Protein AF-0000000077470041 (afdb_homodimer)

Foldseek 3Di:
DDDPCPPCPDDDDDDDDDDDDPDDPPPPPPPDDDPPPPCPPPPPPCVVVCCVVVVPCVVVVVVLVVLQVVLVVVLVVLVVCQVVCLVPPAQPDQAAQLFFGCLAPPDDSRLQDPSLVQGFRFWDDWAFPVVQVVVLVVQLVCVVVVVLVVLVVLQLQLQQLLVQVCQAPDWAALVLLCCSQPPNQDPVNLVQLQLQLLLQPDDDPVSVVVNVLSVLSNLSSVCSVCRSVLSSSFKDKDFDWFKWFQDPVGDTFGPVQKFWWFKWFAPCVLVVDPGIQTHTPPNPQVVVQVVVFVVVDPPQDPWAFAADDDFAAGTWTDQQQDKTWGDTPPDDIDTGHDDGITMGGADDDDPDPQHDPVRQSRIWMARDPRGPDIDGSVSRRVRMTIDGDSTMIMGGSSNSVSVVSVSSSSSSVSSSVSNVCSCVRPPLVVVPDGRHNVLSVVQSVVQLCVQVPPCCVPDDPVRSQVSSLQQCWTWHDYPVDSGIYIDRPVPSPPPPPDPSVVSSPNDGD/DDDPCPPPPDDDDDDDDDDDDPDPPPPDPPPPPPPPPPCPPPPPPVCCPPCNVVVPPVVVVVVLVVLQVVLVVVLVVLVVCQVVCLVPPAQPDQAAQLFFGCLAPPDDSRLQDPSLVQGFRFWDDWAFPVVQVVVLVVQLVCVVVVVLVVLVVLQLQLQLLLVQVCQAPDFAALVLLCCSNPPNQDPVNLVQLQLQLLLQPDPDPVSVVVNVLSVLSNLSSVCSVCRSVLSSSFKDKDFDWFKWFQDPVGDTFGPVQKFWWFKWFQPCVLVVDPGIQTHTPPNPQVVVQVVVFVVVQPPQDPWQFAADDDAAAGTWTDQQQDWTWGDTPPDDIDTGHDDGITMGGADDDDPDPQHDPVRQSRIWMARDPRGPDIDTSVSRRVRMTIDGDSTMIMGGSSNSVSVVSVSSSSSSCSSSVSNVCSCVRPPLVVVVNRRHNVQSVVQSVVQLCVQVPPCCVPDDPVRSQVSSLQQPWTWHAYPVDSGIYIDRPVPSPPPPPDPSVVSSPNDGD

Solvent-accessible surface area (backbone atoms only — not comparable to full-atom values): 55939 Å² total; per-residue (Å²): 130,86,83,76,81,66,83,68,90,71,90,91,82,89,86,81,88,85,77,79,74,82,80,76,85,73,76,81,75,82,76,71,84,80,75,79,70,75,71,72,70,73,69,68,68,60,77,52,39,58,57,48,59,63,57,44,64,55,62,58,49,50,52,55,57,47,49,47,59,52,36,48,47,52,46,52,50,51,60,60,42,42,60,53,45,13,55,69,62,36,53,74,36,63,45,37,81,84,44,38,30,60,85,38,90,85,48,70,47,53,54,77,39,75,88,30,51,58,41,35,68,54,52,48,74,79,27,50,67,63,56,45,50,51,52,52,50,48,45,39,51,55,53,12,48,43,45,28,52,53,49,42,51,51,49,43,55,47,49,36,46,34,49,56,34,44,19,54,77,37,79,32,36,64,44,54,50,49,26,48,62,56,40,49,80,42,72,68,26,48,52,44,36,51,30,40,49,54,25,67,67,77,94,41,74,72,46,48,53,52,44,49,49,38,46,47,50,40,52,44,43,50,48,41,71,40,35,37,59,51,48,50,51,23,36,41,71,45,61,41,60,43,55,28,32,46,48,99,87,64,32,40,31,54,55,87,53,51,39,50,26,36,36,35,30,62,60,21,54,82,76,74,36,97,45,53,42,62,35,37,73,83,38,57,57,59,52,49,23,49,55,57,43,58,63,70,59,66,95,60,72,82,27,49,71,45,71,49,86,77,64,81,28,36,31,36,34,33,57,29,81,42,67,47,59,49,50,42,82,96,48,78,67,42,82,39,64,64,43,40,68,40,34,40,29,31,50,77,91,47,99,45,91,72,59,58,84,91,54,28,52,21,34,36,29,23,68,47,95,76,38,85,58,78,37,45,52,67,53,50,64,72,39,44,45,34,39,36,40,88,35,27,22,43,25,31,4,54,46,37,49,51,50,49,38,50,52,50,33,52,44,45,48,50,53,47,51,50,45,51,49,28,63,74,66,21,64,49,54,70,71,63,56,52,75,36,68,66,38,49,35,44,44,52,37,52,30,46,36,68,71,55,39,78,54,53,80,72,44,42,35,70,52,46,36,50,49,53,36,61,56,41,45,24,35,26,28,49,93,89,44,96,47,68,37,69,43,78,45,80,73,52,69,78,76,70,82,48,74,67,49,58,48,34,40,52,46,68,90,131,88,82,78,85,68,84,76,83,71,91,80,89,84,86,90,84,86,80,82,74,82,79,76,82,77,78,81,76,82,74,72,78,76,71,81,70,74,70,70,69,74,68,69,67,70,70,66,38,72,59,56,66,60,52,55,58,52,64,57,50,50,52,55,56,48,50,47,60,50,36,48,47,52,44,52,50,49,60,60,42,42,60,54,45,15,55,68,63,37,54,74,36,62,44,36,82,82,45,37,31,59,85,38,90,83,48,69,46,53,56,77,38,76,89,30,51,58,40,35,68,53,54,49,73,79,27,51,67,63,56,45,51,51,51,52,51,49,45,40,50,54,52,13,49,44,45,27,52,54,50,43,49,51,48,43,57,45,49,35,46,34,49,58,35,46,20,55,76,38,77,32,37,64,42,53,50,49,27,46,63,57,39,50,82,41,72,67,27,48,51,43,36,51,29,38,49,55,25,67,69,76,94,40,74,71,44,48,53,50,43,48,50,38,45,47,52,39,52,45,44,51,49,40,71,40,35,36,58,51,48,49,53,23,38,41,72,45,61,40,62,43,55,28,32,48,47,98,87,66,32,40,31,54,54,87,53,52,41,48,27,37,38,36,32,60,60,22,53,82,76,74,36,99,46,53,42,62,36,37,72,85,37,57,58,60,52,50,23,50,55,57,43,56,63,71,57,59,100,62,73,82,26,49,69,45,70,50,86,77,64,80,28,37,33,36,34,34,57,29,82,42,67,47,59,50,50,41,84,98,48,77,67,43,82,38,65,64,43,40,67,40,33,41,29,32,52,78,93,49,97,46,94,72,58,57,85,93,54,29,51,21,34,36,29,24,68,49,94,77,39,85,58,79,37,46,53,68,52,49,64,71,40,43,43,34,39,35,42,89,35,27,22,42,25,33,5,55,47,37,50,52,50,52,39,50,52,50,32,52,45,45,50,48,53,46,49,50,44,50,50,27,64,73,68,20,64,50,53,70,71,63,54,53,73,36,67,66,37,47,34,44,42,50,36,52,32,46,36,69,70,55,40,79,54,55,79,73,45,42,33,70,52,47,36,51,50,54,37,61,55,39,44,24,35,28,27,49,94,88,44,95,49,65,34,68,42,78,45,80,70,52,70,77,75,70,82,48,72,68,50,59,51,34,40,51,47,68,89

Radius of gyration: 47.08 Å; Cα contacts (8 Å, |Δi|>4): 1568; chains: 2; bounding box: 117×153×110 Å

Structure (mmCIF, N/CA/C/O backbone):
data_AF-0000000077470041-model_v1
#
loop_
_entity.id
_entity.type
_entity.pdbx_description
1 polymer 'Uncharacterized protein'
#
loop_
_atom_site.group_PDB
_atom_site.id
_atom_site.type_symbol
_atom_site.label_atom_id
_atom_site.label_alt_id
_atom_site.label_comp_id
_atom_site.label_asym_id
_atom_site.label_entity_id
_atom_site.label_seq_id
_atom_site.pdbx_PDB_ins_code
_atom_site.Cartn_x
_atom_site.Cartn_y
_atom_site.Cartn_z
_atom_site.occupancy
_atom_site.B_iso_or_equiv
_atom_site.auth_seq_id
_atom_site.auth_comp_id
_atom_site.auth_asym_id
_atom_site.auth_atom_id
_atom_site.pdbx_PDB_model_num
ATOM 1 N N . MET A 1 1 ? 49.094 61 3.918 1 19.95 1 MET A N 1
ATOM 2 C CA . MET A 1 1 ? 49.875 62 4.645 1 19.95 1 MET A CA 1
ATOM 3 C C . MET A 1 1 ? 48.938 63.031 5.273 1 19.95 1 MET A C 1
ATOM 5 O O . MET A 1 1 ? 49.406 64.062 5.758 1 19.95 1 MET A O 1
ATOM 9 N N . ARG A 1 2 ? 47.625 62.75 5.23 1 20.28 2 ARG A N 1
ATOM 10 C CA . ARG A 1 2 ? 46.75 63.906 5.285 1 20.28 2 ARG A CA 1
ATOM 11 C C . ARG A 1 2 ? 46.938 64.688 6.602 1 20.28 2 ARG A C 1
ATOM 13 O O . ARG A 1 2 ? 47.344 64.062 7.605 1 20.28 2 ARG A O 1
ATOM 20 N N . ARG A 1 3 ? 46.656 65.938 6.484 1 20.75 3 ARG A N 1
ATOM 21 C CA . ARG A 1 3 ? 46.781 67.312 6.984 1 20.75 3 ARG A CA 1
ATOM 22 C C . ARG A 1 3 ? 46.125 67.438 8.336 1 20.75 3 ARG A C 1
ATOM 24 O O . ARG A 1 3 ? 44.938 67.125 8.5 1 20.75 3 ARG A O 1
ATOM 31 N N . SER A 1 4 ? 46.906 67.625 9.477 1 19.22 4 SER A N 1
ATOM 32 C CA . SER A 1 4 ? 47 67.625 10.93 1 19.22 4 SER A CA 1
ATOM 33 C C . SER A 1 4 ? 46.25 68.75 11.562 1 19.22 4 SER A C 1
ATOM 35 O O . SER A 1 4 ? 46.406 69.062 12.75 1 19.22 4 SER A O 1
ATOM 37 N N . ALA A 1 5 ? 45.062 69.125 10.977 1 19 5 ALA A N 1
ATOM 38 C CA . ALA A 1 5 ? 44.688 70.5 11.195 1 19 5 ALA A CA 1
ATOM 39 C C . ALA A 1 5 ? 44.438 70.812 12.68 1 19 5 ALA A C 1
ATOM 41 O O . ALA A 1 5 ? 43.656 70.125 13.32 1 19 5 ALA A O 1
ATOM 42 N N . HIS A 1 6 ? 45.375 71.438 13.391 1 19.95 6 HIS A N 1
ATOM 43 C CA . HIS A 1 6 ? 45.781 71.75 14.758 1 19.95 6 HIS A CA 1
ATOM 44 C C . HIS A 1 6 ? 44.875 72.75 15.406 1 19.95 6 HIS A C 1
ATOM 46 O O . HIS A 1 6 ? 45.062 73.125 16.562 1 19.95 6 HIS A O 1
ATOM 52 N N . ILE A 1 7 ? 43.531 72.75 15.18 1 19.53 7 ILE A N 1
ATOM 53 C CA . ILE A 1 7 ? 43.031 74.125 15.422 1 19.53 7 ILE A CA 1
ATOM 54 C C . ILE A 1 7 ? 43.188 74.438 16.906 1 19.53 7 ILE A C 1
ATOM 56 O O . ILE A 1 7 ? 42.781 73.688 17.781 1 19.53 7 ILE A O 1
ATOM 60 N N . SER A 1 8 ? 43.938 75.5 17.281 1 19.19 8 SER A N 1
ATOM 61 C CA . SER A 1 8 ? 44.625 76.125 18.391 1 19.19 8 SER A CA 1
ATOM 62 C C . SER A 1 8 ? 43.625 76.875 19.297 1 19.19 8 SER A C 1
ATOM 64 O O . SER A 1 8 ? 44.031 77.688 20.156 1 19.19 8 SER A O 1
ATOM 66 N N . VAL A 1 9 ? 42.406 76.5 19.438 1 19.39 9 VAL A N 1
ATOM 67 C CA . VAL A 1 9 ? 41.625 77.625 19.953 1 19.39 9 VAL A CA 1
ATOM 68 C C . VAL A 1 9 ? 42.156 78 21.328 1 19.39 9 VAL A C 1
ATOM 70 O O . VAL A 1 9 ? 42.219 77.188 22.234 1 19.39 9 VAL A O 1
ATOM 73 N N . THR A 1 10 ? 42.625 79.188 21.609 1 17.22 10 THR A N 1
ATOM 74 C CA . THR A 1 10 ? 43.438 80 22.531 1 17.22 10 THR A CA 1
ATOM 75 C C . THR A 1 10 ? 42.719 80.188 23.859 1 17.22 10 THR A C 1
ATOM 77 O O . THR A 1 10 ? 43.281 79.875 24.922 1 17.22 10 THR A O 1
ATOM 80 N N . SER A 1 11 ? 42.031 81.312 24.141 1 16.52 11 SER A N 1
ATOM 81 C CA . SER A 1 11 ? 42.594 82.25 25.125 1 16.52 11 SER A CA 1
ATOM 82 C C . SER A 1 11 ? 42.188 81.875 26.547 1 16.52 11 SER A C 1
ATOM 84 O O . SER A 1 11 ? 41.312 81 26.734 1 16.52 11 SER A O 1
ATOM 86 N N . GLN A 1 12 ? 41.469 82.938 27.438 1 17.62 12 GLN A N 1
ATOM 87 C CA . GLN A 1 12 ? 41.938 83.875 28.453 1 17.62 12 GLN A CA 1
ATOM 88 C C . GLN A 1 12 ? 41.375 83.5 29.828 1 17.62 12 GLN A C 1
ATOM 90 O O . GLN A 1 12 ? 40.312 82.875 29.953 1 17.62 12 GLN A O 1
ATOM 95 N N . ASP A 1 13 ? 41.969 84 31.109 1 17.44 13 ASP A N 1
ATOM 96 C CA . ASP A 1 13 ? 42.406 83.75 32.469 1 17.44 13 ASP A CA 1
ATOM 97 C C . ASP A 1 13 ? 41.375 84.188 33.5 1 17.44 13 ASP A C 1
ATOM 99 O O . ASP A 1 13 ? 41.375 83.75 34.625 1 17.44 13 ASP A O 1
ATOM 103 N N . SER A 1 14 ? 40.5 85.25 33.312 1 18.61 14 SER A N 1
ATOM 104 C CA . SER A 1 14 ? 40.625 86.25 34.375 1 18.61 14 SER A CA 1
ATOM 105 C C . SER A 1 14 ? 40.062 85.688 35.688 1 18.61 14 SER A C 1
ATOM 107 O O . SER A 1 14 ? 39.281 84.75 35.688 1 18.61 14 SER A O 1
ATOM 109 N N . SER A 1 15 ? 40.25 86.5 36.906 1 17.59 15 SER A N 1
ATOM 110 C CA . SER A 1 15 ? 40.688 86.562 38.281 1 17.59 15 SER A CA 1
ATOM 111 C C . SER A 1 15 ? 39.5 86.312 39.219 1 17.59 15 SER A C 1
ATOM 113 O O . SER A 1 15 ? 39.594 85.438 40.094 1 17.59 15 SER A O 1
ATOM 115 N N . GLY A 1 16 ? 38.781 87.375 39.688 1 16.89 16 GLY A N 1
ATOM 116 C CA . GLY A 1 16 ? 38.875 87.875 41.062 1 16.89 16 GLY A CA 1
ATOM 117 C C . GLY A 1 16 ? 37.844 87.25 41.969 1 16.89 16 GLY A C 1
ATOM 118 O O . GLY A 1 16 ? 38.156 86.875 43.125 1 16.89 16 GLY A O 1
ATOM 119 N N . GLU A 1 17 ? 36.531 87.5 41.688 1 17.72 17 GLU A N 1
ATOM 120 C CA . GLU A 1 17 ? 35.719 88.188 42.688 1 17.72 17 GLU A CA 1
ATOM 121 C C . GLU A 1 17 ? 35.344 87.25 43.812 1 17.72 17 GLU A C 1
ATOM 123 O O . GLU A 1 17 ? 35.312 86 43.625 1 17.72 17 GLU A O 1
ATOM 128 N N . GLN A 1 18 ? 34.5 87.812 44.812 1 19.16 18 GLN A N 1
ATOM 129 C CA . GLN A 1 18 ? 34.281 88 46.25 1 19.16 18 GLN A CA 1
ATOM 130 C C . GLN A 1 18 ? 33.469 86.875 46.875 1 19.16 18 GLN A C 1
ATOM 132 O O . GLN A 1 18 ? 32.656 86.25 46.188 1 19.16 18 GLN A O 1
ATOM 137 N N . THR A 1 19 ? 33.688 86.625 48.156 1 19.97 19 THR A N 1
ATOM 138 C CA . THR A 1 19 ? 33.719 85.625 49.188 1 19.97 19 THR A CA 1
ATOM 139 C C . THR A 1 19 ? 32.344 85.438 49.812 1 19.97 19 THR A C 1
ATOM 141 O O . THR A 1 19 ? 32.156 84.625 50.75 1 19.97 19 THR A O 1
ATOM 144 N N . GLY A 1 20 ? 31.234 86.062 49.281 1 19.17 20 GLY A N 1
ATOM 145 C CA . GLY A 1 20 ? 30.266 86.312 50.312 1 19.17 20 GLY A CA 1
ATOM 146 C C . GLY A 1 20 ? 29.781 85.062 51.062 1 19.17 20 GLY A C 1
ATOM 147 O O . GLY A 1 20 ? 29.812 84 50.5 1 19.17 20 GLY A O 1
ATOM 148 N N . HIS A 1 21 ? 29.656 85.188 52.406 1 20.61 21 HIS A N 1
ATOM 149 C CA . HIS A 1 21 ? 29.594 84.375 53.625 1 20.61 21 HIS A CA 1
ATOM 150 C C . HIS A 1 21 ? 28.25 83.688 53.719 1 20.61 21 HIS A C 1
ATOM 152 O O . HIS A 1 21 ? 27.922 83.125 54.781 1 20.61 21 HIS A O 1
ATOM 158 N N . VAL A 1 22 ? 27.688 83.188 52.656 1 20.34 22 VAL A N 1
ATOM 159 C CA . VAL A 1 22 ? 26.281 82.812 52.875 1 20.34 22 VAL A CA 1
ATOM 160 C C . VAL A 1 22 ? 26.172 81.812 54.031 1 20.34 22 VAL A C 1
ATOM 162 O O . VAL A 1 22 ? 26.859 80.812 54.031 1 20.34 22 VAL A O 1
ATOM 165 N N . GLN A 1 23 ? 25.469 82.25 55.125 1 20.41 23 GLN A N 1
ATOM 166 C CA . GLN A 1 23 ? 25.141 81.812 56.469 1 20.41 23 GLN A CA 1
ATOM 167 C C . GLN A 1 23 ? 24.609 80.375 56.469 1 20.41 23 GLN A C 1
ATOM 169 O O . GLN A 1 23 ? 24.047 79.938 55.5 1 20.41 23 GLN A O 1
ATOM 174 N N . SER A 1 24 ? 24.812 79.625 57.656 1 21 24 SER A N 1
ATOM 175 C CA . SER A 1 24 ? 25.031 78.312 58.281 1 21 24 SER A CA 1
ATOM 176 C C . SER A 1 24 ? 23.719 77.625 58.562 1 21 24 SER A C 1
ATOM 178 O O . SER A 1 24 ? 23.703 76.5 59.125 1 21 24 SER A O 1
ATOM 180 N N . MET A 1 25 ? 22.484 78.125 58.125 1 21.97 25 MET A N 1
ATOM 181 C CA . MET A 1 25 ? 21.406 77.75 59.031 1 21.97 25 MET A CA 1
ATOM 182 C C . MET A 1 25 ? 21.281 76.188 59.125 1 21.97 25 MET A C 1
ATOM 184 O O . MET A 1 25 ? 21.141 75.562 58.125 1 21.97 25 MET A O 1
ATOM 188 N N . GLU A 1 26 ? 21.703 75.562 60.281 1 21.56 26 GLU A N 1
ATOM 189 C CA . GLU A 1 26 ? 21.875 74.25 60.781 1 21.56 26 GLU A CA 1
ATOM 190 C C . GLU A 1 26 ? 20.547 73.5 60.906 1 21.56 26 GLU A C 1
ATOM 192 O O . GLU A 1 26 ? 19.75 73.812 61.812 1 21.56 26 GLU A O 1
ATOM 197 N N . MET A 1 27 ? 19.656 73.5 59.969 1 22.84 27 MET A N 1
ATOM 198 C CA . MET A 1 27 ? 18.344 72.938 60.219 1 22.84 27 MET A CA 1
ATOM 199 C C . MET A 1 27 ? 18.469 71.562 60.875 1 22.84 27 MET A C 1
ATOM 201 O O . MET A 1 27 ? 19.156 70.688 60.344 1 22.84 27 MET A O 1
ATOM 205 N N . GLN A 1 28 ? 18.219 71.438 62.156 1 22.8 28 GLN A N 1
ATOM 206 C CA . GLN A 1 28 ? 18.25 70.312 63.156 1 22.8 28 GLN A CA 1
ATOM 207 C C . GLN A 1 28 ? 17.391 69.188 62.688 1 22.8 28 GLN A C 1
ATOM 209 O O . GLN A 1 28 ? 16.172 69.312 62.562 1 22.8 28 GLN A O 1
ATOM 214 N N . ARG A 1 29 ? 17.797 68.312 61.844 1 23.31 29 ARG A N 1
ATOM 215 C CA . ARG A 1 29 ? 17.141 67.125 61.281 1 23.31 29 ARG A CA 1
ATOM 216 C C . ARG A 1 29 ? 16.781 66.125 62.375 1 23.31 29 ARG A C 1
ATOM 218 O O . ARG A 1 29 ? 17.672 65.5 63 1 23.31 29 ARG A O 1
ATOM 225 N N . PHE A 1 30 ? 15.75 66.438 63.188 1 23.69 30 PHE A N 1
ATOM 226 C CA . PHE A 1 30 ? 15.289 65.562 64.25 1 23.69 30 PHE A CA 1
ATOM 227 C C . PHE A 1 30 ? 15.188 64.125 63.812 1 23.69 30 PHE A C 1
ATOM 229 O O . PHE A 1 30 ? 14.555 63.844 62.812 1 23.69 30 PHE A O 1
ATOM 236 N N . ASP A 1 31 ? 16.062 63.156 64.25 1 23.73 31 ASP A N 1
ATOM 237 C CA . ASP A 1 31 ? 16.5 61.781 64.062 1 23.73 31 ASP A CA 1
ATOM 238 C C . ASP A 1 31 ? 15.469 60.781 64.5 1 23.73 31 ASP A C 1
ATOM 240 O O . ASP A 1 31 ? 15.711 59.562 64.5 1 23.73 31 ASP A O 1
ATOM 244 N N . ASP A 1 32 ? 14.477 61.188 65.25 1 23.72 32 ASP A N 1
ATOM 245 C CA . ASP A 1 32 ? 14.109 60.219 66.312 1 23.72 32 ASP A CA 1
ATOM 246 C C . ASP A 1 32 ? 13.742 58.875 65.688 1 23.72 32 ASP A C 1
ATOM 248 O O . ASP A 1 32 ? 13.969 57.812 66.25 1 23.72 32 ASP A O 1
ATOM 252 N N . GLY A 1 33 ? 12.586 58.812 65 1 24.59 33 GLY A N 1
ATOM 253 C CA . GLY A 1 33 ? 11.586 57.75 65.062 1 24.59 33 GLY A CA 1
ATOM 254 C C . GLY A 1 33 ? 12.102 56.406 64.562 1 24.59 33 GLY A C 1
ATOM 255 O O . GLY A 1 33 ? 12.867 56.344 63.625 1 24.59 33 GLY A O 1
ATOM 256 N N . SER A 1 34 ? 12.133 55.312 65.5 1 26.52 34 SER A N 1
ATOM 257 C CA . SER A 1 34 ? 12.609 53.938 65.688 1 26.52 34 SER A CA 1
ATOM 258 C C . SER A 1 34 ? 12.047 53.031 64.562 1 26.52 34 SER A C 1
ATOM 260 O O . SER A 1 34 ? 10.836 52.844 64.5 1 26.52 34 SER A O 1
ATOM 262 N N . GLN A 1 35 ? 12.352 53.125 63.375 1 23.42 35 GLN A N 1
ATOM 263 C CA . GLN A 1 35 ? 11.953 52.281 62.281 1 23.42 35 GLN A CA 1
ATOM 264 C C . GLN A 1 35 ? 12.219 50.812 62.562 1 23.42 35 GLN A C 1
ATOM 266 O O . GLN A 1 35 ? 13.375 50.375 62.656 1 23.42 35 GLN A O 1
ATOM 271 N N . SER A 1 36 ? 11.43 50.156 63.531 1 27.09 36 SER A N 1
ATOM 272 C CA . SER A 1 36 ? 11.492 48.719 63.781 1 27.09 36 SER A CA 1
ATOM 273 C C . SER A 1 36 ? 11.555 47.969 62.469 1 27.09 36 SER A C 1
ATOM 275 O O . SER A 1 36 ? 10.625 48 61.656 1 27.09 36 SER A O 1
ATOM 277 N N . ALA A 1 37 ? 12.648 47.812 61.844 1 26.67 37 ALA A N 1
ATOM 278 C CA . ALA A 1 37 ? 13.078 46.969 60.719 1 26.67 37 ALA A CA 1
ATOM 279 C C . ALA A 1 37 ? 12.711 45.5 61 1 26.67 37 ALA A C 1
ATOM 281 O O . ALA A 1 37 ? 13.367 44.844 61.812 1 26.67 37 ALA A O 1
ATOM 282 N N . LEU A 1 38 ? 11.414 45.312 61.375 1 26.38 38 LEU A N 1
ATOM 283 C CA . LEU A 1 38 ? 11.031 43.906 61.438 1 26.38 38 LEU A CA 1
ATOM 284 C C . LEU A 1 38 ? 11.703 43.094 60.312 1 26.38 38 LEU A C 1
ATOM 286 O O . LEU A 1 38 ? 11.492 43.375 59.156 1 26.38 38 LEU A O 1
ATOM 290 N N . LEU A 1 39 ? 12.914 42.656 60.594 1 26.91 39 LEU A N 1
ATOM 291 C CA . LEU A 1 39 ? 13.711 41.656 59.875 1 26.91 39 LEU A CA 1
ATOM 292 C C . LEU A 1 39 ? 12.891 40.406 59.594 1 26.91 39 LEU A C 1
ATOM 294 O O . LEU A 1 39 ? 12.672 39.594 60.5 1 26.91 39 LEU A O 1
ATOM 298 N N . HIS A 1 40 ? 11.648 40.531 59.125 1 28.05 40 HIS A N 1
ATOM 299 C CA . HIS A 1 40 ? 11.125 39.25 58.688 1 28.05 40 HIS A CA 1
ATOM 300 C C . HIS A 1 40 ? 12.188 38.438 57.938 1 28.05 40 HIS A C 1
ATOM 302 O O . HIS A 1 40 ? 12.727 38.906 56.938 1 28.05 40 HIS A O 1
ATOM 308 N N . GLN A 1 41 ? 12.977 37.75 58.719 1 27.94 41 GLN A N 1
ATOM 309 C CA . GLN A 1 41 ? 13.898 36.75 58.219 1 27.94 41 GLN A CA 1
ATOM 310 C C . GLN A 1 41 ? 13.289 35.938 57.062 1 27.94 41 GLN A C 1
ATOM 312 O O . GLN A 1 41 ? 12.242 35.312 57.219 1 27.94 41 GLN A O 1
ATOM 317 N N . LYS A 1 42 ? 13.43 36.5 55.844 1 31.5 42 LYS A N 1
ATOM 318 C CA . LYS A 1 42 ? 13.258 35.625 54.688 1 31.5 42 LYS A CA 1
ATOM 319 C C . LYS A 1 42 ? 13.875 34.25 54.938 1 31.5 42 LYS A C 1
ATOM 321 O O . LYS A 1 42 ? 15.102 34.094 54.969 1 31.5 42 LYS A O 1
ATOM 326 N N . THR A 1 43 ? 13.438 33.562 56.031 1 29.09 43 THR A N 1
ATOM 327 C CA . THR A 1 43 ? 13.844 32.188 55.969 1 29.09 43 THR A CA 1
ATOM 328 C C . THR A 1 43 ? 13.758 31.656 54.531 1 29.09 43 THR A C 1
ATOM 330 O O . THR A 1 43 ? 12.672 31.609 53.938 1 29.09 43 THR A O 1
ATOM 333 N N . ARG A 1 44 ? 14.852 31.953 53.812 1 32.91 44 ARG A N 1
ATOM 334 C CA . ARG A 1 44 ? 15.125 31.25 52.562 1 32.91 44 ARG A CA 1
ATOM 335 C C . ARG A 1 44 ? 14.859 29.75 52.688 1 32.91 44 ARG A C 1
ATOM 337 O O . ARG A 1 44 ? 15.594 29.047 53.406 1 32.91 44 ARG A O 1
ATOM 344 N N . ASN A 1 45 ? 13.648 29.375 53.125 1 30.27 45 ASN A N 1
ATOM 345 C CA . ASN A 1 45 ? 13.445 27.938 52.938 1 30.27 45 ASN A CA 1
ATOM 346 C C . ASN A 1 45 ? 14.188 27.422 51.719 1 30.27 45 ASN A C 1
ATOM 348 O O . ASN A 1 45 ? 13.859 27.797 50.594 1 30.27 45 ASN A O 1
ATOM 352 N N . ARG A 1 46 ? 15.477 27.188 51.844 1 33.5 46 ARG A N 1
ATOM 353 C CA . ARG A 1 46 ? 16.516 26.578 51.031 1 33.5 46 ARG A CA 1
ATOM 354 C C . ARG A 1 46 ? 16.031 25.266 50.438 1 33.5 46 ARG A C 1
ATOM 356 O O . ARG A 1 46 ? 16.797 24.531 49.781 1 33.5 46 ARG A O 1
ATOM 363 N N . GLY A 1 47 ? 15.148 24.656 51.25 1 35.38 47 GLY A N 1
ATOM 364 C CA . GLY A 1 47 ? 14.789 23.375 50.656 1 35.38 47 GLY A CA 1
ATOM 365 C C . GLY A 1 47 ? 14.281 23.5 49.25 1 35.38 47 GLY A C 1
ATOM 366 O O . GLY A 1 47 ? 13.758 22.531 48.688 1 35.38 47 GLY A O 1
ATOM 367 N N . GLY A 1 48 ? 13.82 24.656 49.062 1 35.09 48 GLY A N 1
ATOM 368 C CA . GLY A 1 48 ? 13.18 24.797 47.781 1 35.09 48 GLY A CA 1
ATOM 369 C C . GLY A 1 48 ? 14.133 24.625 46.594 1 35.09 48 GLY A C 1
ATOM 370 O O . GLY A 1 48 ? 13.773 24.875 45.469 1 35.09 48 GLY A O 1
ATOM 371 N N . SER A 1 49 ? 15.422 24.766 47 1 34.25 49 SER A N 1
ATOM 372 C CA . SER A 1 49 ? 16.438 25 45.969 1 34.25 49 SER A CA 1
ATOM 373 C C . SER A 1 49 ? 16.609 23.766 45.094 1 34.25 49 SER A C 1
ATOM 375 O O . SER A 1 49 ? 17.031 23.875 43.938 1 34.25 49 SER A O 1
ATOM 377 N N . PHE A 1 50 ? 16.766 22.688 45.938 1 36.81 50 PHE A N 1
ATOM 378 C CA . PHE A 1 50 ? 17.141 21.547 45.094 1 36.81 50 PHE A CA 1
ATOM 379 C C . PHE A 1 50 ? 16.094 21.281 44.031 1 36.81 50 PHE A C 1
ATOM 381 O O . PHE A 1 50 ? 16.422 20.828 42.938 1 36.81 50 PHE A O 1
ATOM 388 N N . ARG A 1 51 ? 14.852 21.281 44.438 1 37.38 51 ARG A N 1
ATOM 389 C CA . ARG A 1 51 ? 13.805 21.156 43.438 1 37.38 51 ARG A CA 1
ATOM 390 C C . ARG A 1 51 ? 13.797 22.359 42.5 1 37.38 51 ARG A C 1
ATOM 392 O O . ARG A 1 51 ? 13.352 22.266 41.344 1 37.38 51 ARG A O 1
ATOM 399 N N . MET A 1 52 ? 14.023 23.547 43.062 1 39.44 52 MET A N 1
ATOM 400 C CA . MET A 1 52 ? 14.141 24.672 42.156 1 39.44 52 MET A CA 1
ATOM 401 C C . MET A 1 52 ? 15.344 24.531 41.25 1 39.44 52 MET A C 1
ATOM 403 O O . MET A 1 52 ? 15.312 24.938 40.094 1 39.44 52 MET A O 1
ATOM 407 N N . THR A 1 53 ? 16.547 24.312 41.906 1 38.28 53 THR A N 1
ATOM 408 C CA . THR A 1 53 ? 17.719 24.109 41.062 1 38.28 53 THR A CA 1
ATOM 409 C C . THR A 1 53 ? 17.531 22.891 40.156 1 38.28 53 THR A C 1
ATOM 411 O O . THR A 1 53 ? 18.047 22.859 39.031 1 38.28 53 THR A O 1
ATOM 414 N N . TRP A 1 54 ? 17.188 21.781 40.812 1 40.09 54 TRP A N 1
ATOM 415 C CA . TRP A 1 54 ? 16.922 20.609 40 1 40.09 54 TRP A CA 1
ATOM 416 C C . TRP A 1 54 ? 15.75 20.891 39.062 1 40.09 54 TRP A C 1
ATOM 418 O O . TRP A 1 54 ? 15.375 20.016 38.25 1 40.09 54 TRP A O 1
ATOM 428 N N . SER A 1 55 ? 14.844 21.594 39.531 1 39.88 55 SER A N 1
ATOM 429 C CA . SER A 1 55 ? 13.742 21.922 38.656 1 39.88 55 SER A CA 1
ATOM 430 C C . SER A 1 55 ? 14.25 22.594 37.375 1 39.88 55 SER A C 1
ATOM 432 O O . SER A 1 55 ? 13.453 23 36.531 1 39.88 55 SER A O 1
ATOM 434 N N . SER A 1 56 ? 15.234 23.391 37.562 1 42.66 56 SER A N 1
ATOM 435 C CA . SER A 1 56 ? 15.852 23.969 36.375 1 42.66 56 SER A CA 1
ATOM 436 C C . SER A 1 56 ? 16.156 22.891 35.344 1 42.66 56 SER A C 1
ATOM 438 O O . SER A 1 56 ? 16.422 21.75 35.688 1 42.66 56 SER A O 1
ATOM 440 N N . ALA A 1 57 ? 15.953 23.078 33.906 1 50.5 57 ALA A N 1
ATOM 441 C CA . ALA A 1 57 ? 15.773 22.516 32.562 1 50.5 57 ALA A CA 1
ATOM 442 C C . ALA A 1 57 ? 16.984 21.688 32.156 1 50.5 57 ALA A C 1
ATOM 444 O O . ALA A 1 57 ? 17.219 21.469 30.969 1 50.5 57 ALA A O 1
ATOM 445 N N . PRO A 1 58 ? 18 21.469 33.062 1 60.31 58 PRO A N 1
ATOM 446 C CA . PRO A 1 58 ? 19.094 20.797 32.344 1 60.31 58 PRO A CA 1
ATOM 447 C C . PRO A 1 58 ? 18.688 19.453 31.766 1 60.31 58 PRO A C 1
ATOM 449 O O . PRO A 1 58 ? 19.25 19.031 30.734 1 60.31 58 PRO A O 1
ATOM 452 N N . TRP A 1 59 ? 17.891 18.797 32.562 1 62.25 59 TRP A N 1
ATOM 453 C CA . TRP A 1 59 ? 17.516 17.5 32 1 62.25 59 TRP A CA 1
ATOM 454 C C . TRP A 1 59 ? 16.891 17.672 30.625 1 62.25 59 TRP A C 1
ATOM 456 O O . TRP A 1 59 ? 17.062 16.812 29.75 1 62.25 59 TRP A O 1
ATOM 466 N N . ARG A 1 60 ? 16.172 18.672 30.578 1 70.88 60 ARG A N 1
ATOM 467 C CA . ARG A 1 60 ? 15.602 18.906 29.266 1 70.88 60 ARG A CA 1
ATOM 468 C C . ARG A 1 60 ? 16.688 19.141 28.219 1 70.88 60 ARG A C 1
ATOM 470 O O . ARG A 1 60 ? 16.609 18.656 27.094 1 70.88 60 ARG A O 1
ATOM 477 N N . ILE A 1 61 ? 17.703 19.75 28.781 1 75.44 61 ILE A N 1
ATOM 478 C CA . ILE A 1 61 ? 18.812 20 27.875 1 75.44 61 ILE A CA 1
ATOM 479 C C . ILE A 1 61 ? 19.547 18.703 27.562 1 75.44 61 ILE A C 1
ATOM 481 O O . ILE A 1 61 ? 19.891 18.438 26.406 1 75.44 61 ILE A O 1
ATOM 485 N N . THR A 1 62 ? 19.688 17.906 28.594 1 75.44 62 THR A N 1
ATOM 486 C CA . THR A 1 62 ? 20.375 16.641 28.375 1 75.44 62 THR A CA 1
ATOM 487 C C . THR A 1 62 ? 19.562 15.727 27.484 1 75.44 62 THR A C 1
ATOM 489 O O . THR A 1 62 ? 20.109 15.023 26.641 1 75.44 62 THR A O 1
ATOM 492 N N . LEU A 1 63 ? 18.281 15.82 27.672 1 75.12 63 LEU A N 1
ATOM 493 C CA . LEU A 1 63 ? 17.422 14.961 26.875 1 75.12 63 LEU A CA 1
ATOM 494 C C . LEU A 1 63 ? 17.422 15.391 25.406 1 75.12 63 LEU A C 1
ATOM 496 O O . LEU A 1 63 ? 17.438 14.547 24.516 1 75.12 63 LEU A O 1
ATOM 500 N N . VAL A 1 64 ? 17.484 16.578 25.234 1 80.75 64 VAL A N 1
ATOM 501 C CA . VAL A 1 64 ? 17.484 17.094 23.859 1 80.75 64 VAL A CA 1
ATOM 502 C C . VAL A 1 64 ? 18.828 16.797 23.188 1 80.75 64 VAL A C 1
ATOM 504 O O . VAL A 1 64 ? 18.875 16.375 22.031 1 80.75 64 VAL A O 1
ATOM 507 N N . ILE A 1 65 ? 19.844 16.828 24.016 1 81.5 65 ILE A N 1
ATOM 508 C CA . ILE A 1 65 ? 21.172 16.594 23.438 1 81.5 65 ILE A CA 1
ATOM 509 C C . ILE A 1 65 ? 21.359 15.094 23.219 1 81.5 65 ILE A C 1
ATOM 511 O O . ILE A 1 65 ? 21.984 14.688 22.234 1 81.5 65 ILE A O 1
ATOM 515 N N . LEU A 1 66 ? 20.688 14.375 24.031 1 84.62 66 LEU A N 1
ATOM 516 C CA . LEU A 1 66 ? 20.797 12.922 23.906 1 84.62 66 LEU A CA 1
ATOM 517 C C . LEU A 1 66 ? 20.031 12.438 22.672 1 84.62 66 LEU A C 1
ATOM 519 O O . LEU A 1 66 ? 20.266 11.328 22.188 1 84.62 66 LEU A O 1
ATOM 523 N N . ALA A 1 67 ? 19.172 13.234 22.172 1 86.06 67 ALA A N 1
ATOM 524 C CA . ALA A 1 67 ? 18.438 12.844 20.984 1 86.06 67 ALA A CA 1
ATOM 525 C C . ALA A 1 67 ? 19.359 12.703 19.781 1 86.06 67 ALA A C 1
ATOM 527 O O . ALA A 1 67 ? 19.094 11.906 18.875 1 86.06 67 ALA A O 1
ATOM 528 N N . LEU A 1 68 ? 20.516 13.297 19.828 1 89.31 68 LEU A N 1
ATOM 529 C CA . LEU A 1 68 ? 21.422 13.273 18.672 1 89.31 68 LEU A CA 1
ATOM 530 C C . LEU A 1 68 ? 22.188 11.961 18.609 1 89.31 68 LEU A C 1
ATOM 532 O O . LEU A 1 68 ? 22.156 11.266 17.594 1 89.31 68 LEU A O 1
ATOM 536 N N . PRO A 1 69 ? 22.781 11.602 19.75 1 88.06 69 PRO A N 1
ATOM 537 C CA . PRO A 1 69 ? 23.469 10.312 19.688 1 88.06 69 PRO A CA 1
ATOM 538 C C . PRO A 1 69 ? 22.516 9.133 19.484 1 88.06 69 PRO A C 1
ATOM 540 O O . PRO A 1 69 ? 22.875 8.148 18.844 1 88.06 69 PRO A O 1
ATOM 543 N N . ILE A 1 70 ? 21.344 9.289 19.891 1 87.31 70 ILE A N 1
ATOM 544 C CA . ILE A 1 70 ? 20.375 8.219 19.688 1 87.31 70 ILE A CA 1
ATOM 545 C C . ILE A 1 70 ? 20.016 8.125 18.219 1 87.31 70 ILE A C 1
ATOM 547 O O . ILE A 1 70 ? 19.938 7.027 17.656 1 87.31 70 ILE A O 1
ATOM 551 N N . ALA A 1 71 ? 19.812 9.227 17.625 1 89.19 71 ALA A N 1
ATOM 552 C CA . ALA A 1 71 ? 19.516 9.234 16.188 1 89.19 71 ALA A CA 1
ATOM 553 C C . ALA A 1 71 ? 20.703 8.695 15.383 1 89.19 71 ALA A C 1
ATOM 555 O O . ALA A 1 71 ? 20.5 7.973 14.406 1 89.19 71 ALA A O 1
ATOM 556 N N . LEU A 1 72 ? 21.828 8.984 15.836 1 90.69 72 LEU A N 1
ATOM 557 C CA . LEU A 1 72 ? 23.016 8.492 15.164 1 90.69 72 LEU A CA 1
ATOM 558 C C . LEU A 1 72 ? 23.203 6.996 15.398 1 90.69 72 LEU A C 1
ATOM 560 O O . LEU A 1 72 ? 23.625 6.266 14.5 1 90.69 72 LEU A O 1
ATOM 564 N N . ALA A 1 73 ? 22.875 6.613 16.562 1 91.44 73 ALA A N 1
ATOM 565 C CA . ALA A 1 73 ? 23 5.195 16.906 1 91.44 73 ALA A CA 1
ATOM 566 C C . ALA A 1 73 ? 22.094 4.344 16.016 1 91.44 73 ALA A C 1
ATOM 568 O O . ALA A 1 73 ? 22.469 3.232 15.633 1 91.44 73 ALA A O 1
ATOM 569 N N . ILE A 1 74 ? 21 4.848 15.672 1 90.56 74 ILE A N 1
ATOM 570 C CA . ILE A 1 74 ? 20.078 4.105 14.812 1 90.56 74 ILE A CA 1
ATOM 571 C C . ILE A 1 74 ? 20.719 3.912 13.438 1 90.56 74 ILE A C 1
ATOM 573 O O . ILE A 1 74 ? 20.641 2.824 12.859 1 90.56 74 ILE A O 1
ATOM 577 N N . ILE A 1 75 ? 21.375 4.828 12.969 1 91.12 75 ILE A N 1
ATOM 578 C CA . ILE A 1 75 ? 22.031 4.742 11.672 1 91.12 75 ILE A CA 1
ATOM 579 C C . ILE A 1 75 ? 23.172 3.723 11.734 1 91.12 75 ILE A C 1
ATOM 581 O O . ILE A 1 75 ? 23.312 2.887 10.844 1 91.12 75 ILE A O 1
ATOM 585 N N . VAL A 1 76 ? 23.891 3.803 12.789 1 91.38 76 VAL A N 1
ATOM 586 C CA . VAL A 1 76 ? 25.031 2.914 12.938 1 91.38 76 VAL A CA 1
ATOM 587 C C . VAL A 1 76 ? 24.562 1.473 13.094 1 91.38 76 VAL A C 1
ATOM 589 O O . VAL A 1 76 ? 25.109 0.559 12.484 1 91.38 76 VAL A O 1
ATOM 592 N N . VAL A 1 77 ? 23.562 1.347 13.836 1 91.62 77 VAL A N 1
ATOM 593 C CA . VAL A 1 77 ? 23.016 0.009 14.047 1 91.62 77 VAL A CA 1
ATOM 594 C C . VAL A 1 77 ? 22.469 -0.54 12.727 1 91.62 77 VAL A C 1
ATOM 596 O O . VAL A 1 77 ? 22.703 -1.705 12.391 1 91.62 77 VAL A O 1
ATOM 599 N N . LEU A 1 78 ? 21.844 0.273 12 1 92.06 78 LEU A N 1
ATOM 600 C CA . LEU A 1 78 ? 21.297 -0.169 10.719 1 92.06 78 LEU A CA 1
ATOM 601 C C . LEU A 1 78 ? 22.406 -0.47 9.719 1 92.06 78 LEU A C 1
ATOM 603 O O . LEU A 1 78 ? 22.297 -1.416 8.938 1 92.06 78 LEU A O 1
ATOM 607 N N . ALA A 1 79 ? 23.391 0.282 9.812 1 90.38 79 ALA A N 1
ATOM 608 C CA . ALA A 1 79 ? 24.531 0.049 8.93 1 90.38 79 ALA A CA 1
ATOM 609 C C . ALA A 1 79 ? 25.219 -1.263 9.266 1 90.38 79 ALA A C 1
ATOM 611 O O . ALA A 1 79 ? 25.594 -2.027 8.375 1 90.38 79 ALA A O 1
ATOM 612 N N . ALA A 1 80 ? 25.281 -1.52 10.492 1 89.69 80 ALA A N 1
ATOM 613 C CA . ALA A 1 80 ? 25.938 -2.744 10.945 1 89.69 80 ALA A CA 1
ATOM 614 C C . ALA A 1 80 ? 25.047 -3.963 10.703 1 89.69 80 ALA A C 1
ATOM 616 O O . ALA A 1 80 ? 25.547 -5.047 10.391 1 89.69 80 ALA A O 1
ATOM 617 N N . ALA A 1 81 ? 23.844 -3.715 10.805 1 89.56 81 ALA A N 1
ATOM 618 C CA . ALA A 1 81 ? 22.906 -4.82 10.688 1 89.56 81 ALA A CA 1
ATOM 619 C C . ALA A 1 81 ? 22.641 -5.168 9.227 1 89.56 81 ALA A C 1
ATOM 621 O O . ALA A 1 81 ? 22.062 -6.219 8.922 1 89.56 81 ALA A O 1
ATOM 622 N N . ALA A 1 82 ? 23.078 -4.359 8.359 1 89.5 82 ALA A N 1
ATOM 623 C CA . ALA A 1 82 ? 22.797 -4.57 6.938 1 89.5 82 ALA A CA 1
ATOM 624 C C . ALA A 1 82 ? 23.391 -5.891 6.457 1 89.5 82 ALA A C 1
ATOM 626 O O . ALA A 1 82 ? 22.719 -6.672 5.781 1 89.5 82 ALA A O 1
ATOM 627 N N . GLU A 1 83 ? 24.609 -6.137 6.859 1 88.06 83 GLU A N 1
ATOM 628 C CA . GLU A 1 83 ? 25.266 -7.367 6.43 1 88.06 83 GLU A CA 1
ATOM 629 C C . GLU A 1 83 ? 24.641 -8.586 7.102 1 88.06 83 GLU A C 1
ATOM 631 O O . GLU A 1 83 ? 24.438 -9.617 6.457 1 88.06 83 GLU A O 1
ATOM 636 N N . MET A 1 84 ? 24.375 -8.422 8.273 1 88.56 84 MET A N 1
ATOM 637 C CA . MET A 1 84 ? 23.75 -9.523 9 1 88.56 84 MET A CA 1
ATOM 638 C C . MET A 1 84 ? 22.375 -9.836 8.422 1 88.56 84 MET A C 1
ATOM 640 O O . MET A 1 84 ? 22 -11.008 8.273 1 88.56 84 MET A O 1
ATOM 644 N N . ALA A 1 85 ? 21.688 -8.844 8.141 1 86.75 85 ALA A N 1
ATOM 645 C CA . ALA A 1 85 ? 20.359 -9.031 7.559 1 86.75 85 ALA A CA 1
ATOM 646 C C . ALA A 1 85 ? 20.453 -9.648 6.168 1 86.75 85 ALA A C 1
ATOM 648 O O . ALA A 1 85 ? 19.625 -10.492 5.797 1 86.75 85 ALA A O 1
ATOM 649 N N . SER A 1 86 ? 21.422 -9.266 5.473 1 89.31 86 SER A N 1
ATOM 650 C CA . SER A 1 86 ? 21.641 -9.82 4.141 1 89.31 86 SER A CA 1
ATOM 651 C C . SER A 1 86 ? 21.938 -11.312 4.199 1 89.31 86 SER A C 1
ATOM 653 O O . SER A 1 86 ? 21.359 -12.094 3.445 1 89.31 86 SER A O 1
ATOM 655 N N . GLN A 1 87 ? 22.703 -11.672 5.105 1 86.88 87 GLN A N 1
ATOM 656 C CA . GLN A 1 87 ? 23.156 -13.055 5.203 1 86.88 87 GLN A CA 1
ATOM 657 C C . GLN A 1 87 ? 22.094 -13.93 5.867 1 86.88 87 GLN A C 1
ATOM 659 O O . GLN A 1 87 ? 21.844 -15.055 5.43 1 86.88 87 GLN A O 1
ATOM 664 N N . SER A 1 88 ? 21.469 -13.398 6.812 1 83.5 88 SER A N 1
ATOM 665 C CA . SER A 1 88 ? 20.562 -14.219 7.609 1 83.5 88 SER A CA 1
ATOM 666 C C . SER A 1 88 ? 19.156 -14.219 7.023 1 83.5 88 SER A C 1
ATOM 668 O O . SER A 1 88 ? 18.438 -15.211 7.113 1 83.5 88 SER A O 1
ATOM 670 N N . TYR A 1 89 ? 18.844 -13.203 6.418 1 83.94 89 TYR A N 1
ATOM 671 C CA . TYR A 1 89 ? 17.453 -13.078 6.023 1 83.94 89 TYR A CA 1
ATOM 672 C C . TYR A 1 89 ? 17.281 -13.336 4.531 1 83.94 89 TYR A C 1
ATOM 674 O O . TYR A 1 89 ? 16.328 -14.008 4.113 1 83.94 89 TYR A O 1
ATOM 682 N N . ILE A 1 90 ? 18.172 -12.914 3.693 1 85.81 90 ILE A N 1
ATOM 683 C CA . ILE A 1 90 ? 17.922 -12.961 2.256 1 85.81 90 ILE A CA 1
ATOM 684 C C . ILE A 1 90 ? 18.703 -14.109 1.632 1 85.81 90 ILE A C 1
ATOM 686 O O . ILE A 1 90 ? 18.156 -14.922 0.887 1 85.81 90 ILE A O 1
ATOM 690 N N . ARG A 1 91 ? 19.891 -14.32 2.029 1 83.62 91 ARG A N 1
ATOM 691 C CA . ARG A 1 91 ? 20.781 -15.273 1.363 1 83.62 91 ARG A CA 1
ATOM 692 C C . ARG A 1 91 ? 20.25 -16.688 1.477 1 83.62 91 ARG A C 1
ATOM 694 O O . ARG A 1 91 ? 20.375 -17.484 0.543 1 83.62 91 ARG A O 1
ATOM 701 N N . GLY A 1 92 ? 19.547 -16.969 2.529 1 82.5 92 GLY A N 1
ATOM 702 C CA . GLY A 1 92 ? 19.078 -18.328 2.752 1 82.5 92 GLY A CA 1
ATOM 703 C C . GLY A 1 92 ? 17.781 -18.641 2.018 1 82.5 92 GLY A C 1
ATOM 704 O O . GLY A 1 92 ? 17.375 -19.797 1.945 1 82.5 92 GLY A O 1
ATOM 705 N N . ARG A 1 93 ? 17.297 -17.734 1.321 1 85.38 93 ARG A N 1
ATOM 706 C CA . ARG A 1 93 ? 16.047 -17.938 0.617 1 85.38 93 ARG A CA 1
ATOM 707 C C . ARG A 1 93 ? 16.281 -18.312 -0.839 1 85.38 93 ARG A C 1
ATOM 709 O O . ARG A 1 93 ? 17.266 -17.875 -1.448 1 85.38 93 ARG A O 1
ATOM 716 N N . ASP A 1 94 ? 15.391 -19.188 -1.346 1 88.69 94 ASP A N 1
ATOM 717 C CA . ASP A 1 94 ? 15.5 -19.578 -2.748 1 88.69 94 ASP A CA 1
ATOM 718 C C . ASP A 1 94 ? 14.969 -18.469 -3.666 1 88.69 94 ASP A C 1
ATOM 720 O O . ASP A 1 94 ? 15.523 -18.234 -4.742 1 88.69 94 ASP A O 1
ATOM 724 N N . CYS A 1 95 ? 13.945 -17.922 -3.154 1 91 95 CYS A N 1
ATOM 725 C CA . CYS A 1 95 ? 13.383 -16.781 -3.883 1 91 95 CYS A CA 1
ATOM 726 C C . CYS A 1 95 ? 13.578 -15.484 -3.109 1 91 95 CYS A C 1
ATOM 728 O O . CYS A 1 95 ? 13.133 -15.367 -1.966 1 91 95 CYS A O 1
ATOM 730 N N . TYR A 1 96 ? 14.227 -14.617 -3.768 1 90 96 TYR A N 1
ATOM 731 C CA . TYR A 1 96 ? 14.461 -13.32 -3.137 1 90 96 TYR A CA 1
ATOM 732 C C . TYR A 1 96 ? 13.195 -12.469 -3.158 1 90 96 TYR A C 1
ATOM 734 O O . TYR A 1 96 ? 12.258 -12.758 -3.906 1 90 96 TYR A O 1
ATOM 742 N N . PRO A 1 97 ? 13.18 -11.43 -2.375 1 86.75 97 PRO A N 1
ATOM 743 C CA . PRO A 1 97 ? 11.961 -10.625 -2.24 1 86.75 97 PRO A CA 1
ATOM 744 C C . PRO A 1 97 ? 11.578 -9.914 -3.535 1 86.75 97 PRO A C 1
ATOM 746 O O . PRO A 1 97 ? 10.43 -9.492 -3.699 1 86.75 97 PRO A O 1
ATOM 749 N N . ASN A 1 98 ? 12.438 -9.773 -4.43 1 83.88 98 ASN A N 1
ATOM 750 C CA . ASN A 1 98 ? 12.109 -9.125 -5.691 1 83.88 98 ASN A CA 1
ATOM 751 C C . ASN A 1 98 ? 11.586 -10.125 -6.719 1 83.88 98 ASN A C 1
ATOM 753 O O . ASN A 1 98 ? 11.375 -9.773 -7.883 1 83.88 98 ASN A O 1
ATOM 757 N N . GLY A 1 99 ? 11.5 -11.359 -6.309 1 86.19 99 GLY A N 1
ATOM 758 C CA 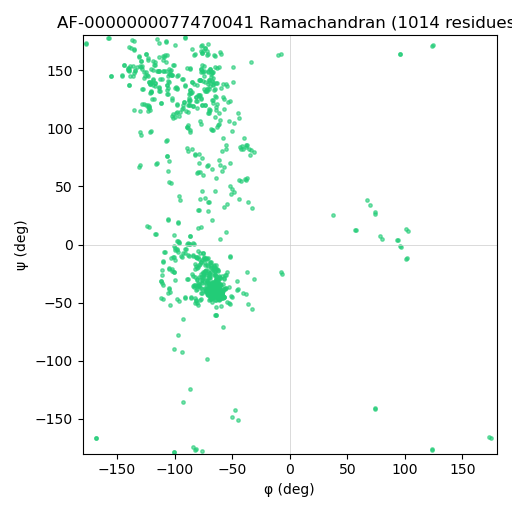. GLY A 1 99 ? 10.922 -12.367 -7.18 1 86.19 99 GLY A CA 1
ATOM 759 C C . GLY A 1 99 ? 11.953 -13.102 -8.016 1 86.19 99 GLY A C 1
ATOM 760 O O . GLY A 1 99 ? 11.602 -13.945 -8.844 1 86.19 99 GLY A O 1
ATOM 761 N N . LEU A 1 100 ? 13.141 -12.773 -7.773 1 88.31 100 LEU A N 1
ATOM 762 C CA . LEU A 1 100 ? 14.188 -13.438 -8.555 1 88.31 100 LEU A CA 1
ATOM 763 C C . LEU A 1 100 ? 14.703 -14.672 -7.828 1 88.31 100 LEU A C 1
ATOM 765 O O . LEU A 1 100 ? 14.836 -14.672 -6.602 1 88.31 100 LEU A O 1
ATOM 769 N N . TRP A 1 101 ? 14.961 -15.641 -8.68 1 91.38 101 TRP A N 1
ATOM 770 C CA . TRP A 1 101 ? 15.594 -16.844 -8.156 1 91.38 101 TRP A CA 1
ATOM 771 C C . TRP A 1 101 ? 17.047 -16.562 -7.746 1 91.38 101 TRP A C 1
ATOM 773 O O . TRP A 1 101 ? 17.75 -15.805 -8.414 1 91.38 101 TRP A O 1
ATOM 783 N N . LYS A 1 102 ? 17.484 -17.156 -6.645 1 88.69 102 LYS A N 1
ATOM 784 C CA . LYS A 1 102 ? 18.812 -16.922 -6.086 1 88.69 102 LYS A CA 1
ATOM 785 C C . LYS A 1 102 ? 19.891 -17.219 -7.121 1 88.69 102 LYS A C 1
ATOM 787 O O . LYS A 1 102 ? 20.953 -16.578 -7.117 1 88.69 102 LYS A O 1
ATOM 792 N N . GLU A 1 103 ? 19.594 -18.094 -8.078 1 87.12 103 GLU A N 1
ATOM 793 C CA . GLU A 1 103 ? 20.609 -18.5 -9.062 1 87.12 103 GLU A CA 1
ATOM 794 C C . GLU A 1 103 ? 20.453 -17.719 -10.359 1 87.12 103 GLU A C 1
ATOM 796 O O . GLU A 1 103 ? 21.25 -17.891 -11.289 1 87.12 103 GLU A O 1
ATOM 801 N N . SER A 1 104 ? 19.453 -16.922 -10.43 1 85.38 104 SER A N 1
ATOM 802 C CA . SER A 1 104 ? 19.266 -16.125 -11.641 1 85.38 104 SER A CA 1
ATOM 803 C C . SER A 1 104 ? 20.312 -15.031 -11.766 1 85.38 104 SER A C 1
ATOM 805 O O . SER A 1 104 ? 20.797 -14.516 -10.758 1 85.38 104 SE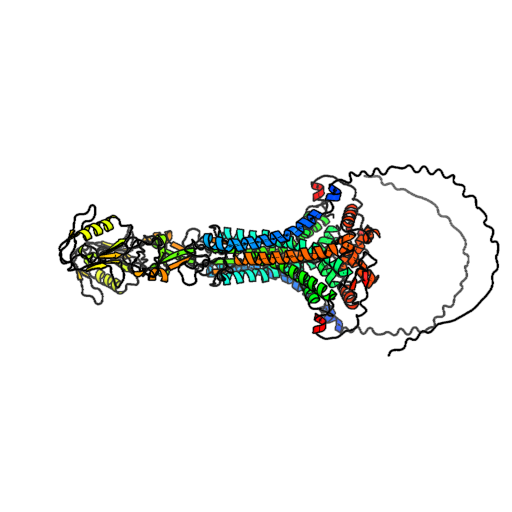R A O 1
ATOM 807 N N . PRO A 1 105 ? 20.578 -14.781 -13.062 1 83.69 105 PRO A N 1
ATOM 808 C CA . PRO A 1 105 ? 21.516 -13.68 -13.234 1 83.69 105 PRO A CA 1
ATOM 809 C C . PRO A 1 105 ? 20.953 -12.344 -12.742 1 83.69 105 PRO A C 1
ATOM 811 O O . PRO A 1 105 ? 19.797 -12.016 -13.016 1 83.69 105 PRO A O 1
ATOM 814 N N . GLY A 1 106 ? 21.672 -11.672 -11.906 1 81.69 106 GLY A N 1
ATOM 815 C CA . GLY A 1 106 ? 21.25 -10.375 -11.398 1 81.69 106 GLY A CA 1
ATOM 816 C C . GLY A 1 106 ? 20.672 -10.438 -10 1 81.69 106 GLY A C 1
ATOM 817 O O . GLY A 1 106 ? 20.406 -9.406 -9.391 1 81.69 106 GLY A O 1
ATOM 818 N N . ALA A 1 107 ? 20.438 -11.688 -9.633 1 85.81 107 ALA A N 1
ATOM 819 C CA . ALA A 1 107 ? 19.922 -11.844 -8.273 1 85.81 107 ALA A CA 1
ATOM 820 C C . ALA A 1 107 ? 20.984 -11.461 -7.242 1 85.81 107 ALA A C 1
ATOM 822 O O . ALA A 1 107 ? 22.156 -11.828 -7.379 1 85.81 107 ALA A O 1
ATOM 823 N N . THR A 1 108 ? 20.562 -10.5 -6.379 1 85.88 108 THR A N 1
ATOM 824 C CA . THR A 1 108 ? 21.469 -10.078 -5.316 1 85.88 108 THR A CA 1
ATOM 825 C C . THR A 1 108 ? 20.828 -10.289 -3.947 1 85.88 108 THR A C 1
ATOM 827 O O . THR A 1 108 ? 19.625 -10.078 -3.773 1 85.88 108 THR A O 1
ATOM 830 N N . TRP A 1 109 ? 21.734 -10.75 -3.094 1 84.88 109 TRP A N 1
ATOM 831 C CA . TRP A 1 109 ? 21.25 -10.992 -1.742 1 84.88 109 TRP A CA 1
ATOM 832 C C . TRP A 1 109 ? 21.547 -9.805 -0.835 1 84.88 109 TRP A C 1
ATOM 834 O O . TRP A 1 109 ? 21.203 -9.82 0.352 1 84.88 109 TRP A O 1
ATOM 844 N N . ARG A 1 110 ? 22.109 -8.867 -1.437 1 87.06 110 ARG A N 1
ATOM 845 C CA . ARG A 1 110 ? 22.438 -7.688 -0.635 1 87.06 110 ARG A CA 1
ATOM 846 C C . ARG A 1 110 ? 21.188 -6.844 -0.384 1 87.06 110 ARG A C 1
ATOM 848 O O . ARG A 1 110 ? 20.562 -6.352 -1.326 1 87.06 110 ARG A O 1
ATOM 855 N N . ILE A 1 111 ? 20.984 -6.617 0.823 1 88 111 ILE A N 1
ATOM 856 C CA . ILE A 1 111 ? 19.734 -5.988 1.249 1 88 111 ILE A CA 1
ATOM 857 C C . ILE A 1 111 ? 19.719 -4.527 0.807 1 88 111 ILE A C 1
ATOM 859 O O . ILE A 1 111 ? 18.641 -3.938 0.638 1 88 111 ILE A O 1
ATOM 863 N N . MET A 1 112 ? 20.938 -3.865 0.586 1 88.19 112 MET A N 1
ATOM 864 C CA . MET A 1 112 ? 21.031 -2.455 0.224 1 88.19 112 MET A CA 1
ATOM 865 C C . MET A 1 112 ? 21.172 -2.287 -1.284 1 88.19 112 MET A C 1
ATOM 867 O O . MET A 1 112 ? 21.531 -1.207 -1.762 1 88.19 112 MET A O 1
ATOM 871 N N . ASP A 1 113 ? 20.828 -3.307 -1.992 1 88.44 113 ASP A N 1
ATOM 872 C CA . ASP A 1 113 ? 20.922 -3.221 -3.447 1 88.44 113 ASP A CA 1
ATOM 873 C C . ASP A 1 113 ? 19.797 -2.361 -4.016 1 88.44 113 ASP A C 1
ATOM 875 O O . ASP A 1 113 ? 18.672 -2.377 -3.502 1 88.44 113 ASP A O 1
ATOM 879 N N . SER A 1 114 ? 20.062 -1.69 -5.113 1 85.38 114 SER A N 1
ATOM 880 C CA . SER A 1 114 ? 19.125 -0.741 -5.711 1 85.38 114 SER A CA 1
ATOM 881 C C . SER A 1 114 ? 17.906 -1.452 -6.277 1 85.38 114 SER A C 1
ATOM 883 O O . SER A 1 114 ? 16.844 -0.836 -6.461 1 85.38 114 SER A O 1
ATOM 885 N N . SER A 1 115 ? 18 -2.748 -6.52 1 84.94 115 SER A N 1
ATOM 886 C CA . SER A 1 115 ? 16.859 -3.5 -7.031 1 84.94 115 SER A CA 1
ATOM 887 C C . SER A 1 115 ? 15.758 -3.613 -5.988 1 84.94 115 SER A C 1
ATOM 889 O O . SER A 1 115 ? 14.602 -3.893 -6.32 1 84.94 115 SER A O 1
ATOM 891 N N . TYR A 1 116 ? 16.156 -3.309 -4.742 1 85.31 116 TYR A N 1
ATOM 892 C CA . TYR A 1 116 ? 15.219 -3.404 -3.635 1 85.31 116 TYR A CA 1
ATOM 893 C C . TYR A 1 116 ? 14.781 -2.02 -3.168 1 85.31 116 TYR A C 1
ATOM 895 O O . TYR A 1 116 ? 14.32 -1.855 -2.037 1 85.31 116 TYR A O 1
ATOM 903 N N . PHE A 1 117 ? 14.883 -0.996 -3.949 1 86.44 117 PHE A N 1
ATOM 904 C CA . PHE A 1 117 ? 14.68 0.374 -3.492 1 86.44 117 PHE A CA 1
ATOM 905 C C . PHE A 1 117 ? 13.297 0.539 -2.875 1 86.44 117 PHE A C 1
ATOM 907 O O . PHE A 1 117 ? 13.156 1.105 -1.788 1 86.44 117 PHE A O 1
ATOM 914 N N . PHE A 1 118 ? 12.242 0.023 -3.508 1 86.69 118 PHE A N 1
ATOM 915 C CA . PHE A 1 118 ? 10.898 0.167 -2.957 1 86.69 118 PHE A CA 1
ATOM 916 C C . PHE A 1 118 ? 10.383 -1.166 -2.426 1 86.69 118 PHE A C 1
ATOM 918 O O . PHE A 1 118 ? 9.352 -1.216 -1.755 1 86.69 118 PHE A O 1
ATOM 925 N N . THR A 1 119 ? 11.109 -2.217 -2.652 1 90.06 119 THR A N 1
ATOM 926 C CA . THR A 1 119 ? 10.656 -3.557 -2.287 1 90.06 119 THR A CA 1
ATOM 927 C C . THR A 1 119 ? 10.906 -3.826 -0.806 1 90.06 119 THR A C 1
ATOM 929 O O . THR A 1 119 ? 12.008 -3.611 -0.308 1 90.06 119 THR A O 1
ATOM 932 N N . PRO A 1 120 ? 9.844 -4.219 -0.211 1 92.44 120 PRO A N 1
ATOM 933 C CA . PRO A 1 120 ? 10.062 -4.609 1.185 1 92.44 120 PRO A CA 1
ATOM 934 C C . PRO A 1 120 ? 10.922 -5.867 1.32 1 92.44 120 PRO A C 1
ATOM 936 O O . PRO A 1 120 ? 10.414 -6.98 1.171 1 92.44 120 PRO A O 1
ATOM 939 N N . ASN A 1 121 ? 12.195 -5.656 1.581 1 92 121 ASN A N 1
ATOM 940 C CA . ASN A 1 121 ? 13.102 -6.793 1.675 1 92 121 ASN A CA 1
ATOM 941 C C . ASN A 1 121 ? 13.273 -7.258 3.119 1 92 121 ASN A C 1
ATOM 943 O O . ASN A 1 121 ? 13.945 -8.25 3.379 1 92 121 ASN A O 1
ATOM 947 N N . LEU A 1 122 ? 12.797 -6.535 4.082 1 90.69 122 LEU A N 1
ATOM 948 C CA . LEU A 1 122 ? 12.617 -7.012 5.449 1 90.69 122 LEU A CA 1
ATOM 949 C C . LEU A 1 122 ? 11.141 -7.246 5.758 1 90.69 122 LEU A C 1
ATOM 951 O O . LEU A 1 122 ? 10.492 -6.398 6.371 1 90.69 122 LEU A O 1
ATOM 955 N N . SER A 1 123 ? 10.656 -8.328 5.234 1 90.06 123 SER A N 1
ATOM 956 C CA . SER A 1 123 ? 9.234 -8.609 5.328 1 90.06 123 SER A CA 1
ATOM 957 C C . SER A 1 123 ? 8.961 -9.773 6.277 1 90.06 123 SER A C 1
ATOM 959 O O . SER A 1 123 ? 9.836 -10.602 6.512 1 90.06 123 SER A O 1
ATOM 961 N N . PHE A 1 124 ? 7.793 -9.719 6.914 1 89.06 124 PHE A N 1
ATOM 962 C CA . PHE A 1 124 ? 7.422 -10.781 7.844 1 89.06 124 PHE A CA 1
ATOM 963 C C . PHE A 1 124 ? 5.945 -11.133 7.711 1 89.06 124 PHE A C 1
ATOM 965 O O . PHE A 1 124 ? 5.164 -10.344 7.164 1 89.06 124 PHE A O 1
ATOM 972 N N . GLY A 1 125 ? 5.746 -12.398 8 1 88.88 125 GLY A N 1
ATOM 973 C CA . GLY A 1 125 ? 4.367 -12.828 8.133 1 88.88 125 GLY A CA 1
ATOM 974 C C . GLY A 1 125 ? 3.805 -13.438 6.863 1 88.88 125 GLY A C 1
ATOM 975 O O . GLY A 1 125 ? 4.41 -13.32 5.793 1 88.88 125 GLY A O 1
ATOM 976 N N . ALA A 1 126 ? 2.674 -14.141 7.004 1 92.06 126 ALA A N 1
ATOM 977 C CA . ALA A 1 126 ? 1.837 -14.695 5.945 1 92.06 126 ALA A CA 1
ATOM 978 C C . ALA A 1 126 ? 0.372 -14.32 6.148 1 92.06 126 ALA A C 1
ATOM 980 O O . ALA A 1 126 ? -0.362 -15.016 6.852 1 92.06 126 ALA A O 1
ATOM 981 N N . PHE A 1 127 ? 0.06 -13.266 5.418 1 93.31 127 PHE A N 1
ATOM 982 C CA . PHE A 1 127 ? -1.251 -12.68 5.672 1 93.31 127 PHE A CA 1
ATOM 983 C C . PHE A 1 127 ? -2.121 -12.734 4.422 1 93.31 127 PHE A C 1
ATOM 985 O O . PHE A 1 127 ? -1.609 -12.883 3.309 1 93.31 127 PHE A O 1
ATOM 992 N N . THR A 1 128 ? -3.42 -12.664 4.738 1 90.5 128 THR A N 1
ATOM 993 C CA . THR A 1 128 ? -4.34 -12.406 3.639 1 90.5 128 THR A CA 1
ATOM 994 C C . THR A 1 128 ? -4.246 -10.953 3.186 1 90.5 128 THR A C 1
ATOM 996 O O . THR A 1 128 ? -3.656 -10.117 3.875 1 90.5 128 THR A O 1
ATOM 999 N N . PHE A 1 129 ? -4.828 -10.656 2.109 1 89.44 129 PHE A N 1
ATOM 1000 C CA . PHE A 1 129 ? -4.746 -9.305 1.586 1 89.44 129 PHE A CA 1
ATOM 1001 C C . PHE A 1 129 ? -5.387 -8.312 2.549 1 89.44 129 PHE A C 1
ATOM 1003 O O . PHE A 1 129 ? -4.84 -7.23 2.791 1 89.44 129 PHE A O 1
ATOM 1010 N N . THR A 1 130 ? -6.48 -8.656 3.008 1 88.19 130 THR A N 1
ATOM 1011 C CA . THR A 1 130 ? -7.203 -7.762 3.908 1 88.19 130 THR A CA 1
ATOM 1012 C C . THR A 1 130 ? -6.387 -7.496 5.172 1 88.19 130 THR A C 1
ATOM 1014 O O . THR A 1 130 ? -6.301 -6.355 5.633 1 88.19 130 THR A O 1
ATOM 1017 N N . GLN A 1 131 ? -5.801 -8.484 5.66 1 92.69 131 GLN A N 1
ATOM 1018 C CA . GLN A 1 131 ? -5.02 -8.328 6.883 1 92.69 131 GLN A CA 1
ATOM 1019 C C . GLN A 1 131 ? -3.803 -7.445 6.652 1 92.69 131 GLN A C 1
ATOM 1021 O O . GLN A 1 131 ? -3.502 -6.566 7.465 1 92.69 131 GLN A O 1
ATOM 1026 N N . VAL A 1 132 ? -3.123 -7.734 5.539 1 94.12 132 VAL A N 1
ATOM 1027 C CA . VAL A 1 132 ? -1.899 -6.98 5.285 1 94.12 132 VAL A CA 1
ATOM 1028 C C . VAL A 1 132 ? -2.24 -5.52 4.996 1 94.12 132 VAL A C 1
ATOM 1030 O O . VAL A 1 132 ? -1.501 -4.613 5.387 1 94.12 132 VAL A O 1
ATOM 1033 N N . LYS A 1 133 ? -3.338 -5.273 4.367 1 92.69 133 LYS A N 1
ATOM 1034 C CA . LYS A 1 133 ? -3.77 -3.91 4.082 1 92.69 133 LYS A CA 1
ATOM 1035 C C . LYS A 1 133 ? -4.113 -3.16 5.363 1 92.69 133 LYS A C 1
ATOM 1037 O O . LYS A 1 133 ? -3.789 -1.979 5.504 1 92.69 133 LYS A O 1
ATOM 1042 N N . VAL A 1 134 ? -4.746 -3.785 6.301 1 92.81 134 VAL A N 1
ATOM 1043 C CA . VAL A 1 134 ? -5.094 -3.164 7.574 1 92.81 134 VAL A CA 1
ATOM 1044 C C . VAL A 1 134 ? -3.818 -2.814 8.344 1 92.81 134 VAL A C 1
ATOM 1046 O O . VAL A 1 134 ? -3.721 -1.738 8.938 1 92.81 134 VAL A O 1
ATOM 1049 N N . ILE A 1 135 ? -2.861 -3.672 8.273 1 95.12 135 ILE A N 1
ATOM 1050 C CA . ILE A 1 135 ? -1.587 -3.416 8.938 1 95.12 135 ILE A CA 1
ATOM 1051 C C . ILE A 1 135 ? -0.919 -2.191 8.312 1 95.12 135 ILE A C 1
ATOM 1053 O O . ILE A 1 135 ? -0.403 -1.328 9.023 1 95.12 135 ILE A O 1
ATOM 1057 N N . ASP A 1 136 ? -0.982 -2.203 7.062 1 94.81 136 ASP A N 1
ATOM 1058 C CA . ASP A 1 136 ? -0.354 -1.102 6.344 1 94.81 136 ASP A CA 1
ATOM 1059 C C . ASP A 1 136 ? -1.038 0.225 6.664 1 94.81 136 ASP A C 1
ATOM 1061 O O . ASP A 1 136 ? -0.369 1.232 6.902 1 94.81 136 ASP A O 1
ATOM 1065 N N . ILE A 1 137 ? -2.316 0.254 6.715 1 92 137 ILE A N 1
ATOM 1066 C CA . ILE A 1 137 ? -3.078 1.458 7.023 1 92 137 ILE A CA 1
ATOM 1067 C C . ILE A 1 137 ? -2.818 1.873 8.469 1 92 137 ILE A C 1
ATOM 1069 O O . ILE A 1 137 ? -2.666 3.061 8.766 1 92 137 ILE A O 1
ATOM 1073 N N . ALA A 1 138 ? -2.773 0.97 9.328 1 94.62 138 ALA A N 1
ATOM 1074 C CA . ALA A 1 138 ? -2.504 1.255 10.734 1 94.62 138 ALA A CA 1
ATOM 1075 C C . ALA A 1 138 ? -1.125 1.883 10.914 1 94.62 138 ALA A C 1
ATOM 1077 O O . ALA A 1 138 ? -0.959 2.82 11.695 1 94.62 138 ALA A O 1
ATOM 1078 N N . TRP A 1 139 ? -0.15 1.367 10.203 1 95.25 139 TRP A N 1
ATOM 1079 C CA . TRP A 1 139 ? 1.194 1.932 10.234 1 95.25 139 TRP A CA 1
ATOM 1080 C C . TRP A 1 139 ? 1.188 3.385 9.766 1 95.25 139 TRP A C 1
ATOM 1082 O O . TRP A 1 139 ? 1.794 4.25 10.406 1 95.25 139 TRP A O 1
ATOM 1092 N N . ASP A 1 140 ? 0.513 3.658 8.75 1 93.12 140 ASP A N 1
ATOM 1093 C CA . ASP A 1 140 ? 0.465 5.008 8.195 1 93.12 140 ASP A CA 1
ATOM 1094 C C . ASP A 1 140 ? -0.228 5.973 9.156 1 93.12 140 ASP A C 1
ATOM 1096 O O . ASP A 1 140 ? 0.166 7.133 9.266 1 93.12 140 ASP A O 1
ATOM 1100 N N . LEU A 1 141 ? -1.213 5.445 9.82 1 91.94 141 LEU A N 1
ATOM 1101 C CA . LEU A 1 141 ? -1.975 6.297 10.727 1 91.94 141 LEU A CA 1
ATOM 1102 C C . LEU A 1 141 ? -1.207 6.535 12.023 1 91.94 141 LEU A C 1
ATOM 1104 O O . LEU A 1 141 ? -1.049 7.68 12.453 1 91.94 141 LEU A O 1
ATOM 1108 N N . ILE A 1 142 ? -0.674 5.551 12.617 1 93.25 142 ILE A N 1
ATOM 1109 C CA . ILE A 1 142 ? -0.067 5.652 13.938 1 93.25 142 ILE A CA 1
ATOM 1110 C C . ILE A 1 142 ? 1.351 6.207 13.812 1 93.25 142 ILE A C 1
ATOM 1112 O O . ILE A 1 142 ? 1.703 7.184 14.477 1 93.25 142 ILE A O 1
ATOM 1116 N N . ILE A 1 143 ? 2.096 5.672 12.945 1 94.06 143 ILE A N 1
ATOM 1117 C CA . ILE A 1 143 ? 3.494 6.074 12.852 1 94.06 143 ILE A CA 1
ATOM 1118 C C . ILE A 1 143 ? 3.639 7.227 11.867 1 94.06 143 ILE A C 1
ATOM 1120 O O . ILE A 1 143 ? 4.367 8.188 12.117 1 94.06 143 ILE A O 1
ATOM 1124 N N . GLY A 1 144 ? 2.988 7.09 10.734 1 92.94 144 GLY A N 1
ATOM 1125 C CA . GLY A 1 144 ? 3.094 8.156 9.75 1 92.94 144 GLY A CA 1
ATOM 1126 C C . GLY A 1 144 ? 2.5 9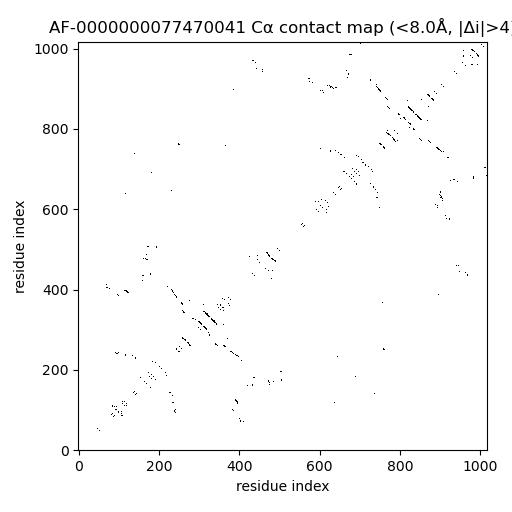.469 10.227 1 92.94 144 GLY A C 1
ATOM 1127 O O . GLY A 1 144 ? 3.221 10.445 10.414 1 92.94 144 GLY A O 1
ATOM 1128 N N . ARG A 1 145 ? 1.266 9.438 10.5 1 90.88 145 ARG A N 1
ATOM 1129 C CA . ARG A 1 145 ? 0.584 10.656 10.93 1 90.88 145 ARG A CA 1
ATOM 1130 C C . ARG A 1 145 ? 0.916 10.992 12.375 1 90.88 145 ARG A C 1
ATOM 1132 O O . ARG A 1 145 ? 1.035 12.164 12.734 1 90.88 145 ARG A O 1
ATOM 1139 N N . GLY A 1 146 ? 0.944 10 13.195 1 91.31 146 GLY A N 1
ATOM 1140 C CA . GLY A 1 146 ? 1.34 10.234 14.57 1 91.31 146 GLY A CA 1
ATOM 1141 C C . GLY A 1 146 ? 2.736 10.812 14.703 1 91.31 146 GLY A C 1
ATOM 1142 O O . GLY A 1 146 ? 2.963 11.734 15.492 1 91.31 146 GLY A O 1
ATOM 1143 N N . GLY A 1 147 ? 3.637 10.289 13.945 1 92.75 147 GLY A N 1
ATOM 1144 C CA . GLY A 1 147 ? 4.984 10.836 13.93 1 92.75 147 GLY A CA 1
ATOM 1145 C C . GLY A 1 147 ? 5.047 12.258 13.406 1 92.75 147 GLY A C 1
ATOM 1146 O O . GLY A 1 147 ? 5.801 13.086 13.922 1 92.75 147 GLY A O 1
ATOM 1147 N N . GLN A 1 148 ? 4.242 12.492 12.398 1 92.31 148 GLN A N 1
ATOM 1148 C CA . GLN A 1 148 ? 4.188 13.844 11.844 1 92.31 148 GLN A CA 1
ATOM 1149 C C . GLN A 1 148 ? 3.705 14.844 12.898 1 92.31 148 GLN A C 1
ATOM 1151 O O . GLN A 1 148 ? 4.238 15.953 12.992 1 92.31 148 GLN A O 1
ATOM 1156 N N . LEU A 1 149 ? 2.75 14.461 13.695 1 91 149 LEU A N 1
ATOM 1157 C CA . LEU A 1 149 ? 2.217 15.328 14.742 1 91 149 LEU A CA 1
ATOM 1158 C C . LEU A 1 149 ? 3.281 15.633 15.789 1 91 149 LEU A C 1
ATOM 1160 O O . LEU A 1 149 ? 3.391 16.766 16.266 1 91 149 LEU A O 1
ATOM 1164 N N . LEU A 1 150 ? 4.039 14.695 16.125 1 92.25 150 LEU A N 1
ATOM 1165 C CA . LEU A 1 150 ? 5.094 14.883 17.109 1 92.25 150 LEU A CA 1
ATOM 1166 C C . LEU A 1 150 ? 6.191 15.797 16.562 1 92.25 150 LEU A C 1
ATOM 1168 O O . LEU A 1 150 ? 6.648 16.703 17.266 1 92.25 150 LEU A O 1
ATOM 1172 N N . LEU A 1 151 ? 6.578 15.555 15.375 1 94.12 151 LEU A N 1
ATOM 1173 C CA . LEU A 1 151 ? 7.613 16.375 14.75 1 94.12 151 LEU A CA 1
ATOM 1174 C C . LEU A 1 151 ? 7.141 17.812 14.586 1 94.12 151 LEU A C 1
ATOM 1176 O O . LEU A 1 151 ? 7.91 18.75 14.805 1 94.12 151 LEU A O 1
ATOM 1180 N N . ALA A 1 152 ? 5.898 17.922 14.172 1 91.75 152 ALA A N 1
ATOM 1181 C CA . ALA A 1 152 ? 5.332 19.25 13.992 1 91.75 152 ALA A CA 1
ATOM 1182 C C . ALA A 1 152 ? 5.273 20.016 15.32 1 91.75 152 ALA A C 1
ATOM 1184 O O . ALA A 1 152 ? 5.477 21.219 15.359 1 91.75 152 ALA A O 1
ATOM 1185 N N . TRP A 1 153 ? 5.047 19.297 16.359 1 90.5 153 TRP A N 1
ATOM 1186 C CA . TRP A 1 153 ? 5.016 19.906 17.688 1 90.5 153 TRP A CA 1
ATOM 1187 C C . TRP A 1 153 ? 6.391 20.422 18.078 1 90.5 153 TRP A C 1
ATOM 1189 O O . TRP A 1 153 ? 6.512 21.516 18.625 1 90.5 153 TRP A O 1
ATOM 1199 N N . VAL A 1 154 ? 7.375 19.719 17.781 1 91.19 154 VAL A N 1
ATOM 1200 C CA . VAL A 1 154 ? 8.734 20.141 18.094 1 91.19 154 VAL A CA 1
ATOM 1201 C C . VAL A 1 154 ? 9.102 21.344 17.234 1 91.19 154 VAL A C 1
ATOM 1203 O O . VAL A 1 154 ? 9.703 22.297 17.719 1 91.19 154 VAL A O 1
ATOM 1206 N N . ASN A 1 155 ? 8.734 21.281 15.969 1 92.5 155 ASN A N 1
ATOM 1207 C CA . ASN A 1 155 ? 8.977 22.422 15.094 1 92.5 155 ASN A CA 1
ATOM 1208 C C . ASN A 1 155 ? 8.312 23.688 15.625 1 92.5 155 ASN A C 1
ATOM 1210 O O . ASN A 1 155 ? 8.914 24.766 15.602 1 92.5 155 ASN A O 1
ATOM 1214 N N . TYR A 1 156 ? 7.109 23.516 16.047 1 89.31 156 TYR A N 1
ATOM 1215 C CA . TYR A 1 156 ? 6.359 24.656 16.547 1 89.31 156 TYR A CA 1
ATOM 1216 C C . TYR A 1 156 ? 7.07 25.297 17.734 1 89.31 156 TYR A C 1
ATOM 1218 O O . TYR A 1 156 ? 7.223 26.516 17.797 1 89.31 156 TYR A O 1
ATOM 1226 N N . ARG A 1 157 ? 7.555 24.531 18.625 1 88.19 157 ARG A N 1
ATOM 1227 C CA . ARG A 1 157 ? 8.211 25.031 19.828 1 88.19 157 ARG A CA 1
ATOM 1228 C C . ARG A 1 157 ? 9.547 25.688 19.5 1 88.19 157 ARG A C 1
ATOM 1230 O O . ARG A 1 157 ? 9.82 26.797 19.938 1 88.19 157 ARG A O 1
ATOM 1237 N N . VAL A 1 158 ? 10.32 25.047 18.719 1 90.81 158 VAL A N 1
ATOM 1238 C CA . VAL A 1 158 ? 11.672 25.516 18.438 1 90.81 158 VAL A CA 1
ATOM 1239 C C . VAL A 1 158 ? 11.617 26.719 17.516 1 90.81 158 VAL A C 1
ATOM 1241 O O . VAL A 1 158 ? 12.352 27.703 17.719 1 90.81 158 VAL A O 1
ATOM 1244 N N . PHE A 1 159 ? 10.758 26.734 16.531 1 91.56 159 PHE A N 1
ATOM 1245 C CA . PHE A 1 159 ? 10.664 27.828 15.57 1 91.56 159 PHE A CA 1
ATOM 1246 C C . PHE A 1 159 ? 10.156 29.094 16.25 1 91.56 159 PHE A C 1
ATOM 1248 O O . PHE A 1 159 ? 10.609 30.203 15.938 1 91.56 159 PHE A O 1
ATOM 1255 N N . ASN A 1 160 ? 9.227 28.938 17.125 1 89.31 160 ASN A N 1
ATOM 1256 C CA . ASN A 1 160 ? 8.695 30.109 17.812 1 89.31 160 ASN A CA 1
ATOM 1257 C C . ASN A 1 160 ? 9.742 30.734 18.734 1 89.31 160 ASN A C 1
ATOM 1259 O O . ASN A 1 160 ? 9.836 31.953 18.828 1 89.31 160 ASN A O 1
ATOM 1263 N N . GLU A 1 161 ? 10.477 29.938 19.359 1 88.56 161 GLU A N 1
ATOM 1264 C CA . GLU A 1 161 ? 11.547 30.453 20.203 1 88.56 161 GLU A CA 1
ATOM 1265 C C . GLU A 1 161 ? 12.648 31.109 19.375 1 88.56 161 GLU A C 1
ATOM 1267 O O . GLU A 1 161 ? 13.188 32.156 19.75 1 88.56 161 GLU A O 1
ATOM 1272 N N . TRP A 1 162 ? 12.898 30.469 18.297 1 89.62 162 TRP A N 1
ATOM 1273 C CA . TRP A 1 162 ? 13.945 31 17.438 1 89.62 162 TRP A CA 1
ATOM 1274 C C . TRP A 1 162 ? 13.484 32.312 16.766 1 89.62 162 TRP A C 1
ATOM 1276 O O . TRP A 1 162 ? 14.305 33.188 16.5 1 89.62 162 TRP A O 1
ATOM 1286 N N . LEU A 1 163 ? 12.234 32.375 16.422 1 88.19 163 LEU A N 1
ATOM 1287 C CA . LEU A 1 163 ? 11.703 33.562 15.789 1 88.19 163 LEU A CA 1
ATOM 1288 C C . LEU A 1 163 ? 11.906 34.781 16.688 1 88.19 163 LEU A C 1
ATOM 1290 O O . LEU A 1 163 ? 12.242 35.875 16.203 1 88.19 163 LEU A O 1
ATOM 1294 N N . VAL A 1 164 ? 11.727 34.656 17.953 1 85.94 164 VAL A N 1
ATOM 1295 C CA . VAL A 1 164 ? 11.922 35.719 18.906 1 85.94 164 VAL A CA 1
ATOM 1296 C C . VAL A 1 164 ? 13.398 36.125 18.938 1 85.94 164 VAL A C 1
ATOM 1298 O O . VAL A 1 164 ? 13.719 37.312 19 1 85.94 164 VAL A O 1
ATOM 1301 N N . TYR A 1 165 ? 14.203 35.156 18.875 1 86.56 165 TYR A N 1
ATOM 1302 C CA . TYR A 1 165 ? 15.633 35.406 18.812 1 86.56 165 TYR A CA 1
ATOM 1303 C C . TYR A 1 165 ? 16.016 36.125 17.516 1 86.56 165 TYR A C 1
ATOM 1305 O O . TYR A 1 165 ? 16.828 37.031 17.516 1 86.56 165 TYR A O 1
ATOM 1313 N N . HIS A 1 166 ? 15.461 35.719 16.484 1 86.94 166 HIS A N 1
ATOM 1314 C CA . HIS A 1 166 ? 15.695 36.312 15.18 1 86.94 166 HIS A CA 1
ATOM 1315 C C . HIS A 1 166 ? 15.297 37.781 15.172 1 86.94 166 HIS A C 1
ATOM 1317 O O . HIS A 1 166 ? 15.953 38.625 14.531 1 86.94 166 HIS A O 1
ATOM 1323 N N . MET A 1 167 ? 14.32 38.125 15.859 1 87.19 167 MET A N 1
ATOM 1324 C CA . MET A 1 167 ? 13.82 39.5 15.898 1 87.19 167 MET A CA 1
ATOM 1325 C C . MET A 1 167 ? 14.711 40.375 16.781 1 87.19 167 MET A C 1
ATOM 1327 O O . MET A 1 167 ? 14.68 41.594 16.672 1 87.19 167 MET A O 1
ATOM 1331 N N . GLU A 1 168 ? 15.508 39.781 17.547 1 84.62 168 GLU A N 1
ATOM 1332 C CA . GLU A 1 168 ? 16.469 40.531 18.344 1 84.62 168 GLU A CA 1
ATOM 1333 C C . GLU A 1 168 ? 17.641 41 17.484 1 84.62 168 GLU A C 1
ATOM 1335 O O . GLU A 1 168 ? 18.266 42.031 17.781 1 84.62 168 GLU A O 1
ATOM 1340 N N . MET A 1 169 ? 17.844 40.25 16.422 1 80.94 169 MET A N 1
ATOM 1341 C CA . MET A 1 169 ? 19.047 40.531 15.648 1 80.94 169 MET A CA 1
ATOM 1342 C C . MET A 1 169 ? 18.688 41.125 14.289 1 80.94 169 MET A C 1
ATOM 1344 O O . MET A 1 169 ? 19.453 41.938 13.734 1 80.94 169 MET A O 1
ATOM 1348 N N . HIS A 1 170 ? 17.562 40.688 13.781 1 79.81 170 HIS A N 1
ATOM 1349 C CA . HIS A 1 170 ? 17.234 41.062 12.422 1 79.81 170 HIS A CA 1
ATOM 1350 C C . HIS A 1 170 ? 15.797 41.594 12.328 1 79.81 170 HIS A C 1
ATOM 1352 O O . HIS A 1 170 ? 14.977 41.312 13.203 1 79.81 170 HIS A O 1
ATOM 1358 N N . LEU A 1 171 ? 15.539 42.312 11.25 1 81.81 171 LEU A N 1
ATOM 1359 C CA . LEU A 1 171 ? 14.188 42.781 10.945 1 81.81 171 LEU A CA 1
ATOM 1360 C C . LEU A 1 171 ? 13.352 41.625 10.359 1 81.81 171 LEU A C 1
ATOM 1362 O O . LEU A 1 171 ? 13.844 40.875 9.523 1 81.81 171 LEU A O 1
ATOM 1366 N N . THR A 1 172 ? 12.25 41.469 10.953 1 85.69 172 THR A N 1
ATOM 1367 C CA . THR A 1 172 ? 11.383 40.375 10.516 1 85.69 172 THR A CA 1
ATOM 1368 C C . THR A 1 172 ? 10.094 40.906 9.898 1 85.69 172 THR A C 1
ATOM 1370 O O . THR A 1 172 ? 9.484 41.844 10.445 1 85.69 172 THR A O 1
ATOM 1373 N N . SER A 1 173 ? 9.742 40.406 8.773 1 85.94 173 SER A N 1
ATOM 1374 C CA . SER A 1 173 ? 8.508 40.812 8.109 1 85.94 173 SER A CA 1
ATOM 1375 C C . SER A 1 173 ? 7.281 40.312 8.867 1 85.94 173 SER A C 1
ATOM 1377 O O . SER A 1 173 ? 7.344 39.312 9.562 1 85.94 173 SER A O 1
ATOM 1379 N N . TYR A 1 174 ? 6.195 41.031 8.766 1 86.81 174 TYR A N 1
ATOM 1380 C CA . TYR A 1 174 ? 4.938 40.688 9.406 1 86.81 174 TYR A CA 1
ATOM 1381 C C . TYR A 1 174 ? 4.441 39.344 8.898 1 86.81 174 TYR A C 1
ATOM 1383 O O . TYR A 1 174 ? 3.877 38.531 9.664 1 86.81 174 TYR A O 1
ATOM 1391 N N . LYS A 1 175 ? 4.691 39.094 7.727 1 86.56 175 LYS A N 1
ATOM 1392 C CA . LYS A 1 175 ? 4.211 37.844 7.125 1 86.56 175 LYS A CA 1
ATOM 1393 C C . LYS A 1 175 ? 4.984 36.656 7.66 1 86.56 175 LYS A C 1
ATOM 1395 O O . LYS A 1 175 ? 4.398 35.594 7.906 1 86.56 175 LYS A O 1
ATOM 1400 N N . LEU A 1 176 ? 6.254 36.75 7.789 1 87.25 176 LEU A N 1
ATOM 1401 C CA . LEU A 1 176 ? 7.066 35.688 8.336 1 87.25 176 LEU A CA 1
ATOM 1402 C C . LEU A 1 176 ? 6.676 35.375 9.781 1 87.25 176 LEU A C 1
ATOM 1404 O O . LEU A 1 176 ? 6.57 34.219 10.172 1 87.25 176 LEU A O 1
ATOM 1408 N N . TYR A 1 177 ? 6.484 36.406 10.484 1 88.88 177 TYR A N 1
ATOM 1409 C CA . TYR A 1 177 ? 6.078 36.25 11.875 1 88.88 177 TYR A CA 1
ATOM 1410 C C . TYR A 1 177 ? 4.738 35.531 11.969 1 88.88 177 TYR A C 1
ATOM 1412 O O . TYR A 1 177 ? 4.578 34.594 12.758 1 88.88 177 TYR A O 1
ATOM 1420 N N . ALA A 1 178 ? 3.809 35.938 11.195 1 87.25 178 ALA A N 1
ATOM 1421 C CA . ALA A 1 178 ? 2.48 35.344 11.227 1 87.25 178 ALA A CA 1
ATOM 1422 C C . ALA A 1 178 ? 2.535 33.875 10.789 1 87.25 178 ALA A C 1
ATOM 1424 O O . ALA A 1 178 ? 1.859 33.031 11.367 1 87.25 178 ALA A O 1
ATOM 1425 N N . ALA A 1 179 ? 3.307 33.625 9.812 1 87.56 179 ALA A N 1
ATOM 1426 C CA . ALA A 1 179 ? 3.414 32.281 9.281 1 87.56 179 ALA A CA 1
ATOM 1427 C C . ALA A 1 179 ? 4.02 31.328 10.312 1 87.56 179 ALA A C 1
ATOM 1429 O O . ALA A 1 179 ? 3.518 30.219 10.516 1 87.56 179 ALA A O 1
ATOM 1430 N N . VAL A 1 180 ? 5.02 31.719 10.969 1 87.75 180 VAL A N 1
ATOM 1431 C CA . VAL A 1 180 ? 5.75 30.859 11.891 1 87.75 180 VAL A CA 1
ATOM 1432 C C . VAL A 1 180 ? 4.992 30.766 13.219 1 87.75 180 VAL A C 1
ATOM 1434 O O . VAL A 1 180 ? 4.93 29.703 13.828 1 87.75 180 VAL A O 1
ATOM 1437 N N . ALA A 1 181 ? 4.324 31.812 13.625 1 86.19 181 ALA A N 1
ATOM 1438 C CA . ALA A 1 181 ? 3.701 31.875 14.945 1 86.19 181 ALA A CA 1
ATOM 1439 C C . ALA A 1 181 ? 2.338 31.188 14.938 1 86.19 181 ALA A C 1
ATOM 1441 O O . ALA A 1 181 ? 1.963 30.516 15.914 1 86.19 181 ALA A O 1
ATOM 1442 N N . PHE A 1 182 ? 1.666 31.328 13.789 1 81.94 182 PHE A N 1
ATOM 1443 C CA . PHE A 1 182 ? 0.286 30.859 13.82 1 81.94 182 PHE A CA 1
ATOM 1444 C C . PHE A 1 182 ? 0.117 29.625 12.953 1 81.94 182 PHE A C 1
ATOM 1446 O O . PHE A 1 182 ? -0.777 28.812 13.188 1 81.94 182 PHE A O 1
ATOM 1453 N N . GLN A 1 183 ? 0.865 29.484 11.898 1 80.44 183 GLN A N 1
ATOM 1454 C CA . GLN A 1 183 ? 0.774 28.359 10.969 1 80.44 183 GLN A CA 1
ATOM 1455 C C . GLN A 1 183 ? 2.152 27.766 10.688 1 80.44 183 GLN A C 1
ATOM 1457 O O . GLN A 1 183 ? 2.578 27.703 9.539 1 80.44 183 GLN A O 1
ATOM 1462 N N . THR A 1 184 ? 2.744 27.188 11.672 1 74.31 184 THR A N 1
ATOM 1463 C CA . THR A 1 184 ? 4.164 26.859 11.617 1 74.31 184 THR A CA 1
ATOM 1464 C C . THR A 1 184 ? 4.434 25.766 10.578 1 74.31 184 THR A C 1
ATOM 1466 O O . THR A 1 184 ? 5.383 25.875 9.797 1 74.31 184 THR A O 1
ATOM 1469 N N . THR A 1 185 ? 3.604 24.719 10.602 1 76.56 185 THR A N 1
ATOM 1470 C CA . THR A 1 185 ? 3.934 23.578 9.75 1 76.56 185 THR A CA 1
ATOM 1471 C C . THR A 1 185 ? 2.867 23.375 8.68 1 76.56 185 THR A C 1
ATOM 1473 O O . THR A 1 185 ? 2.127 22.391 8.711 1 76.56 185 THR A O 1
ATOM 1476 N N . THR A 1 186 ? 2.832 24.328 7.742 1 81.88 186 THR A N 1
ATOM 1477 C CA . THR A 1 186 ? 1.881 24.25 6.637 1 81.88 186 THR A CA 1
ATOM 1478 C C . THR A 1 186 ? 2.564 24.578 5.312 1 81.88 186 THR A C 1
ATOM 1480 O O . THR A 1 186 ? 3.707 25.031 5.293 1 81.88 186 THR A O 1
ATOM 1483 N N . MET A 1 187 ? 1.846 24.297 4.309 1 83.31 187 MET A N 1
ATOM 1484 C CA . MET A 1 187 ? 2.365 24.578 2.975 1 83.31 187 MET A CA 1
ATOM 1485 C C . MET A 1 187 ? 2.516 26.078 2.756 1 83.31 187 MET A C 1
ATOM 1487 O O . MET A 1 187 ? 3.432 26.516 2.057 1 83.31 187 MET A O 1
ATOM 1491 N N . ALA A 1 188 ? 1.682 26.812 3.33 1 81.81 188 ALA A N 1
ATOM 1492 C CA . ALA A 1 188 ? 1.763 28.266 3.205 1 81.81 188 ALA A CA 1
ATOM 1493 C C . ALA A 1 188 ? 3.047 28.797 3.836 1 81.81 188 ALA A C 1
ATOM 1495 O O . ALA A 1 188 ? 3.701 29.688 3.271 1 81.81 188 ALA A O 1
ATOM 1496 N N . THR A 1 189 ? 3.346 28.266 4.973 1 88.44 189 THR A N 1
ATOM 1497 C CA . THR A 1 189 ? 4.574 28.672 5.645 1 88.44 189 THR A CA 1
ATOM 1498 C C . THR A 1 189 ? 5.797 28.266 4.832 1 88.44 189 THR A C 1
ATOM 1500 O O . THR A 1 189 ? 6.789 29 4.785 1 88.44 189 THR A O 1
ATOM 1503 N N . LEU A 1 190 ? 5.676 27.125 4.242 1 90 190 LEU A N 1
ATOM 1504 C CA . LEU A 1 190 ? 6.77 26.688 3.385 1 90 190 LEU A CA 1
ATOM 1505 C C . LEU A 1 190 ? 7.016 27.688 2.258 1 90 190 LEU A C 1
ATOM 1507 O O . LEU A 1 190 ? 8.164 27.969 1.912 1 90 190 LEU A O 1
ATOM 1511 N N . GLY A 1 191 ? 5.98 28.188 1.709 1 87.62 191 GLY A N 1
ATOM 1512 C CA . GLY A 1 191 ? 6.109 29.188 0.66 1 87.62 191 GLY A CA 1
ATOM 1513 C C . GLY A 1 191 ? 6.742 30.484 1.141 1 87.62 191 GLY A C 1
ATOM 1514 O O . GLY A 1 191 ? 7.562 31.062 0.44 1 87.62 191 GLY A O 1
ATOM 1515 N N . VAL A 1 192 ? 6.391 30.922 2.352 1 88.5 192 VAL A N 1
ATOM 1516 C CA . VAL A 1 192 ? 6.934 32.156 2.924 1 88.5 192 VAL A CA 1
ATOM 1517 C C . VAL A 1 192 ? 8.422 31.969 3.217 1 88.5 192 VAL A C 1
ATOM 1519 O O . VAL A 1 192 ? 9.227 32.844 2.922 1 88.5 192 VAL A O 1
ATOM 1522 N N . LEU A 1 193 ? 8.719 30.797 3.744 1 89.62 193 LEU A N 1
ATOM 1523 C CA . LEU A 1 193 ? 10.117 30.516 4.059 1 89.62 193 LEU A CA 1
ATOM 1524 C C . LEU A 1 193 ? 10.953 30.438 2.785 1 89.62 193 LEU A C 1
ATOM 1526 O O . LEU A 1 193 ? 12.102 30.891 2.762 1 89.62 193 LEU A O 1
ATOM 1530 N N . ALA A 1 194 ? 10.367 29.875 1.764 1 88.75 194 ALA A N 1
ATOM 1531 C CA . ALA A 1 194 ? 11.078 29.781 0.493 1 88.75 194 ALA A CA 1
ATOM 1532 C C . ALA A 1 194 ? 11.359 31.156 -0.091 1 88.75 194 ALA A C 1
ATOM 1534 O O . ALA A 1 194 ? 12.445 31.406 -0.629 1 88.75 194 ALA A O 1
ATOM 1535 N N . LYS A 1 195 ? 10.438 32 0.034 1 85.75 195 LYS A N 1
ATOM 1536 C CA . LYS A 1 195 ? 10.609 33.375 -0.473 1 85.75 195 LYS A CA 1
ATOM 1537 C C . LYS A 1 195 ? 11.656 34.125 0.333 1 85.75 195 LYS A C 1
ATOM 1539 O O . LYS A 1 195 ? 12.438 34.906 -0.227 1 85.75 195 LYS A O 1
ATOM 1544 N N . GLU A 1 196 ? 11.617 33.938 1.631 1 84.75 196 GLU A N 1
ATOM 1545 C CA . GLU A 1 196 ? 12.602 34.562 2.494 1 84.75 196 GLU A CA 1
ATOM 1546 C C . GLU A 1 196 ? 14 34.031 2.242 1 84.75 196 GLU A C 1
ATOM 1548 O O . GLU A 1 196 ? 14.992 34.719 2.414 1 84.75 196 GLU A O 1
ATOM 1553 N N . PHE A 1 197 ? 14.055 32.812 1.892 1 82.38 197 PHE A N 1
ATOM 1554 C CA . PHE A 1 197 ? 15.336 32.188 1.586 1 82.38 197 PHE A CA 1
ATOM 1555 C C . PHE A 1 197 ? 15.945 32.781 0.325 1 82.38 197 PHE A C 1
ATOM 1557 O O . PHE A 1 197 ? 17.172 32.938 0.236 1 82.38 197 PHE A O 1
ATOM 1564 N N . LEU A 1 198 ? 15.125 33 -0.574 1 77.81 198 LEU A N 1
ATOM 1565 C CA . LEU A 1 198 ? 15.594 33.562 -1.845 1 77.81 198 LEU A CA 1
ATOM 1566 C C . LEU A 1 198 ? 15.969 35.031 -1.708 1 77.81 198 LEU A C 1
ATOM 1568 O O . LEU A 1 198 ? 16.688 35.562 -2.553 1 77.81 198 LEU A O 1
ATOM 1572 N N . ALA A 1 199 ? 15.414 35.656 -0.685 1 71.81 199 ALA A N 1
ATOM 1573 C CA . ALA A 1 199 ? 15.734 37.062 -0.46 1 71.81 199 ALA A CA 1
ATOM 1574 C C . ALA A 1 199 ? 17.109 37.219 0.188 1 71.81 199 ALA A C 1
ATOM 1576 O O . ALA A 1 199 ? 17.203 37.469 1.395 1 71.81 199 ALA A O 1
ATOM 1577 N N . PHE A 1 200 ? 18.156 36.781 -0.507 1 62.25 200 PHE A N 1
ATOM 1578 C CA . PHE A 1 200 ? 19.516 36.844 -0.008 1 62.25 200 PHE A CA 1
ATOM 1579 C C . PHE A 1 200 ? 20.094 38.25 -0.147 1 62.25 200 PHE A C 1
ATOM 1581 O O . PHE A 1 200 ? 20.141 38.781 -1.25 1 62.25 200 PHE A O 1
ATOM 1588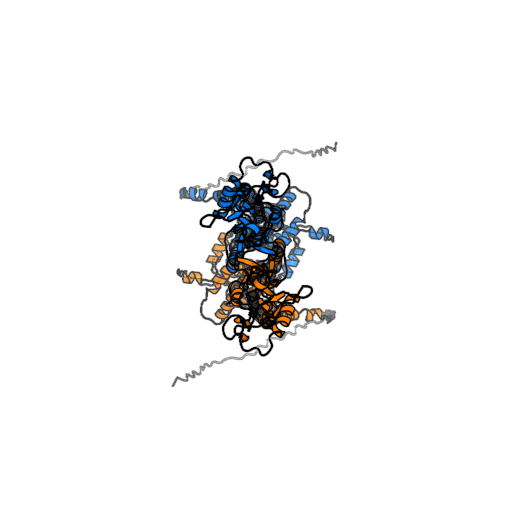 N N . GLY A 1 201 ? 19.609 39.156 0.632 1 55.75 201 GLY A N 1
ATOM 1589 C CA . GLY A 1 201 ? 20.078 40.531 0.612 1 55.75 201 GLY A CA 1
ATOM 1590 C C . GLY A 1 201 ? 21.594 40.625 0.561 1 55.75 201 GLY A C 1
ATOM 1591 O O . GLY A 1 201 ? 22.266 39.75 -0.012 1 55.75 201 GLY A O 1
ATOM 1592 N N . LYS A 1 202 ? 22.141 41.75 1.144 1 57.44 202 LYS A N 1
ATOM 1593 C CA . LYS A 1 202 ? 23.562 42.094 1.126 1 57.44 202 LYS A CA 1
ATOM 1594 C C . LYS A 1 202 ? 24.375 41.062 1.905 1 57.44 202 LYS A C 1
ATOM 1596 O O . LYS A 1 202 ? 23.906 40.5 2.9 1 57.44 202 LYS A O 1
ATOM 1601 N N . LYS A 1 203 ? 25.484 40.594 1.357 1 62.75 203 LYS A N 1
ATOM 1602 C CA . LYS A 1 203 ? 26.438 39.562 1.79 1 62.75 203 LYS A CA 1
ATOM 1603 C C . LYS A 1 203 ? 27.078 39.938 3.121 1 62.75 203 LYS A C 1
ATOM 1605 O O . LYS A 1 203 ? 28.016 40.719 3.16 1 62.75 203 LYS A O 1
ATOM 1610 N N . SER A 1 204 ? 26.375 39.969 4.258 1 66.5 204 SER A N 1
ATOM 1611 C CA . SER A 1 204 ? 27 40.062 5.566 1 66.5 204 SER A CA 1
ATOM 1612 C C . SER A 1 204 ? 26.906 38.75 6.324 1 66.5 204 SER A C 1
ATOM 1614 O O . SER A 1 204 ? 26.109 37.875 5.969 1 66.5 204 SER A O 1
ATOM 1616 N N . TRP A 1 205 ? 27.938 38.5 7.176 1 67.31 205 TRP A N 1
ATOM 1617 C CA . TRP A 1 205 ? 28.016 37.281 7.977 1 67.31 205 TRP A CA 1
ATOM 1618 C C . TRP A 1 205 ? 26.703 37.062 8.734 1 67.31 205 TRP A C 1
ATOM 1620 O O . TRP A 1 205 ? 26.219 35.938 8.828 1 67.31 205 TRP A O 1
ATOM 1630 N N . SER A 1 206 ? 26.203 38.125 9.297 1 70.25 206 SER A N 1
ATOM 1631 C CA . SER A 1 206 ? 24.953 38.031 10.039 1 70.25 206 SER A CA 1
ATOM 1632 C C . SER A 1 206 ? 23.812 37.594 9.133 1 70.25 206 SER A C 1
ATOM 1634 O O . SER A 1 206 ? 22.938 36.812 9.547 1 70.25 206 SER A O 1
ATOM 1636 N N . ARG A 1 207 ? 23.969 37.906 7.98 1 74.94 207 ARG A N 1
ATOM 1637 C CA . ARG A 1 207 ? 22.938 37.562 7.02 1 74.94 207 ARG A CA 1
ATOM 1638 C C . ARG A 1 207 ? 23.062 36.094 6.578 1 74.94 207 ARG A C 1
ATOM 1640 O O . ARG A 1 207 ? 22.062 35.438 6.258 1 74.94 207 ARG A O 1
ATOM 1647 N N . LEU A 1 208 ? 24.297 35.688 6.605 1 79 208 LEU A N 1
ATOM 1648 C CA . LEU A 1 208 ? 24.5 34.281 6.27 1 79 208 LEU A CA 1
ATOM 1649 C C . LEU A 1 208 ? 23.859 33.375 7.305 1 79 208 LEU A C 1
ATOM 1651 O O . LEU A 1 208 ? 23.25 32.375 6.957 1 79 208 LEU A O 1
ATOM 1655 N N . PHE A 1 209 ? 24.031 33.75 8.508 1 78.5 209 PHE A N 1
ATOM 1656 C CA . PHE A 1 209 ? 23.453 32.938 9.57 1 78.5 209 PHE A CA 1
ATOM 1657 C C . PHE A 1 209 ? 21.938 33 9.523 1 78.5 209 PHE A C 1
ATOM 1659 O O . PHE A 1 209 ? 21.266 32 9.82 1 78.5 209 PHE A O 1
ATOM 1666 N N . ARG A 1 210 ? 21.438 34.125 9.211 1 81.62 210 ARG A N 1
ATOM 1667 C CA . ARG A 1 210 ? 19.984 34.219 9.016 1 81.62 210 ARG A CA 1
ATOM 1668 C C . ARG A 1 210 ? 19.531 33.344 7.863 1 81.62 210 ARG A C 1
ATOM 1670 O O . ARG A 1 210 ? 18.5 32.656 7.969 1 81.62 210 ARG A O 1
ATOM 1677 N N . TRP A 1 211 ? 20.312 33.375 6.902 1 85.31 211 TRP A N 1
ATOM 1678 C CA . TRP A 1 211 ? 20 32.562 5.73 1 85.31 211 TRP A CA 1
ATOM 1679 C C . TRP A 1 211 ? 20.031 31.078 6.066 1 85.31 211 TRP A C 1
ATOM 1681 O O . TRP A 1 211 ? 19.156 30.328 5.645 1 85.31 211 TRP A O 1
ATOM 1691 N N . LEU A 1 212 ? 20.938 30.703 6.832 1 86.12 212 LEU A N 1
ATOM 1692 C CA . LEU A 1 212 ? 21.078 29.312 7.227 1 86.12 212 LEU A CA 1
ATOM 1693 C C . LEU A 1 212 ? 19.922 28.875 8.117 1 86.12 212 LEU A C 1
ATOM 1695 O O . LEU A 1 212 ? 19.469 27.734 8.047 1 86.12 212 LEU A O 1
ATOM 1699 N N . ALA A 1 213 ? 19.531 29.719 8.906 1 89.06 213 ALA A N 1
ATOM 1700 C CA . ALA A 1 213 ? 18.422 29.406 9.797 1 89.06 213 ALA A CA 1
ATOM 1701 C C . ALA A 1 213 ? 17.125 29.234 9.008 1 89.06 213 ALA A C 1
ATOM 1703 O O . ALA A 1 213 ? 16.344 28.312 9.273 1 89.06 213 ALA A O 1
ATOM 1704 N N . ILE A 1 214 ? 16.938 30.109 8.055 1 89.44 214 ILE A N 1
ATOM 1705 C CA . ILE A 1 214 ? 15.742 30.031 7.234 1 89.44 214 ILE A CA 1
ATOM 1706 C C . ILE A 1 214 ? 15.773 28.75 6.402 1 89.44 214 ILE A C 1
ATOM 1708 O O . ILE A 1 214 ? 14.75 28.078 6.238 1 89.44 214 ILE A O 1
ATOM 1712 N N . LEU A 1 215 ? 16.922 28.469 5.973 1 91.62 215 LEU A N 1
ATOM 1713 C CA . LEU A 1 215 ? 17.078 27.219 5.23 1 91.62 215 LEU A CA 1
ATOM 1714 C C . LEU A 1 215 ? 16.781 26.016 6.121 1 91.62 215 LEU A C 1
ATOM 1716 O O . LEU A 1 215 ? 16.141 25.062 5.688 1 91.62 215 LEU A O 1
ATOM 1720 N N . SER A 1 216 ? 17.281 26.078 7.266 1 93 216 SER A N 1
ATOM 1721 C CA . SER A 1 216 ? 17.031 25 8.211 1 93 216 SER A CA 1
ATOM 1722 C C . SER A 1 216 ? 15.555 24.844 8.523 1 93 216 SER A C 1
ATOM 1724 O O . SER A 1 216 ? 15.039 23.734 8.633 1 93 216 SER A O 1
ATOM 1726 N N . MET A 1 217 ? 14.906 25.969 8.648 1 94 217 MET A N 1
ATOM 1727 C CA . MET A 1 217 ? 13.469 25.922 8.898 1 94 217 MET A CA 1
ATOM 1728 C C . MET A 1 217 ? 12.727 25.359 7.691 1 94 217 MET A C 1
ATOM 1730 O O . MET A 1 217 ? 11.758 24.609 7.848 1 94 217 MET A O 1
ATOM 1734 N N . LEU A 1 218 ? 13.203 25.766 6.59 1 93.62 218 LEU A N 1
ATOM 1735 C CA . LEU A 1 218 ? 12.602 25.281 5.352 1 93.62 218 LEU A CA 1
ATOM 1736 C C . LEU A 1 218 ? 12.758 23.781 5.223 1 93.62 218 LEU A C 1
ATOM 1738 O O . LEU A 1 218 ? 11.789 23.062 4.941 1 93.62 218 LEU A O 1
ATOM 1742 N N . LEU A 1 219 ? 13.898 23.312 5.48 1 94.69 219 LEU A N 1
ATOM 1743 C CA . LEU A 1 219 ? 14.188 21.891 5.363 1 94.69 219 LEU A CA 1
ATOM 1744 C C . LEU A 1 219 ? 13.422 21.094 6.414 1 94.69 219 LEU A C 1
ATOM 1746 O O . LEU A 1 219 ? 12.914 20 6.125 1 94.69 219 LEU A O 1
ATOM 1750 N N . SER A 1 220 ? 13.359 21.594 7.523 1 95.06 220 SER A N 1
ATOM 1751 C CA . SER A 1 220 ? 12.641 20.922 8.602 1 95.06 220 SER A CA 1
ATOM 1752 C C . SER A 1 220 ? 11.141 20.859 8.312 1 95.06 220 SER A C 1
ATOM 1754 O O . SER A 1 220 ? 10.508 19.828 8.531 1 95.06 220 SER A O 1
ATOM 1756 N N . THR A 1 221 ? 10.609 21.953 7.859 1 94.88 221 THR A N 1
ATOM 1757 C CA . THR A 1 221 ? 9.188 21.984 7.527 1 94.88 221 THR A CA 1
ATOM 1758 C C . THR A 1 221 ? 8.891 21.031 6.367 1 94.88 221 THR A C 1
ATOM 1760 O O . THR A 1 221 ? 7.879 20.328 6.383 1 94.88 221 THR A O 1
ATOM 1763 N N . LEU A 1 222 ? 9.719 21 5.461 1 94.38 222 LEU A N 1
ATOM 1764 C CA . LEU A 1 222 ? 9.555 20.109 4.328 1 94.38 222 LEU A CA 1
ATOM 1765 C C . LEU A 1 222 ? 9.594 18.641 4.785 1 94.38 222 LEU A C 1
ATOM 1767 O O . LEU A 1 222 ? 8.797 17.828 4.324 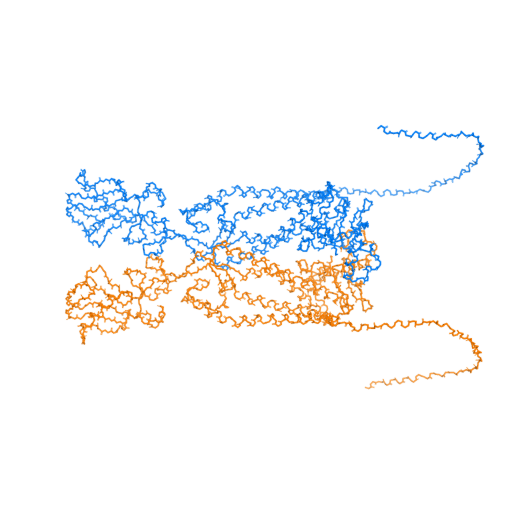1 94.38 222 LEU A O 1
ATOM 1771 N N . TYR A 1 223 ? 10.5 18.312 5.609 1 95.19 223 TYR A N 1
ATOM 1772 C CA . TYR A 1 223 ? 10.625 16.953 6.121 1 95.19 223 TYR A CA 1
ATOM 1773 C C . TYR A 1 223 ? 9.375 16.531 6.883 1 95.19 223 TYR A C 1
ATOM 1775 O O . TYR A 1 223 ? 8.875 15.422 6.707 1 95.19 223 TYR A O 1
ATOM 1783 N N . VAL A 1 224 ? 8.883 17.438 7.719 1 94.06 224 VAL A N 1
ATOM 1784 C CA . VAL A 1 224 ? 7.711 17.109 8.523 1 94.06 224 VAL A CA 1
ATOM 1785 C C . VAL A 1 224 ? 6.496 16.922 7.621 1 94.06 224 VAL A C 1
ATOM 1787 O O . VAL A 1 224 ? 5.699 16 7.832 1 94.06 224 VAL A O 1
ATOM 1790 N N . LEU A 1 225 ? 6.379 17.719 6.602 1 91.94 225 LEU A N 1
ATOM 1791 C CA . LEU A 1 225 ? 5.258 17.594 5.676 1 91.94 225 LEU A CA 1
ATOM 1792 C C . LEU A 1 225 ? 5.383 16.328 4.848 1 91.94 225 LEU A C 1
ATOM 1794 O O . LEU A 1 225 ? 4.375 15.703 4.488 1 91.94 225 LEU A O 1
ATOM 1798 N N . ALA A 1 226 ? 6.594 15.883 4.641 1 93.62 226 ALA A N 1
ATOM 1799 C CA . ALA A 1 226 ? 6.844 14.719 3.803 1 93.62 226 ALA A CA 1
ATOM 1800 C C . ALA A 1 226 ? 6.883 13.438 4.637 1 93.62 226 ALA A C 1
ATOM 1802 O O . ALA A 1 226 ? 6.906 12.336 4.094 1 93.62 226 ALA A O 1
ATOM 1803 N N . PHE A 1 227 ? 6.84 13.508 5.879 1 94.38 227 PHE A N 1
ATOM 1804 C CA . PHE A 1 227 ? 7.094 12.391 6.781 1 94.38 227 PHE A CA 1
ATOM 1805 C C . PHE A 1 227 ? 6.09 11.266 6.543 1 94.38 227 PHE A C 1
ATOM 1807 O O . PHE A 1 227 ? 6.477 10.109 6.391 1 94.38 227 PHE A O 1
ATOM 1814 N N . PRO A 1 228 ? 4.812 11.578 6.434 1 93.69 228 PRO A N 1
ATOM 1815 C CA . PRO A 1 228 ? 3.865 10.484 6.203 1 93.69 228 PRO A CA 1
ATOM 1816 C C . PRO A 1 228 ? 4.074 9.797 4.855 1 93.69 228 PRO A C 1
ATOM 1818 O O . PRO A 1 228 ? 3.908 8.578 4.746 1 93.69 228 PRO A O 1
ATOM 1821 N N . THR A 1 229 ? 4.426 10.539 3.893 1 92.12 229 THR A N 1
ATOM 1822 C CA . THR A 1 229 ? 4.684 9.977 2.572 1 92.12 229 THR A CA 1
ATOM 1823 C C . THR A 1 229 ? 5.914 9.07 2.602 1 92.12 229 THR A C 1
ATOM 1825 O O . THR A 1 229 ? 5.922 8 1.983 1 92.12 229 THR A O 1
ATOM 1828 N N . LEU A 1 230 ? 6.883 9.539 3.291 1 94.06 230 LEU A N 1
ATOM 1829 C CA . LEU A 1 230 ? 8.109 8.758 3.4 1 94.06 230 LEU A CA 1
ATOM 1830 C C . LEU A 1 230 ? 7.863 7.465 4.172 1 94.06 230 LEU A C 1
ATOM 1832 O O . LEU A 1 230 ? 8.391 6.41 3.812 1 94.06 230 LEU A O 1
ATOM 1836 N N . MET A 1 231 ? 7.051 7.57 5.195 1 94.38 231 MET A N 1
ATOM 1837 C CA . MET A 1 231 ? 6.719 6.379 5.969 1 94.38 231 MET A CA 1
ATOM 1838 C C . MET A 1 231 ? 5.926 5.383 5.129 1 94.38 231 MET A C 1
ATOM 1840 O O . MET A 1 231 ? 6.121 4.172 5.242 1 94.38 231 MET A O 1
ATOM 1844 N N . ALA A 1 232 ? 5.094 5.898 4.32 1 92.38 232 ALA A N 1
ATOM 1845 C CA . ALA A 1 232 ? 4.301 5.039 3.445 1 92.38 232 ALA A CA 1
ATOM 1846 C C . ALA A 1 232 ? 5.172 4.398 2.369 1 92.38 232 ALA A C 1
ATOM 1848 O O . ALA A 1 232 ? 4.93 3.26 1.96 1 92.38 232 ALA A O 1
ATOM 1849 N N . ALA A 1 233 ? 6.16 5.098 1.934 1 92.12 233 ALA A N 1
ATOM 1850 C CA . ALA A 1 233 ? 7.062 4.594 0.902 1 92.12 233 ALA A CA 1
ATOM 1851 C C . ALA A 1 233 ? 7.973 3.502 1.455 1 92.12 233 ALA A C 1
ATOM 1853 O O . ALA A 1 233 ? 8.359 2.584 0.73 1 92.12 233 ALA A O 1
ATOM 1854 N N . MET A 1 234 ? 8.258 3.619 2.668 1 94 234 MET A N 1
ATOM 1855 C CA . MET A 1 234 ? 9.211 2.699 3.287 1 94 234 MET A CA 1
ATOM 1856 C C . MET A 1 234 ? 8.578 1.332 3.514 1 94 234 MET A C 1
ATOM 1858 O O . MET A 1 234 ? 9.273 0.318 3.557 1 94 234 MET A O 1
ATOM 1862 N N . THR A 1 235 ? 7.254 1.312 3.633 1 94.5 235 THR A N 1
ATOM 1863 C CA . THR A 1 235 ? 6.57 0.053 3.916 1 94.5 235 THR A CA 1
ATOM 1864 C C . THR A 1 235 ? 5.789 -0.424 2.695 1 94.5 235 THR A C 1
ATOM 1866 O O . THR A 1 235 ? 5.586 0.336 1.746 1 94.5 235 THR A O 1
ATOM 1869 N N . GLY A 1 236 ? 5.48 -1.601 2.697 1 91.88 236 GLY A N 1
ATOM 1870 C CA . GLY A 1 236 ? 4.703 -2.211 1.63 1 91.88 236 GLY A CA 1
ATOM 1871 C C . GLY A 1 236 ? 4.383 -3.672 1.885 1 91.88 236 GLY A C 1
ATOM 1872 O O . GLY A 1 236 ? 4.773 -4.227 2.912 1 91.88 236 GLY A O 1
ATOM 1873 N N . TYR A 1 237 ? 3.572 -4.172 0.997 1 93 237 TYR A N 1
ATOM 1874 C CA . TYR A 1 237 ? 3.225 -5.586 1.065 1 93 237 TYR A CA 1
ATOM 1875 C C . TYR A 1 237 ? 3.453 -6.27 -0.277 1 93 237 TYR A C 1
ATOM 1877 O O . TYR A 1 237 ? 3.197 -5.684 -1.331 1 93 237 TYR A O 1
ATOM 1885 N N . ILE A 1 238 ? 4.074 -7.402 -0.174 1 91.31 238 ILE A N 1
ATOM 1886 C CA . ILE A 1 238 ? 4.387 -8.195 -1.361 1 91.31 238 ILE A CA 1
ATOM 1887 C C . ILE A 1 238 ? 3.906 -9.633 -1.167 1 91.31 238 ILE A C 1
ATOM 1889 O O . ILE A 1 238 ? 3.662 -10.062 -0.038 1 91.31 238 ILE A O 1
ATOM 1893 N N . THR A 1 239 ? 3.732 -10.258 -2.24 1 90.94 239 THR A N 1
ATOM 1894 C CA . THR A 1 239 ? 3.375 -11.664 -2.18 1 90.94 239 THR A CA 1
ATOM 1895 C C . THR A 1 239 ? 4.598 -12.523 -1.855 1 90.94 239 THR A C 1
ATOM 1897 O O . THR A 1 239 ? 5.73 -12.117 -2.113 1 90.94 239 THR A O 1
ATOM 1900 N N . THR A 1 240 ? 4.34 -13.641 -1.213 1 88.81 240 THR A N 1
ATOM 1901 C CA . THR A 1 240 ? 5.41 -14.609 -1.012 1 88.81 240 THR A CA 1
ATOM 1902 C C . THR A 1 240 ? 5.695 -15.375 -2.299 1 88.81 240 THR A C 1
ATOM 1904 O O . THR A 1 240 ? 4.812 -15.516 -3.15 1 88.81 240 THR A O 1
ATOM 1907 N N . TYR A 1 241 ? 6.949 -15.758 -2.439 1 90.38 241 TYR A N 1
ATOM 1908 C CA . TYR A 1 241 ? 7.34 -16.438 -3.668 1 90.38 241 TYR A CA 1
ATOM 1909 C C . TYR A 1 241 ? 7.703 -17.891 -3.393 1 90.38 241 TYR A C 1
ATOM 1911 O O . TYR A 1 241 ? 8.258 -18.219 -2.338 1 90.38 241 TYR A O 1
ATOM 1919 N N . GLU A 1 242 ? 7.328 -18.734 -4.324 1 90.38 242 GLU A N 1
ATOM 1920 C CA . GLU A 1 242 ? 7.73 -20.125 -4.34 1 90.38 242 GLU A CA 1
ATOM 1921 C C . GLU A 1 242 ? 8.422 -20.484 -5.652 1 90.38 242 GLU A C 1
ATOM 1923 O O . GLU A 1 242 ? 8.047 -19.984 -6.715 1 90.38 242 GLU A O 1
ATOM 1928 N N . LEU A 1 243 ? 9.375 -21.375 -5.512 1 92.88 243 LEU A N 1
ATOM 1929 C CA . LEU A 1 243 ? 10.188 -21.734 -6.668 1 92.88 243 LEU A CA 1
ATOM 1930 C C . LEU A 1 243 ? 9.539 -22.859 -7.465 1 92.88 243 LEU A C 1
ATOM 1932 O O . LEU A 1 243 ? 9.141 -23.875 -6.891 1 92.88 243 LEU A O 1
ATOM 1936 N N . TYR A 1 244 ? 9.391 -22.531 -8.758 1 92.62 244 TYR A N 1
ATOM 1937 C CA . TYR A 1 244 ? 8.844 -23.531 -9.68 1 92.62 244 TYR A CA 1
ATOM 1938 C C . TYR A 1 244 ? 9.766 -23.719 -10.875 1 92.62 244 TYR A C 1
ATOM 1940 O O . TYR A 1 244 ? 10.492 -22.812 -11.273 1 92.62 244 TYR A O 1
ATOM 1948 N N . ILE A 1 245 ? 9.75 -24.938 -11.359 1 93.44 245 ILE A N 1
ATOM 1949 C CA . ILE A 1 245 ? 10.484 -25.266 -12.578 1 93.44 245 ILE A CA 1
ATOM 1950 C C . ILE A 1 245 ? 9.508 -25.719 -13.664 1 93.44 245 ILE A C 1
ATOM 1952 O O . ILE A 1 245 ? 8.562 -26.453 -13.383 1 93.44 245 ILE A O 1
ATOM 1956 N N . GLU A 1 246 ? 9.766 -25.219 -14.82 1 91.62 246 GLU A N 1
ATOM 1957 C CA . GLU A 1 246 ? 8.938 -25.625 -15.953 1 91.62 246 GLU A CA 1
ATOM 1958 C C . GLU A 1 246 ? 9.477 -26.906 -16.594 1 91.62 246 GLU A C 1
ATOM 1960 O O . GLU A 1 246 ? 10.672 -27.016 -16.859 1 91.62 246 GLU A O 1
ATOM 1965 N N . ASN A 1 247 ? 8.586 -27.812 -16.766 1 90.31 247 ASN A N 1
ATOM 1966 C CA . ASN A 1 247 ? 9.016 -29.016 -17.484 1 90.31 247 ASN A CA 1
ATOM 1967 C C . ASN A 1 247 ? 8.984 -28.797 -19 1 90.31 247 ASN A C 1
ATOM 1969 O O . ASN A 1 247 ? 8.75 -27.688 -19.469 1 90.31 247 ASN A O 1
ATOM 1973 N N . TYR A 1 248 ? 9.289 -29.859 -19.781 1 88.19 248 TYR A N 1
ATOM 1974 C CA . TYR A 1 248 ? 9.367 -29.734 -21.234 1 88.19 248 TYR A CA 1
ATOM 1975 C C . TYR A 1 248 ? 8.008 -29.391 -21.828 1 88.19 248 TYR A C 1
ATOM 1977 O O . TYR A 1 248 ? 7.922 -28.766 -22.875 1 88.19 248 TYR A O 1
ATOM 1985 N N . GLU A 1 249 ? 6.934 -29.781 -21.094 1 79.88 249 GLU A N 1
ATOM 1986 C CA . GLU A 1 249 ? 5.578 -29.438 -21.531 1 79.88 249 GLU A CA 1
ATOM 1987 C C . GLU A 1 249 ? 5.152 -28.078 -21 1 79.88 249 GLU A C 1
ATOM 1989 O O . GLU A 1 249 ? 3.99 -27.688 -21.141 1 79.88 249 GLU A O 1
ATOM 1994 N N . HIS A 1 250 ? 6.039 -27.391 -20.25 1 83.25 250 HIS A N 1
ATOM 1995 C CA . HIS A 1 250 ? 5.852 -26.047 -19.734 1 83.25 250 HIS A CA 1
ATOM 1996 C C . HIS A 1 250 ? 4.863 -26.031 -18.578 1 83.25 250 HIS A C 1
ATOM 1998 O O . HIS A 1 250 ? 4.113 -25.062 -18.406 1 83.25 250 HIS A O 1
ATOM 2004 N N . ASN A 1 251 ? 4.812 -27.188 -17.922 1 84.88 251 ASN A N 1
ATOM 2005 C CA . ASN A 1 251 ? 4.066 -27.219 -16.672 1 84.88 251 ASN A CA 1
ATOM 2006 C C . ASN A 1 251 ? 4.938 -26.797 -15.484 1 84.88 251 ASN A C 1
ATOM 2008 O O . ASN A 1 251 ? 6.152 -26.969 -15.508 1 84.88 251 ASN A O 1
ATOM 2012 N N . LEU A 1 252 ? 4.23 -26.266 -14.555 1 90.25 252 LEU A N 1
ATOM 2013 C CA . LEU A 1 252 ? 4.977 -25.797 -13.391 1 90.25 252 LEU A CA 1
ATOM 2014 C C . LEU A 1 252 ? 5.066 -26.891 -12.328 1 90.25 252 LEU A C 1
ATOM 2016 O O . LEU A 1 252 ? 4.039 -27.391 -11.852 1 90.25 252 LEU A O 1
ATOM 2020 N N . ILE A 1 253 ? 6.344 -27.203 -11.992 1 92.19 253 ILE A N 1
ATOM 2021 C CA . ILE A 1 253 ? 6.613 -28.219 -10.984 1 92.19 253 ILE A CA 1
ATOM 2022 C C . ILE A 1 253 ? 7.262 -27.578 -9.758 1 92.19 253 ILE A C 1
ATOM 2024 O O . ILE A 1 253 ? 8.195 -26.781 -9.891 1 92.19 253 ILE A O 1
ATOM 2028 N N . ASP A 1 254 ? 6.742 -28 -8.664 1 90.56 254 ASP A N 1
ATOM 2029 C CA . ASP A 1 254 ? 7.266 -27.438 -7.418 1 90.56 254 ASP A CA 1
ATOM 2030 C C . ASP A 1 254 ? 8.711 -27.875 -7.188 1 90.56 254 ASP A C 1
ATOM 2032 O O . ASP A 1 254 ? 9.07 -29.016 -7.434 1 90.56 254 ASP A O 1
ATOM 2036 N N . TRP A 1 255 ? 9.461 -26.969 -6.703 1 89.88 255 TRP A N 1
ATOM 2037 C CA . TRP A 1 255 ? 10.883 -27.203 -6.453 1 89.88 255 TRP A CA 1
ATOM 2038 C C . TRP A 1 255 ? 11.086 -28.328 -5.453 1 89.88 255 TRP A C 1
ATOM 2040 O O . TRP A 1 255 ? 12.07 -29.078 -5.535 1 89.88 255 TRP A O 1
ATOM 2050 N N . SER A 1 256 ? 10.164 -28.531 -4.566 1 86.12 256 SER A N 1
ATOM 2051 C CA . SER A 1 256 ? 10.289 -29.547 -3.527 1 86.12 256 SER A CA 1
ATOM 2052 C C . SER A 1 256 ? 10.172 -30.953 -4.113 1 86.12 256 SER A C 1
ATOM 2054 O O . SER A 1 256 ? 10.594 -31.922 -3.486 1 86.12 256 SER A O 1
ATOM 2056 N N . LYS A 1 257 ? 9.758 -31.062 -5.34 1 88.19 257 LYS A N 1
ATOM 2057 C CA . LYS A 1 257 ? 9.523 -32.375 -5.949 1 88.19 257 LYS A CA 1
ATOM 2058 C C . LYS A 1 257 ? 10.703 -32.781 -6.824 1 88.19 257 LYS A C 1
ATOM 2060 O O . LYS A 1 257 ? 10.734 -33.906 -7.336 1 88.19 257 LYS A O 1
ATOM 2065 N N . ILE A 1 258 ? 11.57 -31.922 -6.941 1 89.88 258 ILE A N 1
ATOM 2066 C CA . ILE A 1 258 ? 12.711 -32.219 -7.797 1 89.88 258 ILE A CA 1
ATOM 2067 C C . ILE A 1 258 ? 13.617 -33.25 -7.113 1 89.88 258 ILE A C 1
ATOM 2069 O O . ILE A 1 258 ? 13.898 -33.125 -5.918 1 89.88 258 ILE A O 1
ATOM 2073 N N . ARG A 1 259 ? 13.992 -34.219 -7.91 1 90.88 259 ARG A N 1
ATOM 2074 C CA . ARG A 1 259 ? 14.875 -35.281 -7.406 1 90.88 259 ARG A CA 1
ATOM 2075 C C . ARG A 1 259 ? 16.078 -35.469 -8.328 1 90.88 259 ARG A C 1
ATOM 2077 O O . ARG A 1 259 ? 15.977 -35.25 -9.539 1 90.88 259 ARG A O 1
ATOM 2084 N N . ARG A 1 260 ? 17.156 -35.906 -7.711 1 92.5 260 ARG A N 1
ATOM 2085 C CA . ARG A 1 260 ? 18.359 -36.219 -8.484 1 92.5 260 ARG A CA 1
ATOM 2086 C C . ARG A 1 260 ? 18.281 -37.594 -9.133 1 92.5 260 ARG A C 1
ATOM 2088 O O . ARG A 1 260 ? 17.781 -38.531 -8.531 1 92.5 260 ARG A O 1
ATOM 2095 N N . VAL A 1 261 ? 18.719 -37.562 -10.344 1 94.5 261 VAL A N 1
ATOM 2096 C CA . VAL A 1 261 ? 18.781 -38.812 -11.062 1 94.5 261 VAL A CA 1
ATOM 2097 C C . VAL A 1 261 ? 20.094 -39.531 -10.75 1 94.5 261 VAL A C 1
ATOM 2099 O O . VAL A 1 261 ? 21.172 -38.938 -10.836 1 94.5 261 VAL A O 1
ATOM 2102 N N . THR A 1 262 ? 19.969 -40.844 -10.406 1 94.12 262 THR A N 1
ATOM 2103 C CA . THR A 1 262 ? 21.172 -41.594 -10.086 1 94.12 262 THR A CA 1
ATOM 2104 C C . THR A 1 262 ? 21.656 -42.406 -11.297 1 94.12 262 THR A C 1
ATOM 2106 O O . THR A 1 262 ? 22.828 -42.375 -11.641 1 94.12 262 THR A O 1
ATOM 2109 N N . HIS A 1 263 ? 20.703 -43.094 -11.922 1 95.31 263 HIS A N 1
ATOM 2110 C CA . HIS A 1 263 ? 21.047 -43.906 -13.07 1 95.31 263 HIS A CA 1
ATOM 2111 C C . HIS A 1 263 ? 19.984 -43.812 -14.164 1 95.31 263 HIS A C 1
ATOM 2113 O O . HIS A 1 263 ? 18.828 -43.562 -13.875 1 95.31 263 HIS A O 1
ATOM 2119 N N . VAL A 1 264 ? 20.453 -43.969 -15.359 1 95.44 264 VAL A N 1
ATOM 2120 C CA . VAL A 1 264 ? 19.547 -44.094 -16.484 1 95.44 264 VAL A CA 1
ATOM 2121 C C . VAL A 1 264 ? 19.891 -45.375 -17.281 1 95.44 264 VAL A C 1
ATOM 2123 O O . VAL A 1 264 ? 21.031 -45.531 -17.734 1 95.44 264 VAL A O 1
ATOM 2126 N N . ILE A 1 265 ? 18.922 -46.219 -17.359 1 95.5 265 ILE A N 1
ATOM 2127 C CA . ILE A 1 265 ? 19.078 -47.406 -18.219 1 95.5 265 ILE A CA 1
ATOM 2128 C C . ILE A 1 265 ? 18.453 -47.125 -19.578 1 95.5 265 ILE A C 1
ATOM 2130 O O . ILE A 1 265 ? 17.219 -47.094 -19.719 1 95.5 265 ILE A O 1
ATOM 2134 N N . HIS A 1 266 ? 19.156 -47.062 -20.562 1 93.38 266 HIS A N 1
ATOM 2135 C CA . HIS A 1 266 ? 18.703 -46.625 -21.875 1 93.38 266 HIS A CA 1
ATOM 2136 C C . HIS A 1 266 ? 17.984 -47.719 -22.609 1 93.38 266 HIS A C 1
ATOM 2138 O O . HIS A 1 266 ? 17.047 -47.469 -23.375 1 93.38 266 HIS A O 1
ATOM 2144 N N . ASP A 1 267 ? 18.406 -48.875 -22.438 1 92.5 267 ASP A N 1
ATOM 2145 C CA . ASP A 1 267 ? 17.766 -50 -23.094 1 92.5 267 ASP A CA 1
ATOM 2146 C C . ASP A 1 267 ? 16.906 -50.812 -22.125 1 92.5 267 ASP A C 1
ATOM 2148 O O . ASP A 1 267 ? 17.016 -52.031 -22.031 1 92.5 267 ASP A O 1
ATOM 2152 N N . ALA A 1 268 ? 16.078 -50.156 -21.516 1 92.06 268 ALA A N 1
ATOM 2153 C CA . ALA A 1 268 ? 15.211 -50.781 -20.516 1 92.06 268 ALA A CA 1
ATOM 2154 C C . ALA A 1 268 ? 14.117 -51.594 -21.188 1 92.06 268 ALA A C 1
ATOM 2156 O O . ALA A 1 268 ? 13.375 -52.312 -20.516 1 92.06 268 ALA A O 1
ATOM 2157 N N . ASP A 1 269 ? 14.008 -51.5 -22.469 1 87 269 ASP A N 1
ATOM 2158 C CA . ASP A 1 269 ? 13.086 -52.344 -23.203 1 87 269 ASP A CA 1
ATOM 2159 C C . ASP A 1 269 ? 13.383 -53.844 -22.953 1 87 269 ASP A C 1
ATOM 2161 O O . ASP A 1 269 ? 12.469 -54.656 -22.953 1 87 269 ASP A O 1
ATOM 2165 N N . ARG A 1 270 ? 14.648 -54.094 -22.688 1 90.06 270 ARG A N 1
ATOM 2166 C CA . ARG A 1 270 ? 15.078 -55.469 -22.406 1 90.06 270 ARG A CA 1
ATOM 2167 C C . ARG A 1 270 ? 14.57 -55.938 -21.047 1 90.06 270 ARG A C 1
ATOM 2169 O O . ARG A 1 270 ? 14.539 -57.125 -20.766 1 90.06 270 ARG A O 1
ATOM 2176 N N . LEU A 1 271 ? 14.203 -55 -20.25 1 89.56 271 LEU A N 1
ATOM 2177 C CA . LEU A 1 271 ? 13.68 -55.312 -18.922 1 89.56 271 LEU A CA 1
ATOM 2178 C C . LEU A 1 271 ? 12.156 -55.25 -18.922 1 89.56 271 LEU A C 1
ATOM 2180 O O . LEU A 1 271 ? 11.531 -55.375 -17.859 1 89.56 271 LEU A O 1
ATOM 2184 N N . GLY A 1 272 ? 11.539 -54.875 -20.078 1 78.62 272 GLY A N 1
ATOM 2185 C CA . GLY A 1 272 ? 10.094 -54.875 -20.172 1 78.62 272 GLY A CA 1
ATOM 2186 C C . GLY A 1 272 ? 9.5 -53.469 -20.062 1 78.62 272 GLY A C 1
ATOM 2187 O O . GLY A 1 272 ? 8.289 -53.312 -19.891 1 78.62 272 GLY A O 1
ATOM 2188 N N . HIS A 1 273 ? 10.391 -52.531 -20.156 1 81.06 273 HIS A N 1
ATOM 2189 C CA . HIS A 1 273 ? 9.891 -51.156 -20.016 1 81.06 273 HIS A CA 1
ATOM 2190 C C . HIS A 1 273 ? 9.766 -50.469 -21.375 1 81.06 273 HIS A C 1
ATOM 2192 O O . HIS A 1 273 ? 10.492 -50.812 -22.312 1 81.06 273 HIS A O 1
ATOM 2198 N N . SER A 1 274 ? 8.727 -49.531 -21.625 1 74.12 274 SER A N 1
ATOM 2199 C CA . SER A 1 274 ? 8.469 -48.875 -22.891 1 74.12 274 SER A CA 1
ATOM 2200 C C . SER A 1 274 ? 9.492 -47.781 -23.172 1 74.12 274 SER A C 1
ATOM 2202 O O . SER A 1 274 ? 9.711 -47.406 -24.312 1 74.12 274 SER A O 1
ATOM 2204 N N . GLY A 1 275 ? 10.328 -47.375 -22.25 1 77.75 275 GLY A N 1
ATOM 2205 C CA . GLY A 1 275 ? 11.328 -46.344 -22.406 1 77.75 275 GLY A CA 1
ATOM 2206 C C . GLY A 1 275 ? 12.469 -46.469 -21.406 1 77.75 275 GLY A C 1
ATOM 2207 O O . GLY A 1 275 ? 12.547 -47.438 -20.672 1 77.75 275 GLY A O 1
ATOM 2208 N N . PRO A 1 276 ? 13.383 -45.5 -21.641 1 89.94 276 PRO A N 1
ATOM 2209 C CA . PRO A 1 276 ? 14.492 -45.562 -20.688 1 89.94 276 PRO A CA 1
ATOM 2210 C C . PRO A 1 276 ? 14.016 -45.5 -19.234 1 89.94 276 PRO A C 1
ATOM 2212 O O . PRO A 1 276 ? 13.039 -44.812 -18.922 1 89.94 276 PRO A O 1
ATOM 2215 N N . LEU A 1 277 ? 14.625 -46.312 -18.484 1 93.38 277 LEU A N 1
ATOM 2216 C CA . LEU A 1 277 ? 14.297 -46.344 -17.062 1 93.38 277 LEU A CA 1
ATOM 2217 C C . LEU A 1 277 ? 15.156 -45.344 -16.281 1 93.38 277 LEU A C 1
ATOM 2219 O O . LEU A 1 277 ? 16.375 -45.5 -16.234 1 93.38 277 LEU A O 1
ATOM 2223 N N . ILE A 1 278 ? 14.469 -44.344 -15.742 1 94.75 278 ILE A N 1
ATOM 2224 C CA . ILE A 1 278 ? 15.156 -43.312 -14.969 1 94.75 278 ILE A CA 1
ATOM 2225 C C . ILE A 1 278 ? 15.039 -43.625 -13.477 1 94.75 278 ILE A C 1
ATOM 2227 O O . ILE A 1 278 ? 13.938 -43.75 -12.953 1 94.75 278 ILE A O 1
ATOM 2231 N N . ILE A 1 279 ? 16.188 -43.781 -12.852 1 94.56 279 ILE A N 1
ATOM 2232 C CA . ILE A 1 279 ? 16.234 -44.094 -11.438 1 94.56 279 ILE A CA 1
ATOM 2233 C C . ILE A 1 279 ? 16.688 -42.875 -10.641 1 94.56 279 ILE A C 1
ATOM 2235 O O . ILE A 1 279 ? 17.688 -42.25 -10.969 1 94.56 279 ILE A O 1
ATOM 2239 N N . THR A 1 280 ? 15.883 -42.594 -9.609 1 94.25 280 THR A N 1
ATOM 2240 C CA . THR A 1 280 ? 16.188 -41.406 -8.797 1 94.25 280 THR A CA 1
ATOM 2241 C C . THR A 1 280 ? 16.75 -41.844 -7.438 1 94.25 280 THR A C 1
ATOM 2243 O O . THR A 1 280 ? 16.844 -43.031 -7.133 1 94.25 280 THR A O 1
ATOM 2246 N N . GLU A 1 281 ? 17.141 -40.844 -6.68 1 90.5 281 GLU A N 1
ATOM 2247 C CA . GLU A 1 281 ? 17.734 -41.094 -5.367 1 90.5 281 GLU A CA 1
ATOM 2248 C C . GLU A 1 281 ? 16.734 -41.75 -4.422 1 90.5 281 GLU A C 1
ATOM 2250 O O . GLU A 1 281 ? 17.125 -42.469 -3.488 1 90.5 281 GLU A O 1
ATOM 2255 N N . ASN A 1 282 ? 15.477 -41.625 -4.684 1 88.94 282 ASN A N 1
ATOM 2256 C CA . ASN A 1 282 ? 14.445 -42.156 -3.793 1 88.94 282 ASN A CA 1
ATOM 2257 C C . ASN A 1 282 ? 14.117 -43.594 -4.121 1 88.94 282 ASN A C 1
ATOM 2259 O O . ASN A 1 282 ? 13.414 -44.281 -3.355 1 88.94 282 ASN A O 1
ATOM 2263 N N . ASP A 1 283 ? 14.641 -44.031 -5.246 1 91.94 283 ASP A N 1
ATOM 2264 C CA . ASP A 1 283 ? 14.398 -45.406 -5.656 1 91.94 283 ASP A CA 1
ATOM 2265 C C . ASP A 1 283 ? 15.453 -46.344 -5.07 1 91.94 283 ASP A C 1
ATOM 2267 O O . ASP A 1 283 ? 16.328 -46.812 -5.793 1 91.94 283 ASP A O 1
ATOM 2271 N N . ALA A 1 284 ? 15.289 -46.688 -3.926 1 91.19 284 ALA A N 1
ATOM 2272 C CA . ALA A 1 284 ? 16.297 -47.469 -3.205 1 91.19 284 ALA A CA 1
ATOM 2273 C C . ALA A 1 284 ? 16.453 -48.875 -3.811 1 91.19 284 ALA A C 1
ATOM 2275 O O . ALA A 1 284 ? 17.578 -49.344 -4.027 1 91.19 284 ALA A O 1
ATOM 2276 N N . ALA A 1 285 ? 15.367 -49.469 -4.109 1 92.81 285 ALA A N 1
ATOM 2277 C CA . ALA A 1 285 ? 15.398 -50.844 -4.629 1 92.81 285 ALA A CA 1
ATOM 2278 C C . ALA A 1 285 ? 16.094 -50.875 -5.988 1 92.81 285 ALA A C 1
ATOM 2280 O O . ALA A 1 285 ? 16.906 -51.781 -6.242 1 92.81 285 ALA A O 1
ATOM 2281 N N . LEU A 1 286 ? 15.805 -49.969 -6.773 1 93.69 286 LEU A N 1
ATOM 2282 C CA . LEU A 1 286 ? 16.375 -49.938 -8.117 1 93.69 286 LEU A CA 1
ATOM 2283 C C . LEU A 1 286 ? 17.844 -49.562 -8.07 1 93.69 286 LEU A C 1
ATOM 2285 O O . LEU A 1 286 ? 18.656 -50.031 -8.875 1 93.69 286 LEU A O 1
ATOM 2289 N N . ASN A 1 287 ? 18.172 -48.688 -7.223 1 94.19 287 ASN A N 1
ATOM 2290 C CA . ASN A 1 287 ? 19.578 -48.312 -7.047 1 94.19 287 ASN A CA 1
ATOM 2291 C C . ASN A 1 287 ? 20.422 -49.531 -6.625 1 94.19 287 ASN A C 1
ATOM 2293 O O . ASN A 1 287 ? 21.531 -49.719 -7.141 1 94.19 287 ASN A O 1
ATOM 2297 N N . ASP A 1 288 ? 19.875 -50.281 -5.77 1 94 288 ASP A N 1
ATOM 2298 C CA . ASP A 1 288 ? 20.562 -51.469 -5.324 1 94 288 ASP A CA 1
ATOM 2299 C C . ASP A 1 288 ? 20.703 -52.469 -6.465 1 94 288 ASP A C 1
ATOM 2301 O O . ASP A 1 288 ? 21.734 -53.156 -6.59 1 94 288 ASP A O 1
ATOM 2305 N N . ALA A 1 289 ? 19.688 -52.531 -7.203 1 94.94 289 ALA A N 1
ATOM 2306 C CA . ALA A 1 289 ? 19.719 -53.438 -8.344 1 94.94 289 ALA A CA 1
ATOM 2307 C C . ALA A 1 289 ? 20.844 -53.062 -9.312 1 94.94 289 ALA A C 1
ATOM 2309 O O . ALA A 1 289 ? 21.531 -53.938 -9.836 1 94.94 289 ALA A O 1
ATOM 2310 N N . VAL A 1 290 ? 21.047 -51.875 -9.523 1 94 290 VAL A N 1
ATOM 2311 C CA . VAL A 1 290 ? 22.094 -51.406 -10.422 1 94 290 VAL A CA 1
ATOM 2312 C C . VAL A 1 290 ? 23.469 -51.719 -9.82 1 94 290 VAL A C 1
ATOM 2314 O O . VAL A 1 290 ? 24.375 -52.156 -10.531 1 94 290 VAL A O 1
ATOM 2317 N N . ASN A 1 291 ? 23.594 -51.5 -8.594 1 90.81 291 ASN A N 1
ATOM 2318 C CA . ASN A 1 291 ? 24.859 -51.812 -7.922 1 90.81 291 ASN A CA 1
ATOM 2319 C C . ASN A 1 291 ? 25.219 -53.281 -8.023 1 90.81 291 ASN A C 1
ATOM 2321 O O . ASN A 1 291 ? 26.359 -53.625 -8.297 1 90.81 291 ASN A O 1
ATOM 2325 N N . ILE A 1 292 ? 24.219 -54.062 -7.82 1 91.69 292 ILE A N 1
ATOM 2326 C CA . ILE A 1 292 ? 24.422 -55.5 -7.918 1 91.69 292 ILE A CA 1
ATOM 2327 C C . ILE A 1 292 ? 24.75 -55.906 -9.359 1 91.69 292 ILE A C 1
ATOM 2329 O O . ILE A 1 292 ? 25.609 -56.75 -9.602 1 91.69 292 ILE A O 1
ATOM 2333 N N . TYR A 1 293 ? 24.094 -55.281 -10.242 1 93.38 293 TYR A N 1
ATOM 2334 C CA . TYR A 1 293 ? 24.297 -55.562 -11.656 1 93.38 293 TYR A CA 1
ATOM 2335 C C . TYR A 1 293 ? 25.703 -55.219 -12.102 1 93.38 293 TYR A C 1
ATOM 2337 O O . TYR A 1 293 ? 26.359 -55.969 -12.812 1 93.38 293 TYR A O 1
ATOM 2345 N N . VAL A 1 294 ? 26.234 -54.094 -11.672 1 89.38 294 VAL A N 1
ATOM 2346 C CA . VAL A 1 294 ? 27.547 -53.594 -12.086 1 89.38 294 VAL A CA 1
ATOM 2347 C C . VAL A 1 294 ? 28.641 -54.5 -11.516 1 89.38 294 VAL A C 1
ATOM 2349 O O . VAL A 1 294 ? 29.688 -54.688 -12.133 1 89.38 294 VAL A O 1
ATOM 2352 N N . GLN A 1 295 ? 28.344 -55.156 -10.5 1 87.31 295 GLN A N 1
ATOM 2353 C CA . GLN A 1 295 ? 29.328 -56.031 -9.836 1 87.31 295 GLN A CA 1
ATOM 2354 C C . GLN A 1 295 ? 29.531 -57.312 -10.609 1 87.31 295 GLN A C 1
ATOM 2356 O O . GLN A 1 295 ? 30.516 -58.031 -10.398 1 87.31 295 GLN A O 1
ATOM 2361 N N . GLN A 1 296 ? 28.656 -57.531 -11.523 1 87.94 296 GLN A N 1
ATOM 2362 C CA . GLN A 1 296 ? 28.75 -58.75 -12.289 1 87.94 296 GLN A CA 1
ATOM 2363 C C . GLN A 1 296 ? 29.828 -58.656 -13.359 1 87.94 296 GLN A C 1
ATOM 2365 O O . GLN A 1 296 ? 30.203 -59.656 -13.969 1 87.94 296 GLN A O 1
ATOM 2370 N N . PHE A 1 297 ? 30.203 -57.531 -13.625 1 85.94 297 PHE A N 1
ATOM 2371 C CA . PHE A 1 297 ? 31.172 -57.344 -14.703 1 85.94 297 PHE A CA 1
ATOM 2372 C C . PHE A 1 297 ? 32.562 -57.031 -14.133 1 85.94 297 PHE A C 1
ATOM 2374 O O . PHE A 1 297 ? 33.031 -55.906 -14.156 1 85.94 297 PHE A O 1
ATOM 2381 N N . PRO A 1 298 ? 33.156 -58 -13.586 1 68.94 298 PRO A N 1
ATOM 2382 C CA . PRO A 1 298 ? 34.531 -57.781 -13.102 1 68.94 298 PRO A CA 1
ATOM 2383 C C . PRO A 1 298 ? 35.531 -57.562 -14.234 1 68.94 298 PRO A C 1
ATOM 2385 O O . PRO A 1 298 ? 35.406 -58.156 -15.297 1 68.94 298 PRO A O 1
ATOM 2388 N N . GLU A 1 299 ? 36.719 -56.656 -14.102 1 63.09 299 GLU A N 1
ATOM 2389 C CA . GLU A 1 299 ? 37.906 -56.344 -14.883 1 63.09 299 GLU A CA 1
ATOM 2390 C C . GLU A 1 299 ? 37.594 -56.344 -16.375 1 63.09 299 GLU A C 1
ATOM 2392 O O . GLU A 1 299 ? 38.469 -56.594 -17.203 1 63.09 299 GLU A O 1
ATOM 2397 N N . LYS A 1 300 ? 36.281 -56.094 -16.766 1 61.59 300 LYS A N 1
ATOM 2398 C CA . LYS A 1 300 ? 36 -56.406 -18.156 1 61.59 300 LYS A CA 1
ATOM 2399 C C . LYS A 1 300 ? 36.281 -55.219 -19.062 1 61.59 300 LYS A C 1
ATOM 2401 O O . LYS A 1 300 ? 36 -54.062 -18.688 1 61.59 300 LYS A O 1
ATOM 2406 N N . THR A 1 301 ? 37.219 -55.406 -20.031 1 59.84 301 THR A N 1
ATOM 2407 C CA . THR A 1 301 ? 37.906 -54.531 -20.969 1 59.84 301 THR A CA 1
ATOM 2408 C C . THR A 1 301 ? 37.031 -54.281 -22.203 1 59.84 301 THR A C 1
ATOM 2410 O O . THR A 1 301 ? 37.312 -53.375 -23 1 59.84 301 THR A O 1
ATOM 2413 N N . ASP A 1 302 ? 36.188 -55.062 -22.625 1 63.12 302 ASP A N 1
ATOM 2414 C CA . ASP A 1 302 ? 35.719 -54.938 -24 1 63.12 302 ASP A CA 1
ATOM 2415 C C . ASP A 1 302 ? 34.625 -53.844 -24.094 1 63.12 302 ASP A C 1
ATOM 2417 O O . ASP A 1 302 ? 34.438 -53.25 -25.156 1 63.12 302 ASP A O 1
ATOM 2421 N N . GLY A 1 303 ? 34.094 -53.5 -22.953 1 72.56 303 GLY A N 1
ATOM 2422 C CA . GLY A 1 303 ? 33.094 -52.438 -22.953 1 72.56 303 GLY A CA 1
ATOM 2423 C C . GLY A 1 303 ? 33.531 -51.188 -22.25 1 72.56 303 GLY A C 1
ATOM 2424 O O . GLY A 1 303 ? 34.75 -50.906 -22.188 1 72.56 303 GLY A O 1
ATOM 2425 N N . GLU A 1 304 ? 32.719 -50.281 -22.375 1 78 304 GLU A N 1
ATOM 2426 C CA . GLU A 1 304 ? 33.031 -49.031 -21.688 1 78 304 GLU A CA 1
ATOM 2427 C C . GLU A 1 304 ? 32.531 -49.031 -20.25 1 78 304 GLU A C 1
ATOM 2429 O O . GLU A 1 304 ? 31.328 -49.188 -20 1 78 304 GLU A O 1
ATOM 2434 N N . LEU A 1 305 ? 33.406 -49.312 -19.391 1 80.81 305 LEU A N 1
ATOM 2435 C CA . LEU A 1 305 ? 33.125 -49.188 -17.969 1 80.81 305 LEU A CA 1
ATOM 2436 C C . LEU A 1 305 ? 34.094 -48.219 -17.297 1 80.81 305 LEU A C 1
ATOM 2438 O O . LEU A 1 305 ? 35.281 -48.5 -17.141 1 80.81 305 LEU A O 1
ATOM 2442 N N . GLY A 1 306 ? 33.531 -46.938 -17.188 1 80.94 306 GLY A N 1
ATOM 2443 C CA . GLY A 1 306 ? 34.375 -45.938 -16.578 1 80.94 306 GLY A CA 1
ATOM 2444 C C . GLY A 1 306 ? 33.781 -44.531 -16.578 1 80.94 306 GLY A C 1
ATOM 2445 O O . GLY A 1 306 ? 32.562 -44.375 -16.766 1 80.94 306 GLY A O 1
ATOM 2446 N N . MET A 1 307 ? 34.562 -43.625 -16.312 1 84.12 307 MET A N 1
ATOM 2447 C CA . MET A 1 307 ? 34.156 -42.25 -16.203 1 84.12 307 MET A CA 1
ATOM 2448 C C . MET A 1 307 ? 33.875 -41.656 -17.578 1 84.12 307 MET A C 1
ATOM 2450 O O . MET A 1 307 ? 34.594 -41.906 -18.547 1 84.12 307 MET A O 1
ATOM 2454 N N . ILE A 1 308 ? 32.812 -40.875 -17.594 1 85.81 308 ILE A N 1
ATOM 2455 C CA . ILE A 1 308 ? 32.469 -40.219 -18.844 1 85.81 308 ILE A CA 1
ATOM 2456 C C . ILE A 1 308 ? 33.344 -38.969 -19.047 1 85.81 308 ILE A C 1
ATOM 2458 O O . ILE A 1 308 ? 33.438 -38.125 -18.156 1 85.81 308 ILE A O 1
ATOM 2462 N N . GLN A 1 309 ? 34.031 -38.938 -20.156 1 77.44 309 GLN A N 1
ATOM 2463 C CA . GLN A 1 309 ? 34.938 -37.812 -20.406 1 77.44 309 GLN A CA 1
ATOM 2464 C C . GLN A 1 309 ? 34.188 -36.656 -21.031 1 77.44 309 GLN A C 1
ATOM 2466 O O . GLN A 1 309 ? 34.375 -35.5 -20.641 1 77.44 309 GLN A O 1
ATOM 2471 N N . ASP A 1 310 ? 33.375 -37.062 -22.047 1 76.44 310 A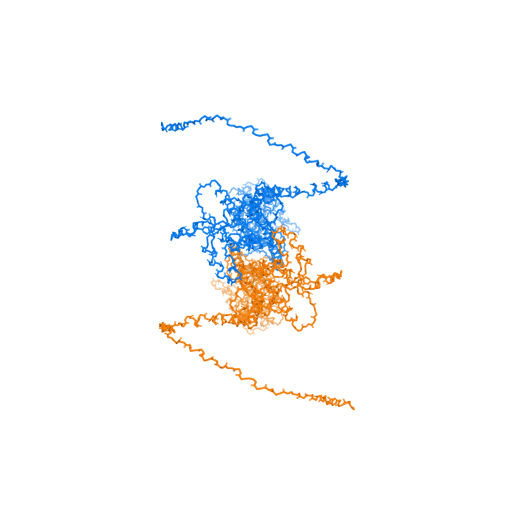SP A N 1
ATOM 2472 C CA . ASP A 1 310 ? 32.625 -36.031 -22.75 1 76.44 310 ASP A CA 1
ATOM 2473 C C . ASP A 1 310 ? 31.141 -36.281 -22.734 1 76.44 310 ASP A C 1
ATOM 2475 O O . ASP A 1 310 ? 30.703 -37.438 -22.922 1 76.44 310 ASP A O 1
ATOM 2479 N N . GLY A 1 311 ? 30.406 -35.406 -22.203 1 76.19 311 GLY A N 1
ATOM 2480 C CA . GLY A 1 311 ? 28.969 -35.562 -22.266 1 76.19 311 GLY A CA 1
ATOM 2481 C C . GLY A 1 311 ? 28.297 -35.562 -20.891 1 76.19 311 GLY A C 1
ATOM 2482 O O . GLY A 1 311 ? 28.969 -35.344 -19.875 1 76.19 311 GLY A O 1
ATOM 2483 N N . PRO A 1 312 ? 27.016 -35.781 -20.969 1 86.12 312 PRO A N 1
ATOM 2484 C CA . PRO A 1 312 ? 26.266 -35.781 -19.703 1 86.12 312 PRO A CA 1
ATOM 2485 C C . PRO A 1 312 ? 26.422 -37.094 -18.922 1 86.12 312 PRO A C 1
ATOM 2487 O O . PRO A 1 312 ? 26.484 -38.156 -19.516 1 86.12 312 PRO A O 1
ATOM 2490 N N . GLY A 1 313 ? 26.781 -36.938 -17.625 1 90.5 313 GLY A N 1
ATOM 2491 C CA . GLY A 1 313 ? 26.922 -38.094 -16.766 1 90.5 313 GLY A CA 1
ATOM 2492 C C . GLY A 1 313 ? 28.281 -38.188 -16.125 1 90.5 313 GLY A C 1
ATOM 2493 O O . GLY A 1 313 ? 29.188 -37.438 -16.438 1 90.5 313 GLY A O 1
ATOM 2494 N N . TYR A 1 314 ? 28.359 -39.125 -15.188 1 89.12 314 TYR A N 1
ATOM 2495 C CA . TYR A 1 314 ? 29.594 -39.312 -14.43 1 89.12 314 TYR A CA 1
ATOM 2496 C C . TYR A 1 314 ? 30.281 -40.625 -14.805 1 89.12 314 TYR A C 1
ATOM 2498 O O . TYR A 1 314 ? 31.484 -40.656 -15.039 1 89.12 314 TYR A O 1
ATOM 2506 N N . TRP A 1 315 ? 29.516 -41.719 -14.859 1 89.69 315 TRP A N 1
ATOM 2507 C CA . TRP A 1 315 ? 30 -43.062 -15.148 1 89.69 315 TRP A CA 1
ATOM 2508 C C . TRP A 1 315 ? 29.078 -43.75 -16.156 1 89.69 315 TRP A C 1
ATOM 2510 O O . TRP A 1 315 ? 27.875 -43.469 -16.219 1 89.69 315 TRP A O 1
ATOM 2520 N N . GLN A 1 316 ? 29.688 -44.625 -16.953 1 91.12 316 GLN A N 1
ATOM 2521 C CA . GLN A 1 316 ? 28.859 -45.312 -17.922 1 91.12 316 GLN A CA 1
ATOM 2522 C C . GLN A 1 316 ? 29.266 -46.812 -18.016 1 91.12 316 GLN A C 1
ATOM 2524 O O . GLN A 1 316 ? 30.406 -47.156 -17.719 1 91.12 316 GLN A O 1
ATOM 2529 N N . LEU A 1 317 ? 28.281 -47.594 -18.219 1 91.19 317 LEU A N 1
ATOM 2530 C CA . LEU A 1 317 ? 28.422 -49 -18.547 1 91.19 317 LEU A CA 1
ATOM 2531 C C . LEU A 1 317 ? 27.75 -49.312 -19.875 1 91.19 317 LEU A C 1
ATOM 2533 O O . LEU A 1 317 ? 26.547 -49.094 -20.031 1 91.19 317 LEU A O 1
ATOM 2537 N N . LYS A 1 318 ? 28.594 -49.781 -20.828 1 90.19 318 LYS A N 1
ATOM 2538 C CA . LYS A 1 318 ? 27.969 -50.125 -22.109 1 90.19 318 LYS A CA 1
ATOM 2539 C C . LYS A 1 318 ? 28.781 -51.156 -22.875 1 90.19 318 LYS A C 1
ATOM 2541 O O . LYS A 1 318 ? 30.016 -51.188 -22.766 1 90.19 318 LYS A O 1
ATOM 2546 N N . ASN A 1 319 ? 28.141 -52 -23.562 1 88.38 319 ASN A N 1
ATOM 2547 C CA . ASN A 1 319 ? 28.672 -52.875 -24.625 1 88.38 319 ASN A CA 1
ATOM 2548 C C . ASN A 1 319 ? 29.641 -53.906 -24.078 1 88.38 319 ASN A C 1
ATOM 2550 O O . ASN A 1 319 ? 30.672 -54.188 -24.703 1 88.38 319 ASN A O 1
ATOM 2554 N N . ILE A 1 320 ? 29.312 -54.406 -22.922 1 88.88 320 ILE A N 1
ATOM 2555 C CA . ILE A 1 320 ? 30.078 -55.562 -22.422 1 88.88 320 ILE A CA 1
ATOM 2556 C C . ILE A 1 320 ? 29.469 -56.844 -22.938 1 88.88 320 ILE A C 1
ATOM 2558 O O . ILE A 1 320 ? 28.281 -57.125 -22.703 1 88.88 320 ILE A O 1
ATOM 2562 N N . ASN A 1 321 ? 30.25 -57.562 -23.656 1 87.81 321 ASN A N 1
ATOM 2563 C CA . ASN A 1 321 ? 29.75 -58.781 -24.312 1 87.81 321 ASN A CA 1
ATOM 2564 C C . ASN A 1 321 ? 29.688 -59.969 -23.344 1 87.81 321 ASN A C 1
ATOM 2566 O O . ASN A 1 321 ? 30.391 -60.938 -23.516 1 87.81 321 ASN A O 1
ATOM 2570 N N . MET A 1 322 ? 28.938 -59.875 -22.359 1 87.69 322 MET A N 1
ATOM 2571 C CA . MET A 1 322 ? 28.734 -60.906 -21.359 1 87.69 322 MET A CA 1
ATOM 2572 C C . MET A 1 322 ? 27.266 -61 -20.953 1 87.69 322 MET A C 1
ATOM 2574 O O . MET A 1 322 ? 26.578 -60 -20.828 1 87.69 322 MET A O 1
ATOM 2578 N N . SER A 1 323 ? 26.844 -62.25 -20.844 1 89.19 323 SER A N 1
ATOM 2579 C CA . SER A 1 323 ? 25.5 -62.438 -20.344 1 89.19 323 SER A CA 1
ATOM 2580 C C . SER A 1 323 ? 25.391 -62.094 -18.859 1 89.19 323 SER A C 1
ATOM 2582 O O . SER A 1 323 ? 26.359 -62.281 -18.125 1 89.19 323 SER A O 1
ATOM 2584 N N . SER A 1 324 ? 24.328 -61.469 -18.516 1 90.69 324 SER A N 1
ATOM 2585 C CA . SER A 1 324 ? 24.156 -61.031 -17.141 1 90.69 324 SER A CA 1
ATOM 2586 C C . SER A 1 324 ? 22.719 -61.25 -16.656 1 90.69 324 SER A C 1
ATOM 2588 O O . SER A 1 324 ? 21.875 -61.75 -17.422 1 90.69 324 SER A O 1
ATOM 2590 N N . ASN A 1 325 ? 22.531 -61.062 -15.312 1 93.06 325 ASN A N 1
ATOM 2591 C CA . ASN A 1 325 ? 21.219 -61.188 -14.695 1 93.06 325 ASN A CA 1
ATOM 2592 C C . ASN A 1 325 ? 20.812 -59.906 -13.992 1 93.06 325 ASN A C 1
ATOM 2594 O O . ASN A 1 325 ? 21.609 -59.281 -13.297 1 93.06 325 ASN A O 1
ATOM 2598 N N . TRP A 1 326 ? 19.594 -59.469 -14.305 1 94.44 326 TRP A N 1
ATOM 2599 C CA . TRP A 1 326 ? 19.031 -58.312 -13.609 1 94.44 326 TRP A CA 1
ATOM 2600 C C . TRP A 1 326 ? 18.188 -58.75 -12.414 1 94.44 326 TRP A C 1
ATOM 2602 O O . TRP A 1 326 ? 17.203 -59.469 -12.57 1 94.44 326 TRP A O 1
ATOM 2612 N N . THR A 1 327 ? 18.609 -58.375 -11.188 1 92.69 327 THR A N 1
ATOM 2613 C CA . THR A 1 327 ? 17.922 -58.781 -9.977 1 92.69 327 THR A CA 1
ATOM 2614 C C . THR A 1 327 ? 17.453 -57.594 -9.156 1 92.69 327 THR A C 1
ATOM 2616 O O . THR A 1 327 ? 18.25 -56.719 -8.797 1 92.69 327 THR A O 1
ATOM 2619 N N . VAL A 1 328 ? 16.156 -57.469 -9.023 1 90.5 328 VAL A N 1
ATOM 2620 C CA . VAL A 1 328 ? 15.562 -56.469 -8.133 1 90.5 328 VAL A CA 1
ATOM 2621 C C . VAL A 1 328 ? 15.039 -57.156 -6.871 1 90.5 328 VAL A C 1
ATOM 2623 O O . VAL A 1 328 ? 14.578 -58.281 -6.914 1 90.5 328 VAL A O 1
ATOM 2626 N N . GLU A 1 329 ? 15.047 -56.406 -5.82 1 84.19 329 GLU A N 1
ATOM 2627 C CA . GLU A 1 329 ? 14.578 -56.969 -4.555 1 84.19 329 GLU A CA 1
ATOM 2628 C C . GLU A 1 329 ? 13.141 -57.469 -4.668 1 84.19 329 GLU A C 1
ATOM 2630 O O . GLU A 1 329 ? 12.266 -56.75 -5.148 1 84.19 329 GLU A O 1
ATOM 2635 N N . ASP A 1 330 ? 12.844 -58.625 -4.336 1 83.19 330 ASP A N 1
ATOM 2636 C CA . ASP A 1 330 ? 11.531 -59.25 -4.199 1 83.19 330 ASP A CA 1
ATOM 2637 C C . ASP A 1 330 ? 10.961 -59.625 -5.562 1 83.19 330 ASP A C 1
ATOM 2639 O O . ASP A 1 330 ? 9.766 -59.906 -5.688 1 83.19 330 ASP A O 1
ATOM 2643 N N . HIS A 1 331 ? 11.805 -59.469 -6.625 1 86.69 331 HIS A N 1
ATOM 2644 C CA . HIS A 1 331 ? 11.352 -59.875 -7.941 1 86.69 331 HIS A CA 1
ATOM 2645 C C . HIS A 1 331 ? 12.234 -61 -8.492 1 86.69 331 HIS A C 1
ATOM 2647 O O . HIS A 1 331 ? 13.367 -61.188 -8.039 1 86.69 331 HIS A O 1
ATOM 2653 N N . GLU A 1 332 ? 11.742 -61.75 -9.32 1 88 332 GLU A N 1
ATOM 2654 C CA . GLU A 1 332 ? 12.508 -62.781 -9.977 1 88 332 GLU A CA 1
ATOM 2655 C C . GLU A 1 332 ? 13.578 -62.219 -10.891 1 88 332 GLU A C 1
ATOM 2657 O O . GLU A 1 332 ? 13.344 -61.219 -11.586 1 88 332 GLU A O 1
ATOM 2662 N N . PRO A 1 333 ? 14.742 -62.844 -10.82 1 92 333 PRO A N 1
ATOM 2663 C CA . PRO A 1 333 ? 15.82 -62.344 -11.688 1 92 333 PRO A CA 1
ATOM 2664 C C . PRO A 1 333 ? 15.484 -62.5 -13.172 1 92 333 PRO A C 1
ATOM 2666 O O . PRO A 1 333 ? 14.859 -63.469 -13.578 1 92 333 PRO A O 1
ATOM 2669 N N . ILE A 1 334 ? 15.805 -61.531 -13.906 1 92.75 334 ILE A N 1
ATOM 2670 C CA . ILE A 1 334 ? 15.602 -61.5 -15.352 1 92.75 334 ILE A CA 1
ATOM 2671 C C . ILE A 1 334 ? 16.922 -61.781 -16.062 1 92.75 334 ILE A C 1
ATOM 2673 O O . ILE A 1 334 ? 17.859 -61 -15.992 1 92.75 334 ILE A O 1
ATOM 2677 N N . PRO A 1 335 ? 17.047 -62.938 -16.703 1 92.75 335 PRO A N 1
ATOM 2678 C CA . PRO A 1 335 ? 18.281 -63.188 -17.453 1 92.75 335 PRO A CA 1
ATOM 2679 C C . PRO A 1 335 ? 18.422 -62.312 -18.703 1 92.75 335 PRO A C 1
ATOM 2681 O O . PRO A 1 335 ? 17.453 -62.156 -19.453 1 92.75 335 PRO A O 1
ATOM 2684 N N . LEU A 1 336 ? 19.594 -61.781 -18.906 1 94.12 336 LEU A N 1
ATOM 2685 C CA . LEU A 1 336 ? 19.844 -60.875 -20.031 1 94.12 336 LEU A CA 1
ATOM 2686 C C . LEU A 1 336 ? 20.938 -61.438 -20.938 1 94.12 336 LEU A C 1
ATOM 2688 O O . LEU A 1 336 ? 22 -61.844 -20.438 1 94.12 336 LEU A O 1
ATOM 2692 N N . LYS A 1 337 ? 20.625 -61.406 -22.172 1 92.31 337 LYS A N 1
ATOM 2693 C CA . LYS A 1 337 ? 21.641 -61.812 -23.141 1 92.31 337 LYS A CA 1
ATOM 2694 C C . LYS A 1 337 ? 22.672 -60.719 -23.359 1 92.31 337 LYS A C 1
ATOM 2696 O O . LYS A 1 337 ? 22.422 -59.562 -23.016 1 92.31 337 LYS A O 1
ATOM 2701 N N . ALA A 1 338 ? 23.812 -61.125 -24.016 1 89.19 338 ALA A N 1
ATOM 2702 C CA . ALA A 1 338 ? 24.828 -60.156 -24.359 1 89.19 338 ALA A CA 1
ATOM 2703 C C . ALA A 1 338 ? 24.312 -59.156 -25.406 1 89.19 338 ALA A C 1
ATOM 2705 O O . ALA A 1 338 ? 23.516 -59.531 -26.266 1 89.19 338 ALA A O 1
ATOM 2706 N N . PRO A 1 339 ? 24.734 -57.906 -25.266 1 90.88 339 PRO A N 1
ATOM 2707 C CA . PRO A 1 339 ? 25.703 -57.219 -24.406 1 90.88 339 PRO A CA 1
ATOM 2708 C C . PRO A 1 339 ? 25.078 -56.688 -23.109 1 90.88 339 PRO A C 1
ATOM 2710 O O . PRO A 1 339 ? 23.906 -56.938 -22.844 1 90.88 339 PRO A O 1
ATOM 2713 N N . SER A 1 340 ? 25.922 -56.094 -22.297 1 91.81 340 SER A N 1
ATOM 2714 C CA . SER A 1 340 ? 25.469 -55.531 -21.031 1 91.81 340 SER A CA 1
ATOM 2715 C C . SER A 1 340 ? 24.422 -54.438 -21.266 1 91.81 340 SER A C 1
ATOM 2717 O O . SER A 1 340 ? 24.266 -53.969 -22.391 1 91.81 340 SER A O 1
ATOM 2719 N N . LEU A 1 341 ? 23.75 -54.094 -20.203 1 93.75 341 LEU A N 1
ATOM 2720 C CA . LEU A 1 341 ? 22.844 -52.969 -20.266 1 93.75 341 LEU A CA 1
ATOM 2721 C C . LEU A 1 341 ? 23.609 -51.656 -20.438 1 93.75 341 LEU A C 1
ATOM 2723 O O . LEU A 1 341 ? 24.781 -51.562 -20.047 1 93.75 341 LEU A O 1
ATOM 2727 N N . ASN A 1 342 ? 22.984 -50.719 -21.109 1 93.56 342 ASN A N 1
ATOM 2728 C CA . ASN A 1 342 ? 23.531 -49.375 -21.25 1 93.56 342 ASN A CA 1
ATOM 2729 C C . ASN A 1 342 ? 23.078 -48.469 -20.109 1 93.56 342 ASN A C 1
ATOM 2731 O O . ASN A 1 342 ? 21.984 -47.938 -20.141 1 93.56 342 ASN A O 1
ATOM 2735 N N . ILE A 1 343 ? 24.031 -48.312 -19.156 1 94.25 343 ILE A N 1
ATOM 2736 C CA . ILE A 1 343 ? 23.672 -47.562 -17.953 1 94.25 343 ILE A CA 1
ATOM 2737 C C . ILE A 1 343 ? 24.562 -46.344 -17.828 1 94.25 343 ILE A C 1
ATOM 2739 O O . ILE A 1 343 ? 25.781 -46.438 -17.969 1 94.25 343 ILE A O 1
ATOM 2743 N N . THR A 1 344 ? 23.891 -45.219 -17.719 1 94 344 THR A N 1
ATOM 2744 C CA . THR A 1 344 ? 24.594 -44 -17.391 1 94 344 THR A CA 1
ATOM 2745 C C . THR A 1 344 ? 24.391 -43.656 -15.914 1 94 344 THR A C 1
ATOM 2747 O O . THR A 1 344 ? 23.25 -43.594 -15.43 1 94 344 THR A O 1
ATOM 2750 N N . THR A 1 345 ? 25.453 -43.469 -15.203 1 93.75 345 THR A N 1
ATOM 2751 C CA . THR A 1 345 ? 25.406 -43.125 -13.789 1 93.75 345 THR A CA 1
ATOM 2752 C C . THR A 1 345 ? 25.781 -41.656 -13.586 1 93.75 345 THR A C 1
ATOM 2754 O O . THR A 1 345 ? 26.734 -41.156 -14.188 1 93.75 345 THR A O 1
ATOM 2757 N N . TYR A 1 346 ? 24.953 -41 -12.773 1 93.38 346 TYR A N 1
ATOM 2758 C CA . TYR A 1 346 ? 25.172 -39.594 -12.492 1 93.38 346 TYR A CA 1
ATOM 2759 C C . TYR A 1 346 ? 25.719 -39.375 -11.078 1 93.38 346 TYR A C 1
ATOM 2761 O O . TYR A 1 346 ? 25.594 -40.281 -10.227 1 93.38 346 TYR A O 1
ATOM 2769 N N . GLN A 1 347 ? 26.234 -38.219 -10.961 1 88.31 347 GLN A N 1
ATOM 2770 C CA . GLN A 1 347 ? 26.797 -37.875 -9.656 1 88.31 347 GLN A CA 1
ATOM 2771 C C . GLN A 1 347 ? 25.688 -37.5 -8.672 1 88.31 347 GLN A C 1
ATOM 2773 O O . GLN A 1 347 ? 24.672 -36.938 -9.062 1 88.31 347 GLN A O 1
ATOM 2778 N N . GLN A 1 348 ? 25.875 -37.938 -7.402 1 80.94 348 GLN A N 1
ATOM 2779 C CA . GLN A 1 348 ? 24.891 -37.625 -6.371 1 80.94 348 GLN A CA 1
ATOM 2780 C C . GLN A 1 348 ? 25.453 -36.656 -5.352 1 80.94 348 GLN A C 1
ATOM 2782 O O . GLN A 1 348 ? 24.703 -36.062 -4.57 1 80.94 348 GLN A O 1
ATOM 2787 N N . ARG A 1 349 ? 26.688 -36.531 -5.199 1 63.5 349 ARG A N 1
ATOM 2788 C CA . ARG A 1 349 ? 27.312 -35.781 -4.102 1 63.5 349 ARG A CA 1
ATOM 2789 C C . ARG A 1 349 ? 27.406 -34.312 -4.43 1 63.5 349 ARG A C 1
ATOM 2791 O O . ARG A 1 349 ? 28.219 -33.906 -5.258 1 63.5 349 ARG A O 1
ATOM 2798 N N . SER A 1 350 ? 26.281 -33.656 -4.199 1 64.88 350 SER A N 1
ATOM 2799 C CA . SER A 1 350 ? 26.438 -32.219 -4.129 1 64.88 350 SER A CA 1
ATOM 2800 C C . SER A 1 350 ? 25.672 -31.625 -2.945 1 64.88 350 SER A C 1
ATOM 2802 O O . SER A 1 350 ? 24.625 -32.156 -2.566 1 64.88 350 SER A O 1
ATOM 2804 N N . GLY A 1 351 ? 26.359 -31.062 -2.018 1 62.88 351 GLY A N 1
ATOM 2805 C CA . GLY A 1 351 ? 25.75 -30.406 -0.874 1 62.88 351 GLY A CA 1
ATOM 2806 C C . GLY A 1 351 ? 24.516 -29.594 -1.237 1 62.88 351 GLY A C 1
ATOM 2807 O O . GLY A 1 351 ? 23.531 -29.594 -0.498 1 62.88 351 GLY A O 1
ATOM 2808 N N . GLU A 1 352 ? 24.672 -28.906 -2.363 1 71.38 352 GLU A N 1
ATOM 2809 C CA . GLU A 1 352 ? 23.562 -28.062 -2.799 1 71.38 352 GLU A CA 1
ATOM 2810 C C . GLU A 1 352 ? 22.828 -28.703 -3.98 1 71.38 352 GLU A C 1
ATOM 2812 O O . GLU A 1 352 ? 23.391 -29.531 -4.691 1 71.38 352 GLU A O 1
ATOM 2817 N N . LEU A 1 353 ? 21.594 -28.469 -4.012 1 73.75 353 LEU A N 1
ATOM 2818 C CA . LEU A 1 353 ? 20.797 -29.062 -5.086 1 73.75 353 LEU A CA 1
ATOM 2819 C C . LEU A 1 353 ? 21.344 -28.656 -6.449 1 73.75 353 LEU A C 1
ATOM 2821 O O . LEU A 1 353 ? 21.375 -29.453 -7.379 1 73.75 353 LEU A O 1
ATOM 2825 N N . ILE A 1 354 ? 21.766 -27.406 -6.48 1 81.38 354 ILE A N 1
ATOM 2826 C CA . ILE A 1 354 ? 22.375 -26.984 -7.738 1 81.38 354 ILE A CA 1
ATOM 2827 C C . ILE A 1 354 ? 23.891 -27.078 -7.637 1 81.38 354 ILE A C 1
ATOM 2829 O O . ILE A 1 354 ? 24.516 -26.344 -6.875 1 81.38 354 ILE A O 1
ATOM 2833 N N . PRO A 1 355 ? 24.438 -27.953 -8.391 1 84.5 355 PRO A N 1
ATOM 2834 C CA . PRO A 1 355 ? 25.891 -28.141 -8.336 1 84.5 355 PRO A CA 1
ATOM 2835 C C . PRO A 1 355 ? 26.656 -26.984 -8.953 1 84.5 355 PRO A C 1
ATOM 2837 O O . PRO A 1 355 ? 26.078 -26.156 -9.672 1 84.5 355 PRO A O 1
ATOM 2840 N N . PRO A 1 356 ? 27.984 -26.906 -8.633 1 82.12 356 PRO A N 1
ATOM 2841 C CA . PRO A 1 356 ? 28.812 -25.859 -9.219 1 82.12 356 PRO A CA 1
ATOM 2842 C C . PRO A 1 356 ? 28.953 -26 -10.734 1 82.12 356 PRO A C 1
ATOM 2844 O O . PRO A 1 356 ? 28.656 -27.047 -11.297 1 82.12 356 PRO A O 1
ATOM 2847 N N . VAL A 1 357 ? 29.359 -24.953 -11.375 1 82.19 357 VAL A N 1
ATOM 2848 C CA . VAL A 1 357 ? 29.359 -24.812 -12.828 1 82.19 357 VAL A CA 1
ATOM 2849 C C . VAL A 1 357 ? 30.281 -25.875 -13.445 1 82.19 357 VAL A C 1
ATOM 2851 O O . VAL A 1 357 ? 29.984 -26.422 -14.508 1 82.19 357 VAL A O 1
ATOM 2854 N N . GLU A 1 358 ? 31.328 -26.328 -12.82 1 81.25 358 GLU A N 1
ATOM 2855 C CA . GLU A 1 358 ? 32.344 -27.219 -13.375 1 81.25 358 GLU A CA 1
ATOM 2856 C C . GLU A 1 358 ? 31.812 -28.641 -13.484 1 81.25 358 GLU A C 1
ATOM 2858 O O . GLU A 1 358 ? 32.25 -29.406 -14.359 1 81.25 358 GLU A O 1
ATOM 2863 N N . VAL A 1 359 ? 30.828 -28.984 -12.68 1 84.69 359 VAL A N 1
ATOM 2864 C CA . VAL A 1 359 ? 30.422 -30.375 -12.633 1 84.69 359 VAL A CA 1
ATOM 2865 C C . VAL A 1 359 ? 28.938 -30.484 -12.984 1 84.69 359 VAL A C 1
ATOM 2867 O O . VAL A 1 359 ? 28.312 -31.516 -12.734 1 84.69 359 VAL A O 1
ATOM 2870 N N . ARG A 1 360 ? 28.344 -29.5 -13.539 1 85.94 360 ARG A N 1
ATOM 2871 C CA . ARG A 1 360 ? 26.906 -29.453 -13.773 1 85.94 360 ARG A CA 1
ATOM 2872 C C . ARG A 1 360 ? 26.469 -30.547 -14.758 1 85.94 360 ARG A C 1
ATOM 2874 O O . ARG A 1 360 ? 25.375 -31.094 -14.641 1 85.94 360 ARG A O 1
ATOM 2881 N N . ASN A 1 361 ? 27.391 -30.859 -15.609 1 87.88 361 ASN A N 1
ATOM 2882 C CA . ASN A 1 361 ? 27.047 -31.844 -16.625 1 87.88 361 ASN A CA 1
ATOM 2883 C C . ASN A 1 361 ? 26.984 -33.25 -16.047 1 87.88 361 ASN A C 1
ATOM 2885 O O . ASN A 1 361 ? 26.453 -34.156 -16.672 1 87.88 361 ASN A O 1
ATOM 2889 N N . GLN A 1 362 ? 27.453 -33.375 -14.883 1 90.06 362 GLN A N 1
ATOM 2890 C CA . GLN A 1 362 ? 27.516 -34.688 -14.258 1 90.06 362 GLN A CA 1
ATOM 2891 C C . GLN A 1 362 ? 26.234 -35 -13.469 1 90.06 362 GLN A C 1
ATOM 2893 O O . GLN A 1 362 ? 26.078 -36.094 -12.914 1 90.06 362 GLN A O 1
ATOM 2898 N N . PHE A 1 363 ? 25.422 -34.031 -13.461 1 91.69 363 PHE A N 1
ATOM 2899 C CA . PHE A 1 363 ? 24.203 -34.188 -12.688 1 91.69 363 PHE A CA 1
ATOM 2900 C C . PHE A 1 363 ? 22.984 -34.188 -13.602 1 91.69 363 PHE A C 1
ATOM 2902 O O . PHE A 1 363 ? 23.016 -33.562 -14.672 1 91.69 363 PHE A O 1
ATOM 2909 N N . ALA A 1 364 ? 21.938 -34.906 -13.203 1 93.06 364 ALA A N 1
ATOM 2910 C CA . ALA A 1 364 ? 20.641 -34.906 -13.875 1 93.06 364 ALA A CA 1
ATOM 2911 C C . ALA A 1 364 ? 19.5 -34.938 -12.859 1 93.06 364 ALA A C 1
ATOM 2913 O O . ALA A 1 364 ? 19.672 -35.406 -11.734 1 93.06 364 ALA A O 1
ATOM 2914 N N . PHE A 1 365 ? 18.453 -34.375 -13.32 1 93.5 365 PHE A N 1
ATOM 2915 C CA . PHE A 1 365 ? 17.328 -34.25 -12.406 1 93.5 365 PHE A CA 1
ATOM 2916 C C . PHE A 1 365 ? 16.047 -34.781 -13.047 1 93.5 365 PHE A C 1
ATOM 2918 O O . PHE A 1 365 ? 15.93 -34.812 -14.273 1 93.5 365 PHE A O 1
ATOM 2925 N N . ALA A 1 366 ? 15.164 -35.219 -12.172 1 94 366 ALA A N 1
ATOM 2926 C CA . ALA A 1 366 ? 13.812 -35.625 -12.562 1 94 366 ALA A CA 1
ATOM 2927 C C . ALA A 1 366 ? 12.766 -34.781 -11.836 1 94 366 ALA A C 1
ATOM 2929 O O . ALA A 1 366 ? 12.922 -34.469 -10.656 1 94 366 ALA A O 1
ATOM 2930 N N . LEU A 1 367 ? 11.766 -34.406 -12.508 1 90.69 367 LEU A N 1
ATOM 2931 C CA . LEU A 1 367 ? 10.766 -33.5 -11.953 1 90.69 367 LEU A CA 1
ATOM 2932 C C . LEU A 1 367 ? 9.508 -34.281 -11.539 1 90.69 367 LEU A C 1
ATOM 2934 O O . LEU A 1 367 ? 8.727 -33.781 -10.719 1 90.69 367 LEU A O 1
ATOM 2938 N N . GLU A 1 368 ? 9.305 -35.438 -12.125 1 83 368 GLU A N 1
ATOM 2939 C CA . GLU A 1 368 ? 8.086 -36.188 -11.859 1 83 368 GLU A CA 1
ATOM 2940 C C . GLU A 1 368 ? 8.367 -37.406 -10.984 1 83 368 GLU A C 1
ATOM 2942 O O . GLU A 1 368 ? 9.516 -37.812 -10.859 1 83 368 GLU A O 1
ATOM 2947 N N . GLU A 1 369 ? 7.309 -37.844 -10.328 1 77.69 369 GLU A N 1
ATOM 2948 C CA . GLU A 1 369 ? 7.445 -39.031 -9.523 1 77.69 369 GLU A CA 1
ATOM 2949 C C . GLU A 1 369 ? 7.809 -40.25 -10.383 1 77.69 369 GLU A C 1
ATOM 2951 O O . GLU A 1 369 ? 8.625 -41.094 -9.984 1 77.69 369 GLU A O 1
ATOM 2956 N N . ARG A 1 370 ? 7.172 -40.344 -11.469 1 77.56 370 ARG A N 1
ATOM 2957 C CA . ARG A 1 370 ? 7.547 -41.312 -12.5 1 77.56 370 ARG A CA 1
ATOM 2958 C C . ARG A 1 370 ? 8.188 -40.625 -13.695 1 77.56 370 ARG A C 1
ATOM 2960 O O . ARG A 1 370 ? 7.504 -40.281 -14.664 1 77.56 370 ARG A O 1
ATOM 2967 N N . PRO A 1 371 ? 9.477 -40.531 -13.539 1 85.06 371 PRO A N 1
ATOM 2968 C CA . PRO A 1 371 ? 10.133 -39.656 -14.516 1 85.06 371 PRO A CA 1
ATOM 2969 C C . PRO A 1 371 ? 10.188 -40.281 -15.914 1 85.06 371 PRO A C 1
ATOM 2971 O O . PRO A 1 371 ? 10.477 -41.469 -16.062 1 85.06 371 PRO A O 1
ATOM 2974 N N . THR A 1 372 ? 9.812 -39.5 -16.891 1 77.56 372 THR A N 1
ATOM 2975 C CA . THR A 1 372 ? 9.93 -39.906 -18.281 1 77.56 372 THR A CA 1
ATOM 2976 C C . THR A 1 372 ? 11.094 -39.188 -18.953 1 77.56 372 THR A C 1
ATOM 2978 O O . THR A 1 372 ? 11.617 -39.656 -19.969 1 77.56 372 THR A O 1
ATOM 2981 N N . ASP A 1 373 ? 11.453 -38.062 -18.328 1 87.75 373 ASP A N 1
ATOM 2982 C CA . ASP A 1 373 ? 12.516 -37.281 -18.922 1 87.75 373 ASP A CA 1
ATOM 2983 C C . ASP A 1 373 ? 13.547 -36.875 -17.859 1 87.75 373 ASP A C 1
ATOM 2985 O O . ASP A 1 373 ? 13.25 -36.844 -16.672 1 87.75 373 ASP A O 1
ATOM 2989 N N . THR A 1 374 ? 14.75 -36.688 -18.375 1 92.69 374 THR A N 1
ATOM 2990 C CA . THR A 1 374 ? 15.812 -36.156 -17.531 1 92.69 374 THR A CA 1
ATOM 2991 C C . THR A 1 374 ? 16.094 -34.719 -17.875 1 92.69 374 THR A C 1
ATOM 2993 O O . THR A 1 374 ? 16.016 -34.312 -19.031 1 92.69 374 THR A O 1
ATOM 2996 N N . TYR A 1 375 ? 16.422 -34 -16.844 1 93.62 375 TYR A N 1
ATOM 2997 C CA . TYR A 1 375 ? 16.688 -32.594 -17.016 1 93.62 375 TYR A CA 1
ATOM 2998 C C . TYR A 1 375 ? 18.094 -32.25 -16.562 1 93.62 375 TYR A C 1
ATOM 3000 O O . TYR A 1 375 ? 18.562 -32.75 -15.531 1 93.62 375 TYR A O 1
ATOM 3008 N N . SER A 1 376 ? 18.703 -31.406 -17.391 1 92.12 376 SER A N 1
ATOM 3009 C CA . SER A 1 376 ? 20.047 -30.953 -17.031 1 92.12 376 SER A CA 1
ATOM 3010 C C . SER A 1 376 ? 19.984 -29.781 -16.031 1 92.12 376 SER A C 1
ATOM 3012 O O . SER A 1 376 ? 18.938 -29.172 -15.852 1 92.12 376 SER A O 1
ATOM 3014 N N . THR A 1 377 ? 21.125 -29.578 -15.43 1 90.44 377 THR A N 1
ATOM 3015 C CA . THR A 1 377 ? 21.219 -28.438 -14.508 1 90.44 377 THR A CA 1
ATOM 3016 C C . THR A 1 377 ? 20.984 -27.125 -15.25 1 90.44 377 THR A C 1
ATOM 3018 O O . THR A 1 377 ? 20.391 -26.203 -14.703 1 90.44 377 THR A O 1
ATOM 3021 N N . PHE A 1 378 ? 21.391 -27.031 -16.469 1 89.81 378 PHE A N 1
ATOM 3022 C CA . PHE A 1 378 ? 21.234 -25.812 -17.25 1 89.81 378 PHE A CA 1
ATOM 3023 C C . PHE A 1 378 ? 19.75 -25.562 -17.531 1 89.81 378 PHE A C 1
ATOM 3025 O O . PHE A 1 378 ? 19.312 -24.406 -17.516 1 89.81 378 PHE A O 1
ATOM 3032 N N . TYR A 1 379 ? 19.078 -26.609 -17.688 1 92.25 379 TYR A N 1
ATOM 3033 C CA . TYR A 1 379 ? 17.641 -26.453 -17.938 1 92.25 379 TYR A CA 1
ATOM 3034 C C . TYR A 1 379 ? 16.938 -25.922 -16.688 1 92.25 379 TYR A C 1
ATOM 3036 O O . TYR A 1 379 ? 16.062 -25.062 -16.797 1 92.25 379 TYR A O 1
ATOM 3044 N N . LEU A 1 380 ? 17.344 -26.469 -15.586 1 91.94 380 LEU A N 1
ATOM 3045 C CA . LEU A 1 380 ? 16.75 -26.016 -14.336 1 91.94 380 LEU A CA 1
ATOM 3046 C C . LEU A 1 380 ? 16.984 -24.516 -14.125 1 91.94 380 LEU A C 1
ATOM 3048 O O . LEU A 1 380 ? 16.078 -23.797 -13.711 1 91.94 380 LEU A O 1
ATOM 3052 N N . LEU A 1 381 ? 18.156 -24.109 -14.445 1 90.38 381 LEU A N 1
ATOM 3053 C CA . LEU A 1 381 ? 18.531 -22.719 -14.227 1 90.38 381 LEU A CA 1
ATOM 3054 C C . LEU A 1 381 ? 17.797 -21.797 -15.211 1 90.38 381 LEU A C 1
ATOM 3056 O O . LEU A 1 381 ? 17.422 -20.688 -14.859 1 90.38 381 LEU A O 1
ATOM 3060 N N . ASP A 1 382 ? 17.547 -22.234 -16.344 1 90 382 ASP A N 1
ATOM 3061 C CA . ASP A 1 382 ? 16.938 -21.406 -17.375 1 90 382 ASP A CA 1
ATOM 3062 C C . ASP A 1 382 ? 15.422 -21.375 -17.234 1 90 382 ASP A C 1
ATOM 3064 O O . ASP A 1 382 ? 14.781 -20.406 -17.625 1 90 382 ASP A O 1
ATOM 3068 N N . HIS A 1 383 ? 14.852 -22.422 -16.656 1 92.06 383 HIS A N 1
ATOM 3069 C CA . HIS A 1 383 ? 13.398 -22.531 -16.641 1 92.06 383 HIS A CA 1
ATOM 3070 C C . HIS A 1 383 ? 12.852 -22.484 -15.211 1 92.06 383 HIS A C 1
ATOM 3072 O O . HIS A 1 383 ? 11.688 -22.797 -14.977 1 92.06 383 HIS A O 1
ATOM 3078 N N . GLY A 1 384 ? 13.773 -22.172 -14.359 1 91.5 384 GLY A N 1
ATOM 3079 C CA . GLY A 1 384 ? 13.328 -21.922 -13 1 91.5 384 GLY A CA 1
ATOM 3080 C C . GLY A 1 384 ? 12.891 -20.484 -12.773 1 91.5 384 GLY A C 1
ATOM 3081 O O . GLY A 1 384 ? 13.484 -19.547 -13.312 1 91.5 384 GLY A O 1
ATOM 3082 N N . SER A 1 385 ? 11.703 -20.375 -12.117 1 90.56 385 SER A N 1
ATOM 3083 C CA . SER A 1 385 ? 11.203 -19.031 -11.82 1 90.56 385 SER A CA 1
ATOM 3084 C C . SER A 1 385 ? 10.453 -19.016 -10.492 1 90.56 385 SER A C 1
ATOM 3086 O O . SER A 1 385 ? 9.875 -20.016 -10.078 1 90.56 385 SER A O 1
ATOM 3088 N N . CYS A 1 386 ? 10.586 -17.922 -9.828 1 92 386 CYS A N 1
ATOM 3089 C CA . CYS A 1 386 ? 9.844 -17.703 -8.594 1 92 386 CYS A CA 1
ATOM 3090 C C . CYS A 1 386 ? 8.445 -17.172 -8.891 1 92 386 CYS A C 1
ATOM 3092 O O . CYS A 1 386 ? 8.289 -16.109 -9.469 1 92 386 CYS A O 1
ATOM 3094 N N . LYS A 1 387 ? 7.492 -17.969 -8.461 1 90.38 387 LYS A N 1
ATOM 3095 C CA . LYS A 1 387 ? 6.098 -17.578 -8.656 1 90.38 387 LYS A CA 1
ATOM 3096 C C . LYS A 1 387 ? 5.477 -17.109 -7.344 1 90.38 387 LYS A C 1
ATOM 3098 O O . LYS A 1 387 ? 5.734 -17.672 -6.285 1 90.38 387 LYS A O 1
ATOM 3103 N N . PRO A 1 388 ? 4.691 -16.078 -7.5 1 90.56 388 PRO A N 1
ATOM 3104 C CA . PRO A 1 388 ? 4.047 -15.578 -6.285 1 90.56 388 PRO A CA 1
ATOM 3105 C C . PRO A 1 388 ? 3.025 -16.562 -5.715 1 90.56 388 PRO A C 1
ATOM 3107 O O . PRO A 1 388 ? 2.389 -17.297 -6.469 1 90.56 388 PRO A O 1
ATOM 3110 N N . SER A 1 389 ? 2.936 -16.516 -4.344 1 88.31 389 SER A N 1
ATOM 3111 C CA . SER A 1 389 ? 1.954 -17.328 -3.637 1 88.31 389 SER A CA 1
ATOM 3112 C C . SER A 1 389 ? 0.732 -16.5 -3.242 1 88.31 389 SER A C 1
ATOM 3114 O O . SER A 1 389 ? 0.645 -15.32 -3.566 1 88.31 389 SER A O 1
ATOM 3116 N N . GLU A 1 390 ? -0.238 -17.156 -2.539 1 85.69 390 GLU A N 1
ATOM 3117 C CA . GLU A 1 390 ? -1.513 -16.516 -2.217 1 85.69 390 GLU A CA 1
ATOM 3118 C C . GLU A 1 390 ? -1.4 -15.664 -0.958 1 85.69 390 GLU A C 1
ATOM 3120 O O . GLU A 1 390 ? -2.281 -14.852 -0.673 1 85.69 390 GLU A O 1
ATOM 3125 N N . THR A 1 391 ? -0.343 -15.789 -0.335 1 90.81 391 THR A N 1
ATOM 3126 C CA . THR A 1 391 ? -0.2 -15.031 0.905 1 90.81 391 THR A CA 1
ATOM 3127 C C . THR A 1 391 ? 0.667 -13.797 0.689 1 90.81 391 THR A C 1
ATOM 3129 O O . THR A 1 391 ? 1.453 -13.742 -0.259 1 90.81 391 THR A O 1
ATOM 3132 N N . TYR A 1 392 ? 0.41 -12.867 1.539 1 92.25 392 TYR A N 1
ATOM 3133 C CA . TYR A 1 392 ? 1.145 -11.609 1.475 1 92.25 392 TYR A CA 1
ATOM 3134 C C . TYR A 1 392 ? 2.023 -11.422 2.707 1 92.25 392 TYR A C 1
ATOM 3136 O O . TYR A 1 392 ? 1.727 -11.961 3.773 1 92.25 392 TYR A O 1
ATOM 3144 N N . GLN A 1 393 ? 3.098 -10.758 2.504 1 93.62 393 GLN A N 1
ATOM 3145 C CA . GLN A 1 393 ? 3.969 -10.336 3.596 1 93.62 393 GLN A CA 1
ATOM 3146 C C . GLN A 1 393 ? 4.078 -8.82 3.664 1 93.62 393 GLN A C 1
ATOM 3148 O O . GLN A 1 393 ? 4.07 -8.141 2.631 1 93.62 393 GLN A O 1
ATOM 3153 N N . TRP A 1 394 ? 4.113 -8.344 4.934 1 95.12 394 TRP A N 1
ATOM 3154 C CA . TRP A 1 394 ? 4.297 -6.918 5.172 1 95.12 394 TRP A CA 1
ATOM 3155 C C . TRP A 1 394 ? 5.703 -6.629 5.684 1 95.12 394 TRP A C 1
ATOM 3157 O O . TRP A 1 394 ? 6.238 -7.375 6.504 1 95.12 394 TRP A O 1
ATOM 3167 N N . GLY A 1 395 ? 6.316 -5.523 5.133 1 94.5 395 GLY A N 1
ATOM 3168 C CA . GLY A 1 395 ? 7.656 -5.254 5.621 1 94.5 395 GLY A CA 1
ATOM 3169 C C . GLY A 1 395 ? 8.18 -3.887 5.219 1 94.5 395 GLY A C 1
ATOM 3170 O O . GLY A 1 395 ? 7.395 -2.992 4.895 1 94.5 395 GLY A O 1
ATOM 3171 N N . PHE A 1 396 ? 9.531 -3.764 5.418 1 94 396 PHE A N 1
ATOM 3172 C CA . PHE A 1 396 ? 10.227 -2.5 5.203 1 94 396 PHE A CA 1
ATOM 3173 C C . PHE A 1 396 ? 11.25 -2.629 4.082 1 94 396 PHE A C 1
ATOM 3175 O O . PHE A 1 396 ? 11.883 -3.678 3.928 1 94 396 PHE A O 1
ATOM 3182 N N . SER A 1 397 ? 11.312 -1.625 3.273 1 93.94 397 SER A N 1
ATOM 3183 C CA . SER A 1 397 ? 12.5 -1.474 2.443 1 93.94 397 SER A CA 1
ATOM 3184 C C . SER A 1 397 ? 13.695 -1.004 3.27 1 93.94 397 SER A C 1
ATOM 3186 O O . SER A 1 397 ? 13.68 0.102 3.814 1 93.94 397 SER A O 1
ATOM 3188 N N . TYR A 1 398 ? 14.719 -1.724 3.324 1 93.31 398 TYR A N 1
ATOM 3189 C CA . TYR A 1 398 ? 15.867 -1.414 4.172 1 93.31 398 TYR A CA 1
ATOM 3190 C C . TYR A 1 398 ? 16.547 -0.127 3.721 1 93.31 398 TYR A C 1
ATOM 3192 O O . TYR A 1 398 ? 16.969 0.682 4.547 1 93.31 398 TYR A O 1
ATOM 3200 N N . ILE A 1 399 ? 16.641 0.051 2.465 1 91.88 399 ILE A N 1
ATOM 3201 C CA . ILE A 1 399 ? 17.281 1.248 1.933 1 91.88 399 ILE A CA 1
ATOM 3202 C C . ILE A 1 399 ? 16.5 2.486 2.346 1 91.88 399 ILE A C 1
ATOM 3204 O O . ILE A 1 399 ? 17.078 3.494 2.756 1 91.88 399 ILE A O 1
ATOM 3208 N N . PHE A 1 400 ? 15.211 2.443 2.307 1 93.44 400 PHE A N 1
ATOM 3209 C CA . PHE A 1 400 ? 14.375 3.578 2.686 1 93.44 400 PHE A CA 1
ATOM 3210 C C . PHE A 1 400 ? 14.438 3.82 4.188 1 93.44 400 PHE A C 1
ATOM 3212 O O . PHE A 1 400 ? 14.438 4.969 4.637 1 93.44 400 PHE A O 1
ATOM 3219 N N . LEU A 1 401 ? 14.461 2.686 4.848 1 93.5 401 LEU A N 1
ATOM 3220 C CA . LEU A 1 401 ? 14.609 2.801 6.293 1 93.5 401 LEU A CA 1
ATOM 3221 C C . LEU A 1 401 ? 15.914 3.512 6.648 1 93.5 401 LEU A C 1
ATOM 3223 O O . LEU A 1 401 ? 15.938 4.379 7.527 1 93.5 401 LEU A O 1
ATOM 3227 N N . PHE A 1 402 ? 16.891 3.162 5.977 1 93.94 402 PHE A N 1
ATOM 3228 C CA . PHE A 1 402 ? 18.188 3.773 6.191 1 93.94 402 PHE A CA 1
ATOM 3229 C C . PHE A 1 402 ? 18.172 5.25 5.82 1 93.94 402 PHE A C 1
ATOM 3231 O O . PHE A 1 402 ? 18.688 6.094 6.559 1 93.94 402 PHE A O 1
ATOM 3238 N N . MET A 1 403 ? 17.578 5.59 4.754 1 94.19 403 MET A N 1
ATOM 3239 C CA . MET A 1 403 ? 17.484 6.969 4.285 1 94.19 403 MET A CA 1
ATOM 3240 C C . MET A 1 403 ? 16.688 7.82 5.266 1 94.19 403 MET A C 1
ATOM 3242 O O . MET A 1 403 ? 17.094 8.938 5.605 1 94.19 403 MET A O 1
ATOM 3246 N N . ILE A 1 404 ? 15.594 7.312 5.719 1 94.31 404 ILE A N 1
ATOM 3247 C CA . ILE A 1 404 ? 14.742 8.047 6.648 1 94.31 404 ILE A CA 1
ATOM 3248 C C . ILE A 1 404 ? 15.484 8.266 7.965 1 94.31 404 ILE A C 1
ATOM 3250 O O . ILE A 1 404 ? 15.336 9.312 8.602 1 94.31 404 ILE A O 1
ATOM 3254 N N . SER A 1 405 ? 16.266 7.285 8.336 1 95.06 405 SER A N 1
ATOM 3255 C CA . SER A 1 405 ? 17.062 7.445 9.555 1 95.06 405 SER A CA 1
ATOM 3256 C C . SER A 1 405 ? 18.062 8.586 9.406 1 95.06 405 SER A C 1
ATOM 3258 O O . SER A 1 405 ? 18.312 9.328 10.359 1 95.06 405 SER A O 1
ATOM 3260 N N . ILE A 1 406 ? 18.578 8.734 8.289 1 95.5 406 ILE A N 1
ATOM 3261 C CA . ILE A 1 406 ? 19.5 9.836 8.031 1 95.5 406 ILE A CA 1
ATOM 3262 C C . ILE A 1 406 ? 18.75 11.164 8.078 1 95.5 406 ILE A C 1
ATOM 3264 O O . ILE A 1 406 ? 19.219 12.125 8.695 1 95.5 406 ILE A O 1
ATOM 3268 N N . PHE A 1 407 ? 17.609 11.188 7.453 1 95.75 407 PHE A N 1
ATOM 3269 C CA . PHE A 1 407 ? 16.812 12.406 7.469 1 95.75 407 PHE A CA 1
ATOM 3270 C C . PHE A 1 407 ? 16.422 12.781 8.891 1 95.75 407 PHE A C 1
ATOM 3272 O O . PHE A 1 407 ? 16.406 13.961 9.25 1 95.75 407 PHE A O 1
ATOM 3279 N N . ASN A 1 408 ? 16.125 11.781 9.633 1 95.5 408 ASN A N 1
ATOM 3280 C CA . ASN A 1 408 ? 15.773 12.023 11.031 1 95.5 408 ASN A CA 1
ATOM 3281 C C . ASN A 1 408 ? 16.953 12.594 11.805 1 95.5 408 ASN A C 1
ATOM 3283 O O . ASN A 1 408 ? 16.781 13.445 12.68 1 95.5 408 ASN A O 1
ATOM 3287 N N . PHE A 1 409 ? 18.094 12.133 11.508 1 95.19 409 PHE A N 1
ATOM 3288 C CA . PHE A 1 409 ? 19.297 12.625 12.172 1 95.19 409 PHE A CA 1
ATOM 3289 C C . PHE A 1 409 ? 19.578 14.07 11.789 1 95.19 409 PHE A C 1
ATOM 3291 O O . PHE A 1 409 ? 19.906 14.891 12.648 1 95.19 409 PHE A O 1
ATOM 3298 N N . ILE A 1 410 ? 19.453 14.367 10.539 1 95.12 410 ILE A N 1
ATOM 3299 C CA . ILE A 1 410 ? 19.672 15.734 10.078 1 95.12 410 ILE A CA 1
ATOM 3300 C C . ILE A 1 410 ? 18.641 16.656 10.719 1 95.12 410 ILE A C 1
ATOM 3302 O O . ILE A 1 410 ? 18.984 17.75 11.188 1 95.12 410 ILE A O 1
ATOM 3306 N N . TRP A 1 411 ? 17.391 16.234 10.734 1 95.69 411 TRP A N 1
ATOM 3307 C CA . TRP A 1 411 ? 16.328 17.016 11.359 1 95.69 411 TRP A CA 1
ATOM 3308 C C . TRP A 1 411 ? 16.625 17.25 12.836 1 95.69 411 TRP A C 1
ATOM 3310 O O . TRP A 1 411 ? 16.469 18.359 13.344 1 95.69 411 TRP A O 1
ATOM 3320 N N . ALA A 1 412 ? 17.094 16.203 13.477 1 94.25 412 ALA A N 1
ATOM 3321 C CA . ALA A 1 412 ? 17.422 16.328 14.891 1 94.25 412 ALA A CA 1
ATOM 3322 C C . ALA A 1 412 ? 18.594 17.297 15.102 1 94.25 412 ALA A C 1
ATOM 3324 O O . ALA A 1 412 ? 18.594 18.062 16.062 1 94.25 412 ALA A O 1
ATOM 3325 N N . CYS A 1 413 ? 19.5 17.25 14.234 1 93.75 413 CYS A N 1
ATOM 3326 C CA . CYS A 1 413 ? 20.641 18.172 14.32 1 93.75 413 CYS A CA 1
ATOM 3327 C C . CYS A 1 413 ? 20.188 19.625 14.133 1 93.75 413 CYS A C 1
ATOM 3329 O O . CYS A 1 413 ? 20.609 20.5 14.875 1 93.75 413 CYS A O 1
ATOM 3331 N N . ILE A 1 414 ? 19.328 19.844 13.234 1 93.44 414 ILE A N 1
ATOM 3332 C CA . ILE A 1 414 ? 18.812 21.188 12.961 1 93.44 414 ILE A CA 1
ATOM 3333 C C . ILE A 1 414 ? 18.031 21.703 14.172 1 93.44 414 ILE A C 1
ATOM 3335 O O . ILE A 1 414 ? 18.266 22.812 14.641 1 93.44 414 ILE A O 1
ATOM 3339 N N . MET A 1 415 ? 17.172 20.859 14.664 1 93.62 415 MET A N 1
ATOM 3340 C CA . MET A 1 415 ? 16.328 21.266 15.781 1 93.62 415 MET A CA 1
ATOM 3341 C C . MET A 1 415 ? 17.156 21.531 17.031 1 93.62 415 MET A C 1
ATOM 3343 O O . MET A 1 415 ? 16.953 22.516 17.719 1 93.62 415 MET A O 1
ATOM 3347 N N . THR A 1 416 ? 18.078 20.672 17.281 1 92.12 416 THR A N 1
ATOM 3348 C CA . THR A 1 416 ? 18.922 20.844 18.453 1 92.12 416 THR A CA 1
ATOM 3349 C C . THR A 1 416 ? 19.844 22.047 18.281 1 92.12 416 THR A C 1
ATOM 3351 O O . THR A 1 416 ? 20.062 22.812 19.234 1 92.12 416 THR A O 1
ATOM 3354 N N . GLY A 1 417 ? 20.375 22.172 17.109 1 90.31 417 GLY A N 1
ATOM 3355 C CA . GLY A 1 417 ? 21.219 23.328 16.859 1 90.31 417 GLY A CA 1
ATOM 3356 C C . GLY A 1 417 ? 20.5 24.656 17 1 90.31 417 GLY A C 1
ATOM 3357 O O . GLY A 1 417 ? 21.016 25.578 17.641 1 90.31 417 GLY A O 1
ATOM 3358 N N . MET A 1 418 ? 19.375 24.766 16.453 1 90.69 418 MET A N 1
ATOM 3359 C CA . MET A 1 418 ? 18.594 25.984 16.562 1 90.69 418 MET A CA 1
ATOM 3360 C C . MET A 1 418 ? 18.172 26.234 18 1 90.69 418 MET A C 1
ATOM 3362 O O . MET A 1 418 ? 18.188 27.375 18.469 1 90.69 418 MET A O 1
ATOM 3366 N N . TRP A 1 419 ? 17.812 25.219 18.656 1 89.81 419 TRP A N 1
ATOM 3367 C CA . TRP A 1 419 ? 17.391 25.344 20.047 1 89.81 419 TRP A CA 1
ATOM 3368 C C . TRP A 1 419 ? 18.547 25.797 20.922 1 89.81 419 TRP A C 1
ATOM 3370 O O . TRP A 1 419 ? 18.391 26.656 21.797 1 89.81 419 TRP A O 1
ATOM 3380 N N . LEU A 1 420 ? 19.719 25.219 20.719 1 87.81 420 LEU A N 1
ATOM 3381 C CA . LEU A 1 420 ? 20.906 25.594 21.5 1 87.81 420 LEU A CA 1
ATOM 3382 C C . LEU A 1 420 ? 21.312 27.031 21.203 1 87.81 420 LEU A C 1
ATOM 3384 O O . LEU A 1 420 ? 21.75 27.75 22.109 1 87.81 420 LEU A O 1
ATOM 3388 N N . ASP A 1 421 ? 21.234 27.344 19.969 1 87.12 421 ASP A N 1
ATOM 3389 C CA . ASP A 1 421 ? 21.562 28.719 19.594 1 87.12 421 ASP A CA 1
ATOM 3390 C C . ASP A 1 421 ? 20.625 29.719 20.25 1 87.12 421 ASP A C 1
ATOM 3392 O O . ASP A 1 421 ? 21.047 30.781 20.703 1 87.12 421 ASP A O 1
ATOM 3396 N N . THR A 1 422 ? 19.391 29.469 20.344 1 88.06 422 THR A N 1
ATOM 3397 C CA . THR A 1 422 ? 18.391 30.344 20.953 1 88.06 422 THR A CA 1
ATOM 3398 C C . THR A 1 422 ? 18.609 30.422 22.469 1 88.06 422 THR A C 1
ATOM 3400 O O . THR A 1 422 ? 18.484 31.484 23.062 1 88.06 422 THR A O 1
ATOM 3403 N N . ARG A 1 423 ? 18.922 29.375 23.047 1 84.75 423 ARG A N 1
ATOM 3404 C CA . ARG A 1 423 ? 19.125 29.344 24.5 1 84.75 423 ARG A CA 1
ATOM 3405 C C . ARG A 1 423 ? 20.344 30.156 24.891 1 84.75 423 ARG A C 1
ATOM 3407 O O . ARG A 1 423 ? 20.328 30.844 25.922 1 84.75 423 ARG A O 1
ATOM 3414 N N . ARG A 1 424 ? 21.312 30.109 24.078 1 84.56 424 ARG A N 1
ATOM 3415 C CA . ARG A 1 424 ? 22.562 30.781 24.406 1 84.56 424 ARG A CA 1
ATOM 3416 C C . ARG A 1 424 ? 22.5 32.25 24.031 1 84.56 424 ARG A C 1
ATOM 3418 O O . ARG A 1 424 ? 23.047 33.125 24.75 1 84.56 424 ARG A O 1
ATOM 3425 N N . GLY A 1 425 ? 21.828 32.562 22.953 1 83.44 425 GLY A N 1
ATOM 3426 C CA . GLY A 1 425 ? 21.922 33.906 22.406 1 83.44 425 GLY A CA 1
ATOM 3427 C C . GLY A 1 425 ? 20.75 34.781 22.75 1 83.44 425 GLY A C 1
ATOM 3428 O O . GLY A 1 425 ? 20.859 36 22.719 1 83.44 425 GLY A O 1
ATOM 3429 N N . SER A 1 426 ? 19.609 34.281 23.047 1 84.44 426 SER A N 1
ATOM 3430 C CA . SER A 1 426 ? 18.406 35.094 23.172 1 84.44 426 SER A CA 1
ATOM 3431 C C . SER A 1 426 ? 18.25 35.656 24.594 1 84.44 426 SER A C 1
ATOM 3433 O O . SER A 1 426 ? 18.266 34.906 25.562 1 84.44 426 SER A O 1
ATOM 3435 N N . ARG A 1 427 ? 18.156 36.938 24.672 1 83.31 427 ARG A N 1
ATOM 3436 C CA . ARG A 1 427 ? 17.906 37.625 25.938 1 83.31 427 ARG A CA 1
ATOM 3437 C C . ARG A 1 427 ? 16.5 37.344 26.438 1 83.31 427 ARG A C 1
ATOM 3439 O O . ARG A 1 427 ? 16.297 37.156 27.641 1 83.31 427 ARG A O 1
ATOM 3446 N N . MET A 1 428 ? 15.609 37.375 25.516 1 81.12 428 MET A N 1
ATOM 3447 C CA . MET A 1 428 ? 14.203 37.156 25.859 1 81.12 428 MET A CA 1
ATOM 3448 C C . MET A 1 428 ? 14.008 35.75 26.438 1 81.12 428 MET A C 1
ATOM 3450 O O . MET A 1 428 ? 13.219 35.562 27.375 1 81.12 428 MET A O 1
ATOM 3454 N N . TYR A 1 429 ? 14.648 34.844 25.875 1 80.75 429 TYR A N 1
ATOM 3455 C CA . TYR A 1 429 ? 14.547 33.469 26.359 1 80.75 429 TYR A CA 1
ATOM 3456 C C . TYR A 1 429 ? 15.109 33.344 27.766 1 80.75 429 TYR A C 1
ATOM 3458 O O . TYR A 1 429 ? 14.547 32.625 28.609 1 80.75 429 TYR A O 1
ATOM 3466 N N . ARG A 1 430 ? 16.156 33.969 28.016 1 78.81 430 ARG A N 1
ATOM 3467 C CA . ARG A 1 430 ? 16.812 33.906 29.312 1 78.81 430 ARG A CA 1
ATOM 3468 C C . ARG A 1 430 ? 15.969 34.625 30.375 1 78.81 430 ARG A C 1
ATOM 3470 O O . ARG A 1 430 ? 16.031 34.25 31.562 1 78.81 430 ARG A O 1
ATOM 3477 N N . SER A 1 431 ? 15.164 35.625 29.922 1 77 431 SER A N 1
ATOM 3478 C CA . SER A 1 431 ? 14.32 36.344 30.859 1 77 431 SER A CA 1
ATOM 3479 C C . SER A 1 431 ? 13.062 35.562 31.203 1 77 431 SER A C 1
ATOM 3481 O O . SER A 1 431 ? 12.336 35.906 32.125 1 77 431 SER A O 1
ATOM 3483 N N . GLY A 1 432 ? 12.891 34.438 30.516 1 72.06 432 GLY A N 1
ATOM 3484 C CA . GLY A 1 432 ? 11.773 33.562 30.859 1 72.06 432 GLY A CA 1
ATOM 3485 C C . GLY A 1 432 ? 10.555 33.781 29.984 1 72.06 432 GLY A C 1
ATOM 3486 O O . GLY A 1 432 ? 9.516 33.156 30.188 1 72.06 432 GLY A O 1
ATOM 3487 N N . ARG A 1 433 ? 10.625 34.719 29.078 1 74.12 433 ARG A N 1
ATOM 3488 C CA . ARG A 1 433 ? 9.477 34.969 28.219 1 74.12 433 ARG A CA 1
ATOM 3489 C C . ARG A 1 433 ? 9.375 33.938 27.125 1 74.12 433 ARG A C 1
ATOM 3491 O O . ARG A 1 433 ? 10.273 33.812 26.281 1 74.12 433 ARG A O 1
ATOM 3498 N N . ARG A 1 434 ? 8.445 33.094 27.281 1 77.19 434 ARG A N 1
ATOM 3499 C CA . ARG A 1 434 ? 8.266 32.031 26.297 1 77.19 434 ARG A CA 1
ATOM 3500 C C . ARG A 1 434 ? 7.145 32.375 25.312 1 77.19 434 ARG A C 1
ATOM 3502 O O . ARG A 1 434 ? 6.102 32.875 25.719 1 77.19 434 ARG A O 1
ATOM 3509 N N . PRO A 1 435 ? 7.543 32.094 24.031 1 79.5 435 PRO A N 1
ATOM 3510 C CA . PRO A 1 435 ? 6.504 32.375 23.031 1 79.5 435 PRO A CA 1
ATOM 3511 C C . PRO A 1 435 ? 5.387 31.312 23.047 1 79.5 435 PRO A C 1
ATOM 3513 O O . PRO A 1 435 ? 5.613 30.172 23.406 1 79.5 435 PRO A O 1
ATOM 3516 N N . GLY A 1 436 ? 4.195 31.672 23.031 1 82.69 436 GLY A N 1
ATOM 3517 C CA . GLY A 1 436 ? 2.984 30.875 22.906 1 82.69 436 GLY A CA 1
ATOM 3518 C C . GLY A 1 436 ? 1.963 31.484 21.969 1 82.69 436 GLY A C 1
ATOM 3519 O O . GLY A 1 436 ? 2.223 32.531 21.344 1 82.69 436 GLY A O 1
ATOM 3520 N N . LEU A 1 437 ? 0.967 30.766 21.797 1 85.69 437 LEU A N 1
ATOM 3521 C CA . LEU A 1 437 ? -0.065 31.234 20.875 1 85.69 437 LEU A CA 1
ATOM 3522 C C . LEU A 1 437 ? -0.637 32.562 21.344 1 85.69 437 LEU A C 1
ATOM 3524 O O . LEU A 1 437 ? -0.693 33.531 20.562 1 85.69 437 LEU A O 1
ATOM 3528 N N . LEU A 1 438 ? -0.972 32.719 22.609 1 87.75 438 LEU A N 1
ATOM 3529 C CA . LEU A 1 438 ? -1.608 33.938 23.141 1 87.75 438 LEU A CA 1
ATOM 3530 C C . LEU A 1 438 ? -0.625 35.094 23.172 1 87.75 438 LEU A C 1
ATOM 3532 O O . LEU A 1 438 ? -0.987 36.219 22.859 1 87.75 438 LEU A O 1
ATOM 3536 N N . ARG A 1 439 ? 0.511 34.781 23.547 1 88.06 439 ARG A N 1
ATOM 3537 C CA . ARG A 1 439 ? 1.524 35.844 23.594 1 88.06 439 ARG A CA 1
ATOM 3538 C C . ARG A 1 439 ? 1.838 36.344 22.203 1 88.06 439 ARG A C 1
ATOM 3540 O O . ARG A 1 439 ? 2.031 37.562 22 1 88.06 439 ARG A O 1
ATOM 3547 N N . SER A 1 440 ? 1.911 35.5 21.266 1 88.62 440 SER A N 1
ATOM 3548 C CA . SER A 1 440 ? 2.172 35.906 19.891 1 88.62 440 SER A CA 1
ATOM 3549 C C . SER A 1 440 ? 1.031 36.781 19.344 1 88.62 440 SER A C 1
ATOM 3551 O O . SER A 1 440 ? 1.261 37.688 18.578 1 88.62 440 SER A O 1
ATOM 3553 N N . ILE A 1 441 ? -0.143 36.406 19.766 1 88.88 441 ILE A N 1
ATOM 3554 C CA . ILE A 1 441 ? -1.301 37.188 19.328 1 88.88 441 ILE A CA 1
ATOM 3555 C C . ILE A 1 441 ? -1.223 38.594 19.891 1 88.88 441 ILE A C 1
ATOM 3557 O O . ILE A 1 441 ? -1.432 39.562 19.172 1 88.88 441 ILE A O 1
ATOM 3561 N N . MET A 1 442 ? -0.866 38.719 21.109 1 88.56 442 MET A N 1
ATOM 3562 C CA . MET A 1 442 ? -0.801 40 21.781 1 88.56 442 MET A CA 1
ATOM 3563 C C . MET A 1 442 ? 0.336 40.844 21.219 1 88.56 442 MET A C 1
ATOM 3565 O O . MET A 1 442 ? 0.167 42.031 20.984 1 88.56 442 MET A O 1
ATOM 3569 N N . ASP A 1 443 ? 1.417 40.219 21.031 1 87.5 443 ASP A N 1
ATOM 3570 C CA . ASP A 1 443 ? 2.572 40.938 20.516 1 87.5 443 ASP A CA 1
ATOM 3571 C C . ASP A 1 443 ? 2.338 41.375 19.078 1 87.5 443 ASP A C 1
ATOM 3573 O O . ASP A 1 443 ? 2.699 42.5 18.703 1 87.5 443 ASP A O 1
ATOM 3577 N N . TYR A 1 444 ? 1.795 40.531 18.328 1 88.81 444 TYR A N 1
ATOM 3578 C CA . TYR A 1 444 ? 1.529 40.844 16.922 1 88.81 444 TYR A CA 1
ATOM 3579 C C . TYR A 1 444 ? 0.5 41.969 16.797 1 88.81 444 TYR A C 1
ATOM 3581 O O . TYR A 1 444 ? 0.643 42.844 15.961 1 88.81 444 TYR A O 1
ATOM 3589 N N . SER A 1 445 ? -0.51 41.875 17.562 1 88.88 445 SER A N 1
ATOM 3590 C CA . SER A 1 445 ? -1.549 42.906 17.531 1 88.88 445 SER A CA 1
ATOM 3591 C C . SER A 1 445 ? -1.01 44.25 18 1 88.88 445 SER A C 1
ATOM 3593 O O . SER A 1 445 ? -1.388 45.281 17.469 1 88.88 445 SER A O 1
ATOM 3595 N N . ALA A 1 446 ? -0.195 44.25 19.031 1 86.94 446 ALA A N 1
ATOM 3596 C CA . ALA A 1 446 ? 0.405 45.469 19.531 1 86.94 446 ALA A CA 1
ATOM 3597 C C . ALA A 1 446 ? 1.263 46.125 18.453 1 86.94 446 ALA A C 1
ATOM 3599 O O . ALA A 1 446 ? 1.271 47.375 18.328 1 86.94 446 ALA A O 1
ATOM 3600 N N . ALA A 1 447 ? 1.924 45.312 17.766 1 86.81 447 ALA A N 1
ATOM 3601 C CA . ALA A 1 447 ? 2.773 45.812 16.688 1 86.81 447 ALA A CA 1
ATOM 3602 C C . ALA A 1 447 ? 1.937 46.438 15.57 1 86.81 447 ALA A C 1
ATOM 3604 O O . ALA A 1 447 ? 2.311 47.469 14.992 1 86.81 447 ALA A O 1
ATOM 3605 N N . ILE A 1 448 ? 0.892 45.812 15.242 1 87.5 448 ILE A N 1
ATOM 3606 C CA . ILE A 1 448 ? 0.023 46.344 14.18 1 87.5 448 ILE A CA 1
ATOM 3607 C C . ILE A 1 448 ? -0.61 47.656 14.625 1 87.5 448 ILE A C 1
ATOM 3609 O O . ILE A 1 448 ? -0.745 48.594 13.828 1 87.5 448 ILE A O 1
ATOM 3613 N N . ARG A 1 449 ? -1.004 47.719 15.859 1 86.75 449 ARG A N 1
ATOM 3614 C CA . ARG A 1 449 ? -1.612 48.938 16.391 1 86.75 449 ARG A CA 1
ATOM 3615 C C . ARG A 1 449 ? -0.615 50.094 16.391 1 86.75 449 ARG A C 1
ATOM 3617 O O . ARG A 1 449 ? -0.993 51.25 16.188 1 86.75 449 ARG A O 1
ATOM 3624 N N . GLN A 1 450 ? 0.55 49.75 16.672 1 84.75 450 GLN A N 1
ATOM 3625 C CA . GLN A 1 450 ? 1.591 50.75 16.641 1 84.75 450 GLN A CA 1
ATOM 3626 C C . GLN A 1 450 ? 1.841 51.25 15.219 1 84.75 450 GLN A C 1
ATOM 3628 O O . GLN A 1 450 ? 2.146 52.438 15 1 84.75 450 GLN A O 1
ATOM 3633 N N . GLU A 1 451 ? 1.671 50.406 14.305 1 84.19 451 GLU A N 1
ATOM 3634 C CA . GLU A 1 451 ? 1.952 50.75 12.906 1 84.19 451 GLU A CA 1
ATOM 3635 C C . GLU A 1 451 ? 0.786 51.5 12.266 1 84.19 451 GLU A C 1
ATOM 3637 O O . GLU A 1 451 ? 0.989 52.469 11.555 1 84.19 451 GLU A O 1
ATOM 3642 N N . LEU A 1 452 ? -0.405 51 12.484 1 87.19 452 LEU A N 1
ATOM 3643 C CA . LEU A 1 452 ? -1.561 51.531 11.773 1 87.19 452 LEU A CA 1
ATOM 3644 C C . LEU A 1 452 ? -2.373 52.438 12.664 1 87.19 452 LEU A C 1
ATOM 3646 O O . LEU A 1 452 ? -3.203 53.219 12.18 1 87.19 452 LEU A O 1
ATOM 3650 N N . GLY A 1 453 ? -2.133 52.469 13.906 1 81.25 453 GLY A N 1
ATOM 3651 C CA . GLY A 1 453 ? -2.854 53.312 14.836 1 81.25 453 GLY A CA 1
ATOM 3652 C C . GLY A 1 453 ? -4.262 52.812 15.125 1 81.25 453 GLY A C 1
ATOM 3653 O O . GLY A 1 453 ? -4.512 51.625 15.156 1 81.25 453 GLY A O 1
ATOM 3654 N N . THR A 1 454 ? -5.176 53.719 15.25 1 79.81 454 THR A N 1
ATOM 3655 C CA . THR A 1 454 ? -6.555 53.406 15.617 1 79.81 454 THR A CA 1
ATOM 3656 C C . THR A 1 454 ? -7.336 52.875 14.422 1 79.81 454 THR A C 1
ATOM 3658 O O . THR A 1 454 ? -8.375 52.25 14.586 1 79.81 454 THR A O 1
ATOM 3661 N N . GLU A 1 455 ? -6.77 53.031 13.32 1 81.88 455 GLU A N 1
ATOM 3662 C CA . GLU A 1 455 ? -7.438 52.562 12.109 1 81.88 455 GLU A CA 1
ATOM 3663 C C . GLU A 1 455 ? -7.457 51.062 12.031 1 81.88 455 GLU A C 1
ATOM 3665 O O . GLU A 1 455 ? -8.297 50.469 11.344 1 81.88 455 GLU A O 1
ATOM 3670 N N . ALA A 1 456 ? -6.539 50.438 12.719 1 83.75 456 ALA A N 1
ATOM 3671 C CA . ALA A 1 456 ? -6.402 49 12.664 1 83.75 456 ALA A CA 1
ATOM 3672 C C . ALA A 1 456 ? -7.656 48.281 13.195 1 83.75 456 ALA A C 1
ATOM 3674 O O . ALA A 1 456 ? -7.949 47.156 12.828 1 83.75 456 ALA A O 1
ATOM 3675 N N . GLU A 1 457 ? -8.406 48.938 13.984 1 79.12 457 GLU A N 1
ATOM 3676 C CA . GLU A 1 457 ? -9.562 48.344 14.625 1 79.12 457 GLU A CA 1
ATOM 3677 C C . GLU A 1 457 ? -10.758 48.281 13.672 1 79.12 457 GLU A C 1
ATOM 3679 O O . GLU A 1 457 ? -11.641 47.438 13.828 1 79.12 457 GLU A O 1
ATOM 3684 N N . TYR A 1 458 ? -10.672 49.094 12.664 1 77.75 458 TYR A N 1
ATOM 3685 C CA . TYR A 1 458 ? -11.852 49.219 11.812 1 77.75 458 TYR A CA 1
ATOM 3686 C C . TYR A 1 458 ? -11.602 48.594 10.445 1 77.75 458 TYR A C 1
ATOM 3688 O O . TYR A 1 458 ? -12.547 48.281 9.711 1 77.75 458 TYR A O 1
ATOM 3696 N N . LEU A 1 459 ? -10.422 48.344 10.117 1 82.38 459 LEU A N 1
ATOM 3697 C CA . LEU A 1 459 ? -10.102 47.844 8.781 1 82.38 459 LEU A CA 1
ATOM 3698 C C . LEU A 1 459 ? -10.438 46.344 8.672 1 82.38 459 LEU A C 1
ATOM 3700 O O . LEU A 1 459 ? -10.281 45.594 9.633 1 82.38 459 LEU A O 1
ATOM 3704 N N . GLU A 1 460 ? -10.93 46.094 7.516 1 86.19 460 GLU A N 1
ATOM 3705 C CA . GLU A 1 460 ? -11.203 44.688 7.207 1 86.19 460 GLU A CA 1
ATOM 3706 C C . GLU A 1 460 ? -9.914 43.938 6.863 1 86.19 460 GLU A C 1
ATOM 3708 O O . GLU A 1 460 ? -8.836 44.531 6.828 1 86.19 460 GLU A O 1
ATOM 3713 N N . GLU A 1 461 ? -10.039 42.656 6.758 1 85.94 461 GLU A N 1
ATOM 3714 C CA . GLU A 1 461 ? -8.875 41.812 6.508 1 85.94 461 GLU A CA 1
ATOM 3715 C C . GLU A 1 461 ? -8.078 42.312 5.309 1 85.94 461 GLU A C 1
ATOM 3717 O O . GLU A 1 461 ? -6.859 42.469 5.395 1 85.94 461 GLU A O 1
ATOM 3722 N N . ASP A 1 462 ? -8.734 42.531 4.191 1 84.5 462 ASP A N 1
ATOM 3723 C CA . ASP A 1 462 ? -8.039 42.938 2.979 1 84.5 462 ASP A CA 1
ATOM 3724 C C . ASP A 1 462 ? -7.406 44.344 3.156 1 84.5 462 ASP A C 1
ATOM 3726 O O . ASP A 1 462 ? -6.324 44.594 2.627 1 84.5 462 ASP A O 1
ATOM 3730 N N . GLY A 1 463 ? -8.062 45.156 3.844 1 85.19 463 GLY A N 1
ATOM 3731 C CA . GLY A 1 463 ? -7.52 46.469 4.137 1 85.19 463 GLY A CA 1
ATOM 3732 C C . GLY A 1 463 ? -6.285 46.438 5.023 1 85.19 463 GLY A C 1
ATOM 3733 O O . GLY A 1 463 ? -5.324 47.156 4.797 1 85.19 463 GLY A O 1
ATOM 3734 N N . LEU A 1 464 ? -6.359 45.531 5.988 1 87.12 464 LEU A N 1
ATOM 3735 C CA . LEU A 1 464 ? -5.223 45.375 6.887 1 87.12 464 LEU A CA 1
ATOM 3736 C C . LEU A 1 464 ? -4.008 44.844 6.137 1 87.12 464 LEU A C 1
ATOM 3738 O O . LEU A 1 464 ? -2.889 45.312 6.344 1 87.12 464 LEU A O 1
ATOM 3742 N N . ARG A 1 465 ? -4.262 43.938 5.281 1 87.25 465 ARG A N 1
ATOM 3743 C CA . ARG A 1 465 ? -3.178 43.344 4.508 1 87.25 465 ARG A CA 1
ATOM 3744 C C . ARG A 1 465 ? -2.537 44.344 3.576 1 87.25 465 ARG A C 1
ATOM 3746 O O . ARG A 1 465 ? -1.311 44.406 3.465 1 87.25 465 ARG A O 1
ATOM 3753 N N . LYS A 1 466 ? -3.355 45.062 2.973 1 86.81 466 LYS A N 1
ATOM 3754 C CA . LYS A 1 466 ? -2.863 46.062 2.035 1 86.81 466 LYS A CA 1
ATOM 3755 C C . LYS A 1 466 ? -2.07 47.125 2.756 1 86.81 466 LYS A C 1
ATOM 3757 O O . LYS A 1 466 ? -1.014 47.562 2.281 1 86.81 466 LYS A O 1
ATOM 3762 N N . ARG A 1 467 ? -2.58 47.562 3.842 1 86 467 ARG A N 1
ATOM 3763 C CA . ARG A 1 467 ? -1.913 48.625 4.586 1 86 467 ARG A CA 1
ATOM 3764 C C . ARG A 1 467 ? -0.586 48.125 5.16 1 86 467 ARG A C 1
ATOM 3766 O O . ARG A 1 467 ? 0.385 48.875 5.219 1 86 467 ARG A O 1
ATOM 3773 N N . LEU A 1 468 ? -0.603 46.938 5.617 1 85.75 468 LEU A N 1
ATOM 3774 C CA . LEU A 1 468 ? 0.632 46.375 6.156 1 85.75 468 LEU A CA 1
ATOM 3775 C C . LEU A 1 468 ? 1.662 46.188 5.055 1 85.75 468 LEU A C 1
ATOM 3777 O O . LEU A 1 468 ? 2.865 46.312 5.285 1 85.75 468 LEU A O 1
ATOM 3781 N N . ALA A 1 469 ? 1.165 45.781 3.902 1 83.94 469 ALA A N 1
ATOM 3782 C CA . ALA A 1 469 ? 2.061 45.594 2.762 1 83.94 469 ALA A CA 1
ATOM 3783 C C . ALA A 1 469 ? 2.664 46.938 2.318 1 83.94 469 ALA A C 1
ATOM 3785 O O . ALA A 1 469 ? 3.822 46.969 1.9 1 83.94 469 ALA A O 1
ATOM 3786 N N . GLN A 1 470 ? 1.892 47.938 2.453 1 80.56 470 GLN A N 1
ATOM 3787 C CA . GLN A 1 470 ? 2.328 49.25 2.025 1 80.56 470 GLN A CA 1
ATOM 3788 C C . GLN A 1 470 ? 3.266 49.906 3.053 1 80.56 470 GLN A C 1
ATOM 3790 O O . GLN A 1 470 ? 4.141 50.688 2.699 1 80.56 470 GLN A O 1
ATOM 3795 N N . SER A 1 471 ? 3.021 49.688 4.262 1 76.75 471 SER A N 1
ATOM 3796 C CA . SER A 1 471 ? 3.832 50.312 5.301 1 76.75 471 SER A CA 1
ATOM 3797 C C . SER A 1 471 ? 5.27 49.781 5.27 1 76.75 471 SER A C 1
ATOM 3799 O O . SER A 1 471 ? 6.191 50.469 5.688 1 76.75 471 SER A O 1
ATOM 3801 N N . GLY A 1 472 ? 5.512 48.625 4.715 1 68.88 472 GLY A N 1
ATOM 3802 C CA . GLY A 1 472 ? 6.848 48.062 4.594 1 68.88 472 GLY A CA 1
ATOM 3803 C C . GLY A 1 472 ? 7.555 47.906 5.93 1 68.88 472 GLY A C 1
ATOM 3804 O O . GLY A 1 472 ? 8.781 47.875 5.98 1 68.88 472 GLY A O 1
ATOM 3805 N N . SER A 1 473 ? 6.867 48.031 6.996 1 75.75 473 SER A N 1
ATOM 3806 C CA . SER A 1 473 ? 7.496 48 8.312 1 75.75 473 SER A CA 1
ATOM 3807 C C . SER A 1 473 ? 7.859 46.562 8.695 1 75.75 473 SER A C 1
ATOM 3809 O O . SER A 1 473 ? 7.402 45.594 8.062 1 75.75 473 SER A O 1
ATOM 3811 N N . ALA A 1 474 ? 8.875 46.5 9.562 1 80.75 474 ALA A N 1
ATOM 3812 C CA . ALA A 1 474 ? 9.359 45.219 10.039 1 80.75 474 ALA A CA 1
ATOM 3813 C C . ALA A 1 474 ? 9.305 45.125 11.562 1 80.75 474 ALA A C 1
ATOM 3815 O O . ALA A 1 474 ? 9.062 46.125 12.234 1 80.75 474 ALA A O 1
ATOM 3816 N N . LEU A 1 475 ? 9.297 43.938 12.016 1 85.25 475 LEU A N 1
ATOM 3817 C CA . LEU A 1 475 ? 9.227 43.719 13.453 1 85.25 475 LEU A CA 1
ATOM 3818 C C . LEU A 1 475 ? 10.617 43.438 14.031 1 85.25 475 LEU A C 1
ATOM 3820 O O . LEU A 1 475 ? 11.43 42.781 13.391 1 85.25 475 LEU A O 1
ATOM 3824 N N . VAL A 1 476 ? 10.906 44.062 15.148 1 79.75 476 VAL A N 1
ATOM 3825 C CA . VAL A 1 476 ? 12.195 43.875 15.797 1 79.75 476 VAL A CA 1
ATOM 3826 C C . VAL A 1 476 ? 12.008 43.906 17.312 1 79.75 476 VAL A C 1
ATOM 3828 O O . VAL A 1 476 ? 11 44.406 17.812 1 79.75 476 VAL A O 1
ATOM 3831 N N . VAL A 1 477 ? 12.891 43.281 18 1 80.44 477 VAL A N 1
ATOM 3832 C CA . VAL A 1 477 ? 12.977 43.438 19.453 1 80.44 477 VAL A CA 1
ATOM 3833 C C . VAL A 1 477 ? 14.102 44.375 19.812 1 80.44 477 VAL A C 1
ATOM 3835 O O . VAL A 1 477 ? 15.281 44.031 19.688 1 80.44 477 VAL A O 1
ATOM 3838 N N . PRO A 1 478 ? 13.68 45.5 20.25 1 77.94 478 PRO A N 1
ATOM 3839 C CA . PRO A 1 478 ? 14.727 46.5 20.578 1 77.94 478 PRO A CA 1
ATOM 3840 C C . PRO A 1 478 ? 15.625 46.031 21.719 1 77.94 478 PRO A C 1
ATOM 3842 O O . PRO A 1 478 ? 15.203 45.25 22.562 1 77.94 478 PRO A O 1
ATOM 3845 N N . SER A 1 479 ? 16.844 46.469 21.766 1 75.81 479 SER A N 1
ATOM 3846 C CA . SER A 1 479 ? 17.859 46.062 22.734 1 75.81 479 SER A CA 1
ATOM 3847 C C . SER A 1 479 ? 17.484 46.469 24.141 1 75.81 479 SER A C 1
ATOM 3849 O O . SER A 1 479 ? 17.859 45.812 25.109 1 75.81 479 SER A O 1
ATOM 3851 N N . ASP A 1 480 ? 16.656 47.438 24.219 1 71.94 480 ASP A N 1
ATOM 3852 C CA . ASP A 1 480 ? 16.375 48 25.547 1 71.94 480 ASP A CA 1
ATOM 3853 C C . ASP A 1 480 ? 15.039 47.469 26.078 1 71.94 480 ASP A C 1
ATOM 3855 O O . ASP A 1 480 ? 14.75 47.594 27.281 1 71.94 480 ASP A O 1
ATOM 3859 N N . GLU A 1 481 ? 14.312 46.812 25.141 1 73.56 481 GLU A N 1
ATOM 3860 C CA . GLU A 1 481 ? 13 46.375 25.578 1 73.56 481 GLU A CA 1
ATOM 3861 C C . GLU A 1 481 ? 12.812 44.875 25.312 1 73.56 481 GLU A C 1
ATOM 3863 O O . GLU A 1 481 ? 13.438 44.312 24.422 1 73.56 481 GLU A O 1
ATOM 3868 N N . LEU A 1 482 ? 12.141 44.25 26.219 1 73.94 482 LEU A N 1
ATOM 3869 C CA . LEU A 1 482 ? 11.852 42.812 26.078 1 73.94 482 LEU A CA 1
ATOM 3870 C C . LEU A 1 482 ? 10.477 42.594 25.453 1 73.94 482 LEU A C 1
ATOM 3872 O O . LEU A 1 482 ? 9.672 41.812 25.953 1 73.94 482 LEU A O 1
ATOM 3876 N N . ARG A 1 483 ? 10.195 43.531 24.438 1 77.06 483 ARG A N 1
ATOM 3877 C CA . ARG A 1 483 ? 8.922 43.406 23.719 1 77.06 483 ARG A CA 1
ATOM 3878 C C . ARG A 1 483 ? 9.109 43.594 22.219 1 77.06 483 ARG A C 1
ATOM 3880 O O . ARG A 1 483 ? 10.078 44.219 21.781 1 77.06 483 ARG A O 1
ATOM 3887 N N . ILE A 1 484 ? 8.266 43.031 21.531 1 79.56 484 ILE A N 1
ATOM 3888 C CA . ILE A 1 484 ? 8.312 43.156 20.078 1 79.56 484 ILE A CA 1
ATOM 3889 C C . ILE A 1 484 ? 7.785 44.531 19.672 1 79.56 484 ILE A C 1
ATOM 3891 O O . ILE A 1 484 ? 6.746 44.969 20.156 1 79.56 484 ILE A O 1
ATOM 3895 N N . SER A 1 485 ? 8.625 45.281 19.016 1 78.31 485 SER A N 1
ATOM 3896 C CA . SER A 1 485 ? 8.227 46.594 18.547 1 78.31 485 SER A CA 1
ATOM 3897 C C . SER A 1 485 ? 8.438 46.75 17.047 1 78.31 485 SER A C 1
ATOM 3899 O O . SER A 1 485 ? 9.094 45.906 16.422 1 78.31 485 SER A O 1
ATOM 3901 N N . ARG A 1 486 ? 7.816 47.75 16.469 1 79.5 486 ARG A N 1
ATOM 3902 C CA . ARG A 1 486 ? 7.91 48.031 15.039 1 79.5 486 ARG A CA 1
ATOM 3903 C C . ARG A 1 486 ? 9.055 49 14.734 1 79.5 486 ARG A C 1
ATOM 3905 O O . ARG A 1 486 ? 9.375 49.844 15.539 1 79.5 486 ARG A O 1
ATOM 3912 N N . VAL A 1 487 ? 9.773 48.688 13.695 1 72.5 487 VAL A N 1
ATOM 3913 C CA . VAL A 1 487 ? 10.758 49.625 13.195 1 72.5 487 VAL A CA 1
ATOM 3914 C C . VAL A 1 487 ? 10.477 49.938 11.727 1 72.5 487 VAL A C 1
ATOM 3916 O O . VAL A 1 487 ? 10.148 49.062 10.945 1 72.5 487 VAL A O 1
ATOM 3919 N N . GLY A 1 488 ? 10.188 51.25 11.375 1 65.94 488 GLY A N 1
ATOM 3920 C CA . GLY A 1 488 ? 9.977 51.656 10 1 65.94 488 GLY A CA 1
ATOM 3921 C C . GLY A 1 488 ? 11.188 51.438 9.109 1 65.94 488 GLY A C 1
ATOM 3922 O O . GLY A 1 488 ? 12.297 51.812 9.461 1 65.94 488 GLY A O 1
ATOM 3923 N N . THR A 1 489 ? 11.125 50.375 8.281 1 62.53 489 THR A N 1
ATOM 3924 C CA . THR A 1 489 ? 12.234 50.219 7.348 1 62.53 489 THR A CA 1
ATOM 3925 C C . THR A 1 489 ? 12.172 51.281 6.254 1 62.53 489 THR A C 1
ATOM 3927 O O . THR A 1 489 ? 11.109 51.5 5.672 1 62.53 489 THR A O 1
ATOM 3930 N N . GLY A 1 490 ? 12.359 52.531 6.473 1 49.88 490 GLY A N 1
ATOM 3931 C CA . GLY A 1 490 ? 12.406 53.594 5.48 1 49.88 490 GLY A CA 1
ATOM 3932 C C . GLY A 1 490 ? 12.383 53.094 4.055 1 49.88 490 GLY A C 1
ATOM 3933 O O . GLY A 1 490 ? 12.391 53.875 3.104 1 49.88 490 GLY A O 1
ATOM 3934 N N . GLU A 1 491 ? 12.719 52.062 3.742 1 48.31 491 GLU A N 1
ATOM 3935 C CA . GLU A 1 491 ? 12.906 51.656 2.357 1 48.31 491 GLU A CA 1
ATOM 3936 C C . GLU A 1 491 ? 11.578 51.312 1.694 1 48.31 491 GLU A C 1
ATOM 3938 O O . GLU A 1 491 ? 11.297 50.156 1.396 1 48.31 491 GLU A O 1
ATOM 3943 N N . GLY A 1 492 ? 10.547 51.594 2.152 1 44.66 492 GLY A N 1
ATOM 3944 C CA . GLY A 1 492 ? 9.273 51.406 1.473 1 44.66 492 GLY A CA 1
ATOM 3945 C C . GLY A 1 492 ? 9.359 51.656 -0.024 1 44.66 492 GLY A C 1
ATOM 3946 O O . GLY A 1 492 ? 8.445 51.281 -0.768 1 44.66 492 GLY A O 1
ATOM 3947 N N . GLN A 1 493 ? 9.898 52.781 -0.44 1 41.81 493 GLN A N 1
ATOM 3948 C CA . GLN A 1 493 ? 9.648 53.438 -1.72 1 41.81 493 GLN A CA 1
ATOM 3949 C C . GLN A 1 493 ? 10.359 52.719 -2.857 1 41.81 493 GLN A C 1
ATOM 3951 O O . GLN A 1 493 ? 10.211 53.094 -4.023 1 41.81 493 GLN A O 1
ATOM 3956 N N . LEU A 1 494 ? 11.438 52.062 -2.689 1 40.28 494 LEU A N 1
ATOM 3957 C CA . LEU A 1 494 ? 12.039 51.875 -4 1 40.28 494 LEU A CA 1
ATOM 3958 C C . LEU A 1 494 ? 11.391 50.688 -4.711 1 40.28 494 LEU A C 1
ATOM 3960 O O . LEU A 1 494 ? 11.539 49.531 -4.285 1 40.28 494 LEU A O 1
ATOM 3964 N N . LYS A 1 495 ? 10.266 50.812 -5.227 1 44.09 495 LYS A N 1
ATOM 3965 C CA . LYS A 1 495 ? 9.539 50.031 -6.242 1 44.09 495 LYS A CA 1
ATOM 3966 C C . LYS A 1 495 ? 10.492 49.5 -7.309 1 44.09 495 LYS A C 1
ATOM 3968 O O . LYS A 1 495 ? 10.641 50.094 -8.375 1 44.09 495 LYS A O 1
ATOM 3973 N N . GLU A 1 496 ? 11.664 49.094 -7.16 1 45.72 496 GLU A N 1
ATOM 3974 C CA . GLU A 1 496 ? 12.25 48.656 -8.422 1 45.72 496 GLU A CA 1
ATOM 3975 C C . GLU A 1 496 ? 11.594 47.375 -8.922 1 45.72 496 GLU A C 1
ATOM 3977 O O . GLU A 1 496 ? 11.367 46.438 -8.148 1 45.72 496 GLU A O 1
ATOM 3982 N N . LYS A 1 497 ? 10.875 47.344 -10.094 1 46.91 497 LYS A N 1
ATOM 3983 C CA . LYS A 1 497 ? 10.016 46.562 -10.984 1 46.91 497 LYS A CA 1
ATOM 3984 C C . LYS A 1 497 ? 10.633 45.219 -11.312 1 46.91 497 LYS A C 1
ATOM 3986 O O . LYS A 1 497 ? 10.102 44.469 -12.133 1 46.91 497 LYS A O 1
ATOM 3991 N N . GLY A 1 498 ? 11.781 44.781 -11.102 1 44.78 498 GLY A N 1
ATOM 3992 C CA . GLY A 1 498 ? 12.18 43.562 -11.805 1 44.78 498 GLY A CA 1
ATOM 3993 C C . GLY A 1 498 ? 11.758 42.281 -11.102 1 44.78 498 GLY A C 1
ATOM 3994 O O . GLY A 1 498 ? 11.5 42.312 -9.891 1 44.78 498 GLY A O 1
ATOM 3995 N N . TRP A 1 499 ? 11.32 41.312 -11.891 1 51.56 499 TRP A N 1
ATOM 3996 C CA . TRP A 1 499 ? 10.867 40 -11.414 1 51.56 499 TRP A CA 1
ATOM 3997 C C . TRP A 1 499 ? 11.828 39.438 -10.375 1 51.56 499 TRP A C 1
ATOM 3999 O O . TRP A 1 499 ? 11.398 38.812 -9.398 1 51.56 499 TRP A O 1
ATOM 4009 N N . ARG A 1 500 ? 13.078 39.625 -10.547 1 50.56 500 ARG A N 1
ATOM 4010 C CA . ARG A 1 500 ? 14.117 39.156 -9.633 1 50.56 500 ARG A CA 1
ATOM 4011 C C . ARG A 1 500 ? 14.039 39.875 -8.297 1 50.56 500 ARG A C 1
ATOM 4013 O O . ARG A 1 500 ? 14.266 39.281 -7.246 1 50.56 500 ARG A O 1
ATOM 4020 N N . ARG A 1 501 ? 13.758 40.969 -8.352 1 52.69 501 ARG A N 1
ATOM 4021 C CA . ARG A 1 501 ? 13.727 41.75 -7.113 1 52.69 501 ARG A CA 1
ATOM 4022 C C . ARG A 1 501 ? 12.477 41.438 -6.301 1 52.69 501 ARG A C 1
ATOM 4024 O O . ARG A 1 501 ? 12.508 41.469 -5.07 1 52.69 501 ARG A O 1
ATOM 4031 N N . ARG A 1 502 ? 11.414 41.094 -7.012 1 55.19 502 ARG A N 1
ATOM 4032 C CA . ARG A 1 502 ? 10.188 40.688 -6.328 1 55.19 502 ARG A CA 1
ATOM 4033 C C . ARG A 1 502 ? 10.398 39.406 -5.547 1 55.19 502 ARG A C 1
ATOM 4035 O O . ARG A 1 502 ? 9.82 39.219 -4.477 1 55.19 502 ARG A O 1
ATOM 4042 N N . MET A 1 503 ? 11.117 38.531 -6.203 1 54.81 503 MET A N 1
ATOM 4043 C CA . MET A 1 503 ? 11.375 37.25 -5.57 1 54.81 503 MET A CA 1
ATOM 4044 C C . MET A 1 503 ? 12.352 37.375 -4.406 1 54.81 503 MET A C 1
ATOM 4046 O O . MET A 1 503 ? 12.414 36.531 -3.529 1 54.81 503 MET A O 1
ATOM 4050 N N . THR A 1 504 ? 13.141 38.375 -4.508 1 56.53 504 THR A N 1
ATOM 4051 C CA . THR A 1 504 ? 14.164 38.531 -3.48 1 56.53 504 THR A CA 1
ATOM 4052 C C . THR A 1 504 ? 13.703 39.531 -2.418 1 56.53 504 THR A C 1
ATOM 4054 O O . THR A 1 504 ? 14.445 39.844 -1.484 1 56.53 504 THR A O 1
ATOM 4057 N N . LYS A 1 505 ? 12.398 39.969 -2.682 1 60.66 505 LYS A N 1
ATOM 4058 C CA . LYS A 1 505 ? 11.914 40.875 -1.633 1 60.66 505 LYS A CA 1
ATOM 4059 C C . LYS A 1 505 ? 11.234 40.094 -0.512 1 60.66 505 LYS A C 1
ATOM 4061 O O . LYS A 1 505 ? 10.391 39.219 -0.771 1 60.66 505 LYS A O 1
ATOM 4066 N N . GLY A 1 506 ? 11.883 39.906 0.498 1 62.91 506 GLY A N 1
ATOM 4067 C CA . GLY A 1 506 ? 11.336 39.281 1.695 1 62.91 506 GLY A CA 1
ATOM 4068 C C . GLY A 1 506 ? 9.836 39.062 1.632 1 62.91 506 GLY A C 1
ATOM 4069 O O . GLY A 1 506 ? 9.203 39.375 0.618 1 62.91 506 GLY A O 1
ATOM 4070 N N . SER A 1 507 ? 9.227 38.312 2.383 1 71.75 507 SER A N 1
ATOM 4071 C CA . SER A 1 507 ? 7.797 38 2.391 1 71.75 507 SER A CA 1
ATOM 4072 C C . SER A 1 507 ? 6.984 39.219 2.854 1 71.75 507 SER A C 1
ATOM 4074 O O . SER A 1 507 ? 7.375 39.906 3.797 1 71.75 507 SER A O 1
ATOM 4076 N N . THR A 1 508 ? 6.07 39.781 1.896 1 68.31 508 THR A N 1
ATOM 4077 C CA . THR A 1 508 ? 5.145 40.844 2.275 1 68.31 508 THR A CA 1
ATOM 4078 C C . THR A 1 508 ? 3.701 40.406 2.045 1 68.31 508 THR A C 1
ATOM 4080 O O . THR A 1 508 ? 3.445 39.438 1.312 1 68.31 508 THR A O 1
ATOM 4083 N N . PHE A 1 509 ? 2.824 40.969 2.863 1 71.56 509 PHE A N 1
ATOM 4084 C CA . PHE A 1 509 ? 1.417 40.656 2.646 1 71.56 509 PHE A CA 1
ATOM 4085 C C . PHE A 1 509 ? 0.964 41.125 1.269 1 71.56 509 PHE A C 1
ATOM 4087 O O . PHE A 1 509 ? 1.375 42.188 0.803 1 71.56 509 PHE A O 1
ATOM 4094 N N . MET B 1 1 ? -66.12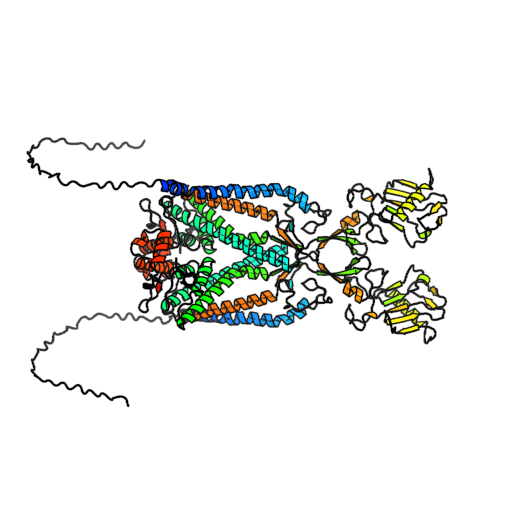5 33.938 38.781 1 17.8 1 MET B N 1
ATOM 4095 C CA . MET B 1 1 ? -66.75 35.094 39.406 1 17.8 1 MET B CA 1
ATOM 4096 C C . MET B 1 1 ? -65.875 36.344 39.281 1 17.8 1 MET B C 1
ATOM 4098 O O . MET B 1 1 ? -66.25 37.438 39.719 1 17.8 1 MET B O 1
ATOM 4102 N N . ARG B 1 2 ? -64.562 36.281 38.75 1 20.31 2 ARG B N 1
ATOM 4103 C CA . ARG B 1 2 ? -63.594 37.156 39.406 1 20.31 2 ARG B CA 1
ATOM 4104 C C . ARG B 1 2 ? -63.812 38.625 39 1 20.31 2 ARG B C 1
ATOM 4106 O O . ARG B 1 2 ? -64.25 38.875 37.875 1 20.31 2 ARG B O 1
ATOM 4113 N N . ARG B 1 3 ? -63.594 39.562 39.906 1 19.78 3 ARG B N 1
ATOM 4114 C CA . ARG B 1 3 ? -63.969 40.875 40.406 1 19.78 3 ARG B CA 1
ATOM 4115 C C . ARG B 1 3 ? -63.312 41.969 39.562 1 19.78 3 ARG B C 1
ATOM 4117 O O . ARG B 1 3 ? -62.125 41.906 39.219 1 19.78 3 ARG B O 1
ATOM 4124 N N . SER B 1 4 ? -64.062 42.906 38.812 1 18.75 4 SER B N 1
ATOM 4125 C CA . SER B 1 4 ? -64.188 43.906 37.781 1 18.75 4 SER B CA 1
ATOM 4126 C C . SER B 1 4 ? -63.5 45.188 38.156 1 18.75 4 SER B C 1
ATOM 4128 O O . SER B 1 4 ? -63.656 46.219 37.5 1 18.75 4 SER B O 1
ATOM 4130 N N . ALA B 1 5 ? -62.406 45.125 39 1 18.55 5 ALA B N 1
ATOM 4131 C CA . ALA B 1 5 ? -62.312 46.312 39.875 1 18.55 5 ALA B CA 1
ATOM 4132 C C . ALA B 1 5 ? -61.969 47.562 39.094 1 18.55 5 ALA B C 1
ATOM 4134 O O . ALA B 1 5 ? -60.938 47.562 38.375 1 18.55 5 ALA B O 1
ATOM 4135 N N . HIS B 1 6 ? -62.906 48.469 38.719 1 19.44 6 HIS B N 1
ATOM 4136 C CA . HIS B 1 6 ? -63.156 49.625 37.875 1 19.44 6 HIS B CA 1
ATOM 4137 C C . HIS B 1 6 ? -62.375 50.844 38.344 1 19.44 6 HIS B C 1
ATOM 4139 O O . HIS B 1 6 ? -62.375 51.875 37.688 1 19.44 6 HIS B O 1
ATOM 4145 N N . ILE B 1 7 ? -61.281 50.75 39.125 1 18.84 7 ILE B N 1
ATOM 4146 C CA . ILE B 1 7 ? -61.281 51.938 40.031 1 18.84 7 ILE B CA 1
ATOM 4147 C C . ILE B 1 7 ? -60.969 53.188 39.219 1 18.84 7 ILE B C 1
ATOM 4149 O O . ILE B 1 7 ? -60 53.219 38.469 1 18.84 7 ILE B O 1
ATOM 4153 N N . SER B 1 8 ? -61.938 54.156 39.062 1 19.59 8 SER B N 1
ATOM 4154 C CA . SER B 1 8 ? -62.312 55.406 38.438 1 19.59 8 SER B CA 1
ATOM 4155 C C . SER B 1 8 ? -61.406 56.562 38.938 1 19.59 8 SER B C 1
ATOM 4157 O O . SER B 1 8 ? -61.5 56.969 40.094 1 19.59 8 SER B O 1
ATOM 4159 N N . VAL B 1 9 ? -60.125 56.438 38.781 1 18.11 9 VAL B N 1
ATOM 4160 C CA . VAL B 1 9 ? -59.375 57.406 39.562 1 18.11 9 VAL B CA 1
ATOM 4161 C C . VAL B 1 9 ? -59.688 58.812 39.062 1 18.11 9 VAL B C 1
ATOM 4163 O O . VAL B 1 9 ? -59.531 59.125 37.875 1 18.11 9 VAL B O 1
ATOM 4166 N N . THR B 1 10 ? -60.312 59.75 39.812 1 16.67 10 THR B N 1
ATOM 4167 C CA . THR B 1 10 ? -61.031 61.031 39.875 1 16.67 10 THR B CA 1
ATOM 4168 C C . THR B 1 10 ? -60.094 62.188 39.594 1 16.67 10 THR B C 1
ATOM 4170 O O . THR B 1 10 ? -60.531 63.219 39.062 1 16.67 10 THR B O 1
ATOM 4173 N N . SER B 1 11 ? -58.844 62.312 40.062 1 17.55 11 SER B N 1
ATOM 4174 C CA . SER B 1 11 ? -58.781 63.594 40.719 1 17.55 11 SER B CA 1
ATOM 4175 C C . SER B 1 11 ? -58.812 64.75 39.719 1 17.55 11 SER B C 1
ATOM 4177 O O . SER B 1 11 ? -58.438 64.562 38.562 1 17.55 11 SER B O 1
ATOM 4179 N N . GLN B 1 12 ? -59.031 66 40.188 1 16.41 12 GLN B N 1
ATOM 4180 C CA . GLN B 1 12 ? -59.75 67.312 40.062 1 16.41 12 GLN B CA 1
ATOM 4181 C C . GLN B 1 12 ? -58.875 68.312 39.344 1 16.41 12 GLN B C 1
ATOM 4183 O O . GLN B 1 12 ? -59.312 69 38.406 1 16.41 12 GLN B O 1
ATOM 4188 N N . ASP B 1 13 ? -57.844 68.938 40 1 16.92 13 ASP B N 1
ATOM 4189 C CA . ASP B 1 13 ? -57.969 70.312 40.312 1 16.92 13 ASP B CA 1
ATOM 4190 C C . ASP B 1 13 ? -57.562 71.188 39.094 1 16.92 13 ASP B C 1
ATOM 4192 O O . ASP B 1 13 ? -56.844 70.75 38.219 1 16.92 13 ASP B O 1
ATOM 4196 N N . SER B 1 14 ? -57.5 72.625 39.281 1 17.38 14 SER B N 1
ATOM 4197 C CA . SER B 1 14 ? -58.094 73.875 38.781 1 17.38 14 SER B CA 1
ATOM 4198 C C . SER B 1 14 ? -57.188 74.562 37.781 1 17.38 14 SER B C 1
ATOM 4200 O O . SER B 1 14 ? -57.594 74.875 36.688 1 17.38 14 SER B O 1
ATOM 4202 N N . SER B 1 15 ? -56.25 75.5 38.312 1 17.34 15 SER B N 1
ATOM 4203 C CA . SER B 1 15 ? -56.531 76.938 38.094 1 17.34 15 SER B CA 1
ATOM 4204 C C . SER B 1 15 ? -55.844 77.438 36.844 1 17.34 15 SER B C 1
ATOM 4206 O O . SER B 1 15 ? -55.031 76.75 36.25 1 17.34 15 SER B O 1
ATOM 4208 N N . GLY B 1 16 ? -55.125 78.75 36.906 1 18.2 16 GLY B N 1
ATOM 4209 C CA . GLY B 1 16 ? -55.344 80.062 36.281 1 18.2 16 GLY B CA 1
ATOM 4210 C C . GLY B 1 16 ? -54.469 80.312 35.062 1 18.2 16 GLY B C 1
ATOM 4211 O O . GLY B 1 16 ? -53.469 79.625 34.875 1 18.2 16 GLY B O 1
ATOM 4212 N N . GLU B 1 17 ? -54.625 81.438 34.188 1 17.72 17 GLU B N 1
ATOM 4213 C CA . GLU B 1 17 ? -54.781 81.812 32.781 1 17.72 17 GLU B CA 1
ATOM 4214 C C . GLU B 1 17 ? -53.5 82.375 32.219 1 17.72 17 GLU B C 1
ATOM 4216 O O . GLU B 1 17 ? -53.094 82.062 31.094 1 17.72 17 GLU B O 1
ATOM 4221 N N . GLN B 1 18 ? -52.719 83.438 32.781 1 19.23 18 GLN B N 1
ATOM 4222 C CA . GLN B 1 18 ? -52.688 84.688 32 1 19.23 18 GLN B CA 1
ATOM 4223 C C . GLN B 1 18 ? -51.594 84.625 30.922 1 19.23 18 GLN B C 1
ATOM 4225 O O . GLN B 1 18 ? -50.656 83.812 31.031 1 19.23 18 GLN B O 1
ATOM 4230 N N . THR B 1 19 ? -51.562 85.688 29.844 1 20.52 19 THR B N 1
ATOM 4231 C CA . THR B 1 19 ? -51.438 85.938 28.406 1 20.52 19 THR B CA 1
ATOM 4232 C C . THR B 1 19 ? -50.031 86.375 28.031 1 20.52 19 THR B C 1
ATOM 4234 O O . THR B 1 19 ? -49.75 86.625 26.859 1 20.52 19 THR B O 1
ATOM 4237 N N . GLY B 1 20 ? -49 86.375 28.859 1 19.38 20 GLY B N 1
ATOM 4238 C CA . GLY B 1 20 ? -48.031 87.375 28.609 1 19.38 20 GLY B CA 1
ATOM 4239 C C . GLY B 1 20 ? -47.375 87.312 27.234 1 19.38 20 GLY B C 1
ATOM 4240 O O . GLY B 1 20 ? -47.281 86.188 26.656 1 19.38 20 GLY B O 1
ATOM 4241 N N . HIS B 1 21 ? -47.188 88.438 26.453 1 21.53 21 HIS B N 1
ATOM 4242 C CA . HIS B 1 21 ? -47.031 89 25.094 1 21.53 21 HIS B CA 1
ATOM 4243 C C . HIS B 1 21 ? -45.594 88.75 24.594 1 21.53 21 HIS B C 1
ATOM 4245 O O . HIS B 1 21 ? -45.219 89.25 23.547 1 21.53 21 HIS B O 1
ATOM 4251 N N . VAL B 1 22 ? -45 87.688 24.828 1 21.34 22 VAL B N 1
ATOM 4252 C CA . VAL B 1 22 ? -43.531 87.75 24.594 1 21.34 22 VAL B CA 1
ATOM 4253 C C . VAL B 1 22 ? -43.281 88.062 23.125 1 21.34 22 VAL B C 1
ATOM 4255 O O . VAL B 1 22 ? -43.781 87.375 22.234 1 21.34 22 VAL B O 1
ATOM 4258 N N . GLN B 1 23 ? -42.688 89.312 22.797 1 21.59 23 GLN B N 1
ATOM 4259 C CA . GLN B 1 23 ? -42.312 90.062 21.625 1 21.59 23 GLN B CA 1
ATOM 4260 C C . GLN B 1 23 ? -41.438 89.25 20.672 1 21.59 23 GLN B C 1
ATOM 4262 O O . GLN B 1 23 ? -40.531 88.562 21.109 1 21.59 23 GLN B O 1
ATOM 4267 N N . SER B 1 24 ? -41.812 89.062 19.375 1 21.89 24 SER B N 1
ATOM 4268 C CA . SER B 1 24 ? -41.5 88.25 18.188 1 21.89 24 SER B CA 1
ATOM 4269 C C . SER B 1 24 ? -40.25 88.812 17.484 1 21.89 24 SER B C 1
ATOM 4271 O O . SER B 1 24 ? -40 88.438 16.344 1 21.89 24 SER B O 1
ATOM 4273 N N . MET B 1 25 ? -39.281 89.438 18.156 1 22 25 MET B N 1
ATOM 4274 C CA . MET B 1 25 ? -38.406 90.25 17.328 1 22 25 MET B CA 1
ATOM 4275 C C . MET B 1 25 ? -37.844 89.438 16.188 1 22 25 MET B C 1
ATOM 4277 O O . MET B 1 25 ? -37.375 88.312 16.391 1 22 25 MET B O 1
ATOM 4281 N N . GLU B 1 26 ? -38.031 89.812 14.867 1 22.09 26 GLU B N 1
ATOM 4282 C CA . GLU B 1 26 ? -37.969 89.438 13.461 1 22.09 26 GLU B CA 1
ATOM 4283 C C . GLU B 1 26 ? -36.5 89.438 12.984 1 22.09 26 GLU B C 1
ATOM 4285 O O . GLU B 1 26 ? -35.875 90.438 12.797 1 22.09 26 GLU B O 1
ATOM 4290 N N . MET B 1 27 ? -35.531 88.875 13.672 1 22.91 27 MET B N 1
ATOM 4291 C CA . MET B 1 27 ? -34.125 89.062 13.242 1 22.91 27 MET B CA 1
ATOM 4292 C C . MET B 1 27 ? -33.969 88.688 11.773 1 22.91 27 MET B C 1
ATOM 4294 O O . MET B 1 27 ? -34.375 87.625 11.359 1 22.91 27 MET B O 1
ATOM 4298 N N . GLN B 1 28 ? -33.812 89.625 10.867 1 23.16 28 GLN B N 1
ATOM 4299 C CA . GLN B 1 28 ? -33.688 89.75 9.414 1 23.16 28 GLN B CA 1
ATOM 4300 C C . GLN B 1 28 ? -32.5 88.938 8.93 1 23.16 28 GLN B C 1
ATOM 4302 O O . GLN B 1 28 ? -31.359 89.125 9.336 1 23.16 28 GLN B O 1
ATOM 4307 N N . ARG B 1 29 ? -32.625 87.688 8.539 1 23.31 29 ARG B N 1
ATOM 4308 C CA . ARG B 1 29 ? -31.734 86.625 8.078 1 23.31 29 ARG B CA 1
ATOM 4309 C C . ARG B 1 29 ? -31.125 86.938 6.734 1 23.31 29 ARG B C 1
ATOM 4311 O O . ARG B 1 29 ? -31.812 87 5.715 1 23.31 29 ARG B O 1
ATOM 4318 N N . PHE B 1 30 ? -30.297 88 6.695 1 24.55 30 PHE B N 1
ATOM 4319 C CA . PHE B 1 30 ? -29.672 88.375 5.449 1 24.55 30 PHE B CA 1
ATOM 4320 C C . PHE B 1 30 ? -29.109 87.188 4.688 1 24.55 30 PHE B C 1
ATOM 4322 O O . PHE B 1 30 ? -28.359 86.375 5.246 1 24.55 30 PHE B O 1
ATOM 4329 N N . ASP B 1 31 ? -29.609 86.75 3.492 1 24.06 31 ASP B N 1
ATOM 4330 C CA . ASP B 1 31 ? -29.688 85.625 2.557 1 24.06 31 ASP B CA 1
ATOM 4331 C C . ASP B 1 31 ? -28.422 85.562 1.702 1 24.06 31 ASP B C 1
ATOM 4333 O O . ASP B 1 31 ? -28.312 84.688 0.842 1 24.06 31 ASP B O 1
ATOM 4337 N N . ASP B 1 32 ? -27.562 86.5 1.666 1 25.86 32 ASP B N 1
ATOM 4338 C CA . ASP B 1 32 ? -26.938 86.688 0.363 1 25.86 32 ASP B CA 1
ATOM 4339 C C . ASP B 1 32 ? -26.078 85.5 -0.028 1 25.86 32 ASP B C 1
ATOM 4341 O O . ASP B 1 32 ? -25.328 85.562 -0.999 1 25.86 32 ASP B O 1
ATOM 4345 N N . GLY B 1 33 ? -25.641 84.688 0.845 1 23.78 33 GLY B N 1
ATOM 4346 C CA . GLY B 1 33 ? -24.438 83.938 0.568 1 23.78 33 GLY B CA 1
ATOM 4347 C C . GLY B 1 33 ? -24.547 83.062 -0.683 1 23.78 33 GLY B C 1
ATOM 4348 O O . GLY B 1 33 ? -25.359 82.188 -0.743 1 23.78 33 GLY B O 1
ATOM 4349 N N . SER B 1 34 ? -24.359 83.688 -1.938 1 27.62 34 SER B N 1
ATOM 4350 C CA . SER B 1 34 ? -24.438 83.062 -3.266 1 27.62 34 SER B CA 1
ATOM 4351 C C . SER B 1 34 ? -23.578 81.812 -3.352 1 27.62 34 SER B C 1
ATOM 4353 O O . SER B 1 34 ? -22.359 81.875 -3.471 1 27.62 34 SER B O 1
ATOM 4355 N N . GLN B 1 35 ? -23.516 80.938 -2.455 1 23.95 35 GLN B N 1
ATOM 4356 C CA . GLN B 1 35 ? -22.656 79.812 -2.498 1 23.95 35 GLN B CA 1
ATOM 4357 C C . GLN B 1 35 ? -22.875 79 -3.791 1 23.95 35 GLN B C 1
ATOM 4359 O O . GLN B 1 35 ? -23.969 78.5 -4.062 1 23.95 35 GLN B O 1
ATOM 4364 N N . SER B 1 36 ? -22.141 79.438 -4.93 1 27.86 36 SER B N 1
ATOM 4365 C CA . SER B 1 36 ? -22.094 78.688 -6.207 1 27.86 36 SER B CA 1
ATOM 4366 C C . SER B 1 36 ? -21.984 77.188 -6 1 27.86 36 SER B C 1
ATOM 4368 O O . SER B 1 36 ? -21.016 76.75 -5.41 1 27.86 36 SER B O 1
ATOM 4370 N N . ALA B 1 37 ? -22.984 76.5 -5.758 1 27.42 37 ALA B N 1
ATOM 4371 C CA . ALA B 1 37 ? -23.281 75.062 -5.758 1 27.42 37 ALA B CA 1
ATOM 4372 C C . ALA B 1 37 ? -22.828 74.438 -7.059 1 27.42 37 ALA B C 1
ATOM 4374 O O . ALA B 1 37 ? -23.5 74.562 -8.086 1 27.42 37 ALA B O 1
ATOM 4375 N N . LEU B 1 38 ? -21.547 74.812 -7.402 1 26.69 38 LEU B N 1
ATOM 4376 C CA . LEU B 1 38 ? -21.109 74.062 -8.57 1 26.69 38 LEU B CA 1
ATOM 4377 C C . LEU B 1 38 ? -21.594 72.562 -8.5 1 26.69 38 LEU B C 1
ATOM 4379 O O . LEU B 1 38 ? -21.328 71.875 -7.523 1 26.69 38 LEU B O 1
ATOM 4383 N N . LEU B 1 39 ? -22.734 72.375 -9.078 1 26.89 39 LEU B N 1
ATOM 4384 C CA . LEU B 1 39 ? -23.406 71.125 -9.445 1 26.89 39 LEU B CA 1
ATOM 4385 C C . LEU B 1 39 ? -22.438 70.125 -10.094 1 26.89 39 LEU B C 1
ATOM 4387 O O . LEU B 1 39 ? -22.125 70.25 -11.281 1 26.89 39 LEU B O 1
ATOM 4391 N N . HIS B 1 40 ? -21.219 70.062 -9.578 1 28.33 40 HIS B N 1
ATOM 4392 C CA . HIS B 1 40 ? -20.547 68.938 -10.258 1 28.33 40 HIS B CA 1
ATOM 4393 C C . HIS B 1 40 ? -21.453 67.75 -10.375 1 28.33 40 HIS B C 1
ATOM 4395 O O . HIS B 1 40 ? -21.938 67.25 -9.367 1 28.33 40 HIS B O 1
ATOM 4401 N N . GLN B 1 41 ? -22.266 67.75 -11.375 1 28.16 41 GLN B N 1
ATOM 4402 C CA . GLN B 1 41 ? -23.047 66.625 -11.82 1 28.16 41 GLN B CA 1
ATOM 4403 C C . GLN B 1 41 ? -22.297 65.312 -11.594 1 28.16 41 GLN B C 1
ATOM 4405 O O . GLN B 1 41 ? -21.203 65.125 -12.133 1 28.16 41 GLN B O 1
ATOM 4410 N N . LYS B 1 42 ? -22.359 64.812 -10.344 1 31.19 42 LYS B N 1
ATOM 4411 C CA . LYS B 1 42 ? -22.016 63.406 -10.219 1 31.19 42 LYS B CA 1
ATOM 4412 C C . LYS B 1 42 ? -22.531 62.594 -11.414 1 31.19 42 LYS B C 1
ATOM 4414 O O . LYS B 1 42 ? -23.75 62.406 -11.555 1 31.19 42 LYS B O 1
ATOM 4419 N N . THR B 1 43 ? -22.109 63 -12.586 1 28.73 43 THR B N 1
ATOM 4420 C CA . THR B 1 43 ? -22.375 61.969 -13.57 1 28.73 43 THR B CA 1
ATOM 4421 C C . THR B 1 43 ? -22.203 60.594 -12.961 1 28.73 43 THR B C 1
ATOM 4423 O O . THR B 1 43 ? -21.109 60.219 -12.516 1 28.73 43 THR B O 1
ATOM 4426 N N . ARG B 1 44 ? -23.266 60.188 -12.289 1 33 44 ARG B N 1
ATOM 4427 C CA . ARG B 1 44 ? -23.422 58.781 -11.992 1 33 44 ARG B CA 1
ATOM 4428 C C . ARG B 1 44 ? -22.953 57.906 -13.156 1 33 44 ARG B C 1
ATOM 4430 O O . ARG B 1 44 ? -23.594 57.875 -14.211 1 33 44 ARG B O 1
ATOM 4437 N N . ASN B 1 45 ? -21.734 58.125 -13.547 1 29.39 45 ASN B N 1
ATOM 4438 C CA . ASN B 1 45 ? -21.328 57.094 -14.477 1 29.39 45 ASN B CA 1
ATOM 4439 C C . ASN B 1 45 ? -21.938 55.75 -14.109 1 29.39 45 ASN B C 1
ATOM 4441 O O . ASN B 1 45 ? -21.641 55.188 -13.047 1 29.39 45 ASN B O 1
ATOM 4445 N N . ARG B 1 46 ? -23.188 55.531 -14.391 1 33.56 46 ARG B N 1
ATOM 4446 C CA . ARG B 1 46 ? -24.047 54.344 -14.461 1 33.56 46 ARG B CA 1
ATOM 4447 C C . ARG B 1 46 ? -23.281 53.156 -15.023 1 33.56 46 ARG B C 1
ATOM 4449 O O . ARG B 1 46 ? -23.875 52.125 -15.32 1 33.56 46 ARG B O 1
ATOM 4456 N N . GLY B 1 47 ? -22.281 53.594 -15.742 1 33.34 47 GLY B N 1
ATOM 4457 C CA . GLY B 1 47 ? -21.625 52.375 -16.172 1 33.34 47 GLY B CA 1
ATOM 4458 C C . GLY B 1 47 ? -21.234 51.469 -15.023 1 33.34 47 GLY B C 1
ATOM 4459 O O . GLY B 1 47 ? -20.062 51.188 -14.805 1 33.34 47 GLY B O 1
ATOM 4460 N N . GLY B 1 48 ? -21.703 51.812 -13.977 1 36.66 48 GLY B N 1
ATOM 4461 C CA . GLY B 1 48 ? -21.422 50.906 -12.867 1 36.66 48 GLY B CA 1
ATOM 4462 C C . GLY B 1 48 ? -21.594 49.438 -13.234 1 36.66 48 GLY B C 1
ATOM 4463 O O . GLY B 1 48 ? -22.719 48.969 -13.352 1 36.66 48 GLY B O 1
ATOM 4464 N N . SER B 1 49 ? -20.875 49.094 -14.273 1 33.53 49 SER B N 1
ATOM 4465 C CA . SER B 1 49 ? -20.875 48 -15.234 1 33.53 49 SER B CA 1
ATOM 4466 C C . SER B 1 49 ? -21.328 46.688 -14.586 1 33.53 49 SER B C 1
ATOM 4468 O O . SER B 1 49 ? -21.328 46.562 -13.359 1 33.53 49 SER B O 1
ATOM 4470 N N . PHE B 1 50 ? -21.828 45.781 -15.508 1 37.03 50 PHE B N 1
ATOM 4471 C CA . PHE B 1 50 ? -22.109 44.375 -15.422 1 37.03 50 PHE B CA 1
ATOM 4472 C C . PHE B 1 50 ? -21.156 43.688 -14.453 1 37.03 50 PHE B C 1
ATOM 4474 O O . PHE B 1 50 ? -21.422 42.594 -13.969 1 37.03 50 PHE B O 1
ATOM 4481 N N . ARG B 1 51 ? -19.969 44.281 -14.391 1 37.66 51 ARG B N 1
ATOM 4482 C CA . ARG B 1 51 ? -19 43.688 -13.484 1 37.66 51 ARG B CA 1
ATOM 4483 C C . ARG B 1 51 ? -19.375 43.906 -12.031 1 37.66 51 ARG B C 1
ATOM 4485 O O . ARG B 1 51 ? -19.031 43.125 -11.156 1 37.66 51 ARG B O 1
ATOM 4492 N N . MET B 1 52 ? -19.859 45.125 -11.734 1 39.72 52 MET B N 1
ATOM 4493 C CA . MET B 1 52 ? -20.203 45.344 -10.32 1 39.72 52 MET B CA 1
ATOM 4494 C C . MET B 1 52 ? -21.359 44.438 -9.906 1 39.72 52 MET B C 1
ATOM 4496 O O . MET B 1 52 ? -21.391 43.969 -8.773 1 39.72 52 MET B O 1
ATOM 4500 N N . THR B 1 53 ? -22.531 44.656 -10.633 1 39.16 53 THR B N 1
ATOM 4501 C CA . THR B 1 53 ? -23.625 43.75 -10.289 1 39.16 53 THR B CA 1
ATOM 4502 C C . THR B 1 53 ? -23.188 42.281 -10.414 1 39.16 53 THR B C 1
ATOM 4504 O O . THR B 1 53 ? -23.703 41.406 -9.711 1 39.16 53 THR B O 1
ATOM 4507 N N . TRP B 1 54 ? -22.594 42.031 -11.57 1 40.41 54 TRP B N 1
ATOM 4508 C CA . TRP B 1 54 ? -22.078 40.688 -11.695 1 40.41 54 TRP B CA 1
ATOM 4509 C C . TRP B 1 54 ? -21.062 40.406 -10.602 1 40.41 54 TRP B C 1
ATOM 4511 O O . TRP B 1 54 ? -20.484 39.312 -10.547 1 40.41 54 TRP B O 1
ATOM 4521 N N . SER B 1 55 ? -20.453 41.438 -10.156 1 40.22 55 SER B N 1
ATOM 4522 C CA . SER B 1 55 ? -19.469 41.219 -9.102 1 40.22 55 SER B CA 1
ATOM 4523 C C . SER B 1 55 ? -20.125 40.656 -7.84 1 40.22 55 SER B C 1
ATOM 4525 O O . SER B 1 55 ? -19.453 40.406 -6.844 1 40.22 55 SER B O 1
ATOM 4527 N N . SER B 1 56 ? -21.266 41.25 -7.516 1 44.41 56 SER B N 1
ATOM 4528 C CA . SER B 1 56 ? -22 40.625 -6.422 1 44.41 56 SER B CA 1
ATOM 4529 C C . SER B 1 56 ? -22.172 39.125 -6.648 1 44.41 56 SER B C 1
ATOM 4531 O O . SER B 1 56 ? -22.594 38.688 -7.719 1 44.41 56 SER B O 1
ATOM 4533 N N . ALA B 1 57 ? -21.406 38.125 -6.117 1 50 57 ALA B N 1
ATOM 4534 C CA . ALA B 1 57 ? -20.875 36.781 -6.184 1 50 57 ALA B CA 1
ATOM 4535 C C . ALA B 1 57 ? -22 35.75 -6.277 1 50 57 ALA B C 1
ATOM 4537 O O . ALA B 1 57 ? -22.328 35.094 -5.289 1 50 57 ALA B O 1
ATOM 4538 N N . PRO B 1 58 ? -23.125 36.062 -6.91 1 59.72 58 PRO B N 1
ATOM 4539 C CA . PRO B 1 58 ? -24.078 34.938 -6.953 1 59.72 58 PRO B CA 1
ATOM 4540 C C . PRO B 1 58 ? -23.469 33.656 -7.516 1 59.72 58 PRO B C 1
ATOM 4542 O O . PRO B 1 58 ? -23.875 32.562 -7.148 1 59.72 58 PRO B O 1
ATOM 4545 N N . TRP B 1 59 ? -22.625 33.938 -8.477 1 61.66 59 TRP B N 1
ATOM 4546 C CA . TRP B 1 59 ? -22.047 32.719 -9.047 1 61.66 59 TRP B CA 1
ATOM 4547 C C . TRP B 1 59 ? -21.344 31.906 -7.973 1 61.66 59 TRP B C 1
ATOM 4549 O O . TRP B 1 59 ? -21.344 30.672 -8.039 1 61.66 59 TRP B O 1
ATOM 4559 N N . ARG B 1 60 ? -20.812 32.625 -7.102 1 69.69 60 ARG B N 1
ATOM 4560 C CA . ARG B 1 60 ? -20.188 31.875 -6.023 1 69.69 60 ARG B CA 1
ATOM 4561 C C . ARG B 1 60 ? -21.234 31.078 -5.23 1 69.69 60 ARG B C 1
ATOM 4563 O O . ARG B 1 60 ? -20.984 29.922 -4.859 1 69.69 60 ARG B O 1
ATOM 4570 N N . ILE B 1 61 ? -22.375 31.734 -5.188 1 75.25 61 ILE B N 1
ATOM 4571 C CA . ILE B 1 61 ? -23.422 31.047 -4.461 1 75.25 61 ILE B CA 1
ATOM 4572 C C . ILE B 1 61 ? -23.938 29.859 -5.285 1 75.25 61 ILE B C 1
ATOM 4574 O O . ILE B 1 61 ? -24.141 28.766 -4.754 1 75.25 61 ILE B O 1
ATOM 4578 N N . THR B 1 62 ? -24.031 30.109 -6.559 1 75.25 62 THR B N 1
ATOM 4579 C CA . THR B 1 62 ? -24.516 29.031 -7.414 1 75.25 62 THR B CA 1
ATOM 4580 C C . THR B 1 62 ? -23.5 27.891 -7.473 1 75.25 62 THR B C 1
ATOM 4582 O O . THR B 1 62 ? -23.875 26.719 -7.492 1 75.25 62 THR B O 1
ATOM 4585 N N . LEU B 1 63 ? -22.266 28.281 -7.434 1 74.94 63 LEU B N 1
ATOM 4586 C CA . LEU B 1 63 ? -21.219 27.266 -7.504 1 74.94 63 LEU B CA 1
ATOM 4587 C C . LEU B 1 63 ? -21.188 26.438 -6.227 1 74.94 63 LEU B C 1
ATOM 4589 O O . LEU B 1 63 ? -21.016 25.219 -6.277 1 74.94 63 LEU B O 1
ATOM 4593 N N . VAL B 1 64 ? -21.422 27.047 -5.203 1 80.69 64 VAL B N 1
ATOM 4594 C CA . VAL B 1 64 ? -21.391 26.344 -3.93 1 80.69 64 VAL B CA 1
ATOM 4595 C C . VAL B 1 64 ? -22.625 25.438 -3.807 1 80.69 64 VAL B C 1
ATOM 4597 O O . VAL B 1 64 ? -22.516 24.297 -3.367 1 80.69 64 VAL B O 1
ATOM 4600 N N . ILE B 1 65 ? -23.703 25.938 -4.391 1 81.69 65 ILE B N 1
ATOM 4601 C CA . ILE B 1 65 ? -24.922 25.141 -4.297 1 81.69 65 ILE B CA 1
ATOM 4602 C C . ILE B 1 65 ? -24.859 23.984 -5.293 1 81.69 65 ILE B C 1
ATOM 4604 O O . ILE B 1 65 ? -25.359 22.891 -5.008 1 81.69 65 ILE B O 1
ATOM 4608 N N . LEU B 1 66 ? -24.141 24.25 -6.324 1 84.88 66 LEU B N 1
ATOM 4609 C CA . LEU B 1 66 ? -24.016 23.219 -7.34 1 84.88 66 LEU B CA 1
ATOM 4610 C C . LEU B 1 66 ? -23.094 22.094 -6.859 1 84.88 66 LEU B C 1
ATOM 4612 O O . LEU B 1 66 ? -23.125 20.984 -7.406 1 84.88 66 LEU B O 1
ATOM 4616 N N . ALA B 1 67 ? -22.359 22.344 -5.859 1 85.88 67 ALA B N 1
ATOM 4617 C CA . ALA B 1 67 ? -21.484 21.312 -5.324 1 85.88 67 ALA B CA 1
ATOM 4618 C C . ALA B 1 67 ? -22.297 20.156 -4.734 1 85.88 67 ALA B C 1
ATOM 4620 O O . ALA B 1 67 ? -21.844 19 -4.738 1 85.88 67 ALA B O 1
ATOM 4621 N N . LEU B 1 68 ? -23.516 20.391 -4.41 1 89.44 68 LEU B N 1
ATOM 4622 C CA . LEU B 1 68 ? -24.344 19.375 -3.762 1 89.44 68 LEU B CA 1
ATOM 4623 C C . LEU B 1 68 ? -24.875 18.391 -4.785 1 89.44 68 LEU B C 1
ATOM 4625 O O . LEU B 1 68 ? -24.672 17.172 -4.66 1 89.44 68 LEU B O 1
ATOM 4629 N N . PRO B 1 69 ? -25.5 18.938 -5.832 1 88 69 PRO B N 1
ATOM 4630 C CA . PRO B 1 69 ? -25.984 17.984 -6.824 1 88 69 PRO B CA 1
ATOM 4631 C C . PRO B 1 69 ? -24.844 17.234 -7.516 1 88 69 PRO B C 1
ATOM 4633 O O . PRO B 1 69 ? -25 16.062 -7.891 1 88 69 PRO B O 1
ATOM 4636 N N . ILE B 1 70 ? -23.719 17.812 -7.574 1 87.62 70 ILE B N 1
ATOM 4637 C CA . ILE B 1 70 ? -22.594 17.141 -8.188 1 87.62 70 ILE B CA 1
ATOM 4638 C C . ILE B 1 70 ? -22.125 15.992 -7.281 1 87.62 70 ILE B C 1
ATOM 4640 O O . ILE B 1 70 ? -21.844 14.891 -7.758 1 87.62 70 ILE B O 1
ATOM 4644 N N . ALA B 1 71 ? -22.062 16.281 -6.047 1 89.75 71 ALA B N 1
ATOM 4645 C CA . ALA B 1 71 ? -21.672 15.234 -5.102 1 89.75 71 ALA B CA 1
ATOM 4646 C C . ALA B 1 71 ? -22.688 14.102 -5.082 1 89.75 71 ALA B C 1
ATOM 4648 O O . ALA B 1 71 ? -22.328 12.93 -4.992 1 89.75 71 ALA B O 1
ATOM 4649 N N . LEU B 1 72 ? -23.875 14.453 -5.223 1 90.94 72 LEU B N 1
ATOM 4650 C CA . LEU B 1 72 ? -24.938 13.445 -5.258 1 90.94 72 LEU B CA 1
ATOM 4651 C C . LEU B 1 72 ? -24.891 12.664 -6.562 1 90.94 72 LEU B C 1
ATOM 4653 O O . LEU B 1 72 ? -25.141 11.453 -6.574 1 90.94 72 LEU B O 1
ATOM 4657 N N . ALA B 1 73 ? -24.594 13.359 -7.586 1 91.56 73 ALA B N 1
ATOM 4658 C CA . ALA B 1 73 ? -24.516 12.711 -8.891 1 91.56 73 ALA B CA 1
ATOM 4659 C C . ALA B 1 73 ? -23.438 11.633 -8.898 1 91.56 73 ALA B C 1
ATOM 4661 O O . ALA B 1 73 ? -23.594 10.578 -9.523 1 91.56 73 ALA B O 1
ATOM 4662 N N . ILE B 1 74 ? -22.391 11.867 -8.219 1 90.88 74 ILE B N 1
ATOM 4663 C CA . ILE B 1 74 ? -21.312 10.891 -8.164 1 90.88 74 ILE B CA 1
ATOM 4664 C C . ILE B 1 74 ? -21.812 9.625 -7.473 1 90.88 74 ILE B C 1
ATOM 4666 O O . ILE B 1 74 ? -21.531 8.508 -7.926 1 90.88 74 ILE B O 1
ATOM 4670 N N . ILE B 1 75 ? -22.578 9.742 -6.523 1 91.56 75 ILE B N 1
ATOM 4671 C CA . ILE B 1 75 ? -23.109 8.594 -5.797 1 91.56 75 ILE B CA 1
ATOM 4672 C C . ILE B 1 75 ? -24.078 7.824 -6.691 1 91.56 75 ILE B C 1
ATOM 4674 O O . ILE B 1 75 ? -24.031 6.594 -6.762 1 91.56 75 ILE B O 1
ATOM 4678 N N . VAL B 1 76 ? -24.875 8.57 -7.355 1 91.56 76 VAL B N 1
ATOM 4679 C CA . VAL B 1 76 ? -25.891 7.949 -8.211 1 91.56 76 VAL B CA 1
ATOM 4680 C C . VAL B 1 76 ? -25.219 7.234 -9.375 1 91.56 76 VAL B C 1
ATOM 4682 O O . VAL B 1 76 ? -25.578 6.109 -9.719 1 91.56 76 VAL B O 1
ATOM 4685 N N . VAL B 1 77 ? -24.266 7.863 -9.883 1 91.56 77 VAL B N 1
ATOM 4686 C CA . VAL B 1 77 ? -23.531 7.266 -11 1 91.56 77 VAL B CA 1
ATOM 4687 C C . VAL B 1 77 ? -22.812 6.004 -10.531 1 91.56 77 VAL B C 1
ATOM 4689 O O . VAL B 1 77 ? -22.828 4.98 -11.219 1 91.56 77 VAL B O 1
ATOM 4692 N N . LEU B 1 78 ? -22.266 6.066 -9.398 1 92.19 78 LEU B N 1
ATOM 4693 C CA . LEU B 1 78 ? -21.562 4.906 -8.875 1 92.19 78 LEU B CA 1
ATOM 4694 C C . LEU B 1 78 ? -22.531 3.779 -8.539 1 92.19 78 LEU B C 1
ATOM 4696 O O . LEU B 1 78 ? -22.219 2.605 -8.75 1 92.19 78 LEU B O 1
ATOM 4700 N N . ALA B 1 79 ? -23.625 4.152 -8.094 1 90.56 79 ALA B N 1
ATOM 4701 C CA . ALA B 1 79 ? -24.641 3.152 -7.777 1 90.56 79 ALA B CA 1
ATOM 4702 C C . ALA B 1 79 ? -25.156 2.482 -9.047 1 90.56 79 ALA B C 1
ATOM 4704 O O . ALA B 1 79 ? -25.328 1.263 -9.086 1 90.56 79 ALA B O 1
ATOM 4705 N N . ALA B 1 80 ? -25.266 3.254 -10.039 1 89.69 80 ALA B N 1
ATOM 4706 C CA . ALA B 1 80 ? -25.766 2.732 -11.312 1 89.69 80 ALA B CA 1
ATOM 4707 C C . ALA B 1 80 ? -24.688 1.919 -12.023 1 89.69 80 ALA B C 1
ATOM 4709 O O . ALA B 1 80 ? -25 0.93 -12.695 1 89.69 80 ALA B O 1
ATOM 4710 N N . ALA B 1 81 ? -23.547 2.344 -11.812 1 89.62 81 ALA B N 1
ATOM 4711 C CA . ALA B 1 81 ? -22.438 1.71 -12.523 1 89.62 81 ALA B CA 1
ATOM 4712 C C . ALA B 1 81 ? -22.016 0.419 -11.828 1 89.62 81 ALA B C 1
ATOM 4714 O O . ALA B 1 81 ? -21.266 -0.375 -12.391 1 89.62 81 ALA B O 1
ATOM 4715 N N . ALA B 1 82 ? -22.5 0.192 -10.695 1 89.69 82 ALA B N 1
ATOM 4716 C CA . ALA B 1 82 ? -22.094 -0.978 -9.922 1 89.69 82 ALA B CA 1
ATOM 4717 C C . ALA B 1 82 ? -22.422 -2.27 -10.664 1 89.69 82 ALA B C 1
ATOM 4719 O O . ALA B 1 82 ? -21.578 -3.164 -10.773 1 89.69 82 ALA B O 1
ATOM 4720 N N . GLU B 1 83 ? -23.625 -2.307 -11.188 1 88.19 83 GLU B N 1
ATOM 4721 C CA . GLU B 1 83 ? -24.031 -3.514 -11.898 1 88.19 83 GLU B CA 1
ATOM 4722 C C . GLU B 1 83 ? -23.297 -3.662 -13.227 1 88.19 83 GLU B C 1
ATOM 4724 O O . GLU B 1 83 ? -22.859 -4.762 -13.578 1 88.19 83 GLU B O 1
ATOM 4729 N N . MET B 1 84 ? -23.141 -2.615 -13.828 1 88.69 84 MET B N 1
ATOM 4730 C CA . MET B 1 84 ? -22.406 -2.65 -15.094 1 88.69 84 MET B CA 1
ATOM 4731 C C . MET B 1 84 ? -20.953 -3.059 -14.867 1 88.69 84 MET B C 1
ATOM 4733 O O . MET B 1 84 ? -20.391 -3.844 -15.641 1 88.69 84 MET B O 1
ATOM 4737 N N . ALA B 1 85 ? -20.406 -2.539 -13.883 1 87.19 85 ALA B N 1
ATOM 4738 C CA . ALA B 1 85 ? -19.031 -2.883 -13.555 1 87.19 85 ALA B CA 1
ATOM 4739 C C . ALA B 1 85 ? -18.906 -4.348 -13.148 1 87.19 85 ALA B C 1
ATOM 4741 O O . ALA B 1 85 ? -17.938 -5.02 -13.492 1 87.19 85 ALA B O 1
ATOM 4742 N N . SER B 1 86 ? -19.875 -4.793 -12.469 1 89.31 86 SER B N 1
ATOM 4743 C CA . SER B 1 86 ? -19.891 -6.191 -12.055 1 89.31 86 SER B CA 1
ATOM 4744 C C . SER B 1 86 ? -19.953 -7.129 -13.258 1 89.31 86 SER B C 1
ATOM 4746 O O . SER B 1 86 ? -19.188 -8.102 -13.336 1 89.31 86 SER B O 1
ATOM 4748 N N . GLN B 1 87 ? -20.703 -6.793 -14.164 1 86.75 87 GLN B N 1
ATOM 4749 C CA . GLN B 1 87 ? -20.922 -7.66 -15.32 1 86.75 87 GLN B CA 1
ATOM 4750 C C . GLN B 1 87 ? -19.797 -7.52 -16.328 1 86.75 87 GLN B C 1
ATOM 4752 O O . GLN B 1 87 ? -19.328 -8.516 -16.891 1 86.75 87 GLN B O 1
ATOM 4757 N N . SER B 1 88 ? -19.359 -6.359 -16.5 1 83.88 88 SER B N 1
ATOM 4758 C CA . SER B 1 88 ? -18.391 -6.113 -17.578 1 83.88 88 SER B CA 1
ATOM 4759 C C . SER B 1 88 ? -16.969 -6.34 -17.094 1 83.88 88 SER B C 1
ATOM 4761 O O . SER B 1 88 ? -16.109 -6.785 -17.859 1 83.88 88 SER B O 1
ATOM 4763 N N . TYR B 1 89 ? -16.766 -6.121 -15.906 1 84.31 89 TYR B N 1
ATOM 4764 C CA . TYR B 1 89 ? -15.375 -6.121 -15.453 1 84.31 89 TYR B CA 1
ATOM 4765 C C . TYR B 1 89 ? -15.055 -7.402 -14.688 1 84.31 89 TYR B C 1
ATOM 4767 O O . TYR B 1 89 ? -13.969 -7.969 -14.852 1 84.31 89 TYR B O 1
ATOM 4775 N N . ILE B 1 90 ? -15.938 -7.945 -13.906 1 86.12 90 ILE B N 1
ATOM 4776 C CA . ILE B 1 90 ? -15.578 -9.031 -13.008 1 86.12 90 ILE B CA 1
ATOM 4777 C C . ILE B 1 90 ? -16.125 -10.352 -13.547 1 86.12 90 ILE B C 1
ATOM 4779 O O . ILE B 1 90 ? -15.383 -11.336 -13.648 1 86.12 90 ILE B O 1
ATOM 4783 N N . ARG B 1 91 ? -17.297 -10.367 -14.039 1 83.56 91 ARG B N 1
ATOM 4784 C CA . ARG B 1 91 ? -17.969 -11.609 -14.406 1 83.56 91 ARG B CA 1
ATOM 4785 C C . ARG B 1 91 ? -17.219 -12.328 -15.523 1 83.56 91 ARG B C 1
ATOM 4787 O O . ARG B 1 91 ? -17.156 -13.562 -15.531 1 83.56 91 ARG B O 1
ATOM 4794 N N . GLY B 1 92 ? -16.578 -11.578 -16.359 1 82.94 92 GLY B N 1
ATOM 4795 C CA . GLY B 1 92 ? -15.922 -12.188 -17.516 1 82.94 92 GLY B CA 1
ATOM 4796 C C . GLY B 1 92 ? -14.547 -12.75 -17.188 1 82.94 92 GLY B C 1
ATOM 4797 O O . GLY B 1 92 ? -13.953 -13.461 -18 1 82.94 92 GLY B O 1
ATOM 4798 N N . ARG B 1 93 ? -14.156 -12.633 -16.016 1 85.44 93 ARG B N 1
ATOM 4799 C CA . ARG B 1 93 ? -12.828 -13.102 -15.625 1 85.44 93 ARG B CA 1
ATOM 4800 C C . ARG B 1 93 ? -12.898 -14.492 -15.008 1 85.44 93 ARG B C 1
ATOM 4802 O O . ARG B 1 93 ? -13.883 -14.844 -14.359 1 85.44 93 ARG B O 1
ATOM 4809 N N . ASP B 1 94 ? -11.844 -15.281 -15.273 1 88.69 94 ASP B N 1
ATOM 4810 C CA . ASP B 1 94 ? -11.781 -16.609 -14.68 1 88.69 94 ASP B CA 1
ATOM 4811 C C . ASP B 1 94 ? -11.359 -16.547 -13.211 1 88.69 94 ASP B C 1
ATOM 4813 O O . ASP B 1 94 ? -11.859 -17.297 -12.383 1 88.69 94 ASP B O 1
ATOM 4817 N N . CYS B 1 95 ? -10.477 -15.641 -13.047 1 91 95 CYS B N 1
ATOM 4818 C CA . CYS B 1 95 ? -10.039 -15.398 -11.672 1 91 95 CYS B CA 1
ATOM 4819 C C . CYS B 1 95 ? -10.5 -14.031 -11.188 1 91 95 CYS B C 1
ATOM 4821 O O . CYS B 1 95 ? -10.172 -13.008 -11.797 1 91 95 CYS B O 1
ATOM 4823 N N . TYR B 1 96 ? -11.219 -14.094 -10.148 1 89.88 96 TYR B N 1
ATOM 4824 C CA . TYR B 1 96 ? -11.703 -12.844 -9.578 1 89.88 96 TYR B CA 1
ATOM 4825 C C . TYR B 1 96 ? -10.586 -12.125 -8.82 1 89.88 96 TYR B C 1
ATOM 4827 O O . TYR B 1 96 ? -9.57 -12.734 -8.484 1 89.88 96 TYR B O 1
ATOM 4835 N N . PRO B 1 97 ? -10.781 -10.883 -8.523 1 86.69 97 PRO B N 1
ATOM 4836 C CA . PRO B 1 97 ? -9.727 -10.086 -7.902 1 86.69 97 PRO B CA 1
ATOM 4837 C C . PRO B 1 97 ? -9.367 -10.562 -6.496 1 86.69 97 PRO B C 1
ATOM 4839 O O . PRO B 1 97 ? -8.289 -10.242 -5.988 1 86.69 97 PRO B O 1
ATOM 4842 N N . ASN B 1 98 ? -10.172 -11.297 -5.895 1 83.88 98 ASN B N 1
ATOM 4843 C CA . ASN B 1 98 ? -9.859 -11.797 -4.559 1 83.88 98 ASN B CA 1
ATOM 4844 C C . ASN B 1 98 ? -9.109 -13.125 -4.621 1 83.88 98 ASN B C 1
ATOM 4846 O O . ASN B 1 98 ? -8.875 -13.758 -3.592 1 83.88 98 ASN B O 1
ATOM 4850 N N . GLY B 1 99 ? -8.867 -13.578 -5.824 1 86.12 99 GLY B N 1
ATOM 4851 C CA . GLY B 1 99 ? -8.07 -14.781 -5.988 1 86.12 99 GLY B CA 1
ATOM 4852 C C . GLY B 1 99 ? -8.906 -16.047 -6.09 1 86.12 99 GLY B C 1
ATOM 4853 O O . GLY B 1 99 ? -8.359 -17.141 -6.18 1 86.12 99 GLY B O 1
ATOM 4854 N N . LEU B 1 100 ? -10.156 -15.836 -6.094 1 88.31 100 LEU B N 1
ATOM 4855 C CA . LEU B 1 100 ? -11.016 -17.016 -6.18 1 88.31 100 LEU B CA 1
ATOM 4856 C C . LEU B 1 100 ? -11.383 -17.312 -7.629 1 88.31 100 LEU B C 1
ATOM 4858 O O . LEU B 1 100 ? -11.602 -16.391 -8.422 1 88.31 100 LEU B O 1
ATOM 4862 N N . TRP B 1 101 ? -11.422 -18.609 -7.844 1 91.38 101 TRP B N 1
ATOM 4863 C CA . TRP B 1 101 ? -11.898 -19.047 -9.148 1 91.38 101 TRP B CA 1
ATOM 4864 C C . TRP B 1 101 ? -13.391 -18.797 -9.297 1 91.38 101 TRP B C 1
ATOM 4866 O O . TRP B 1 101 ? -14.156 -18.938 -8.336 1 91.38 101 TRP B O 1
ATOM 4876 N N . LYS B 1 102 ? -13.812 -18.391 -10.484 1 88.62 102 LYS B N 1
ATOM 4877 C CA . LYS B 1 102 ? -15.195 -18.031 -10.758 1 88.62 102 LYS B CA 1
ATOM 4878 C C . LYS B 1 102 ? -16.141 -19.156 -10.398 1 88.62 102 LYS B C 1
ATOM 4880 O O . LYS B 1 102 ? -17.281 -18.922 -9.984 1 88.62 102 LYS B O 1
ATOM 4885 N N . GLU B 1 103 ? -15.648 -20.391 -10.43 1 87.19 103 GLU B N 1
ATOM 4886 C CA . GLU B 1 103 ? -16.5 -21.562 -10.195 1 87.19 103 GLU B CA 1
ATOM 4887 C C . GLU B 1 103 ? -16.391 -22.047 -8.75 1 87.19 103 GLU B C 1
ATOM 4889 O O . GLU B 1 103 ? -17.078 -22.969 -8.344 1 87.19 103 GLU B O 1
ATOM 4894 N N . SER B 1 104 ? -15.531 -21.438 -8.016 1 85.5 104 SER B N 1
ATOM 4895 C CA . SER B 1 104 ? -15.375 -21.844 -6.621 1 85.5 104 SER B CA 1
ATOM 4896 C C . SER B 1 104 ? -16.578 -21.422 -5.789 1 85.5 104 SER B C 1
ATOM 4898 O O . SER B 1 104 ? -17.203 -20.391 -6.074 1 85.5 104 SER B O 1
ATOM 4900 N N . PRO B 1 105 ? -16.781 -22.297 -4.789 1 83.5 105 PRO B N 1
ATOM 4901 C CA . PRO B 1 105 ? -17.859 -21.891 -3.9 1 83.5 105 PRO B CA 1
ATOM 4902 C C . PRO B 1 105 ? -17.562 -20.594 -3.156 1 83.5 105 PRO B C 1
ATOM 4904 O O . PRO B 1 105 ? -16.453 -20.406 -2.643 1 83.5 105 PRO B O 1
ATOM 4907 N N . GLY B 1 106 ? -18.422 -19.641 -3.213 1 81.62 106 GLY B N 1
ATOM 4908 C CA . GLY B 1 106 ? -18.25 -18.391 -2.514 1 81.62 106 GLY B CA 1
ATOM 4909 C C . GLY B 1 106 ? -17.766 -17.266 -3.416 1 81.62 106 GLY B C 1
ATOM 4910 O O . GLY B 1 106 ? -17.703 -16.109 -2.996 1 81.62 106 GLY B O 1
ATOM 4911 N N . ALA B 1 107 ? -17.344 -17.719 -4.602 1 85.81 107 ALA B N 1
ATOM 4912 C CA . ALA B 1 107 ? -16.922 -16.703 -5.559 1 85.81 107 ALA B CA 1
ATOM 4913 C C . ALA B 1 107 ? -18.109 -15.844 -6 1 85.81 107 ALA B C 1
ATOM 4915 O O . ALA B 1 107 ? -19.188 -16.359 -6.281 1 85.81 107 ALA B O 1
ATOM 4916 N N . THR B 1 108 ? -17.906 -14.523 -5.785 1 86.06 108 THR B N 1
ATOM 4917 C CA . THR B 1 108 ? -18.953 -13.594 -6.207 1 86.06 108 THR B CA 1
ATOM 4918 C C . THR B 1 108 ? -18.391 -12.57 -7.199 1 86.06 108 THR B C 1
ATOM 4920 O O . THR B 1 108 ? -17.25 -12.125 -7.059 1 86.06 108 THR B O 1
ATOM 4923 N N . TRP B 1 109 ? -19.281 -12.344 -8.164 1 84.81 109 TRP B N 1
ATOM 4924 C CA . TRP B 1 109 ? -18.859 -11.375 -9.172 1 84.81 109 TRP B CA 1
ATOM 4925 C C . TRP B 1 109 ? -19.406 -9.992 -8.859 1 84.81 109 TRP B C 1
ATOM 4927 O O . TRP B 1 109 ? -19.172 -9.039 -9.602 1 84.81 109 TRP B O 1
ATOM 4937 N N . ARG B 1 110 ? -20.062 -9.961 -7.793 1 86.88 110 ARG B N 1
ATOM 4938 C CA . ARG B 1 110 ? -20.625 -8.672 -7.422 1 86.88 110 ARG B CA 1
ATOM 4939 C C . ARG B 1 110 ? -19.547 -7.75 -6.844 1 86.88 110 ARG B C 1
ATOM 4941 O O . ARG B 1 110 ? -18.953 -8.062 -5.816 1 86.88 110 ARG B O 1
ATOM 4948 N N . ILE B 1 111 ? -19.484 -6.648 -7.438 1 87.81 111 ILE B N 1
ATOM 4949 C CA . ILE B 1 111 ? -18.391 -5.734 -7.145 1 87.81 111 ILE B CA 1
ATOM 4950 C C . ILE B 1 111 ? -18.562 -5.156 -5.742 1 87.81 111 ILE B C 1
ATOM 4952 O O . ILE B 1 111 ? -17.578 -4.746 -5.105 1 87.81 111 ILE B O 1
ATOM 4956 N N . MET B 1 112 ? -19.859 -5.105 -5.184 1 88.19 112 MET B N 1
ATOM 4957 C CA . MET B 1 112 ? -20.125 -4.512 -3.877 1 88.19 112 MET B CA 1
ATOM 4958 C C . MET B 1 112 ? -20.188 -5.586 -2.793 1 88.19 112 MET B C 1
ATOM 4960 O O . MET B 1 112 ? -20.672 -5.328 -1.688 1 88.19 112 MET B O 1
ATOM 4964 N N . ASP B 1 113 ? -19.625 -6.699 -3.104 1 88.38 113 ASP B N 1
ATOM 4965 C CA . ASP B 1 113 ? -19.625 -7.77 -2.113 1 88.38 113 ASP B CA 1
ATOM 4966 C C . ASP B 1 113 ? -18.594 -7.492 -1.012 1 88.38 113 ASP B C 1
ATOM 4968 O O . ASP B 1 113 ? -17.531 -6.938 -1.273 1 88.38 113 ASP B O 1
ATOM 4972 N N . SER B 1 114 ? -18.891 -7.938 0.182 1 85.12 114 SER B N 1
ATOM 4973 C CA . SER B 1 114 ? -18.062 -7.652 1.355 1 85.12 114 SER B CA 1
ATOM 4974 C C . SER B 1 114 ? -16.719 -8.352 1.267 1 85.12 114 SER B C 1
ATOM 4976 O O . SER B 1 114 ? -15.758 -7.949 1.934 1 85.12 114 SER B O 1
ATOM 4978 N N . SER B 1 115 ? -16.594 -9.367 0.409 1 84.94 115 SER B N 1
ATOM 4979 C CA . SER B 1 115 ? -15.32 -10.055 0.245 1 84.94 115 SER B CA 1
ATOM 4980 C C . SER B 1 115 ? -14.289 -9.156 -0.427 1 84.94 115 SER B C 1
ATOM 4982 O O . SER B 1 115 ? -13.078 -9.406 -0.337 1 84.94 115 SER B O 1
ATOM 4984 N N . TYR B 1 116 ? -14.836 -8.078 -1.033 1 85.38 116 TYR B N 1
ATOM 4985 C CA . TYR B 1 116 ? -13.969 -7.141 -1.742 1 85.38 116 TYR B CA 1
ATOM 4986 C C . TYR B 1 116 ? -13.797 -5.852 -0.947 1 85.38 116 TYR B C 1
ATOM 4988 O O . TYR B 1 116 ? -13.445 -4.812 -1.509 1 85.38 116 TYR B O 1
ATOM 4996 N N . PHE B 1 117 ? -13.992 -5.824 0.318 1 86.31 117 PHE B N 1
ATOM 4997 C CA . PHE B 1 117 ? -14.039 -4.586 1.089 1 86.31 117 PHE B CA 1
ATOM 4998 C C . PHE B 1 117 ? -12.758 -3.789 0.914 1 86.31 117 PHE B C 1
ATOM 5000 O O . PHE B 1 117 ? -12.797 -2.586 0.648 1 86.31 117 PHE B O 1
ATOM 5007 N N . PHE B 1 118 ? -11.578 -4.426 0.994 1 86.38 118 PHE B N 1
ATOM 5008 C CA . PHE B 1 118 ? -10.32 -3.699 0.846 1 86.38 118 PHE B CA 1
ATOM 5009 C C . PHE B 1 118 ? -9.648 -4.043 -0.478 1 86.38 118 PHE B C 1
ATOM 5011 O O . PHE B 1 118 ? -8.68 -3.395 -0.876 1 86.38 118 PHE B O 1
ATOM 5018 N N . THR B 1 119 ? -10.188 -4.988 -1.18 1 89.88 119 THR B N 1
ATOM 5019 C CA . THR B 1 119 ? -9.555 -5.473 -2.404 1 89.88 119 THR B CA 1
ATOM 5020 C C . THR B 1 119 ? -9.875 -4.547 -3.576 1 89.88 119 THR B C 1
ATOM 5022 O O . THR B 1 119 ? -11.039 -4.211 -3.812 1 89.88 119 THR B O 1
ATOM 5025 N N . PRO B 1 120 ? -8.812 -4.168 -4.172 1 92.38 120 PRO B N 1
ATOM 5026 C CA . PRO B 1 120 ? -9.07 -3.377 -5.379 1 92.38 120 PRO B CA 1
ATOM 5027 C C . PRO B 1 120 ? -9.727 -4.191 -6.488 1 92.38 120 PRO B C 1
ATOM 5029 O O . PRO B 1 120 ? -9.047 -4.914 -7.215 1 92.38 120 PRO B O 1
ATOM 5032 N N . ASN B 1 121 ? -11.023 -4.07 -6.59 1 92.06 121 ASN B N 1
ATOM 5033 C CA . ASN B 1 121 ? -11.758 -4.848 -7.586 1 92.06 121 ASN B CA 1
ATOM 5034 C C . ASN B 1 121 ? -11.953 -4.062 -8.883 1 92.06 121 ASN B C 1
ATOM 5036 O O . ASN B 1 121 ? -12.484 -4.594 -9.859 1 92.06 121 ASN B O 1
ATOM 5040 N N . LEU B 1 122 ? -11.672 -2.818 -8.914 1 90.75 122 LEU B N 1
ATOM 5041 C CA . LEU B 1 122 ? -11.516 -2.047 -10.141 1 90.75 122 LEU B CA 1
ATOM 5042 C C . LEU B 1 122 ? -10.047 -1.729 -10.406 1 90.75 122 LEU B C 1
ATOM 5044 O O . LEU B 1 122 ? -9.586 -0.626 -10.109 1 90.75 122 LEU B O 1
ATOM 5048 N N . SER B 1 123 ? -9.359 -2.707 -10.859 1 90.12 123 SER B N 1
ATOM 5049 C CA . SER B 1 123 ? -7.918 -2.59 -11.023 1 90.12 123 SER B CA 1
ATOM 5050 C C . SER B 1 123 ? -7.535 -2.553 -12.5 1 90.12 123 SER B C 1
ATOM 5052 O O . SER B 1 123 ? -8.281 -3.033 -13.352 1 90.12 123 SER B O 1
ATOM 5054 N N . PHE B 1 124 ? -6.445 -1.849 -12.781 1 89.19 124 PHE B N 1
ATOM 5055 C CA . PHE B 1 124 ? -5.984 -1.747 -14.164 1 89.19 124 PHE B CA 1
ATOM 5056 C C . PHE B 1 124 ? -4.465 -1.831 -14.227 1 89.19 124 PHE B C 1
ATOM 5058 O O . PHE B 1 124 ? -3.781 -1.641 -13.219 1 89.19 124 PHE B O 1
ATOM 5065 N N . GLY B 1 125 ? -4.07 -2.357 -15.375 1 88.88 125 GLY B N 1
ATOM 5066 C CA . GLY B 1 125 ? -2.65 -2.309 -15.688 1 88.88 125 GLY B CA 1
ATOM 5067 C C . GLY B 1 125 ? -1.912 -3.578 -15.305 1 88.88 125 GLY B C 1
ATOM 5068 O O . GLY B 1 125 ? -2.451 -4.422 -14.586 1 88.88 125 GLY B O 1
ATOM 5069 N N . ALA B 1 126 ? -0.696 -3.75 -15.844 1 92.06 126 ALA B N 1
ATOM 5070 C CA . ALA B 1 126 ? 0.292 -4.781 -15.539 1 92.06 126 ALA B CA 1
ATOM 5071 C C . ALA B 1 126 ? 1.662 -4.164 -15.266 1 92.06 126 ALA B C 1
ATOM 5073 O O . ALA B 1 126 ? 2.451 -3.963 -16.188 1 92.06 126 ALA B O 1
ATOM 5074 N N . PHE B 1 127 ? 1.854 -3.971 -13.969 1 93.31 127 PHE B N 1
ATOM 5075 C CA . PHE B 1 127 ? 3.035 -3.207 -13.586 1 93.31 127 PHE B CA 1
ATOM 5076 C C . PHE B 1 127 ? 3.994 -4.066 -12.766 1 93.31 127 PHE B C 1
ATOM 5078 O O . PHE B 1 127 ? 3.596 -5.09 -12.211 1 93.31 127 PHE B O 1
ATOM 5085 N N . THR B 1 128 ? 5.223 -3.594 -12.82 1 90.62 128 THR B N 1
ATOM 5086 C CA . THR B 1 128 ? 6.172 -4.133 -11.852 1 90.62 128 THR B CA 1
ATOM 5087 C C . THR B 1 128 ? 5.891 -3.578 -10.461 1 90.62 128 THR B C 1
ATOM 5089 O O . THR B 1 128 ? 5.125 -2.623 -10.305 1 90.62 128 THR B O 1
ATOM 5092 N N . PHE B 1 129 ? 6.496 -4.121 -9.5 1 89.56 129 PHE B N 1
ATOM 5093 C CA . PHE B 1 129 ? 6.242 -3.682 -8.133 1 89.56 129 PHE B CA 1
ATOM 5094 C C . PHE B 1 129 ? 6.648 -2.225 -7.949 1 89.56 129 PHE B C 1
ATOM 5096 O O . PHE B 1 129 ? 5.926 -1.447 -7.32 1 89.56 129 PHE B O 1
ATOM 5103 N N . THR B 1 130 ? 7.742 -1.922 -8.43 1 88.19 130 THR B N 1
ATOM 5104 C CA . THR B 1 130 ? 8.25 -0.562 -8.273 1 88.19 130 THR B CA 1
ATOM 5105 C C . THR B 1 130 ? 7.312 0.442 -8.938 1 88.19 130 THR B C 1
ATOM 5107 O O . THR B 1 130 ? 7.016 1.494 -8.367 1 88.19 130 THR B O 1
ATOM 5110 N N . GLN B 1 131 ? 6.844 0.108 -10.039 1 92.75 131 GLN B N 1
ATOM 5111 C CA . GLN B 1 131 ? 5.957 1.015 -10.766 1 92.75 131 GLN B CA 1
ATOM 5112 C C . GLN B 1 131 ? 4.637 1.2 -10.023 1 92.75 131 GLN B C 1
ATOM 5114 O O . GLN B 1 131 ? 4.145 2.322 -9.891 1 92.75 131 GLN B O 1
ATOM 5119 N N . VAL B 1 132 ? 4.102 0.064 -9.594 1 94.19 132 VAL B N 1
ATOM 5120 C CA . VAL B 1 132 ? 2.799 0.147 -8.945 1 94.19 132 VAL B CA 1
ATOM 5121 C C . VAL B 1 132 ? 2.93 0.892 -7.617 1 94.19 132 VAL B C 1
ATOM 5123 O O . VAL B 1 132 ? 2.029 1.641 -7.227 1 94.19 132 VAL B O 1
ATOM 5126 N N . LYS B 1 133 ? 4.016 0.735 -6.941 1 92.81 133 LYS B N 1
ATOM 5127 C CA . LYS B 1 133 ? 4.246 1.435 -5.68 1 92.81 133 LYS B CA 1
ATOM 5128 C C . LYS B 1 133 ? 4.371 2.939 -5.902 1 92.81 133 LYS B C 1
ATOM 5130 O O . LYS B 1 133 ? 3.855 3.732 -5.109 1 92.81 133 LYS B O 1
ATOM 5135 N N . VAL B 1 134 ? 5.027 3.365 -6.938 1 92.94 134 VAL B N 1
ATOM 5136 C CA . VAL B 1 134 ? 5.176 4.785 -7.246 1 92.94 134 VAL B CA 1
ATOM 5137 C C . VAL B 1 134 ? 3.811 5.391 -7.562 1 92.94 134 VAL B C 1
ATOM 5139 O O . VAL B 1 134 ? 3.5 6.5 -7.121 1 92.94 134 VAL B O 1
ATOM 5142 N N . ILE B 1 135 ? 3.006 4.656 -8.25 1 95.19 135 ILE B N 1
ATOM 5143 C CA . ILE B 1 135 ? 1.664 5.125 -8.57 1 95.19 135 ILE B CA 1
ATOM 5144 C C . ILE B 1 135 ? 0.857 5.309 -7.285 1 95.19 135 ILE B C 1
ATOM 5146 O O . ILE B 1 135 ? 0.159 6.312 -7.121 1 95.19 135 ILE B O 1
ATOM 5150 N N . ASP B 1 136 ? 1 4.355 -6.488 1 94.88 136 ASP B N 1
ATOM 5151 C CA . ASP B 1 136 ? 0.263 4.395 -5.227 1 94.88 136 ASP B CA 1
ATOM 5152 C C . ASP B 1 136 ? 0.706 5.578 -4.371 1 94.88 136 ASP B C 1
ATOM 5154 O O . ASP B 1 136 ? -0.128 6.285 -3.801 1 94.88 136 ASP B O 1
ATOM 5158 N N . ILE B 1 137 ? 1.959 5.836 -4.289 1 92.06 137 ILE B N 1
ATOM 5159 C CA . ILE B 1 137 ? 2.5 6.945 -3.514 1 92.06 137 ILE B CA 1
ATOM 5160 C C . ILE B 1 137 ? 2.068 8.273 -4.137 1 92.06 137 ILE B C 1
ATOM 5162 O O . ILE B 1 137 ? 1.711 9.211 -3.426 1 92.06 137 ILE B O 1
ATOM 5166 N N . ALA B 1 138 ? 2.104 8.336 -5.383 1 94.75 138 ALA B N 1
ATOM 5167 C CA . ALA B 1 138 ? 1.689 9.555 -6.082 1 94.75 138 ALA B CA 1
ATOM 5168 C C . ALA B 1 138 ? 0.219 9.859 -5.82 1 94.75 138 ALA B C 1
ATOM 5170 O O . ALA B 1 138 ? -0.15 11.023 -5.617 1 94.75 138 ALA B O 1
ATOM 5171 N N . TRP B 1 139 ? -0.601 8.836 -5.82 1 95.31 139 TRP B N 1
ATOM 5172 C CA . TRP B 1 139 ? -2.018 9.008 -5.508 1 95.31 139 TRP B CA 1
ATOM 5173 C C . TRP B 1 139 ? -2.203 9.562 -4.098 1 95.31 139 TRP B C 1
ATOM 5175 O O . TRP B 1 139 ? -2.984 10.492 -3.889 1 95.31 139 TRP B O 1
ATOM 5185 N N . ASP B 1 140 ? -1.52 9.055 -3.193 1 93.25 140 ASP B N 1
ATOM 5186 C CA . ASP B 1 140 ? -1.643 9.484 -1.803 1 93.25 140 ASP B CA 1
ATOM 5187 C C . ASP B 1 140 ? -1.183 10.93 -1.629 1 93.25 140 ASP B C 1
ATOM 5189 O O . ASP B 1 140 ? -1.756 11.68 -0.835 1 93.25 140 ASP B O 1
ATOM 5193 N N . LEU B 1 141 ? -0.183 11.273 -2.395 1 92.06 141 LEU B N 1
ATOM 5194 C CA . LEU B 1 141 ? 0.368 12.617 -2.266 1 92.06 141 LEU B CA 1
ATOM 5195 C C . LEU B 1 141 ? -0.52 13.633 -2.971 1 92.06 141 LEU B C 1
ATOM 5197 O O . LEU B 1 141 ? -0.901 14.648 -2.379 1 92.06 141 LEU B O 1
ATOM 5201 N N . ILE B 1 142 ? -0.927 13.398 -4.137 1 93.31 142 ILE B N 1
ATOM 5202 C CA . ILE B 1 142 ? -1.636 14.383 -4.949 1 93.31 142 ILE B CA 1
ATOM 5203 C C . ILE B 1 142 ? -3.109 14.406 -4.555 1 93.31 142 ILE B C 1
ATOM 5205 O O . ILE B 1 142 ? -3.66 15.477 -4.262 1 93.31 142 ILE B O 1
ATOM 5209 N N . ILE B 1 143 ? -3.689 13.297 -4.453 1 94.19 143 ILE B N 1
ATOM 5210 C CA . ILE B 1 143 ? -5.125 13.258 -4.191 1 94.19 143 ILE B CA 1
ATOM 5211 C C . ILE B 1 143 ? -5.375 13.211 -2.686 1 94.19 143 ILE B C 1
ATOM 5213 O O . ILE B 1 143 ? -6.262 13.891 -2.174 1 94.19 143 ILE B O 1
ATOM 5217 N N . GLY B 1 144 ? -4.621 12.344 -2.02 1 93.06 144 GLY B N 1
ATOM 5218 C CA . GLY B 1 144 ? -4.82 12.25 -0.582 1 93.06 144 GLY B CA 1
ATOM 5219 C C . GLY B 1 144 ? -4.473 13.523 0.157 1 93.06 144 GLY B C 1
ATOM 5220 O O . GLY B 1 144 ? -5.352 14.18 0.724 1 93.06 144 GLY B O 1
ATOM 5221 N N . ARG B 1 145 ? -3.275 13.922 0.055 1 91.06 145 ARG B N 1
ATOM 5222 C CA . ARG B 1 145 ? -2.824 15.117 0.763 1 91.06 145 ARG B CA 1
ATOM 5223 C C . ARG B 1 145 ? -3.305 16.375 0.062 1 91.06 145 ARG B C 1
ATOM 5225 O O . ARG B 1 145 ? -3.631 17.375 0.717 1 91.06 145 ARG B O 1
ATOM 5232 N N . GLY B 1 146 ? -3.232 16.375 -1.211 1 91.31 146 GLY B N 1
ATOM 5233 C CA . GLY B 1 146 ? -3.756 17.516 -1.946 1 91.31 146 GLY B CA 1
ATOM 5234 C C . GLY B 1 146 ? -5.234 17.766 -1.7 1 91.31 146 GLY B C 1
ATOM 5235 O O . GLY B 1 146 ? -5.66 18.906 -1.526 1 91.31 146 GLY B O 1
ATOM 5236 N N . GLY B 1 147 ? -5.984 16.719 -1.692 1 92.81 147 GLY B N 1
ATOM 5237 C CA . GLY B 1 147 ? -7.398 16.828 -1.371 1 92.81 147 GLY B CA 1
ATOM 5238 C C . GLY B 1 147 ? -7.648 17.312 0.046 1 92.81 147 GLY B C 1
ATOM 5239 O O . GLY B 1 147 ? -8.562 18.109 0.285 1 92.81 147 GLY B O 1
ATOM 5240 N N . GLN B 1 148 ? -6.824 16.812 0.926 1 92.31 148 GLN B N 1
ATOM 5241 C CA . GLN B 1 148 ? -6.949 17.25 2.312 1 92.31 148 GLN B CA 1
ATOM 5242 C C . GLN B 1 148 ? -6.703 18.75 2.441 1 92.31 148 GLN B C 1
ATOM 5244 O O . GLN B 1 148 ? -7.41 19.438 3.18 1 92.31 148 GLN B O 1
ATOM 5249 N N . LEU B 1 149 ? -5.758 19.281 1.706 1 91.06 149 LEU B N 1
ATOM 5250 C CA . LEU B 1 149 ? -5.441 20.703 1.731 1 91.06 149 LEU B CA 1
ATOM 5251 C C . LEU B 1 149 ? -6.613 21.531 1.217 1 91.06 149 LEU B C 1
ATOM 5253 O O . LEU B 1 149 ? -6.934 22.578 1.78 1 91.06 149 LEU B O 1
ATOM 5257 N N . LEU B 1 150 ? -7.23 21.062 0.24 1 92.19 150 LEU B N 1
ATOM 5258 C CA . LEU B 1 150 ? -8.367 21.781 -0.331 1 92.19 150 LEU B CA 1
ATOM 5259 C C . LEU B 1 150 ? -9.555 21.766 0.629 1 92.19 150 LEU B C 1
ATOM 5261 O O . LEU B 1 150 ? -10.195 22.797 0.837 1 92.19 150 LEU B O 1
ATOM 5265 N N . LEU B 1 151 ? -9.82 20.641 1.182 1 94.12 151 LEU B N 1
ATOM 5266 C CA . LEU B 1 151 ? -10.922 20.516 2.127 1 94.12 151 LEU B CA 1
ATOM 5267 C C . LEU B 1 151 ? -10.672 21.375 3.365 1 94.12 151 LEU B C 1
ATOM 5269 O O . LEU B 1 151 ? -11.594 22 3.889 1 94.12 151 LEU B O 1
ATOM 5273 N N . ALA B 1 152 ? -9.438 21.312 3.816 1 91.88 152 ALA B N 1
ATOM 5274 C CA . ALA B 1 152 ? -9.07 22.094 4.988 1 91.88 152 ALA B CA 1
ATOM 5275 C C . ALA B 1 152 ? -9.234 23.594 4.715 1 91.88 152 ALA B C 1
ATOM 5277 O O . ALA B 1 152 ? -9.625 24.359 5.602 1 91.88 152 ALA B O 1
ATOM 5278 N N . TRP B 1 153 ? -8.984 23.969 3.527 1 90.69 153 TRP B N 1
ATOM 5279 C CA . TRP B 1 153 ? -9.141 25.359 3.141 1 90.69 153 TRP B CA 1
ATOM 5280 C C . TRP B 1 153 ? -10.609 25.781 3.18 1 90.69 153 TRP B C 1
ATOM 5282 O O . TRP B 1 153 ? -10.945 26.859 3.656 1 90.69 153 TRP B O 1
ATOM 5292 N N . VAL B 1 154 ? -11.438 24.969 2.732 1 91.38 154 VAL B N 1
ATOM 5293 C CA . VAL B 1 154 ? -12.867 25.25 2.758 1 91.38 154 VAL B CA 1
ATOM 5294 C C . VAL B 1 154 ? -13.359 25.297 4.203 1 91.38 154 VAL B C 1
ATOM 5296 O O . VAL B 1 154 ? -14.148 26.172 4.57 1 91.38 154 VAL B O 1
ATOM 5299 N N . ASN B 1 155 ? -12.898 24.344 4.992 1 92.56 155 ASN B N 1
ATOM 5300 C CA . ASN B 1 155 ? -13.258 24.359 6.406 1 92.56 155 ASN B CA 1
ATOM 5301 C C . ASN B 1 155 ? -12.852 25.656 7.078 1 92.56 155 ASN B C 1
ATOM 5303 O O . ASN B 1 155 ? -13.617 26.219 7.863 1 92.56 155 ASN B O 1
ATOM 5307 N N . TYR B 1 156 ? -11.656 26.062 6.781 1 89.38 156 TYR B N 1
ATOM 5308 C CA . TYR B 1 156 ? -11.141 27.281 7.383 1 89.38 156 TYR B CA 1
ATOM 5309 C C . TYR B 1 156 ? -12.031 28.484 7.055 1 89.38 156 TYR B C 1
ATOM 5311 O O . TYR B 1 156 ? -12.383 29.266 7.938 1 89.38 156 TYR B O 1
ATOM 5319 N N . ARG B 1 157 ? -12.453 28.609 5.875 1 88.12 157 ARG B N 1
ATOM 5320 C CA . ARG B 1 157 ? -13.266 29.734 5.43 1 88.12 157 ARG B CA 1
ATOM 5321 C C . ARG B 1 157 ? -14.656 29.672 6.035 1 88.12 157 ARG B C 1
ATOM 5323 O O . ARG B 1 157 ? -15.141 30.672 6.586 1 88.12 157 ARG B O 1
ATOM 5330 N N . VAL B 1 158 ? -15.258 28.562 5.98 1 90.81 158 VAL B N 1
ATOM 5331 C CA . VAL B 1 158 ? -16.641 28.422 6.414 1 90.81 158 VAL B CA 1
ATOM 5332 C C . VAL B 1 158 ? -16.719 28.484 7.938 1 90.81 158 VAL B C 1
ATOM 5334 O O . VAL B 1 158 ? -17.609 29.125 8.5 1 90.81 158 VAL B O 1
ATOM 5337 N N . PHE B 1 159 ? -15.805 27.859 8.641 1 91.56 159 PHE B N 1
ATOM 5338 C CA . PHE B 1 159 ? -15.828 27.828 10.102 1 91.56 159 PHE B CA 1
ATOM 5339 C C . PHE B 1 159 ? -15.578 29.219 10.672 1 91.56 159 PHE B C 1
ATOM 5341 O O . PHE B 1 159 ? -16.172 29.594 11.68 1 91.56 159 PHE B O 1
ATOM 5348 N N . ASN B 1 160 ? -14.695 29.922 10.07 1 89.38 160 ASN B N 1
ATOM 5349 C CA . ASN B 1 160 ? -14.414 31.266 10.562 1 89.38 160 ASN B CA 1
ATOM 5350 C C . ASN B 1 160 ? -15.609 32.188 10.367 1 89.38 160 ASN B C 1
ATOM 5352 O O . ASN B 1 160 ? -15.906 33.031 11.234 1 89.38 160 ASN B O 1
ATOM 5356 N N . GLU B 1 161 ? -16.25 32.062 9.312 1 88.5 161 GLU B N 1
ATOM 5357 C CA . GLU B 1 161 ? -17.453 32.875 9.086 1 88.5 161 GLU B CA 1
ATOM 5358 C C . GLU B 1 161 ? -18.578 32.469 10.039 1 88.5 161 GLU B C 1
ATOM 5360 O O . GLU B 1 161 ? -19.297 33.312 10.555 1 88.5 161 GLU B O 1
ATOM 5365 N N . TRP B 1 162 ? -18.641 31.203 10.211 1 89.56 162 TRP B N 1
ATOM 5366 C CA . TRP B 1 162 ? -19.688 30.703 11.102 1 89.56 162 TRP B CA 1
ATOM 5367 C C . TRP B 1 162 ? -19.391 31.094 12.555 1 89.56 162 TRP B C 1
ATOM 5369 O O . TRP B 1 162 ? -20.312 31.312 13.344 1 89.56 162 TRP B O 1
ATOM 5379 N N . LEU B 1 163 ? -18.141 31.062 12.906 1 88.25 163 LEU B N 1
ATOM 5380 C CA . LEU B 1 163 ? -17.766 31.422 14.266 1 88.25 163 LEU B CA 1
ATOM 5381 C C . LEU B 1 163 ? -18.219 32.844 14.609 1 88.25 163 LEU B C 1
ATOM 5383 O O . LEU B 1 163 ? -18.688 33.094 15.727 1 88.25 163 LEU B O 1
ATOM 5387 N N . VAL B 1 164 ? -18.125 33.75 13.688 1 86.19 164 VAL B N 1
ATOM 5388 C CA . VAL B 1 164 ? -18.562 35.125 13.898 1 86.19 164 VAL B CA 1
ATOM 5389 C C . VAL B 1 164 ? -20.078 35.156 14.078 1 86.19 164 VAL B C 1
ATOM 5391 O O . VAL B 1 164 ? -20.578 35.906 14.922 1 86.19 164 VAL B O 1
ATOM 5394 N N . TYR B 1 165 ? -20.703 34.375 13.32 1 86.69 165 TYR B N 1
ATOM 5395 C CA . TYR B 1 165 ? -22.156 34.25 13.445 1 86.69 165 TYR B CA 1
ATOM 5396 C C . TYR B 1 165 ? -22.547 33.656 14.789 1 86.69 165 TYR B C 1
ATOM 5398 O O . TYR B 1 165 ? -23.5 34.094 15.422 1 86.69 165 TYR B O 1
ATOM 5406 N N . HIS B 1 166 ? -21.859 32.688 15.172 1 87.12 166 HIS B N 1
ATOM 5407 C CA . HIS B 1 166 ? -22.094 32.031 16.453 1 87.12 166 HIS B CA 1
ATOM 5408 C C . HIS B 1 166 ? -21.922 33.031 17.609 1 87.12 166 HIS B C 1
ATOM 5410 O O . HIS B 1 166 ? -22.656 32.938 18.594 1 87.12 166 HIS B O 1
ATOM 5416 N N . MET B 1 167 ? -21.078 33.906 17.516 1 87.31 167 MET B N 1
ATOM 5417 C CA . MET B 1 167 ? -20.812 34.875 18.578 1 87.31 167 MET B CA 1
ATOM 5418 C C . MET B 1 167 ? -21.891 35.969 18.609 1 87.31 167 MET B C 1
ATOM 5420 O O . MET B 1 167 ? -22.031 36.656 19.625 1 87.31 167 MET B O 1
ATOM 5424 N N . GLU B 1 168 ? -22.641 36.062 17.609 1 84.81 168 GLU B N 1
ATOM 5425 C CA . GLU B 1 168 ? -23.766 36.969 17.609 1 84.81 168 GLU B CA 1
ATOM 5426 C C . GLU B 1 168 ? -24.922 36.438 18.438 1 84.81 168 GLU B C 1
ATOM 5428 O O . GLU B 1 168 ? -25.734 37.188 18.969 1 84.81 168 GLU B O 1
ATOM 5433 N N . MET B 1 169 ? -24.922 35.125 18.516 1 81.31 169 MET B N 1
ATOM 5434 C CA . MET B 1 169 ? -26.078 34.5 19.141 1 81.31 169 MET B CA 1
ATOM 5435 C C . MET B 1 169 ? -25.719 33.906 20.484 1 81.31 169 MET B C 1
ATOM 5437 O O . MET B 1 169 ? -26.562 33.844 21.391 1 81.31 169 MET B O 1
ATOM 5441 N N . HIS B 1 170 ? -24.5 33.406 20.547 1 80 170 HIS B N 1
ATOM 5442 C CA . HIS B 1 170 ? -24.125 32.688 21.75 1 80 170 HIS B CA 1
ATOM 5443 C C . HIS B 1 170 ? -22.797 33.156 22.312 1 80 170 HIS B C 1
ATOM 5445 O O . HIS B 1 170 ? -22.016 33.781 21.594 1 80 170 HIS B O 1
ATOM 5451 N N . LEU B 1 171 ? -22.578 32.812 23.578 1 81.94 171 LEU B N 1
ATOM 5452 C CA . LEU B 1 171 ? -21.297 33.094 24.219 1 81.94 171 LEU B CA 1
ATOM 5453 C C . LEU B 1 171 ? -20.25 32.062 23.781 1 81.94 171 LEU B C 1
ATOM 5455 O O . LEU B 1 171 ? -20.547 30.859 23.688 1 81.94 171 LEU B O 1
ATOM 5459 N N . THR B 1 172 ? -19.203 32.594 23.344 1 85.62 172 THR B N 1
ATOM 5460 C CA . THR B 1 172 ? -18.141 31.703 22.859 1 85.62 172 THR B CA 1
ATOM 5461 C C . THR B 1 172 ? -16.906 31.781 23.766 1 85.62 172 THR B C 1
ATOM 5463 O O . THR B 1 172 ? -16.5 32.875 24.172 1 85.62 172 THR B O 1
ATOM 5466 N N . SER B 1 173 ? -16.406 30.656 24.141 1 86.12 173 SER B N 1
ATOM 5467 C CA . SER B 1 173 ? -15.211 30.594 24.984 1 86.12 173 SER B CA 1
ATOM 5468 C C . SER B 1 173 ? -13.977 31.062 24.203 1 86.12 173 SER B C 1
ATOM 5470 O O . SER B 1 173 ? -13.93 30.953 22.984 1 86.12 173 SER B O 1
ATOM 5472 N N . TYR B 1 174 ? -13.016 31.609 24.906 1 86.88 174 TYR B N 1
ATOM 5473 C CA . TYR B 1 174 ? -11.766 32.062 24.312 1 86.88 174 TYR B CA 1
ATOM 5474 C C . TYR B 1 174 ? -11.023 30.906 23.641 1 86.88 174 TYR B C 1
ATOM 5476 O O . TYR B 1 174 ? -10.398 31.078 22.594 1 86.88 174 TYR B O 1
ATOM 5484 N N . LYS B 1 175 ? -11.141 29.828 24.203 1 86.44 175 LYS B N 1
ATOM 5485 C CA . LYS B 1 175 ? -10.43 28.656 23.672 1 86.44 175 LYS B CA 1
ATOM 5486 C C . LYS B 1 175 ? -11.039 28.188 22.359 1 86.44 175 LYS B C 1
ATOM 5488 O O . LYS B 1 175 ? -10.32 27.812 21.438 1 86.44 175 LYS B O 1
ATOM 5493 N N . LEU B 1 176 ? -12.312 28.156 22.266 1 87.25 176 LEU B N 1
ATOM 5494 C CA . LEU B 1 176 ? -12.984 27.766 21.031 1 87.25 176 LEU B CA 1
ATOM 5495 C C . LEU B 1 176 ? -12.656 28.734 19.906 1 87.25 176 LEU B C 1
ATOM 5497 O O . LEU B 1 176 ? -12.391 28.328 18.766 1 87.25 176 LEU B O 1
ATOM 5501 N N . TYR B 1 177 ? -12.68 29.969 20.25 1 89 177 TYR B N 1
ATOM 5502 C CA . TYR B 1 177 ? -12.359 30.984 19.25 1 89 177 TYR B CA 1
ATOM 5503 C C . TYR B 1 177 ? -10.93 30.812 18.75 1 89 177 TYR B C 1
ATOM 5505 O O . TYR B 1 177 ? -10.688 30.844 17.531 1 89 177 TYR B O 1
ATOM 5513 N N . ALA B 1 178 ? -10.023 30.625 19.625 1 87.19 178 ALA B N 1
ATOM 5514 C CA . ALA B 1 178 ? -8.625 30.484 19.234 1 87.19 178 ALA B CA 1
ATOM 5515 C C . ALA B 1 178 ? -8.414 29.219 18.406 1 87.19 178 ALA B C 1
ATOM 5517 O O . ALA B 1 178 ? -7.652 29.234 17.438 1 87.19 178 ALA B O 1
ATOM 5518 N N . ALA B 1 179 ? -9.078 28.219 18.766 1 87.44 179 ALA B N 1
ATOM 5519 C CA . ALA B 1 179 ? -8.93 26.938 18.078 1 87.44 179 ALA B CA 1
ATOM 5520 C C . ALA B 1 179 ? -9.453 27.031 16.641 1 87.44 179 ALA B C 1
ATOM 5522 O O . ALA B 1 179 ? -8.789 26.578 15.703 1 87.44 179 ALA B O 1
ATOM 5523 N N . VAL B 1 180 ? -10.547 27.609 16.453 1 87.75 180 VAL B N 1
ATOM 5524 C CA . VAL B 1 180 ? -11.195 27.656 15.148 1 87.75 180 VAL B CA 1
ATOM 5525 C C . VAL B 1 180 ? -10.531 28.734 14.289 1 87.75 180 VAL B C 1
ATOM 5527 O O . VAL B 1 180 ? -10.344 28.531 13.086 1 87.75 180 VAL B O 1
ATOM 5530 N N . ALA B 1 181 ? -10.086 29.812 14.883 1 86.25 181 ALA B N 1
ATOM 5531 C CA . ALA B 1 181 ? -9.578 30.953 14.117 1 86.25 181 ALA B CA 1
ATOM 5532 C C . ALA B 1 181 ? -8.133 30.734 13.695 1 86.25 181 ALA B C 1
ATOM 5534 O O . ALA B 1 181 ? -7.734 31.109 12.594 1 86.25 181 ALA B O 1
ATOM 5535 N N . PHE B 1 182 ? -7.402 30.062 14.594 1 82 182 PHE B N 1
ATOM 5536 C CA . PHE B 1 182 ? -5.973 30.016 14.312 1 82 182 PHE B CA 1
ATOM 5537 C C . PHE B 1 182 ? -5.547 28.594 13.945 1 82 182 PHE B C 1
ATOM 5539 O O . PHE B 1 182 ? -4.559 28.406 13.234 1 82 182 PHE B O 1
ATOM 5546 N N . GLN B 1 183 ? -6.18 27.594 14.469 1 80.56 183 GLN B N 1
ATOM 5547 C CA . GLN B 1 183 ? -5.848 26.188 14.211 1 80.56 183 GLN B CA 1
ATOM 5548 C C . GLN B 1 183 ? -7.09 25.391 13.836 1 80.56 183 GLN B C 1
ATOM 5550 O O . GLN B 1 183 ? -7.414 24.406 14.484 1 80.56 183 GLN B O 1
ATOM 5555 N N . THR B 1 184 ? -7.637 25.672 12.703 1 74.31 184 THR B N 1
ATOM 5556 C CA . THR B 1 184 ? -8.977 25.203 12.375 1 74.31 184 THR B CA 1
ATOM 5557 C C . THR B 1 184 ? -8.992 23.688 12.203 1 74.31 184 THR B C 1
ATOM 5559 O O . THR B 1 184 ? -9.891 23.016 12.703 1 74.31 184 THR B O 1
ATOM 5562 N N . THR B 1 185 ? -8 23.188 11.445 1 77 185 THR B N 1
ATOM 5563 C CA . THR B 1 185 ? -8.078 21.766 11.102 1 77 185 THR B CA 1
ATOM 5564 C C . THR B 1 185 ? -6.918 21 11.727 1 77 185 THR B C 1
ATOM 5566 O O . THR B 1 185 ? -6.027 20.531 11.016 1 77 185 THR B O 1
ATOM 5569 N N . THR B 1 186 ? -6.965 20.875 13.062 1 81.94 186 THR B N 1
ATOM 5570 C CA . THR B 1 186 ? -5.938 20.141 13.789 1 81.94 186 THR B CA 1
ATOM 5571 C C . THR B 1 186 ? -6.566 19.219 14.828 1 81.94 186 THR B C 1
ATOM 5573 O O . THR B 1 186 ? -7.766 19.312 15.102 1 81.94 186 THR B O 1
ATOM 5576 N N . MET B 1 187 ? -5.742 18.391 15.305 1 83.31 187 MET B N 1
ATOM 5577 C CA . MET B 1 187 ? -6.203 17.469 16.328 1 83.31 187 MET B CA 1
ATOM 5578 C C . MET B 1 187 ? -6.574 18.203 17.609 1 83.31 187 MET B C 1
ATOM 5580 O O . MET B 1 187 ? -7.496 17.812 18.328 1 83.31 187 MET B O 1
ATOM 5584 N N . ALA B 1 188 ? -5.906 19.25 17.875 1 81.69 188 ALA B N 1
ATOM 5585 C CA . ALA B 1 188 ? -6.203 20.047 19.062 1 81.69 188 ALA B CA 1
ATOM 5586 C C . ALA B 1 188 ? -7.594 20.656 18.969 1 81.69 188 ALA B C 1
ATOM 5588 O O . ALA B 1 188 ? -8.336 20.672 19.953 1 81.69 188 ALA B O 1
ATOM 5589 N N . THR B 1 189 ? -7.898 21.156 17.797 1 88.5 189 THR B N 1
ATOM 5590 C CA . THR B 1 189 ? -9.219 21.734 17.594 1 88.5 189 THR B CA 1
ATOM 5591 C C . THR B 1 189 ? -10.305 20.672 17.719 1 88.5 189 THR B C 1
ATOM 5593 O O . THR B 1 189 ? -11.391 20.938 18.234 1 88.5 189 THR B O 1
ATOM 5596 N N . LEU B 1 190 ? -9.961 19.531 17.219 1 90 190 LEU B N 1
ATOM 5597 C CA . LEU B 1 190 ? -10.906 18.438 17.344 1 90 190 LEU B CA 1
ATOM 5598 C C . LEU B 1 190 ? -11.227 18.156 18.812 1 90 190 LEU B C 1
ATOM 5600 O O . LEU B 1 190 ? -12.375 17.891 19.172 1 90 190 LEU B O 1
ATOM 5604 N N . GLY B 1 191 ? -10.242 18.203 19.625 1 87.81 191 GLY B N 1
ATOM 5605 C CA . GLY B 1 191 ? -10.445 18 21.047 1 87.81 191 GLY B CA 1
ATOM 5606 C C . GLY B 1 191 ? -11.305 19.078 21.688 1 87.81 191 GLY B C 1
ATOM 5607 O O . GLY B 1 191 ? -12.156 18.781 22.531 1 87.81 191 GLY B O 1
ATOM 5608 N N . VAL B 1 192 ? -11.109 20.344 21.281 1 88.81 192 VAL B N 1
ATOM 5609 C CA . VAL B 1 192 ? -11.883 21.453 21.812 1 88.81 192 VAL B CA 1
ATOM 5610 C C . VAL B 1 192 ? -13.336 21.344 21.375 1 88.81 192 VAL B C 1
ATOM 5612 O O . VAL B 1 192 ? -14.25 21.547 22.172 1 88.81 192 VAL B O 1
ATOM 5615 N N . LEU B 1 193 ? -13.5 20.969 20.125 1 89.69 193 LEU B N 1
ATOM 5616 C CA . LEU B 1 193 ? -14.852 20.812 19.594 1 89.69 193 LEU B CA 1
ATOM 5617 C C . LEU B 1 193 ? -15.57 19.656 20.281 1 89.69 193 LEU B C 1
ATOM 5619 O O . LEU B 1 193 ? -16.766 19.734 20.562 1 89.69 193 LEU B O 1
ATOM 5623 N N . ALA B 1 194 ? -14.836 18.609 20.547 1 88.94 194 ALA B N 1
ATOM 5624 C CA . ALA B 1 194 ? -15.43 17.469 21.234 1 88.94 194 ALA B CA 1
ATOM 5625 C C . ALA B 1 194 ? -15.883 17.844 22.641 1 88.94 194 ALA B C 1
ATOM 5627 O O . ALA B 1 194 ? -16.953 17.422 23.094 1 88.94 194 ALA B O 1
ATOM 5628 N N . LYS B 1 195 ? -15.094 18.609 23.281 1 85.94 195 LYS B N 1
ATOM 5629 C CA . LYS B 1 195 ? -15.445 19.047 24.625 1 85.94 195 LYS B CA 1
ATOM 5630 C C . LYS B 1 195 ? -16.656 19.969 24.609 1 85.94 195 LYS B C 1
ATOM 5632 O O . LYS B 1 195 ? -17.516 19.906 25.5 1 85.94 195 LYS B O 1
ATOM 5637 N N . GLU B 1 196 ? -16.672 20.859 23.641 1 85.19 196 GLU B N 1
ATOM 5638 C CA . GLU B 1 196 ? -17.812 21.766 23.5 1 85.19 196 GLU B CA 1
ATOM 5639 C C . GLU B 1 196 ? -19.078 21 23.141 1 85.19 196 GLU B C 1
ATOM 5641 O O . GLU B 1 196 ? -20.188 21.422 23.5 1 85.19 196 GLU B O 1
ATOM 5646 N N . PHE B 1 197 ? -18.953 19.984 22.438 1 82.62 197 PHE B N 1
ATOM 5647 C CA . PHE B 1 197 ? -20.094 19.156 22.047 1 82.62 197 PHE B CA 1
ATOM 5648 C C . PHE B 1 197 ? -20.688 18.469 23.266 1 82.62 197 PHE B C 1
ATOM 5650 O O . PHE B 1 197 ? -21.906 18.297 23.359 1 82.62 197 PHE B O 1
ATOM 5657 N N . LEU B 1 198 ? -19.828 18.031 24.094 1 78.06 198 LEU B N 1
ATOM 5658 C CA . LEU B 1 198 ? -20.297 17.328 25.281 1 78.06 198 LEU B CA 1
ATOM 5659 C C . LEU B 1 198 ? -20.891 18.297 26.281 1 78.06 198 LEU B C 1
ATOM 5661 O O . LEU B 1 198 ? -21.625 17.891 27.188 1 78.06 198 LEU B O 1
ATOM 5665 N N . ALA B 1 199 ? -20.5 19.594 26.188 1 71.69 199 ALA B N 1
ATOM 5666 C CA . ALA B 1 199 ? -21.047 20.594 27.094 1 71.69 199 ALA B CA 1
ATOM 5667 C C . ALA B 1 199 ? -22.469 20.969 26.703 1 71.69 199 ALA B C 1
ATOM 5669 O O . ALA B 1 199 ? -22.688 22 26.078 1 71.69 199 ALA B O 1
ATOM 5670 N N . PHE B 1 200 ? -23.375 20 26.688 1 61.84 200 PHE B N 1
ATOM 5671 C CA . PHE B 1 200 ? -24.766 20.203 26.328 1 61.84 200 PHE B CA 1
ATOM 5672 C C . PHE B 1 200 ? -25.547 20.875 27.453 1 61.84 200 PHE B C 1
ATOM 5674 O O . PHE B 1 200 ? -25.578 20.359 28.578 1 61.84 200 PHE B O 1
ATOM 5681 N N . GLY B 1 201 ? -25.328 22.109 27.625 1 55.41 201 GLY B N 1
ATOM 5682 C CA . GLY B 1 201 ? -26.031 22.859 28.672 1 55.41 201 GLY B CA 1
ATOM 5683 C C . GLY B 1 201 ? -27.531 22.656 28.656 1 55.41 201 GLY B C 1
ATOM 5684 O O . GLY B 1 201 ? -28 21.562 28.297 1 55.41 201 GLY B O 1
ATOM 5685 N N . LYS B 1 202 ? -28.266 23.75 29.078 1 56.94 202 LYS B N 1
ATOM 5686 C CA . LYS B 1 202 ? -29.719 23.719 29.25 1 56.94 202 LYS B CA 1
ATOM 5687 C C . LYS B 1 202 ? -30.422 23.516 27.906 1 56.94 202 LYS B C 1
ATOM 5689 O O . LYS B 1 202 ? -29.953 24 26.875 1 56.94 202 LYS B O 1
ATOM 5694 N N . LYS B 1 203 ? -31.375 22.609 27.844 1 62.28 203 LYS B N 1
ATOM 5695 C CA . LYS B 1 203 ? -32.188 22.125 26.734 1 62.28 203 LYS B CA 1
ATOM 5696 C C . LYS B 1 203 ? -32.969 23.266 26.094 1 62.28 203 LYS B C 1
ATOM 5698 O O . LYS B 1 203 ? -34.094 23.594 26.562 1 62.28 203 LYS B O 1
ATOM 5703 N N . SER B 1 204 ? -32.375 24.312 25.484 1 65.56 204 SER B N 1
ATOM 5704 C CA . SER B 1 204 ? -33.125 25.266 24.672 1 65.56 204 SER B CA 1
ATOM 5705 C C . SER B 1 204 ? -32.906 25.031 23.188 1 65.56 204 SER B C 1
ATOM 5707 O O . SER B 1 204 ? -31.938 24.359 22.812 1 65.56 204 SER B O 1
ATOM 5709 N N . TRP B 1 205 ? -33.938 25.359 22.406 1 66.19 205 TRP B N 1
ATOM 5710 C CA . TRP B 1 205 ? -33.875 25.203 20.953 1 66.19 205 TRP B CA 1
ATOM 5711 C C . TRP B 1 205 ? -32.594 25.844 20.391 1 66.19 205 TRP B C 1
ATOM 5713 O O . TRP B 1 205 ? -31.953 25.281 19.5 1 66.19 205 TRP B O 1
ATOM 5723 N N . SER B 1 206 ? -32.312 27.016 20.859 1 69.69 206 SER B N 1
ATOM 5724 C CA . SER B 1 206 ? -31.141 27.719 20.391 1 69.69 206 SER B CA 1
ATOM 5725 C C . SER B 1 206 ? -29.859 26.938 20.719 1 69.69 206 SER B C 1
ATOM 5727 O O . SER B 1 206 ? -28.922 26.922 19.922 1 69.69 206 SER B O 1
ATOM 5729 N N . ARG B 1 207 ? -29.984 26.234 21.688 1 74.69 207 ARG B N 1
ATOM 5730 C CA . ARG B 1 207 ? -28.828 25.453 22.109 1 74.69 207 ARG B CA 1
ATOM 5731 C C . ARG B 1 207 ? -28.688 24.188 21.281 1 74.69 207 ARG B C 1
ATOM 5733 O O . ARG B 1 207 ? -27.578 23.688 21.078 1 74.69 207 ARG B O 1
ATOM 5740 N N . LEU B 1 208 ? -29.844 23.766 20.859 1 78.56 208 LEU B N 1
ATOM 5741 C CA . LEU B 1 208 ? -29.797 22.594 19.984 1 78.56 208 LEU B CA 1
ATOM 5742 C C . LEU B 1 208 ? -29.094 22.922 18.672 1 78.56 208 LEU B C 1
ATOM 5744 O O . LEU B 1 208 ? -28.297 22.125 18.188 1 78.56 208 LEU B O 1
ATOM 5748 N N . PHE B 1 209 ? -29.422 24.031 18.172 1 78.44 209 PHE B N 1
ATOM 5749 C CA . PHE B 1 209 ? -28.797 24.422 16.906 1 78.44 209 PHE B CA 1
ATOM 5750 C C . PHE B 1 209 ? -27.297 24.672 17.094 1 78.44 209 PHE B C 1
ATOM 5752 O O . PHE B 1 209 ? -26.5 24.391 16.203 1 78.44 209 PHE B O 1
ATOM 5759 N N . ARG B 1 210 ? -26.953 25.219 18.203 1 81.62 210 ARG B N 1
ATOM 5760 C CA . ARG B 1 210 ? -25.547 25.375 18.516 1 81.62 210 ARG B CA 1
ATOM 5761 C C . ARG B 1 210 ? -24.859 24.016 18.609 1 81.62 210 ARG B C 1
ATOM 5763 O O . ARG B 1 210 ? -23.75 23.828 18.109 1 81.62 210 ARG B O 1
ATOM 5770 N N . TRP B 1 211 ? -25.562 23.172 19.203 1 85.38 211 TRP B N 1
ATOM 5771 C CA . TRP B 1 211 ? -25.047 21.812 19.359 1 85.38 211 TRP B CA 1
ATOM 5772 C C . TRP B 1 211 ? -24.859 21.141 18.016 1 85.38 211 TRP B C 1
ATOM 5774 O O . TRP B 1 211 ? -23.844 20.484 17.766 1 85.38 211 TRP B O 1
ATOM 5784 N N . LEU B 1 212 ? -25.75 21.344 17.172 1 86 212 LEU B N 1
ATOM 5785 C CA . LEU B 1 212 ? -25.703 20.75 15.836 1 86 212 LEU B CA 1
ATOM 5786 C C . LEU B 1 212 ? -24.547 21.344 15.023 1 86 212 LEU B C 1
ATOM 5788 O O . LEU B 1 212 ? -23.922 20.656 14.227 1 86 212 LEU B O 1
ATOM 5792 N N . ALA B 1 213 ? -24.359 22.547 15.188 1 89 213 ALA B N 1
ATOM 5793 C CA . ALA B 1 213 ? -23.281 23.203 14.461 1 89 213 ALA B CA 1
ATOM 5794 C C . ALA B 1 213 ? -21.922 22.703 14.93 1 89 213 ALA B C 1
ATOM 5796 O O . ALA B 1 213 ? -21.016 22.469 14.117 1 89 213 ALA B O 1
ATOM 5797 N N . ILE B 1 214 ? -21.812 22.547 16.219 1 89.56 214 ILE B N 1
ATOM 5798 C CA . ILE B 1 214 ? -20.562 22.047 16.766 1 89.56 214 ILE B CA 1
ATOM 5799 C C . ILE B 1 214 ? -20.328 20.609 16.312 1 89.56 214 ILE B C 1
ATOM 5801 O O . ILE B 1 214 ? -19.203 20.234 15.984 1 89.56 214 ILE B O 1
ATOM 5805 N N . LEU B 1 215 ? -21.391 19.938 16.297 1 91.75 215 LEU B N 1
ATOM 5806 C CA . LEU B 1 215 ? -21.281 18.562 15.805 1 91.75 215 LEU B CA 1
ATOM 5807 C C . LEU B 1 215 ? -20.875 18.547 14.344 1 91.75 215 LEU B C 1
ATOM 5809 O O . LEU B 1 215 ? -20.047 17.719 13.938 1 91.75 215 LEU B O 1
ATOM 5813 N N . SER B 1 216 ? -21.438 19.375 13.617 1 93 216 SER B N 1
ATOM 5814 C CA . SER B 1 216 ? -21.094 19.469 12.195 1 93 216 SER B CA 1
ATOM 5815 C C . SER B 1 216 ? -19.625 19.844 12 1 93 216 SER B C 1
ATOM 5817 O O . SER B 1 216 ? -18.953 19.312 11.117 1 93 216 SER B O 1
ATOM 5819 N N . MET B 1 217 ? -19.188 20.734 12.82 1 94 217 MET B N 1
ATOM 5820 C CA . MET B 1 217 ? -17.781 21.125 12.734 1 94 217 MET B CA 1
ATOM 5821 C C . MET B 1 217 ? -16.875 19.953 13.133 1 94 217 MET B C 1
ATOM 5823 O O . MET B 1 217 ? -15.812 19.766 12.531 1 94 217 MET B O 1
ATOM 5827 N N . LEU B 1 218 ? -17.328 19.297 14.117 1 93.69 218 LEU B N 1
ATOM 5828 C CA . LEU B 1 218 ? -16.578 18.141 14.586 1 93.69 218 LEU B CA 1
ATOM 5829 C C . LEU B 1 218 ? -16.484 17.078 13.5 1 93.69 218 LEU B C 1
ATOM 5831 O O . LEU B 1 218 ? -15.391 16.578 13.211 1 93.69 218 LEU B O 1
ATOM 5835 N N . LEU B 1 219 ? -17.547 16.797 12.906 1 94.69 219 LEU B N 1
ATOM 5836 C CA . LEU B 1 219 ? -17.594 15.773 11.867 1 94.69 219 LEU B CA 1
ATOM 5837 C C . LEU B 1 219 ? -16.797 16.203 10.648 1 94.69 219 LEU B C 1
ATOM 5839 O O . LEU B 1 219 ? -16.109 15.375 10.039 1 94.69 219 LEU B O 1
ATOM 5843 N N . SER B 1 220 ? -16.891 17.375 10.328 1 95.12 220 SER B N 1
ATOM 5844 C CA . SER B 1 220 ? -16.156 17.875 9.18 1 95.12 220 SER B CA 1
ATOM 5845 C C . SER B 1 220 ? -14.656 17.859 9.422 1 95.12 220 SER B C 1
ATOM 5847 O O . SER B 1 220 ? -13.883 17.484 8.539 1 95.12 220 SER B O 1
ATOM 5849 N N . THR B 1 221 ? -14.266 18.281 10.594 1 94.94 221 THR B N 1
ATOM 5850 C CA . THR B 1 221 ? -12.844 18.266 10.93 1 94.94 221 THR B CA 1
ATOM 5851 C C . THR B 1 221 ? -12.312 16.828 10.977 1 94.94 221 THR B C 1
ATOM 5853 O O . THR B 1 221 ? -11.211 16.562 10.5 1 94.94 221 THR B O 1
ATOM 5856 N N . LEU B 1 222 ? -13.062 15.984 11.477 1 94.38 222 LEU B N 1
ATOM 5857 C CA . LEU B 1 222 ? -12.672 14.578 11.523 1 94.38 222 LEU B CA 1
ATOM 5858 C C . LEU B 1 222 ? -12.516 14.016 10.117 1 94.38 222 LEU B C 1
ATOM 5860 O O . LEU B 1 222 ? -11.562 13.281 9.844 1 94.38 222 LEU B O 1
ATOM 5864 N N . TYR B 1 223 ? -13.422 14.297 9.266 1 95.25 223 TYR B N 1
ATOM 5865 C CA . TYR B 1 223 ? -13.375 13.812 7.891 1 95.25 223 TYR B CA 1
ATOM 5866 C C . TYR B 1 223 ? -12.133 14.336 7.176 1 95.25 223 TYR B C 1
ATOM 5868 O O . TYR B 1 223 ? -11.453 13.578 6.473 1 95.25 223 TYR B O 1
ATOM 5876 N N . VAL B 1 224 ? -11.836 15.609 7.359 1 94.12 224 VAL B N 1
ATOM 5877 C CA . VAL B 1 224 ? -10.688 16.203 6.68 1 94.12 224 VAL B CA 1
ATOM 5878 C C . VAL B 1 224 ? -9.391 15.586 7.199 1 94.12 224 VAL B C 1
ATOM 5880 O O . VAL B 1 224 ? -8.477 15.297 6.426 1 94.12 224 VAL B O 1
ATOM 5883 N N . LEU B 1 225 ? -9.32 15.336 8.492 1 91.88 225 LEU B N 1
ATOM 5884 C CA . LEU B 1 225 ? -8.125 14.727 9.062 1 91.88 225 LEU B CA 1
ATOM 5885 C C . LEU B 1 225 ? -7.988 13.281 8.617 1 91.88 225 LEU B C 1
ATOM 5887 O O . LEU B 1 225 ? -6.871 12.781 8.445 1 91.88 225 LEU B O 1
ATOM 5891 N N . ALA B 1 226 ? -9.102 12.664 8.352 1 93.69 226 ALA B N 1
ATOM 5892 C CA . ALA B 1 226 ? -9.102 11.258 7.98 1 93.69 226 ALA B CA 1
ATOM 5893 C C . ALA B 1 226 ? -9 11.086 6.469 1 93.69 226 ALA B C 1
ATOM 5895 O O . ALA B 1 226 ? -8.812 9.977 5.973 1 93.69 226 ALA B O 1
ATOM 5896 N N . PHE B 1 227 ? -9.062 12.086 5.742 1 94.62 227 PHE B N 1
ATOM 5897 C CA . PHE B 1 227 ? -9.203 12.031 4.289 1 94.62 227 PHE B CA 1
ATOM 5898 C C . PHE B 1 227 ? -8.031 11.305 3.656 1 94.62 227 PHE B C 1
ATOM 5900 O O . PHE B 1 227 ? -8.219 10.391 2.844 1 94.62 227 PHE B O 1
ATOM 5907 N N . PRO B 1 228 ? -6.797 11.594 4.004 1 93.69 228 PRO B N 1
ATOM 5908 C CA . PRO B 1 228 ? -5.676 10.883 3.385 1 93.69 228 PRO B CA 1
ATOM 5909 C C . PRO B 1 228 ? -5.684 9.391 3.705 1 93.69 228 PRO B C 1
ATOM 5911 O O . PRO B 1 228 ? -5.312 8.57 2.859 1 93.69 228 PRO B O 1
ATOM 5914 N N . THR B 1 229 ? -6.086 9.062 4.879 1 92.06 229 THR B N 1
ATOM 5915 C CA . THR B 1 229 ? -6.16 7.656 5.27 1 92.06 229 THR B CA 1
ATOM 5916 C C . THR B 1 229 ? -7.234 6.93 4.469 1 92.06 229 THR B C 1
ATOM 5918 O O . THR B 1 229 ? -7.035 5.785 4.051 1 92.06 229 THR B O 1
ATOM 5921 N N . LEU B 1 230 ? -8.305 7.605 4.309 1 94.06 230 LEU B N 1
ATOM 5922 C CA . LEU B 1 230 ? -9.398 7.008 3.547 1 94.06 230 LEU B CA 1
ATOM 5923 C C . LEU B 1 230 ? -9.008 6.828 2.084 1 94.06 230 LEU B C 1
ATOM 5925 O O . LEU B 1 230 ? -9.344 5.812 1.469 1 94.06 230 LEU B O 1
ATOM 5929 N N . MET B 1 231 ? -8.305 7.797 1.571 1 94.5 231 MET B N 1
ATOM 5930 C CA . MET B 1 231 ? -7.844 7.695 0.189 1 94.5 231 MET B CA 1
ATOM 5931 C C . MET B 1 231 ? -6.848 6.555 0.029 1 94.5 231 MET B C 1
ATOM 5933 O O . MET B 1 231 ? -6.855 5.855 -0.985 1 94.5 231 MET B O 1
ATOM 5937 N N . ALA B 1 232 ? -6.047 6.383 1.001 1 92.5 232 ALA B N 1
ATOM 5938 C CA . ALA B 1 232 ? -5.07 5.297 0.965 1 92.5 232 ALA B CA 1
ATOM 5939 C C . ALA B 1 232 ? -5.75 3.939 1.099 1 92.5 232 ALA B C 1
ATOM 5941 O O . ALA B 1 232 ? -5.309 2.955 0.5 1 92.5 232 ALA B O 1
ATOM 5942 N N . ALA B 1 233 ? -6.801 3.898 1.831 1 92.06 233 ALA B N 1
ATOM 5943 C CA . ALA B 1 233 ? -7.535 2.654 2.041 1 92.06 233 ALA B CA 1
ATOM 5944 C C . ALA B 1 233 ? -8.297 2.25 0.785 1 92.06 233 ALA B C 1
ATOM 5946 O O . ALA B 1 233 ? -8.484 1.06 0.52 1 92.06 233 ALA B O 1
ATOM 5947 N N . MET B 1 234 ? -8.68 3.195 0.065 1 93.94 234 MET B N 1
ATOM 5948 C CA . MET B 1 234 ? -9.523 2.939 -1.102 1 93.94 234 MET B CA 1
ATOM 5949 C C . MET B 1 234 ? -8.703 2.359 -2.248 1 93.94 234 MET B C 1
ATOM 5951 O O . MET B 1 234 ? -9.234 1.666 -3.113 1 93.94 234 MET B O 1
ATOM 5955 N N . THR B 1 235 ? -7.398 2.639 -2.234 1 94.44 235 THR B N 1
ATOM 5956 C CA . THR B 1 235 ? -6.551 2.172 -3.324 1 94.44 235 THR B CA 1
ATOM 5957 C C . THR B 1 235 ? -5.617 1.063 -2.844 1 94.44 235 THR B C 1
ATOM 5959 O O . THR B 1 235 ? -5.465 0.849 -1.64 1 94.44 235 THR B O 1
ATOM 5962 N N . GLY B 1 236 ? -5.125 0.377 -3.719 1 91.88 236 GLY B N 1
ATOM 5963 C CA . GLY B 1 236 ? -4.184 -0.697 -3.441 1 91.88 236 GLY B CA 1
ATOM 5964 C C . GLY B 1 236 ? -3.658 -1.367 -4.695 1 91.88 236 GLY B C 1
ATOM 5965 O O . GLY B 1 236 ? -4.039 -1 -5.809 1 91.88 236 GLY B O 1
ATOM 5966 N N . TYR B 1 237 ? -2.703 -2.217 -4.453 1 93 237 TYR B N 1
ATOM 5967 C CA . TYR B 1 237 ? -2.143 -2.996 -5.551 1 93 237 TYR B CA 1
ATOM 5968 C C . TYR B 1 237 ? -2.164 -4.484 -5.23 1 93 237 TYR B C 1
ATOM 5970 O O . TYR B 1 237 ? -1.924 -4.883 -4.086 1 93 237 TYR B O 1
ATOM 5978 N N . ILE B 1 238 ? -2.613 -5.215 -6.203 1 91.25 238 ILE B N 1
ATOM 5979 C CA . ILE B 1 238 ? -2.715 -6.664 -6.066 1 91.25 238 ILE B CA 1
ATOM 5980 C C . ILE B 1 238 ? -2.037 -7.344 -7.254 1 91.25 238 ILE B C 1
ATOM 5982 O O . ILE B 1 238 ? -1.819 -6.719 -8.297 1 91.25 238 ILE B O 1
ATOM 5986 N N . THR B 1 239 ? -1.686 -8.523 -7.035 1 90.88 239 THR B N 1
ATOM 5987 C CA . THR B 1 239 ? -1.115 -9.305 -8.125 1 90.88 239 THR B CA 1
ATOM 5988 C C . THR B 1 239 ? -2.209 -9.797 -9.07 1 90.88 239 THR B C 1
ATOM 5990 O O . THR B 1 239 ? -3.369 -9.93 -8.672 1 90.88 239 THR B O 1
ATOM 5993 N N . THR B 1 240 ? -1.822 -9.969 -10.32 1 88.69 240 THR B N 1
ATOM 5994 C CA . THR B 1 240 ? -2.742 -10.586 -11.266 1 88.69 240 THR B CA 1
ATOM 5995 C C . THR B 1 240 ? -2.803 -12.094 -11.055 1 88.69 240 THR B C 1
ATOM 5997 O O . THR B 1 240 ? -1.849 -12.695 -10.555 1 88.69 240 THR B O 1
ATOM 6000 N N . TYR B 1 241 ? -3.984 -12.625 -11.336 1 90.25 241 TYR B N 1
ATOM 6001 C CA . TYR B 1 241 ? -4.168 -14.055 -11.102 1 90.25 241 TYR B CA 1
ATOM 6002 C C . TYR B 1 241 ? -4.312 -14.812 -12.414 1 90.25 241 TYR B C 1
ATOM 6004 O O . TYR B 1 241 ? -4.891 -14.297 -13.375 1 90.25 241 TYR B O 1
ATOM 6012 N N . GLU B 1 242 ? -3.727 -15.992 -12.422 1 90.25 242 GLU B N 1
ATOM 6013 C CA . GLU B 1 242 ? -3.9 -16.953 -13.516 1 90.25 242 GLU B CA 1
ATOM 6014 C C . GLU B 1 242 ? -4.434 -18.281 -13 1 90.25 242 GLU B C 1
ATOM 6016 O O . GLU B 1 242 ? -4.07 -18.719 -11.914 1 90.25 242 GLU B O 1
ATOM 6021 N N . LEU B 1 243 ? -5.25 -18.859 -13.836 1 92.94 243 LEU B N 1
ATOM 6022 C CA . LEU B 1 243 ? -5.914 -20.094 -13.438 1 92.94 243 LEU B CA 1
ATOM 6023 C C . LEU B 1 243 ? -5.043 -21.312 -13.742 1 92.94 243 LEU B C 1
ATOM 6025 O O . LEU B 1 243 ? -4.535 -21.453 -14.859 1 92.94 243 LEU B O 1
ATOM 6029 N N . TYR B 1 244 ? -4.82 -22.078 -12.656 1 92.62 244 TYR B N 1
ATOM 6030 C CA . TYR B 1 244 ? -4.062 -23.328 -12.781 1 92.62 244 TYR B CA 1
ATOM 6031 C C . TYR B 1 244 ? -4.859 -24.5 -12.242 1 92.62 244 TYR B C 1
ATOM 6033 O O . TYR B 1 244 ? -5.68 -24.344 -11.336 1 92.62 244 TYR B O 1
ATOM 6041 N N . ILE B 1 245 ? -4.617 -25.625 -12.852 1 93.44 245 ILE B N 1
ATOM 6042 C CA . ILE B 1 245 ? -5.203 -26.875 -12.367 1 93.44 245 ILE B CA 1
ATOM 6043 C C . ILE B 1 245 ? -4.09 -27.844 -11.961 1 93.44 245 ILE B C 1
ATOM 6045 O O . ILE B 1 245 ? -3.068 -27.938 -12.641 1 93.44 245 ILE B O 1
ATOM 6049 N N . GLU B 1 246 ? -4.328 -28.469 -10.844 1 91.69 246 GLU B N 1
ATOM 6050 C CA . GLU B 1 246 ? -3.367 -29.453 -10.375 1 91.69 246 GLU B CA 1
ATOM 6051 C C . GLU B 1 246 ? -3.652 -30.828 -10.969 1 91.69 246 GLU B C 1
ATOM 6053 O O . GLU B 1 246 ? -4.797 -31.281 -10.977 1 91.69 246 GLU B O 1
ATOM 6058 N N . ASN B 1 247 ? -2.629 -31.391 -11.5 1 90.31 247 ASN B N 1
ATOM 6059 C CA . ASN B 1 247 ? -2.814 -32.75 -11.984 1 90.31 247 ASN B CA 1
ATOM 6060 C C . ASN B 1 247 ? -2.711 -33.75 -10.852 1 90.31 247 ASN B C 1
ATOM 6062 O O . ASN B 1 247 ? -2.633 -33.375 -9.68 1 90.31 247 ASN B O 1
ATOM 6066 N N . TYR B 1 248 ? -2.777 -35.062 -11.172 1 88.06 248 TYR B N 1
ATOM 6067 C CA . TYR B 1 248 ? -2.768 -36.125 -10.156 1 88.06 248 TYR B CA 1
ATOM 6068 C C . TYR B 1 248 ? -1.439 -36.125 -9.414 1 88.06 248 TYR B C 1
ATOM 6070 O O . TYR B 1 248 ? -1.384 -36.531 -8.242 1 88.06 248 TYR B O 1
ATOM 6078 N N . GLU B 1 249 ? -0.374 -35.656 -10.086 1 80 249 GLU B N 1
ATOM 6079 C CA . GLU B 1 249 ? 0.936 -35.562 -9.445 1 80 249 GLU B CA 1
ATOM 6080 C C . GLU B 1 249 ? 1.104 -34.25 -8.711 1 80 249 GLU B C 1
ATOM 6082 O O . GLU B 1 249 ? 2.195 -33.938 -8.234 1 80 249 GLU B O 1
ATOM 6087 N N . HIS B 1 250 ? 0.08 -33.375 -8.734 1 83.62 250 HIS B N 1
ATOM 6088 C CA . HIS B 1 250 ? 0.014 -32.094 -8.016 1 83.62 250 HIS B CA 1
ATOM 6089 C C . HIS B 1 250 ? 0.907 -31.062 -8.672 1 83.62 250 HIS B C 1
ATOM 6091 O O . HIS B 1 250 ? 1.489 -30.219 -7.988 1 83.62 250 HIS B O 1
ATOM 6097 N N . ASN B 1 251 ? 1.084 -31.266 -9.992 1 85 251 ASN B N 1
ATOM 6098 C CA . ASN B 1 251 ? 1.731 -30.219 -10.773 1 85 251 ASN B CA 1
ATOM 6099 C C . ASN B 1 251 ? 0.724 -29.188 -11.266 1 85 251 ASN B C 1
ATOM 6101 O O . ASN B 1 251 ? -0.445 -29.516 -11.484 1 85 251 ASN B O 1
ATOM 6105 N N . LEU B 1 252 ? 1.265 -28.031 -11.414 1 90.25 252 LEU B N 1
ATOM 6106 C CA . LEU B 1 252 ? 0.372 -26.969 -11.859 1 90.25 252 LEU B CA 1
ATOM 6107 C C . LEU B 1 252 ? 0.373 -26.859 -13.375 1 90.25 252 LEU B C 1
ATOM 6109 O O . LEU B 1 252 ? 1.423 -26.641 -13.984 1 90.25 252 LEU B O 1
ATOM 6113 N N . ILE B 1 253 ? -0.868 -27 -13.922 1 92.12 253 ILE B N 1
ATOM 6114 C CA . ILE B 1 253 ? -1.048 -26.906 -15.367 1 92.12 253 ILE B CA 1
ATOM 6115 C C . ILE B 1 253 ? -1.876 -25.672 -15.703 1 92.12 253 ILE B C 1
ATOM 6117 O O . ILE B 1 253 ? -2.916 -25.422 -15.094 1 92.12 253 ILE B O 1
ATOM 6121 N N . ASP B 1 254 ? -1.387 -25.016 -16.688 1 90.5 254 ASP B N 1
ATOM 6122 C CA . ASP B 1 254 ? -2.08 -23.797 -17.109 1 90.5 254 ASP B CA 1
ATOM 6123 C C . ASP B 1 254 ? -3.455 -24.109 -17.688 1 90.5 254 ASP B C 1
ATOM 6125 O O . ASP B 1 254 ? -3.609 -25.078 -18.438 1 90.5 254 ASP B O 1
ATOM 6129 N N . TRP B 1 255 ? -4.379 -23.297 -17.359 1 89.88 255 TRP B N 1
ATOM 6130 C CA . TRP B 1 255 ? -5.758 -23.469 -17.797 1 89.88 255 TRP B CA 1
ATOM 6131 C C . TRP B 1 255 ? -5.855 -23.438 -19.312 1 89.88 255 TRP B C 1
ATOM 6133 O O . TRP B 1 255 ? -6.699 -24.125 -19.906 1 89.88 255 TRP B O 1
ATOM 6143 N N . SER B 1 256 ? -4.977 -22.75 -19.953 1 86 256 SER B N 1
ATOM 6144 C CA . SER B 1 256 ? -5.023 -22.609 -21.406 1 86 256 SER B CA 1
ATOM 6145 C C . SER B 1 256 ? -4.641 -23.922 -22.094 1 86 256 SER B C 1
ATOM 6147 O O . SER B 1 256 ? -4.949 -24.109 -23.281 1 86 256 SER B O 1
ATOM 6149 N N . LYS B 1 257 ? -4.102 -24.859 -21.375 1 88 257 LYS B N 1
ATOM 6150 C CA . LYS B 1 257 ? -3.623 -26.109 -21.953 1 88 257 LYS B CA 1
ATOM 6151 C C . LYS B 1 257 ? -4.66 -27.219 -21.812 1 88 257 LYS B C 1
ATOM 6153 O O . LYS B 1 257 ? -4.484 -28.312 -22.344 1 88 257 LYS B O 1
ATOM 6158 N N . ILE B 1 258 ? -5.645 -26.906 -21.141 1 89.75 258 ILE B N 1
ATOM 6159 C CA . ILE B 1 258 ? -6.664 -27.922 -20.906 1 89.75 258 ILE B CA 1
ATOM 6160 C C . ILE B 1 258 ? -7.449 -28.188 -22.188 1 89.75 258 ILE B C 1
ATOM 6162 O O . ILE B 1 258 ? -7.828 -27.25 -22.891 1 89.75 258 ILE B O 1
ATOM 6166 N N . ARG B 1 259 ? -7.613 -29.484 -22.453 1 90.88 259 ARG B N 1
ATOM 6167 C CA . ARG B 1 259 ? -8.359 -29.891 -23.641 1 90.88 259 ARG B CA 1
ATOM 6168 C C . ARG B 1 259 ? -9.445 -30.891 -23.281 1 90.88 259 ARG B C 1
ATOM 6170 O O . ARG B 1 259 ? -9.289 -31.688 -22.344 1 90.88 259 ARG B O 1
ATOM 6177 N N . ARG B 1 260 ? -10.477 -30.891 -24.109 1 92.5 260 ARG B N 1
ATOM 6178 C CA . ARG B 1 260 ? -11.555 -31.844 -23.922 1 92.5 260 ARG B CA 1
ATOM 6179 C C . ARG B 1 260 ? -11.203 -33.188 -24.547 1 92.5 260 ARG B C 1
ATOM 6181 O O . ARG B 1 260 ? -10.609 -33.25 -25.625 1 92.5 260 ARG B O 1
ATOM 6188 N N . VAL B 1 261 ? -11.555 -34.156 -23.781 1 94.44 261 VAL B N 1
ATOM 6189 C CA . VAL B 1 261 ? -11.359 -35.531 -24.281 1 94.44 261 VAL B CA 1
ATOM 6190 C C . VAL B 1 261 ? -12.562 -35.938 -25.125 1 94.44 261 VAL B C 1
ATOM 6192 O O . VAL B 1 261 ? -13.703 -35.812 -24.703 1 94.44 261 VAL B O 1
ATOM 6195 N N . THR B 1 262 ? -12.273 -36.469 -26.328 1 94.25 262 THR B N 1
ATOM 6196 C CA . THR B 1 262 ? -13.359 -36.906 -27.203 1 94.25 262 THR B CA 1
ATOM 6197 C C . THR B 1 262 ? -13.609 -38.375 -27.062 1 94.25 262 THR B C 1
ATOM 6199 O O . THR B 1 262 ? -14.758 -38.812 -26.938 1 94.25 262 THR B O 1
ATOM 6202 N N . HIS B 1 263 ? -12.523 -39.156 -27.125 1 95.31 263 HIS B N 1
ATOM 6203 C CA . HIS B 1 263 ? -12.648 -40.594 -27.047 1 95.31 263 HIS B CA 1
ATOM 6204 C C . HIS B 1 263 ? -11.539 -41.219 -26.188 1 95.31 263 HIS B C 1
ATOM 6206 O O . HIS B 1 263 ? -10.453 -40.625 -26.078 1 95.31 263 HIS B O 1
ATOM 6212 N N . VAL B 1 264 ? -11.883 -42.312 -25.578 1 95.38 264 VAL B N 1
ATOM 6213 C CA . VAL B 1 264 ? -10.875 -43.094 -24.875 1 95.38 264 VAL B CA 1
ATOM 6214 C C . VAL B 1 264 ? -10.961 -44.562 -25.359 1 95.38 264 VAL B C 1
ATOM 6216 O O . VAL B 1 264 ? -12.023 -45.188 -25.281 1 95.38 264 VAL B O 1
ATOM 6219 N N . ILE B 1 265 ? -9.859 -45 -25.875 1 95.38 265 ILE B N 1
ATOM 6220 C CA . ILE B 1 265 ? -9.758 -46.406 -26.25 1 95.38 265 ILE B CA 1
ATOM 6221 C C . ILE B 1 265 ? -9.086 -47.188 -25.109 1 95.38 265 ILE B C 1
ATOM 6223 O O . ILE B 1 265 ? -7.871 -47.062 -24.922 1 95.38 265 ILE B O 1
ATOM 6227 N N . HIS B 1 266 ? -9.719 -47.969 -24.469 1 93.31 266 HIS B N 1
ATOM 6228 C CA . HIS B 1 266 ? -9.242 -48.625 -23.25 1 93.31 266 HIS B CA 1
ATOM 6229 C C . HIS B 1 266 ? -8.297 -49.781 -23.578 1 93.31 266 HIS B C 1
ATOM 6231 O O . HIS B 1 266 ? -7.363 -50.062 -22.828 1 93.31 266 HIS B O 1
ATOM 6237 N N . ASP B 1 267 ? -8.555 -50.438 -24.609 1 92.56 267 ASP B N 1
ATOM 6238 C CA . ASP B 1 267 ? -7.703 -51.531 -25.016 1 92.56 267 ASP B CA 1
ATOM 6239 C C . ASP B 1 267 ? -6.797 -51.156 -26.172 1 92.56 267 ASP B C 1
ATOM 6241 O O . ASP B 1 267 ? -6.727 -51.875 -27.172 1 92.56 267 ASP B O 1
ATOM 6245 N N . ALA B 1 268 ? -6.137 -50.156 -26 1 91.94 268 ALA B N 1
ATOM 6246 C CA . ALA B 1 268 ? -5.262 -49.656 -27.047 1 91.94 268 ALA B CA 1
ATOM 6247 C C . ALA B 1 268 ? -4.004 -50.5 -27.172 1 91.94 268 ALA B C 1
ATOM 6249 O O . ALA B 1 268 ? -3.213 -50.344 -28.109 1 91.94 268 ALA B O 1
ATOM 6250 N N . ASP B 1 269 ? -3.82 -51.406 -26.266 1 86.88 269 ASP B N 1
ATOM 6251 C CA . ASP B 1 269 ? -2.721 -52.375 -26.375 1 86.88 269 ASP B CA 1
ATOM 6252 C C . ASP B 1 269 ? -2.799 -53.156 -27.688 1 86.88 269 ASP B C 1
ATOM 6254 O O . ASP B 1 269 ? -1.771 -53.531 -28.25 1 86.88 269 ASP B O 1
ATOM 6258 N N . ARG B 1 270 ? -4.012 -53.312 -28.141 1 90.06 270 ARG B N 1
ATOM 6259 C CA . ARG B 1 270 ? -4.238 -54.031 -29.406 1 90.06 270 ARG B CA 1
ATOM 6260 C C . ARG B 1 270 ? -3.77 -53.188 -30.594 1 90.06 270 ARG B C 1
ATOM 6262 O O . ARG B 1 270 ? -3.578 -53.719 -31.688 1 90.06 270 ARG B O 1
ATOM 6269 N N . LEU B 1 271 ? -3.623 -51.969 -30.359 1 89.62 271 LEU B N 1
ATOM 6270 C CA . LEU B 1 271 ? -3.154 -51.062 -31.406 1 89.62 271 LEU B CA 1
ATOM 6271 C C . LEU B 1 271 ? -1.665 -50.75 -31.25 1 89.62 271 LEU B C 1
ATOM 6273 O O . LEU B 1 271 ? -1.103 -49.969 -32 1 89.62 271 LEU B O 1
ATOM 6277 N N . GLY B 1 272 ? -1.021 -51.312 -30.188 1 78.69 272 GLY B N 1
ATOM 6278 C CA . GLY B 1 272 ? 0.411 -51.156 -30.016 1 78.69 272 GLY B CA 1
ATOM 6279 C C . GLY B 1 272 ? 0.761 -50.094 -28.984 1 78.69 272 GLY B C 1
ATOM 6280 O O . GLY B 1 272 ? 1.916 -49.688 -28.875 1 78.69 272 GLY B O 1
ATOM 6281 N N . HIS B 1 273 ? -0.264 -49.719 -28.25 1 81.19 273 HIS B N 1
ATOM 6282 C CA . HIS B 1 273 ? 0.004 -48.688 -27.266 1 81.19 273 HIS B CA 1
ATOM 6283 C C . HIS B 1 273 ? 0.126 -49.25 -25.859 1 81.19 273 HIS B C 1
ATOM 6285 O O . HIS B 1 273 ? -0.45 -50.312 -25.578 1 81.19 273 HIS B O 1
ATOM 6291 N N . SER B 1 274 ? 1.02 -48.688 -24.922 1 74 274 SER B N 1
ATOM 6292 C CA . SER B 1 274 ? 1.274 -49.188 -23.578 1 74 274 SER B CA 1
ATOM 6293 C C . SER B 1 274 ? 0.114 -48.906 -22.641 1 74 274 SER B C 1
ATOM 6295 O O . SER B 1 274 ? -0.052 -49.562 -21.609 1 74 274 SER B O 1
ATOM 6297 N N . GLY B 1 275 ? -0.848 -48.094 -23 1 77.62 275 GLY B N 1
ATOM 6298 C CA . GLY B 1 275 ? -1.991 -47.719 -22.172 1 77.62 275 GLY B CA 1
ATOM 6299 C C . GLY B 1 275 ? -3.172 -47.219 -22.984 1 77.62 275 GLY B C 1
ATOM 6300 O O . GLY B 1 275 ? -3.15 -47.281 -24.219 1 77.62 275 GLY B O 1
ATOM 6301 N N . PRO B 1 276 ? -4.207 -46.938 -22.188 1 89.94 276 PRO B N 1
ATOM 6302 C CA . PRO B 1 276 ? -5.363 -46.406 -22.906 1 89.94 276 PRO B CA 1
ATOM 6303 C C . PRO B 1 276 ? -5.016 -45.188 -23.766 1 89.94 276 PRO B C 1
ATOM 6305 O O . PRO B 1 276 ? -4.18 -44.375 -23.375 1 89.94 276 PRO B O 1
ATOM 6308 N N . LEU B 1 277 ? -5.551 -45.219 -24.922 1 93.31 277 LEU B N 1
ATOM 6309 C CA . LEU B 1 277 ? -5.324 -44.094 -25.828 1 93.31 277 LEU B CA 1
ATOM 6310 C C . LEU B 1 277 ? -6.391 -43.031 -25.641 1 93.31 277 LEU B C 1
ATOM 6312 O O . LEU B 1 277 ? -7.574 -43.281 -25.875 1 93.31 277 LEU B O 1
ATOM 6316 N N . ILE B 1 278 ? -5.895 -41.875 -25.172 1 94.69 278 ILE B N 1
ATOM 6317 C CA . ILE B 1 278 ? -6.793 -40.75 -24.938 1 94.69 278 ILE B CA 1
ATOM 6318 C C . ILE B 1 278 ? -6.738 -39.781 -26.125 1 94.69 278 ILE B C 1
ATOM 6320 O O . ILE B 1 278 ? -5.668 -39.281 -26.469 1 94.69 278 ILE B O 1
ATOM 6324 N N . ILE B 1 279 ? -7.895 -39.594 -26.734 1 94.56 279 ILE B N 1
ATOM 6325 C CA . ILE B 1 279 ? -8 -38.719 -27.891 1 94.56 279 ILE B CA 1
ATOM 6326 C C . ILE B 1 279 ? -8.688 -37.406 -27.5 1 94.56 279 ILE B C 1
ATOM 6328 O O . ILE B 1 279 ? -9.75 -37.438 -26.875 1 94.56 279 ILE B O 1
ATOM 6332 N N . THR B 1 280 ? -8.023 -36.312 -27.891 1 94.25 280 THR B N 1
ATOM 6333 C CA . THR B 1 280 ? -8.562 -35 -27.531 1 94.25 280 THR B CA 1
ATOM 6334 C C . THR B 1 280 ? -9.156 -34.312 -28.766 1 94.25 280 THR B C 1
ATOM 6336 O O . THR B 1 280 ? -9.078 -34.844 -29.875 1 94.25 280 THR B O 1
ATOM 6339 N N . GLU B 1 281 ? -9.766 -33.188 -28.531 1 90.56 281 GLU B N 1
ATOM 6340 C CA . GLU B 1 281 ? -10.414 -32.438 -29.594 1 90.56 281 GLU B CA 1
ATOM 6341 C C . GLU B 1 281 ? -9.398 -31.969 -30.625 1 90.56 281 GLU B C 1
ATOM 6343 O O . GLU B 1 281 ? -9.742 -31.75 -31.797 1 90.56 281 GLU B O 1
ATOM 6348 N N . ASN B 1 282 ? -8.156 -31.891 -30.266 1 88.94 282 ASN B N 1
ATOM 6349 C CA . ASN B 1 282 ? -7.133 -31.375 -31.172 1 88.94 282 ASN B CA 1
ATOM 6350 C C . ASN B 1 282 ? -6.547 -32.469 -32.031 1 88.94 282 ASN B C 1
ATOM 6352 O O . ASN B 1 282 ? -5.809 -32.188 -33 1 88.94 282 ASN B O 1
ATOM 6356 N N . ASP B 1 283 ? -6.91 -33.688 -31.688 1 92 283 ASP B N 1
ATOM 6357 C CA . ASP B 1 283 ? -6.422 -34.812 -32.469 1 92 283 ASP B CA 1
ATOM 6358 C C . ASP B 1 283 ? -7.355 -35.125 -33.625 1 92 283 ASP B C 1
ATOM 6360 O O . ASP B 1 283 ? -8.086 -36.125 -33.594 1 92 283 ASP B O 1
ATOM 6364 N N . ALA B 1 284 ? -7.227 -34.469 -34.625 1 91.25 284 ALA B N 1
ATOM 6365 C CA . ALA B 1 284 ? -8.148 -34.562 -35.75 1 91.25 284 ALA B CA 1
ATOM 6366 C C . ALA B 1 284 ? -8.039 -35.938 -36.438 1 91.25 284 ALA B C 1
ATOM 6368 O O . ALA B 1 284 ? -9.055 -36.562 -36.75 1 91.25 284 ALA B O 1
ATOM 6369 N N . ALA B 1 285 ? -6.848 -36.375 -36.625 1 92.75 285 ALA B N 1
ATOM 6370 C CA . ALA B 1 285 ? -6.625 -37.625 -37.344 1 92.75 285 ALA B CA 1
ATOM 6371 C C . ALA B 1 285 ? -7.195 -38.812 -36.531 1 92.75 285 ALA B C 1
ATOM 6373 O O . ALA B 1 285 ? -7.84 -39.688 -37.125 1 92.75 285 ALA B O 1
ATOM 6374 N N . LEU B 1 286 ? -7 -38.781 -35.312 1 93.5 286 LEU B N 1
ATOM 6375 C CA . LEU B 1 286 ? -7.469 -39.875 -34.469 1 93.5 286 LEU B CA 1
ATOM 6376 C C . LEU B 1 286 ? -8.984 -39.812 -34.312 1 93.5 286 LEU B C 1
ATOM 6378 O O . LEU B 1 286 ? -9.641 -40.875 -34.219 1 93.5 286 LEU B O 1
ATOM 6382 N N . ASN B 1 287 ? -9.508 -38.688 -34.219 1 94.19 287 ASN B N 1
ATOM 6383 C CA . ASN B 1 287 ? -10.953 -38.531 -34.188 1 94.19 287 ASN B CA 1
ATOM 6384 C C . ASN B 1 287 ? -11.625 -39.094 -35.406 1 94.19 287 ASN B C 1
ATOM 6386 O O . ASN B 1 287 ? -12.641 -39.812 -35.312 1 94.19 287 ASN B O 1
ATOM 6390 N N . ASP B 1 288 ? -11.031 -38.844 -36.5 1 93.94 288 ASP B N 1
ATOM 6391 C CA . ASP B 1 288 ? -11.555 -39.375 -37.75 1 93.94 288 ASP B CA 1
ATOM 6392 C C . ASP B 1 288 ? -11.445 -40.875 -37.781 1 93.94 288 ASP B C 1
ATOM 6394 O O . ASP B 1 288 ? -12.336 -41.562 -38.312 1 93.94 288 ASP B O 1
ATOM 6398 N N . ALA B 1 289 ? -10.375 -41.344 -37.25 1 95 289 ALA B N 1
ATOM 6399 C CA . ALA B 1 289 ? -10.172 -42.781 -37.219 1 95 289 ALA B CA 1
ATOM 6400 C C . ALA B 1 289 ? -11.266 -43.469 -36.406 1 95 289 ALA B C 1
ATOM 6402 O O . ALA B 1 289 ? -11.758 -44.531 -36.781 1 95 289 ALA B O 1
ATOM 6403 N N . VAL B 1 290 ? -11.625 -42.875 -35.344 1 93.94 290 VAL B N 1
ATOM 6404 C CA . VAL B 1 290 ? -12.664 -43.438 -34.5 1 93.94 290 VAL B CA 1
ATOM 6405 C C . VAL B 1 290 ? -14.008 -43.406 -35.219 1 93.94 290 VAL B C 1
ATOM 6407 O O . VAL B 1 290 ? -14.781 -44.344 -35.188 1 93.94 290 VAL B O 1
ATOM 6410 N N . ASN B 1 291 ? -14.281 -42.344 -35.875 1 90.75 291 ASN B N 1
ATOM 6411 C CA . ASN B 1 291 ? -15.531 -42.219 -36.625 1 90.75 291 ASN B CA 1
ATOM 6412 C C . ASN B 1 291 ? -15.641 -43.281 -37.719 1 90.75 291 ASN B C 1
ATOM 6414 O O . ASN B 1 291 ? -16.703 -43.875 -37.875 1 90.75 291 ASN B O 1
ATOM 6418 N N . ILE B 1 292 ? -14.555 -43.469 -38.375 1 91.56 292 ILE B N 1
ATOM 6419 C CA . ILE B 1 292 ? -14.523 -44.5 -39.406 1 91.56 292 ILE B CA 1
ATOM 6420 C C . ILE B 1 292 ? -14.672 -45.875 -38.812 1 91.56 292 ILE B C 1
ATOM 6422 O O . ILE B 1 292 ? -15.375 -46.719 -39.344 1 91.56 292 ILE B O 1
ATOM 6426 N N . TYR B 1 293 ? -14.062 -46.062 -37.719 1 93.31 293 TYR B N 1
ATOM 6427 C CA . TYR B 1 293 ? -14.102 -47.344 -37.031 1 93.31 293 TYR B CA 1
ATOM 6428 C C . TYR B 1 293 ? -15.523 -47.688 -36.562 1 93.31 293 TYR B C 1
ATOM 6430 O O . TYR B 1 293 ? -15.984 -48.812 -36.75 1 93.31 293 TYR B O 1
ATOM 6438 N N . VAL B 1 294 ? -16.234 -46.719 -36.031 1 89.38 294 VAL B N 1
ATOM 6439 C CA . VAL B 1 294 ? -17.562 -46.938 -35.469 1 89.38 294 VAL B CA 1
ATOM 6440 C C . VAL B 1 294 ? -18.547 -47.25 -36.594 1 89.38 294 VAL B C 1
ATOM 6442 O O . VAL B 1 294 ? -19.5 -48 -36.406 1 89.38 294 VAL B O 1
ATOM 6445 N N . GLN B 1 295 ? -18.25 -46.812 -37.719 1 87.25 295 GLN B N 1
ATOM 6446 C CA . GLN B 1 295 ? -19.141 -47 -38.875 1 87.25 295 GLN B CA 1
ATOM 6447 C C . GLN B 1 295 ? -19.094 -48.438 -39.375 1 87.25 295 GLN B C 1
ATOM 6449 O O . GLN B 1 295 ? -19.984 -48.875 -40.094 1 87.25 295 GLN B O 1
ATOM 6454 N N . GLN B 1 296 ? -18.125 -49.125 -38.875 1 88.12 296 GLN B N 1
ATOM 6455 C CA . GLN B 1 296 ? -17.984 -50.5 -39.312 1 88.12 296 GLN B CA 1
ATOM 6456 C C . GLN B 1 296 ? -19 -51.406 -38.594 1 88.12 296 GLN B C 1
ATOM 6458 O O . GLN B 1 296 ? -19.188 -52.562 -39 1 88.12 296 GLN B O 1
ATOM 6463 N N . PHE B 1 297 ? -19.484 -50.844 -37.531 1 85.88 297 PHE B N 1
ATOM 6464 C CA . PHE B 1 297 ? -20.391 -51.688 -36.719 1 85.88 297 PHE B CA 1
ATOM 6465 C C . PHE B 1 297 ? -21.844 -51.25 -36.906 1 85.88 297 PHE B C 1
ATOM 6467 O O . PHE B 1 297 ? -22.391 -50.531 -36.094 1 85.88 297 PHE B O 1
ATOM 6474 N N . PRO B 1 298 ? -22.391 -51.312 -37.938 1 70.12 298 PRO B N 1
ATOM 6475 C CA . PRO B 1 298 ? -23.781 -50.875 -38.062 1 70.12 298 PRO B CA 1
ATOM 6476 C C . PRO B 1 298 ? -24.672 -51.438 -36.969 1 70.12 298 PRO B C 1
ATOM 6478 O O . PRO B 1 298 ? -24.188 -52.094 -36.031 1 70.12 298 PRO B O 1
ATOM 6481 N N . GLU B 1 299 ? -26.125 -51.906 -37.094 1 61.84 299 GLU B N 1
ATOM 6482 C CA . GLU B 1 299 ? -27.266 -52.344 -36.281 1 61.84 299 GLU B CA 1
ATOM 6483 C C . GLU B 1 299 ? -26.875 -53.5 -35.375 1 61.84 299 GLU B C 1
ATOM 6485 O O . GLU B 1 299 ? -27.719 -54.344 -35.031 1 61.84 299 GLU B O 1
ATOM 6490 N N . LYS B 1 300 ? -25.531 -53.438 -34.875 1 61.22 300 LYS B N 1
ATOM 6491 C CA . LYS B 1 300 ? -25.156 -54.719 -34.281 1 61.22 300 LYS B CA 1
ATOM 6492 C C . LYS B 1 300 ? -25.453 -54.719 -32.781 1 61.22 300 LYS B C 1
ATOM 6494 O O . LYS B 1 300 ? -25.266 -53.719 -32.094 1 61.22 300 LYS B O 1
ATOM 6499 N N . THR B 1 301 ? -26.312 -55.656 -32.344 1 60.84 301 THR B N 1
ATOM 6500 C CA . THR B 1 301 ? -27.016 -55.906 -31.078 1 60.84 301 THR B CA 1
ATOM 6501 C C . THR B 1 301 ? -26.109 -56.625 -30.078 1 60.84 301 THR B C 1
ATOM 6503 O O . THR B 1 301 ? -26.453 -56.75 -28.906 1 60.84 301 THR B O 1
ATOM 6506 N N . ASP B 1 302 ? -25.078 -57.281 -30.422 1 65.12 302 ASP B N 1
ATOM 6507 C CA . ASP B 1 302 ? -24.484 -58.188 -29.438 1 65.12 302 ASP B CA 1
ATOM 6508 C C . ASP B 1 302 ? -23.578 -57.406 -28.469 1 65.12 302 ASP B C 1
ATOM 6510 O O . ASP B 1 302 ? -23.281 -57.906 -27.375 1 65.12 302 ASP B O 1
ATOM 6514 N N . GLY B 1 303 ? -23.203 -56.219 -28.891 1 71.69 303 GLY B N 1
ATOM 6515 C CA . GLY B 1 303 ? -22.391 -55.438 -27.969 1 71.69 303 GLY B CA 1
ATOM 6516 C C . GLY B 1 303 ? -23.094 -54.156 -27.484 1 71.69 303 GLY B C 1
ATOM 6517 O O . GLY B 1 303 ? -24.312 -54.125 -27.438 1 71.69 303 GLY B O 1
ATOM 6518 N N . GLU B 1 304 ? -22.422 -53.562 -26.672 1 78 304 GLU B N 1
ATOM 6519 C CA . GLU B 1 304 ? -22.953 -52.312 -26.156 1 78 304 GLU B CA 1
ATOM 6520 C C . GLU B 1 304 ? -22.578 -51.125 -27.078 1 78 304 GLU B C 1
ATOM 6522 O O . GLU B 1 304 ? -21.391 -50.844 -27.25 1 78 304 GLU B O 1
ATOM 6527 N N . LEU B 1 305 ? -23.469 -50.781 -27.906 1 81.38 305 LEU B N 1
ATOM 6528 C CA . LEU B 1 305 ? -23.328 -49.594 -28.719 1 81.38 305 LEU B CA 1
ATOM 6529 C C . LEU B 1 305 ? -24.469 -48.625 -28.453 1 81.38 305 LEU B C 1
ATOM 6531 O O . LEU B 1 305 ? -25.609 -48.875 -28.828 1 81.38 305 LEU B O 1
ATOM 6535 N N . GLY B 1 306 ? -24.125 -47.625 -27.562 1 81 306 GLY B N 1
ATOM 6536 C CA . GLY B 1 306 ? -25.172 -46.656 -27.266 1 81 306 GLY B CA 1
ATOM 6537 C C . GLY B 1 306 ? -24.797 -45.688 -26.156 1 81 306 GLY B C 1
ATOM 6538 O O . GLY B 1 306 ? -23.625 -45.562 -25.828 1 81 306 GLY B O 1
ATOM 6539 N N . MET B 1 307 ? -25.75 -45.062 -25.703 1 84 307 MET B N 1
ATOM 6540 C CA . MET B 1 307 ? -25.562 -44.031 -24.688 1 84 307 MET B CA 1
ATOM 6541 C C . MET B 1 307 ? -25.281 -44.656 -23.328 1 84 307 MET B C 1
ATOM 6543 O O . MET B 1 307 ? -25.875 -45.656 -22.969 1 84 307 MET B O 1
ATOM 6547 N N . ILE B 1 308 ? -24.391 -44 -22.672 1 85.44 308 ILE B N 1
ATOM 6548 C CA . ILE B 1 308 ? -24.047 -44.469 -21.328 1 85.44 308 ILE B CA 1
ATOM 6549 C C . ILE B 1 308 ? -25.094 -43.969 -20.328 1 85.44 308 ILE B C 1
ATOM 6551 O O . ILE B 1 308 ? -25.359 -42.781 -20.266 1 85.44 308 ILE B O 1
ATOM 6555 N N . GLN B 1 309 ? -25.688 -44.906 -19.625 1 76.94 309 GLN B N 1
ATOM 6556 C CA . GLN B 1 309 ? -26.719 -44.531 -18.656 1 76.94 309 GLN B CA 1
ATOM 6557 C C . GLN B 1 309 ? -26.109 -44.156 -17.312 1 76.94 309 GLN B C 1
ATOM 6559 O O . GLN B 1 309 ? -26.484 -43.156 -16.703 1 76.94 309 GLN B O 1
ATOM 6564 N N . ASP B 1 310 ? -25.156 -45.062 -16.938 1 75.88 310 ASP B N 1
ATOM 6565 C CA . ASP B 1 310 ? -24.547 -44.844 -15.625 1 75.88 310 ASP B CA 1
ATOM 6566 C C . ASP B 1 310 ? -23.031 -44.75 -15.742 1 75.88 310 ASP B C 1
ATOM 6568 O O . ASP B 1 310 ? -22.422 -45.531 -16.469 1 75.88 310 ASP B O 1
ATOM 6572 N N . GLY B 1 311 ? -22.469 -43.656 -15.359 1 75.81 311 GLY B N 1
ATOM 6573 C CA . GLY B 1 311 ? -21.016 -43.594 -15.352 1 75.81 311 GLY B CA 1
ATOM 6574 C C . GLY B 1 311 ? -20.469 -42.438 -16.188 1 75.81 311 GLY B C 1
ATOM 6575 O O . GLY B 1 311 ? -21.234 -41.656 -16.734 1 75.81 311 GLY B O 1
ATOM 6576 N N . PRO B 1 312 ? -19.172 -42.469 -16.203 1 86.12 312 PRO B N 1
ATOM 6577 C CA . PRO B 1 312 ? -18.531 -41.375 -16.953 1 86.12 312 PRO B CA 1
ATOM 6578 C C . PRO B 1 312 ? -18.547 -41.625 -18.469 1 86.12 312 PRO B C 1
ATOM 6580 O O . PRO B 1 312 ? -18.391 -42.75 -18.922 1 86.12 312 PRO B O 1
ATOM 6583 N N . GLY B 1 313 ? -19.031 -40.594 -19.219 1 90.31 313 GLY B N 1
ATOM 6584 C CA . GLY B 1 313 ? -19.062 -40.688 -20.672 1 90.31 313 GLY B CA 1
ATOM 6585 C C . GLY B 1 313 ? -20.438 -40.469 -21.266 1 90.31 313 GLY B C 1
ATOM 6586 O O . GLY B 1 313 ? -21.422 -40.375 -20.531 1 90.31 313 GLY B O 1
ATOM 6587 N N . TYR B 1 314 ? -20.438 -40.375 -22.578 1 88.94 314 TYR B N 1
ATOM 6588 C CA . TYR B 1 314 ? -21.688 -40.094 -23.297 1 88.94 314 TYR B CA 1
ATOM 6589 C C . TYR B 1 314 ? -22.125 -41.312 -24.109 1 88.94 314 TYR B C 1
ATOM 6591 O O . TYR B 1 314 ? -23.297 -41.719 -24.078 1 88.94 314 TYR B O 1
ATOM 6599 N N . TRP B 1 315 ? -21.188 -41.938 -24.844 1 89.56 315 TRP B N 1
ATOM 6600 C CA . TRP B 1 315 ? -21.422 -43.062 -25.719 1 89.56 315 TRP B CA 1
ATOM 6601 C C . TRP B 1 315 ? -20.344 -44.125 -25.531 1 89.56 315 TRP B C 1
ATOM 6603 O O . TRP B 1 315 ? -19.203 -43.812 -25.172 1 89.56 315 TRP B O 1
ATOM 6613 N N . GLN B 1 316 ? -20.734 -45.375 -25.703 1 90.88 316 GLN B N 1
ATOM 6614 C CA . GLN B 1 316 ? -19.75 -46.438 -25.547 1 90.88 316 GLN B CA 1
ATOM 6615 C C . GLN B 1 316 ? -19.891 -47.469 -26.656 1 90.88 316 GLN B C 1
ATOM 6617 O O . GLN B 1 316 ? -20.984 -47.688 -27.188 1 90.88 316 GLN B O 1
ATOM 6622 N N . LEU B 1 317 ? -18.781 -47.969 -27.031 1 91.06 317 LEU B N 1
ATOM 6623 C CA . LEU B 1 317 ? -18.656 -49.125 -27.906 1 91.06 317 LEU B CA 1
ATOM 6624 C C . LEU B 1 317 ? -17.844 -50.25 -27.25 1 91.06 317 LEU B C 1
ATOM 6626 O O . LEU B 1 317 ? -16.672 -50.031 -26.906 1 91.06 317 LEU B O 1
ATOM 6630 N N . LYS B 1 318 ? -18.531 -51.406 -27.047 1 90.06 318 LYS B N 1
ATOM 6631 C CA . LYS B 1 318 ? -17.75 -52.469 -26.438 1 90.06 318 LYS B CA 1
ATOM 6632 C C . LYS B 1 318 ? -18.328 -53.844 -26.781 1 90.06 318 LYS B C 1
ATOM 6634 O O . LYS B 1 318 ? -19.547 -53.969 -26.969 1 90.06 318 LYS B O 1
ATOM 6639 N N . ASN B 1 319 ? -17.516 -54.812 -26.953 1 88.38 319 ASN B N 1
ATOM 6640 C CA . ASN B 1 319 ? -17.812 -56.219 -26.938 1 88.38 319 ASN B CA 1
ATOM 6641 C C . ASN B 1 319 ? -18.641 -56.656 -28.156 1 88.38 319 ASN B C 1
ATOM 6643 O O . ASN B 1 319 ? -19.547 -57.469 -28.031 1 88.38 319 ASN B O 1
ATOM 6647 N N . ILE B 1 320 ? -18.375 -56 -29.266 1 88.81 320 ILE B N 1
ATOM 6648 C CA . ILE B 1 320 ? -19 -56.469 -30.5 1 88.81 320 ILE B CA 1
ATOM 6649 C C . ILE B 1 320 ? -18.141 -57.562 -31.125 1 88.81 320 ILE B C 1
ATOM 6651 O O . ILE B 1 320 ? -16.953 -57.375 -31.391 1 88.81 320 ILE B O 1
ATOM 6655 N N . ASN B 1 321 ? -18.734 -58.719 -31.266 1 87.75 321 ASN B N 1
ATOM 6656 C CA . ASN B 1 321 ? -18.016 -59.875 -31.734 1 87.75 321 ASN B CA 1
ATOM 6657 C C . ASN B 1 321 ? -17.844 -59.875 -33.25 1 87.75 321 ASN B C 1
ATOM 6659 O O . ASN B 1 321 ? -18.375 -60.75 -33.938 1 87.75 321 ASN B O 1
ATOM 6663 N N . MET B 1 322 ? -17.188 -58.938 -33.75 1 87.69 322 MET B N 1
ATOM 6664 C CA . MET B 1 322 ? -16.906 -58.781 -35.188 1 87.69 322 MET B CA 1
ATOM 6665 C C . MET B 1 322 ? -15.477 -58.312 -35.406 1 87.69 322 MET B C 1
ATOM 6667 O O . MET B 1 322 ? -14.961 -57.5 -34.656 1 87.69 322 MET B O 1
ATOM 6671 N N . SER B 1 323 ? -14.859 -58.938 -36.406 1 89.19 323 SER B N 1
ATOM 6672 C CA . SER B 1 323 ? -13.539 -58.469 -36.781 1 89.19 323 SER B CA 1
ATOM 6673 C C . SER B 1 323 ? -13.609 -57.125 -37.469 1 89.19 323 SER B C 1
ATOM 6675 O O . SER B 1 323 ? -14.594 -56.812 -38.125 1 89.19 323 SER B O 1
ATOM 6677 N N . SER B 1 324 ? -12.703 -56.281 -37.125 1 90.56 324 SER B N 1
ATOM 6678 C CA . SER B 1 324 ? -12.703 -54.906 -37.656 1 90.56 324 SER B CA 1
ATOM 6679 C C . SER B 1 324 ? -11.297 -54.469 -38.031 1 90.56 324 SER B C 1
ATOM 6681 O O . SER B 1 324 ? -10.336 -55.219 -37.844 1 90.56 324 SER B O 1
ATOM 6683 N N . ASN B 1 325 ? -11.227 -53.312 -38.75 1 93.12 325 ASN B N 1
ATOM 6684 C CA . ASN B 1 325 ? -9.961 -52.719 -39.125 1 93.12 325 ASN B CA 1
ATOM 6685 C C . ASN B 1 325 ? -9.812 -51.312 -38.562 1 93.12 325 ASN B C 1
ATOM 6687 O O . ASN B 1 325 ? -10.758 -50.5 -38.625 1 93.12 325 ASN B O 1
ATOM 6691 N N . TRP B 1 326 ? -8.672 -51.062 -37.938 1 94.44 326 TRP B N 1
ATOM 6692 C CA . TRP B 1 326 ? -8.344 -49.719 -37.469 1 94.44 326 TRP B CA 1
ATOM 6693 C C . TRP B 1 326 ? -7.539 -48.969 -38.531 1 94.44 326 TRP B C 1
ATOM 6695 O O . TRP B 1 326 ? -6.434 -49.375 -38.875 1 94.44 326 TRP B O 1
ATOM 6705 N N . THR B 1 327 ? -8.094 -47.844 -39.062 1 92.62 327 THR B N 1
ATOM 6706 C CA . THR B 1 327 ? -7.441 -47.094 -40.125 1 92.62 327 THR B CA 1
ATOM 6707 C C . THR B 1 327 ? -7.223 -45.625 -39.688 1 92.62 327 THR B C 1
ATOM 6709 O O . THR B 1 327 ? -8.172 -44.938 -39.312 1 92.62 327 THR B O 1
ATOM 6712 N N . VAL B 1 328 ? -5.977 -45.25 -39.562 1 90.5 328 VAL B N 1
ATOM 6713 C CA . VAL B 1 328 ? -5.617 -43.875 -39.344 1 90.5 328 VAL B CA 1
ATOM 6714 C C . VAL B 1 328 ? -5.09 -43.25 -40.625 1 90.5 328 VAL B C 1
ATOM 6716 O O . VAL B 1 328 ? -4.457 -43.906 -41.438 1 90.5 328 VAL B O 1
ATOM 6719 N N . GLU B 1 329 ? -5.293 -41.969 -40.75 1 84.12 329 GLU B N 1
ATOM 6720 C CA . GLU B 1 329 ? -4.84 -41.281 -41.938 1 84.12 329 GLU B CA 1
ATOM 6721 C C . GLU B 1 329 ? -3.338 -41.469 -42.156 1 84.12 329 GLU B C 1
ATOM 6723 O O . GLU B 1 329 ? -2.555 -41.25 -41.219 1 84.12 329 GLU B O 1
ATOM 6728 N N . ASP B 1 330 ? -2.891 -41.906 -43.219 1 82.88 330 ASP B N 1
ATOM 6729 C CA . ASP B 1 330 ? -1.511 -41.969 -43.688 1 82.88 330 ASP B CA 1
ATOM 6730 C C . ASP B 1 330 ? -0.791 -43.188 -43.062 1 82.88 330 ASP B C 1
ATOM 6732 O O . ASP B 1 330 ? 0.438 -43.25 -43.094 1 82.88 330 ASP B O 1
ATOM 6736 N N . HIS B 1 331 ? -1.568 -44 -42.312 1 86.81 331 HIS B N 1
ATOM 6737 C CA . HIS B 1 331 ? -0.962 -45.188 -41.75 1 86.81 331 HIS B CA 1
ATOM 6738 C C . HIS B 1 331 ? -1.619 -46.469 -42.312 1 86.81 331 HIS B C 1
ATOM 6740 O O . HIS B 1 331 ? -2.738 -46.406 -42.844 1 86.81 331 HIS B O 1
ATOM 6746 N N . GLU B 1 332 ? -0.948 -47.469 -42.312 1 87.88 332 GLU B N 1
ATOM 6747 C CA . GLU B 1 332 ? -1.494 -48.75 -42.75 1 87.88 332 GLU B CA 1
ATOM 6748 C C . GLU B 1 332 ? -2.572 -49.25 -41.812 1 87.88 332 GLU B C 1
ATOM 6750 O O . GLU B 1 332 ? -2.439 -49.125 -40.594 1 87.88 332 GLU B O 1
ATOM 6755 N N . PRO B 1 333 ? -3.639 -49.781 -42.406 1 91.88 333 PRO B N 1
ATOM 6756 C CA . PRO B 1 333 ? -4.711 -50.281 -41.562 1 91.88 333 PRO B CA 1
ATOM 6757 C C . PRO B 1 333 ? -4.25 -51.469 -40.688 1 91.88 333 PRO B C 1
ATOM 6759 O O . PRO B 1 333 ? -3.447 -52.281 -41.125 1 91.88 333 PRO B O 1
ATOM 6762 N N . ILE B 1 334 ? -4.664 -51.469 -39.5 1 92.88 334 ILE B N 1
ATOM 6763 C CA . ILE B 1 334 ? -4.355 -52.531 -38.531 1 92.88 334 ILE B CA 1
ATOM 6764 C C . ILE B 1 334 ? -5.555 -53.469 -38.406 1 92.88 334 ILE B C 1
ATOM 6766 O O . ILE B 1 334 ? -6.609 -53.062 -37.906 1 92.88 334 ILE B O 1
ATOM 6770 N N . PRO B 1 335 ? -5.438 -54.688 -38.844 1 92.81 335 PRO B N 1
ATOM 6771 C CA . PRO B 1 335 ? -6.547 -55.625 -38.656 1 92.81 335 PRO B CA 1
ATOM 6772 C C . PRO B 1 335 ? -6.73 -56.031 -37.219 1 92.81 335 PRO B C 1
ATOM 6774 O O . PRO B 1 335 ? -5.754 -56.375 -36.531 1 92.81 335 PRO B O 1
ATOM 6777 N N . LEU B 1 336 ? -7.953 -56.031 -36.719 1 94.12 336 LEU B N 1
ATOM 6778 C CA . LEU B 1 336 ? -8.258 -56.375 -35.344 1 94.12 336 LEU B CA 1
ATOM 6779 C C . LEU B 1 336 ? -9.195 -57.562 -35.281 1 94.12 336 LEU B C 1
ATOM 6781 O O . LEU B 1 336 ? -10.203 -57.625 -35.969 1 94.12 336 LEU B O 1
ATOM 6785 N N . LYS B 1 337 ? -8.797 -58.469 -34.469 1 92.31 337 LYS B N 1
ATOM 6786 C CA . LYS B 1 337 ? -9.664 -59.625 -34.219 1 92.31 337 LYS B CA 1
ATOM 6787 C C . LYS B 1 337 ? -10.836 -59.25 -33.312 1 92.31 337 LYS B C 1
ATOM 6789 O O . LYS B 1 337 ? -10.805 -58.219 -32.625 1 92.31 337 LYS B O 1
ATOM 6794 N N . ALA B 1 338 ? -11.836 -60.219 -33.281 1 89.25 338 ALA B N 1
ATOM 6795 C CA . ALA B 1 338 ? -12.969 -60 -32.406 1 89.25 338 ALA B CA 1
ATOM 6796 C C . ALA B 1 338 ? -12.531 -60.094 -30.938 1 89.25 338 ALA B C 1
ATOM 6798 O O . ALA B 1 338 ? -11.625 -60.875 -30.609 1 89.25 338 ALA B O 1
ATOM 6799 N N . PRO B 1 339 ? -13.148 -59.25 -30.078 1 90.75 339 PRO B N 1
ATOM 6800 C CA . PRO B 1 339 ? -14.273 -58.312 -30.188 1 90.75 339 PRO B CA 1
ATOM 6801 C C . PRO B 1 339 ? -13.836 -56.906 -30.578 1 90.75 339 PRO B C 1
ATOM 6803 O O . PRO B 1 339 ? -12.656 -56.688 -30.859 1 90.75 339 PRO B O 1
ATOM 6806 N N . SER B 1 340 ? -14.828 -56.031 -30.734 1 91.75 340 SER B N 1
ATOM 6807 C CA . SER B 1 340 ? -14.555 -54.656 -31.062 1 91.75 340 SER B CA 1
ATOM 6808 C C . SER B 1 340 ? -13.688 -53.969 -30.016 1 91.75 340 SER B C 1
ATOM 6810 O O . SER B 1 340 ? -13.523 -54.5 -28.906 1 91.75 340 SER B O 1
ATOM 6812 N N . LEU B 1 341 ? -13.141 -52.844 -30.406 1 93.75 341 LEU B N 1
ATOM 6813 C CA . LEU B 1 341 ? -12.43 -52.031 -29.422 1 93.75 341 LEU B CA 1
ATOM 6814 C C . LEU B 1 341 ? -13.383 -51.469 -28.375 1 93.75 341 LEU B C 1
ATOM 6816 O O . LEU B 1 341 ? -14.578 -51.312 -28.656 1 93.75 341 LEU B O 1
ATOM 6820 N N . ASN B 1 342 ? -12.859 -51.312 -27.203 1 93.56 342 ASN B N 1
ATOM 6821 C CA . ASN B 1 342 ? -13.602 -50.656 -26.125 1 93.56 342 ASN B CA 1
ATOM 6822 C C . ASN B 1 342 ? -13.398 -49.156 -26.125 1 93.56 342 ASN B C 1
ATOM 6824 O O . ASN B 1 342 ? -12.398 -48.656 -25.609 1 93.56 342 ASN B O 1
ATOM 6828 N N . ILE B 1 343 ? -14.43 -48.469 -26.703 1 94.19 343 ILE B N 1
ATOM 6829 C CA . ILE B 1 343 ? -14.289 -47.031 -26.891 1 94.19 343 ILE B CA 1
ATOM 6830 C C . ILE B 1 343 ? -15.367 -46.312 -26.094 1 94.19 343 ILE B C 1
ATOM 6832 O O . ILE B 1 343 ? -16.547 -46.656 -26.172 1 94.19 343 ILE B O 1
ATOM 6836 N N . THR B 1 344 ? -14.898 -45.438 -25.281 1 94 344 THR B N 1
ATOM 6837 C CA . THR B 1 344 ? -15.805 -44.5 -24.594 1 94 344 THR B CA 1
ATOM 6838 C C . THR B 1 344 ? -15.766 -43.125 -25.266 1 94 344 THR B C 1
ATOM 6840 O O . THR B 1 344 ? -14.695 -42.562 -25.453 1 94 344 THR B O 1
ATOM 6843 N N . THR B 1 345 ? -16.906 -42.656 -25.656 1 93.75 345 THR B N 1
ATOM 6844 C CA . THR B 1 345 ? -17.016 -41.344 -26.281 1 93.75 345 THR B CA 1
ATOM 6845 C C . THR B 1 345 ? -17.625 -40.312 -25.312 1 93.75 345 THR B C 1
ATOM 6847 O O . THR B 1 345 ? -18.594 -40.625 -24.625 1 93.75 345 THR B O 1
ATOM 6850 N N . TYR B 1 346 ? -16.969 -39.156 -25.312 1 93.56 346 TYR B N 1
ATOM 6851 C CA . TYR B 1 346 ? -17.438 -38.094 -24.422 1 93.56 346 TYR B CA 1
ATOM 6852 C C . TYR B 1 346 ? -18.094 -36.969 -25.219 1 93.56 346 TYR B C 1
ATOM 6854 O O . TYR B 1 346 ? -17.891 -36.844 -26.422 1 93.56 346 TYR B O 1
ATOM 6862 N N . GLN B 1 347 ? -18.812 -36.219 -24.438 1 88.25 347 GLN B N 1
ATOM 6863 C CA . GLN B 1 347 ? -19.5 -35.094 -25.062 1 88.25 347 GLN B CA 1
ATOM 6864 C C . GLN B 1 347 ? -18.547 -33.906 -25.312 1 88.25 347 GLN B C 1
ATOM 6866 O O . GLN B 1 347 ? -17.609 -33.688 -24.547 1 88.25 347 GLN B O 1
ATOM 6871 N N . GLN B 1 348 ? -18.766 -33.219 -26.516 1 80.75 348 GLN B N 1
ATOM 6872 C CA . GLN B 1 348 ? -17.922 -32.094 -26.875 1 80.75 348 GLN B CA 1
ATOM 6873 C C . GLN B 1 348 ? -18.703 -30.766 -26.812 1 80.75 348 GLN B C 1
ATOM 6875 O O . GLN B 1 348 ? -18.109 -29.688 -26.75 1 80.75 348 GLN B O 1
ATOM 6880 N N . ARG B 1 349 ? -19.953 -30.75 -26.969 1 68.5 349 ARG B N 1
ATOM 6881 C CA . ARG B 1 349 ? -20.766 -29.562 -27.156 1 68.5 349 ARG B CA 1
ATOM 6882 C C . ARG B 1 349 ? -21.094 -28.906 -25.828 1 68.5 349 ARG B C 1
ATOM 6884 O O . ARG B 1 349 ? -21.906 -29.438 -25.047 1 68.5 349 ARG B O 1
ATOM 6891 N N . SER B 1 350 ? -20.109 -28.188 -25.281 1 65.69 350 SER B N 1
ATOM 6892 C CA . SER B 1 350 ? -20.5 -27.25 -24.234 1 65.69 350 SER B CA 1
ATOM 6893 C C . SER B 1 350 ? -19.922 -25.859 -24.484 1 65.69 350 SER B C 1
ATOM 6895 O O . SER B 1 350 ? -18.828 -25.719 -25.047 1 65.69 350 SER B O 1
ATOM 6897 N N . GLY B 1 351 ? -20.75 -24.922 -24.719 1 62.97 351 GLY B N 1
ATOM 6898 C CA . GLY B 1 351 ? -20.344 -23.547 -24.891 1 62.97 351 GLY B CA 1
ATOM 6899 C C . GLY B 1 351 ? -19.234 -23.125 -23.969 1 62.97 351 GLY B C 1
ATOM 6900 O O . GLY B 1 351 ? -18.328 -22.391 -24.359 1 62.97 351 GLY B O 1
ATOM 6901 N N . GLU B 1 352 ? -19.406 -23.578 -22.719 1 70.75 352 GLU B N 1
ATOM 6902 C CA . GLU B 1 352 ? -18.406 -23.219 -21.719 1 70.75 352 GLU B CA 1
ATOM 6903 C C . GLU B 1 352 ? -17.484 -24.391 -21.406 1 70.75 352 GLU B C 1
ATOM 6905 O O . GLU B 1 352 ? -17.844 -25.547 -21.641 1 70.75 352 GLU B O 1
ATOM 6910 N N . LEU B 1 353 ? -16.266 -24.078 -21.125 1 74.06 353 LEU B N 1
ATOM 6911 C CA . LEU B 1 353 ? -15.312 -25.125 -20.828 1 74.06 353 LEU B CA 1
ATOM 6912 C C . LEU B 1 353 ? -15.797 -26 -19.672 1 74.06 353 LEU B C 1
ATOM 6914 O O . LEU B 1 353 ? -15.633 -27.219 -19.703 1 74.06 353 LEU B O 1
ATOM 6918 N N . ILE B 1 354 ? -16.422 -25.328 -18.734 1 81.56 354 ILE B N 1
ATOM 6919 C CA . ILE B 1 354 ? -16.984 -26.125 -17.641 1 81.56 354 ILE B CA 1
ATOM 6920 C C . ILE B 1 354 ? -18.484 -26.344 -17.891 1 81.56 354 ILE B C 1
ATOM 6922 O O . ILE B 1 354 ? -19.266 -25.391 -17.875 1 81.56 354 ILE B O 1
ATOM 6926 N N . PRO B 1 355 ? -18.812 -27.547 -18.125 1 84.75 355 PRO B N 1
ATOM 6927 C CA . PRO B 1 355 ? -20.219 -27.859 -18.422 1 84.75 355 PRO B CA 1
ATOM 6928 C C . PRO B 1 355 ? -21.109 -27.719 -17.188 1 84.75 355 PRO B C 1
ATOM 6930 O O . PRO B 1 355 ? -20.609 -27.672 -16.062 1 84.75 355 PRO B O 1
ATOM 6933 N N . PRO B 1 356 ? -22.453 -27.656 -17.438 1 82.31 356 PRO B N 1
ATOM 6934 C CA . PRO B 1 356 ? -23.391 -27.562 -16.328 1 82.31 356 PRO B CA 1
ATOM 6935 C C . PRO B 1 356 ? -23.391 -28.828 -15.461 1 82.31 356 PRO B C 1
ATOM 6937 O O . PRO B 1 356 ? -22.891 -29.875 -15.891 1 82.31 356 PRO B O 1
ATOM 6940 N N . VAL B 1 357 ? -23.922 -28.719 -14.281 1 82.12 357 VAL B N 1
ATOM 6941 C CA . VAL B 1 357 ? -23.844 -29.75 -13.242 1 82.12 357 VAL B CA 1
ATOM 6942 C C . VAL B 1 357 ? -24.531 -31.016 -13.719 1 82.12 357 VAL B C 1
ATOM 6944 O O . VAL B 1 357 ? -24.078 -32.125 -13.43 1 82.12 357 VAL B O 1
ATOM 6947 N N . GLU B 1 358 ? -25.547 -30.984 -14.562 1 81.38 358 GLU B N 1
ATOM 6948 C CA . GLU B 1 358 ? -26.375 -32.125 -14.961 1 81.38 358 GLU B CA 1
ATOM 6949 C C . GLU B 1 358 ? -25.625 -33.031 -15.945 1 81.38 358 GLU B C 1
ATOM 6951 O O . GLU B 1 358 ? -25.859 -34.219 -15.992 1 81.38 358 GLU B O 1
ATOM 6956 N N . VAL B 1 359 ? -24.656 -32.469 -16.625 1 84.62 359 VAL B N 1
ATOM 6957 C CA . VAL B 1 359 ? -24.031 -33.25 -17.703 1 84.62 359 VAL B CA 1
ATOM 6958 C C . VAL B 1 359 ? -22.531 -33.344 -17.453 1 84.62 359 VAL B C 1
ATOM 6960 O O . VAL B 1 359 ? -21.766 -33.719 -18.344 1 84.62 359 VAL B O 1
ATOM 6963 N N . ARG B 1 360 ? -22.047 -33.062 -16.297 1 85.88 360 ARG B N 1
ATOM 6964 C CA . ARG B 1 360 ? -20.625 -33 -16 1 85.88 360 ARG B CA 1
ATOM 6965 C C . ARG B 1 360 ? -19.953 -34.375 -16.172 1 85.88 360 ARG B C 1
ATOM 6967 O O . ARG B 1 360 ? -18.797 -34.438 -16.594 1 85.88 360 ARG B O 1
ATOM 6974 N N . ASN B 1 361 ? -20.734 -35.375 -15.922 1 87.94 361 ASN B N 1
ATOM 6975 C CA . ASN B 1 361 ? -20.172 -36.719 -16 1 87.94 361 ASN B CA 1
ATOM 6976 C C . ASN B 1 361 ? -19.938 -37.125 -17.453 1 87.94 361 ASN B C 1
ATOM 6978 O O . ASN B 1 361 ? -19.219 -38.094 -17.703 1 87.94 361 ASN B O 1
ATOM 6982 N N . GLN B 1 362 ? -20.453 -36.406 -18.328 1 90.12 362 GLN B N 1
ATOM 6983 C CA . GLN B 1 362 ? -20.359 -36.75 -19.734 1 90.12 362 GLN B CA 1
ATOM 6984 C C . GLN B 1 362 ? -19.125 -36.125 -20.375 1 90.12 362 GLN B C 1
ATOM 6986 O O . GLN B 1 362 ? -18.828 -36.375 -21.547 1 90.12 362 GLN B O 1
ATOM 6991 N N . PHE B 1 363 ? -18.484 -35.375 -19.578 1 91.75 363 PHE B N 1
ATOM 6992 C CA . PHE B 1 363 ? -17.297 -34.719 -20.109 1 91.75 363 PHE B CA 1
ATOM 6993 C C . PHE B 1 363 ? -16.031 -35.188 -19.422 1 91.75 363 PHE B C 1
ATOM 6995 O O . PHE B 1 363 ? -16.078 -35.625 -18.266 1 91.75 363 PHE B O 1
ATOM 7002 N N . ALA B 1 364 ? -14.93 -35.188 -20.156 1 93.06 364 ALA B N 1
ATOM 7003 C CA . ALA B 1 364 ? -13.602 -35.5 -19.625 1 93.06 364 ALA B CA 1
ATOM 7004 C C . ALA B 1 364 ? -12.547 -34.562 -20.234 1 93.06 364 ALA B C 1
ATOM 7006 O O . ALA B 1 364 ? -12.727 -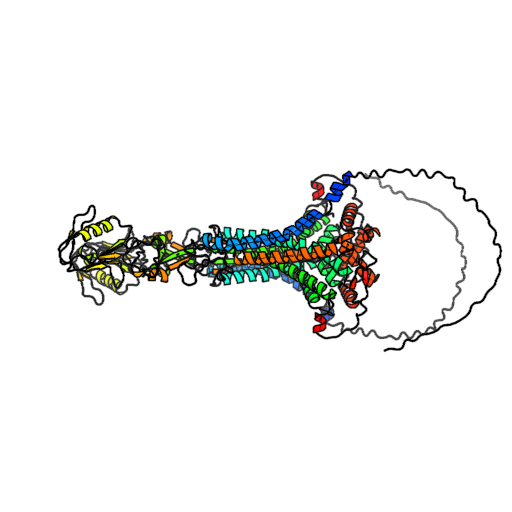34.031 -21.328 1 93.06 364 ALA B O 1
ATOM 7007 N N . PHE B 1 365 ? -11.562 -34.406 -19.422 1 93.5 365 PHE B N 1
ATOM 7008 C CA . PHE B 1 365 ? -10.539 -33.469 -19.844 1 93.5 365 PHE B CA 1
ATOM 7009 C C . PHE B 1 365 ? -9.148 -34.062 -19.734 1 93.5 365 PHE B C 1
ATOM 7011 O O . PHE B 1 365 ? -8.945 -35.031 -18.969 1 93.5 365 PHE B O 1
ATOM 7018 N N . ALA B 1 366 ? -8.289 -33.531 -20.562 1 93.94 366 ALA B N 1
ATOM 7019 C CA . ALA B 1 366 ? -6.867 -33.875 -20.516 1 93.94 366 ALA B CA 1
ATOM 7020 C C . ALA B 1 366 ? -6.023 -32.625 -20.266 1 93.94 366 ALA B C 1
ATOM 7022 O O . ALA B 1 366 ? -6.312 -31.547 -20.797 1 93.94 366 ALA B O 1
ATOM 7023 N N . LEU B 1 367 ? -5.035 -32.75 -19.469 1 90.56 367 LEU B N 1
ATOM 7024 C CA . LEU B 1 367 ? -4.238 -31.594 -19.062 1 90.56 367 LEU B CA 1
ATOM 7025 C C . LEU B 1 367 ? -2.912 -31.562 -19.828 1 90.56 367 LEU B C 1
ATOM 7027 O O . LEU B 1 367 ? -2.26 -30.516 -19.891 1 90.56 367 LEU B O 1
ATOM 7031 N N . GLU B 1 368 ? -2.498 -32.688 -20.359 1 83.06 368 GLU B N 1
ATOM 7032 C CA . GLU B 1 368 ? -1.197 -32.75 -21.016 1 83.06 368 GLU B CA 1
ATOM 7033 C C . GLU B 1 368 ? -1.351 -32.906 -22.516 1 83.06 368 GLU B C 1
ATOM 7035 O O . GLU B 1 368 ? -2.426 -33.281 -23.016 1 83.06 368 GLU B O 1
ATOM 7040 N N . GLU B 1 369 ? -0.292 -32.531 -23.203 1 77.5 369 GLU B N 1
ATOM 7041 C CA . GLU B 1 369 ? -0.302 -32.688 -24.656 1 77.5 369 GLU B CA 1
ATOM 7042 C C . GLU B 1 369 ? -0.405 -34.156 -25.031 1 77.5 369 GLU B C 1
ATOM 7044 O O . GLU B 1 369 ? -1.111 -34.531 -25.984 1 77.5 369 GLU B O 1
ATOM 7049 N N . ARG B 1 370 ? 0.326 -34.969 -24.375 1 77.25 370 ARG B N 1
ATOM 7050 C CA . ARG B 1 370 ? 0.186 -36.406 -24.469 1 77.25 370 ARG B CA 1
ATOM 7051 C C . ARG B 1 370 ? -0.462 -37 -23.219 1 77.25 370 ARG B C 1
ATOM 7053 O O . ARG B 1 370 ? 0.233 -37.406 -22.297 1 77.25 370 ARG B O 1
ATOM 7060 N N . PRO B 1 371 ? -1.753 -37.031 -23.344 1 84.75 371 PRO B N 1
ATOM 7061 C CA . PRO B 1 371 ? -2.461 -37.312 -22.094 1 84.75 371 PRO B CA 1
ATOM 7062 C C . PRO B 1 371 ? -2.312 -38.781 -21.672 1 84.75 371 PRO B C 1
ATOM 7064 O O . PRO B 1 371 ? -2.398 -39.688 -22.5 1 84.75 371 PRO B O 1
ATOM 7067 N N . THR B 1 372 ? -1.976 -38.969 -20.422 1 77.5 372 THR B N 1
ATOM 7068 C CA . THR B 1 372 ? -1.921 -40.312 -19.844 1 77.5 372 THR B CA 1
ATOM 7069 C C . THR B 1 372 ? -3.129 -40.562 -18.938 1 77.5 372 THR B C 1
ATOM 7071 O O . THR B 1 372 ? -3.49 -41.719 -18.688 1 77.5 372 THR B O 1
ATOM 7074 N N . ASP B 1 373 ? -3.713 -39.438 -18.531 1 87.75 373 ASP B N 1
ATOM 7075 C CA . ASP B 1 373 ? -4.844 -39.562 -17.609 1 87.75 373 ASP B CA 1
ATOM 7076 C C . ASP B 1 373 ? -6.004 -38.656 -18.047 1 87.75 373 ASP B C 1
ATOM 7078 O O . ASP B 1 373 ? -5.801 -37.688 -18.766 1 87.75 373 ASP B O 1
ATOM 7082 N N . THR B 1 374 ? -7.176 -39.156 -17.688 1 92.75 374 THR B N 1
ATOM 7083 C CA . THR B 1 374 ? -8.375 -38.344 -17.906 1 92.75 374 THR B CA 1
ATOM 7084 C C . THR B 1 374 ? -8.844 -37.719 -16.594 1 92.75 374 THR B C 1
ATOM 7086 O O . THR B 1 374 ? -8.75 -38.344 -15.539 1 92.75 374 THR B O 1
ATOM 7089 N N . TYR B 1 375 ? -9.352 -36.562 -16.75 1 93.62 375 TYR B N 1
ATOM 7090 C CA . TYR B 1 375 ? -9.828 -35.844 -15.57 1 93.62 375 TYR B CA 1
ATOM 7091 C C . TYR B 1 375 ? -11.305 -35.5 -15.703 1 93.62 375 TYR B C 1
ATOM 7093 O O . TYR B 1 375 ? -11.766 -35.094 -16.781 1 93.62 375 TYR B O 1
ATOM 7101 N N . SER B 1 376 ? -11.984 -35.688 -14.578 1 92.19 376 SER B N 1
ATOM 7102 C CA . SER B 1 376 ? -13.398 -35.344 -14.562 1 92.19 376 SER B CA 1
ATOM 7103 C C . SER B 1 376 ? -13.602 -33.844 -14.297 1 92.19 376 SER B C 1
ATOM 7105 O O . SER B 1 376 ? -12.672 -33.156 -13.867 1 92.19 376 SER B O 1
ATOM 7107 N N . THR B 1 377 ? -14.781 -33.438 -14.609 1 90.56 377 THR B N 1
ATOM 7108 C CA . THR B 1 377 ? -15.125 -32.031 -14.336 1 90.56 377 THR B CA 1
ATOM 7109 C C . THR B 1 377 ? -15.055 -31.75 -12.844 1 90.56 377 THR B C 1
ATOM 7111 O O . THR B 1 377 ? -14.648 -30.656 -12.438 1 90.56 377 THR B O 1
ATOM 7114 N N . PHE B 1 378 ? -15.383 -32.688 -12.023 1 90 378 PHE B N 1
ATOM 7115 C CA . PHE B 1 378 ? -15.352 -32.5 -10.578 1 90 378 PHE B CA 1
ATOM 7116 C C . PHE B 1 378 ? -13.922 -32.344 -10.086 1 90 378 PHE B C 1
ATOM 7118 O O . PHE B 1 378 ? -13.672 -31.531 -9.18 1 90 378 PHE B O 1
ATOM 7125 N N . TYR B 1 379 ? -13.062 -33 -10.742 1 92.25 379 TYR B N 1
ATOM 7126 C CA . TYR B 1 379 ? -11.664 -32.875 -10.367 1 92.25 379 TYR B CA 1
ATOM 7127 C C . TYR B 1 379 ? -11.141 -31.469 -10.695 1 92.25 379 TYR B C 1
ATOM 7129 O O . TYR B 1 379 ? -10.406 -30.875 -9.906 1 92.25 379 TYR B O 1
ATOM 7137 N N . LEU B 1 380 ? -11.539 -31.031 -11.852 1 91.94 380 LEU B N 1
ATOM 7138 C CA . LEU B 1 380 ? -11.109 -29.703 -12.258 1 91.94 380 LEU B CA 1
ATOM 7139 C C . LEU B 1 380 ? -11.602 -28.656 -11.273 1 91.94 380 LEU B C 1
ATOM 7141 O O . LEU B 1 380 ? -10.859 -27.734 -10.914 1 91.94 380 LEU B O 1
ATOM 7145 N N . LEU B 1 381 ? -12.797 -28.828 -10.836 1 90.5 381 LEU B N 1
ATOM 7146 C CA . LEU B 1 381 ? -13.398 -27.844 -9.938 1 90.5 381 LEU B CA 1
ATOM 7147 C C . LEU B 1 381 ? -12.758 -27.906 -8.555 1 90.5 381 LEU B C 1
ATOM 7149 O O . LEU B 1 381 ? -12.586 -26.875 -7.902 1 90.5 381 LEU B O 1
ATOM 7153 N N . ASP B 1 382 ? -12.352 -29 -8.164 1 89.81 382 ASP B N 1
ATOM 7154 C CA . ASP B 1 382 ? -11.812 -29.172 -6.816 1 89.81 382 ASP B CA 1
ATOM 7155 C C . ASP B 1 382 ? -10.328 -28.812 -6.77 1 89.81 382 ASP B C 1
ATOM 7157 O O . ASP B 1 382 ? -9.82 -28.391 -5.73 1 89.81 382 ASP B O 1
ATOM 7161 N N . HIS B 1 383 ? -9.641 -28.922 -7.914 1 91.94 383 HIS B N 1
ATOM 7162 C CA . HIS B 1 383 ? -8.195 -28.75 -7.898 1 91.94 383 HIS B CA 1
ATOM 7163 C C . HIS B 1 383 ? -7.773 -27.547 -8.734 1 91.94 383 HIS B C 1
ATOM 7165 O O . HIS B 1 383 ? -6.594 -27.375 -9.039 1 91.94 383 HIS B O 1
ATOM 7171 N N . GLY B 1 384 ? -8.797 -26.844 -9.102 1 91.62 384 GLY B N 1
ATOM 7172 C CA . GLY B 1 384 ? -8.508 -25.578 -9.75 1 91.62 384 GLY B CA 1
ATOM 7173 C C . GLY B 1 384 ? -8.312 -24.438 -8.773 1 91.62 384 GLY B C 1
ATOM 7174 O O . GLY B 1 384 ? -9.008 -24.359 -7.758 1 91.62 384 GLY B O 1
ATOM 7175 N N . SER B 1 385 ? -7.203 -23.672 -9.023 1 90.38 385 SER B N 1
ATOM 7176 C CA . SER B 1 385 ? -6.938 -22.531 -8.148 1 90.38 385 SER B CA 1
ATOM 7177 C C . SER B 1 385 ? -6.301 -21.375 -8.922 1 90.38 385 SER B C 1
ATOM 7179 O O . SER B 1 385 ? -5.602 -21.609 -9.914 1 90.38 385 SER B O 1
ATOM 7181 N N . CYS B 1 386 ? -6.66 -20.203 -8.523 1 92 386 CYS B N 1
ATOM 7182 C CA . CYS B 1 386 ? -6.051 -19.016 -9.102 1 92 386 CYS B CA 1
ATOM 7183 C C . CYS B 1 386 ? -4.73 -18.688 -8.406 1 92 386 CYS B C 1
ATOM 7185 O O . CYS B 1 386 ? -4.707 -18.422 -7.203 1 92 386 CYS B O 1
ATOM 7187 N N . LYS B 1 387 ? -3.695 -18.719 -9.211 1 90.5 387 LYS B N 1
ATOM 7188 C CA . LYS B 1 387 ? -2.371 -18.406 -8.68 1 90.5 387 LYS B CA 1
ATOM 7189 C C . LYS B 1 387 ? -1.928 -17.016 -9.109 1 90.5 387 LYS B C 1
ATOM 7191 O O . LYS B 1 387 ? -2.168 -16.609 -10.25 1 90.5 387 LYS B O 1
ATOM 7196 N N . PRO B 1 388 ? -1.317 -16.359 -8.172 1 90.44 388 PRO B N 1
ATOM 7197 C CA . PRO B 1 388 ? -0.853 -15.016 -8.523 1 90.44 388 PRO B CA 1
ATOM 7198 C C . PRO B 1 388 ? 0.265 -15.031 -9.562 1 90.44 388 PRO B C 1
ATOM 7200 O O . PRO B 1 388 ? 1.069 -15.969 -9.594 1 90.44 388 PRO B O 1
ATOM 7203 N N . SER B 1 389 ? 0.247 -13.93 -10.398 1 88.38 389 SER B N 1
ATOM 7204 C CA . SER B 1 389 ? 1.286 -13.742 -11.406 1 88.38 389 SER B CA 1
ATOM 7205 C C . SER B 1 389 ? 2.33 -12.727 -10.938 1 88.38 389 SER B C 1
ATOM 7207 O O . SER B 1 389 ? 2.246 -12.211 -9.82 1 88.38 389 SER B O 1
ATOM 7209 N N . GLU B 1 390 ? 3.334 -12.438 -11.805 1 85.69 390 GLU B N 1
ATOM 7210 C CA . GLU B 1 390 ? 4.465 -11.594 -11.43 1 85.69 390 GLU B CA 1
ATOM 7211 C C . GLU B 1 390 ? 4.121 -10.117 -11.594 1 85.69 390 GLU B C 1
ATOM 7213 O O . GLU B 1 390 ? 4.836 -9.25 -11.078 1 85.69 390 GLU B O 1
ATOM 7218 N N . THR B 1 391 ? 3.049 -9.883 -12.188 1 90.69 391 THR B N 1
ATOM 7219 C CA . THR B 1 391 ? 2.697 -8.492 -12.414 1 90.69 391 THR B CA 1
ATOM 7220 C C . THR B 1 391 ? 1.668 -8.016 -11.391 1 90.69 391 THR B C 1
ATOM 7222 O O . THR B 1 391 ? 0.951 -8.828 -10.805 1 90.69 391 THR B O 1
ATOM 7225 N N . TYR B 1 392 ? 1.716 -6.75 -11.203 1 92.19 392 TYR B N 1
ATOM 7226 C CA . TYR B 1 392 ? 0.802 -6.129 -10.25 1 92.19 392 TYR B CA 1
ATOM 7227 C C . TYR B 1 392 ? -0.186 -5.211 -10.961 1 92.19 392 TYR B C 1
ATOM 7229 O O . TYR B 1 392 ? 0.112 -4.684 -12.039 1 92.19 392 TYR B O 1
ATOM 7237 N N . GLN B 1 393 ? -1.331 -5.117 -10.406 1 93.56 393 GLN B N 1
ATOM 7238 C CA . GLN B 1 393 ? -2.338 -4.16 -10.852 1 93.56 393 GLN B CA 1
ATOM 7239 C C . GLN B 1 393 ? -2.689 -3.174 -9.742 1 93.56 393 GLN B C 1
ATOM 7241 O O . GLN B 1 393 ? -2.703 -3.535 -8.562 1 93.56 393 GLN B O 1
ATOM 7246 N N . TRP B 1 394 ? -2.896 -1.915 -10.195 1 95.25 394 TRP B N 1
ATOM 7247 C CA . TRP B 1 394 ? -3.32 -0.869 -9.273 1 95.25 394 TRP B CA 1
ATOM 7248 C C . TRP B 1 394 ? -4.789 -0.519 -9.484 1 95.25 394 TRP B C 1
ATOM 7250 O O . TRP B 1 394 ? -5.258 -0.441 -10.625 1 95.25 394 TRP B O 1
ATOM 7260 N N . GLY B 1 395 ? -5.516 -0.342 -8.336 1 94.56 395 GLY B N 1
ATOM 7261 C CA . GLY B 1 395 ? -6.918 -0.013 -8.547 1 94.56 395 GLY B CA 1
ATOM 7262 C C . GLY B 1 395 ? -7.613 0.455 -7.281 1 94.56 395 GLY B C 1
ATOM 7263 O O . GLY B 1 395 ? -6.961 0.894 -6.332 1 94.56 395 GLY B O 1
ATOM 7264 N N . PHE B 1 396 ? -8.992 0.473 -7.414 1 93.94 396 PHE B N 1
ATOM 7265 C CA . PHE B 1 396 ? -9.859 0.989 -6.359 1 93.94 396 PHE B CA 1
ATOM 7266 C C . PHE B 1 396 ? -10.766 -0.109 -5.816 1 93.94 396 PHE B C 1
ATOM 7268 O O . PHE B 1 396 ? -11.195 -0.988 -6.562 1 93.94 396 PHE B O 1
ATOM 7275 N N . SER B 1 397 ? -10.922 -0.112 -4.527 1 93.75 397 SER B N 1
ATOM 7276 C CA . SER B 1 397 ? -12.055 -0.842 -3.969 1 93.75 397 SER B CA 1
ATOM 7277 C C . SER B 1 397 ? -13.367 -0.104 -4.223 1 93.75 397 SER B C 1
ATOM 7279 O O . SER B 1 397 ? -13.57 1.007 -3.727 1 93.75 397 SER B O 1
ATOM 7281 N N . TYR B 1 398 ? -14.273 -0.679 -4.879 1 93.38 398 TYR B N 1
ATOM 7282 C CA . TYR B 1 398 ? -15.516 -0.019 -5.266 1 93.38 398 TYR B CA 1
ATOM 7283 C C . TYR B 1 398 ? -16.344 0.335 -4.039 1 93.38 398 TYR B C 1
ATOM 7285 O O . TYR B 1 398 ? -16.953 1.407 -3.98 1 93.38 398 TYR B O 1
ATOM 7293 N N . ILE B 1 399 ? -16.391 -0.518 -3.105 1 91.81 399 ILE B N 1
ATOM 7294 C CA . ILE B 1 399 ? -17.156 -0.274 -1.894 1 91.81 399 ILE B CA 1
ATOM 7295 C C . ILE B 1 399 ? -16.594 0.941 -1.159 1 91.81 399 ILE B C 1
ATOM 7297 O O . ILE B 1 399 ? -17.359 1.793 -0.688 1 91.81 399 ILE B O 1
ATOM 7301 N N . PHE B 1 400 ? -15.312 1.097 -1.086 1 93.38 400 PHE B N 1
ATOM 7302 C CA . PHE B 1 400 ? -14.703 2.23 -0.407 1 93.38 400 PHE B CA 1
ATOM 7303 C C . PHE B 1 400 ? -14.922 3.518 -1.195 1 93.38 400 PHE B C 1
ATOM 7305 O O . PHE B 1 400 ? -15.125 4.582 -0.61 1 93.38 400 PHE B O 1
ATOM 7312 N N . LEU B 1 401 ? -14.812 3.299 -2.479 1 93.5 401 LEU B N 1
ATOM 7313 C CA . LEU B 1 401 ? -15.094 4.449 -3.332 1 93.5 401 LEU B CA 1
ATOM 7314 C C . LEU B 1 401 ? -16.516 4.961 -3.105 1 93.5 401 LEU B C 1
ATOM 7316 O O . LEU B 1 401 ? -16.734 6.172 -3.012 1 93.5 401 LEU B O 1
ATOM 7320 N N . PHE B 1 402 ? -17.359 4.074 -2.996 1 93.94 402 PHE B N 1
ATOM 7321 C CA . PHE B 1 402 ? -18.766 4.422 -2.756 1 93.94 402 PHE B CA 1
ATOM 7322 C C . PHE B 1 402 ? -18.938 5.066 -1.386 1 93.94 402 PHE B C 1
ATOM 7324 O O . PHE B 1 402 ? -19.625 6.078 -1.252 1 93.94 402 PHE B O 1
ATOM 7331 N N . MET B 1 403 ? -18.344 4.555 -0.404 1 94.19 403 MET B N 1
ATOM 7332 C CA . MET B 1 403 ? -18.422 5.078 0.957 1 94.19 403 MET B CA 1
ATOM 7333 C C . MET B 1 403 ? -17.844 6.484 1.031 1 94.19 403 MET B C 1
ATOM 7335 O O . MET B 1 403 ? -18.438 7.375 1.636 1 94.19 403 MET B O 1
ATOM 7339 N N . ILE B 1 404 ? -16.703 6.688 0.432 1 94.31 404 ILE B N 1
ATOM 7340 C CA . ILE B 1 404 ? -16.047 7.988 0.453 1 94.31 404 ILE B CA 1
ATOM 7341 C C . ILE B 1 404 ? -16.922 9.016 -0.273 1 94.31 404 ILE B C 1
ATOM 7343 O O . ILE B 1 404 ? -16.984 10.18 0.129 1 94.31 404 ILE B O 1
ATOM 7347 N N . SER B 1 405 ? -17.562 8.555 -1.308 1 95 405 SER B N 1
ATOM 7348 C CA . SER B 1 405 ? -18.469 9.453 -2.02 1 95 405 SER B CA 1
ATOM 7349 C C . SER B 1 405 ? -19.609 9.898 -1.128 1 95 405 SER B C 1
ATOM 7351 O O . SER B 1 405 ? -20.047 11.055 -1.192 1 95 405 SER B O 1
ATOM 7353 N N . ILE B 1 406 ? -20.062 9.062 -0.342 1 95.56 406 ILE B N 1
ATOM 7354 C CA . ILE B 1 406 ? -21.125 9.414 0.602 1 95.56 406 ILE B CA 1
ATOM 7355 C C . ILE B 1 406 ? -20.594 10.406 1.633 1 95.56 406 ILE B C 1
ATOM 7357 O O . ILE B 1 406 ? -21.25 11.406 1.938 1 95.56 406 ILE B O 1
ATOM 7361 N N . PHE B 1 407 ? -19.438 10.125 2.137 1 95.88 407 PHE B N 1
ATOM 7362 C CA . PHE B 1 407 ? -18.828 11.023 3.107 1 95.88 407 PHE B CA 1
ATOM 7363 C C . PHE B 1 407 ? -18.609 12.406 2.504 1 95.88 407 PHE B C 1
ATOM 7365 O O . PHE B 1 407 ? -18.812 13.422 3.172 1 95.88 407 PHE B O 1
ATOM 7372 N N . ASN B 1 408 ? -18.219 12.391 1.292 1 95.5 408 ASN B N 1
ATOM 7373 C CA . ASN B 1 408 ? -18.031 13.664 0.604 1 95.5 408 ASN B CA 1
ATOM 7374 C C . ASN B 1 408 ? -19.344 14.422 0.455 1 95.5 408 ASN B C 1
ATOM 7376 O O . ASN B 1 408 ? -19.359 15.648 0.561 1 95.5 408 ASN B O 1
ATOM 7380 N N . PHE B 1 409 ? -20.359 13.727 0.232 1 95.31 409 PHE B N 1
ATOM 7381 C CA . PHE B 1 409 ? -21.672 14.352 0.096 1 95.31 409 PHE B CA 1
ATOM 7382 C C . PHE B 1 409 ? -22.141 14.93 1.427 1 95.31 409 PHE B C 1
ATOM 7384 O O . PHE B 1 409 ? -22.641 16.047 1.479 1 95.31 409 PHE B O 1
ATOM 7391 N N . ILE B 1 410 ? -21.984 14.172 2.445 1 95.25 410 ILE B N 1
ATOM 7392 C CA . ILE B 1 410 ? -22.359 14.641 3.771 1 95.25 410 ILE B CA 1
ATOM 7393 C C . ILE B 1 410 ? -21.547 15.875 4.137 1 95.25 410 ILE B C 1
ATOM 7395 O O . ILE B 1 410 ? -22.078 16.859 4.633 1 95.25 410 ILE B O 1
ATOM 7399 N N . TRP B 1 411 ? -20.25 15.828 3.887 1 95.75 411 TRP B N 1
ATOM 7400 C CA . TRP B 1 411 ? -19.375 16.969 4.152 1 95.75 411 TRP B CA 1
ATOM 7401 C C . TRP B 1 411 ? -19.812 18.188 3.355 1 95.75 411 TRP B C 1
ATOM 7403 O O . TRP B 1 411 ? -19.875 19.297 3.891 1 95.75 411 TRP B O 1
ATOM 7413 N N . ALA B 1 412 ? -20.156 17.938 2.127 1 94.44 412 ALA B N 1
ATOM 7414 C CA . ALA B 1 412 ? -20.609 19.047 1.282 1 94.44 412 ALA B CA 1
ATOM 7415 C C . ALA B 1 412 ? -21.922 19.641 1.801 1 94.44 412 ALA B C 1
ATOM 7417 O O . ALA B 1 412 ? -22.109 20.844 1.763 1 94.44 412 ALA B O 1
ATOM 7418 N N . CYS B 1 413 ? -22.75 18.797 2.268 1 93.94 413 CYS B N 1
ATOM 7419 C CA . CYS B 1 413 ? -24.016 19.266 2.83 1 93.94 413 CYS B CA 1
ATOM 7420 C C . CYS B 1 413 ? -23.781 20.109 4.078 1 93.94 413 CYS B C 1
ATOM 7422 O O . CYS B 1 413 ? -24.406 21.156 4.246 1 93.94 413 CYS B O 1
ATOM 7424 N N . ILE B 1 414 ? -22.922 19.703 4.891 1 93.62 414 ILE B N 1
ATOM 7425 C CA . ILE B 1 414 ? -22.609 20.422 6.121 1 93.62 414 ILE B CA 1
ATOM 7426 C C . ILE B 1 414 ? -22.016 21.781 5.781 1 93.62 414 ILE B C 1
ATOM 7428 O O . ILE B 1 414 ? -22.453 22.812 6.312 1 93.62 414 ILE B O 1
ATOM 7432 N N . MET B 1 415 ? -21.062 21.766 4.879 1 93.69 415 MET B N 1
ATOM 7433 C CA . MET B 1 415 ? -20.375 23.016 4.523 1 93.69 415 MET B CA 1
ATOM 7434 C C . MET B 1 415 ? -21.344 23.984 3.863 1 93.69 415 MET B C 1
ATOM 7436 O O . MET B 1 415 ? -21.344 25.172 4.188 1 93.69 415 MET B O 1
ATOM 7440 N N . THR B 1 416 ? -22.125 23.5 3.008 1 92.19 416 THR B N 1
ATOM 7441 C CA . THR B 1 416 ? -23.078 24.375 2.32 1 92.19 416 THR B CA 1
ATOM 7442 C C . THR B 1 416 ? -24.156 24.859 3.283 1 92.19 416 THR B C 1
ATOM 7444 O O . THR B 1 416 ? -24.562 26.016 3.232 1 92.19 416 THR B O 1
ATOM 7447 N N . GLY B 1 417 ? -24.594 23.938 4.09 1 90.31 417 GLY B N 1
ATOM 7448 C CA . GLY B 1 417 ? -25.594 24.328 5.07 1 90.31 417 GLY B CA 1
ATOM 7449 C C . GLY B 1 417 ? -25.109 25.391 6.035 1 90.31 417 GLY B C 1
ATOM 7450 O O . GLY B 1 417 ? -25.812 26.375 6.305 1 90.31 417 GLY B O 1
ATOM 7451 N N . MET B 1 418 ? -23.984 25.219 6.562 1 90.88 418 MET B N 1
ATOM 7452 C CA . MET B 1 418 ? -23.406 26.203 7.48 1 90.88 418 MET B CA 1
ATOM 7453 C C . MET B 1 418 ? -23.156 27.516 6.777 1 90.88 418 MET B C 1
ATOM 7455 O O . MET B 1 418 ? -23.375 28.594 7.352 1 90.88 418 MET B O 1
ATOM 7459 N N . TRP B 1 419 ? -22.672 27.438 5.605 1 89.88 419 TRP B N 1
ATOM 7460 C CA . TRP B 1 419 ? -22.391 28.641 4.844 1 89.88 419 TRP B CA 1
ATOM 7461 C C . TRP B 1 419 ? -23.672 29.406 4.539 1 89.88 419 TRP B C 1
ATOM 7463 O O . TRP B 1 419 ? -23.719 30.641 4.66 1 89.88 419 TRP B O 1
ATOM 7473 N N . LEU B 1 420 ? -24.719 28.703 4.152 1 87.88 420 LEU B N 1
ATOM 7474 C CA . LEU B 1 420 ? -26 29.344 3.855 1 87.88 420 LEU B CA 1
ATOM 7475 C C . LEU B 1 420 ? -26.609 29.953 5.113 1 87.88 420 LEU B C 1
ATOM 7477 O O . LEU B 1 420 ? -27.203 31.031 5.062 1 87.88 420 LEU B O 1
ATOM 7481 N N . ASP B 1 421 ? -26.484 29.219 6.148 1 87.25 421 ASP B N 1
ATOM 7482 C CA . ASP B 1 421 ? -27 29.734 7.422 1 87.25 421 ASP B CA 1
ATOM 7483 C C . ASP B 1 421 ? -26.281 31.016 7.82 1 87.25 421 ASP B C 1
ATOM 7485 O O . ASP B 1 421 ? -26.906 31.969 8.312 1 87.25 421 ASP B O 1
ATOM 7489 N N . THR B 1 422 ? -25.031 31.125 7.664 1 88.12 422 THR B N 1
ATOM 7490 C CA . THR B 1 422 ? -24.234 32.312 8.008 1 88.12 422 THR B CA 1
ATOM 7491 C C . THR B 1 422 ? -24.578 33.469 7.086 1 88.12 422 THR B C 1
ATOM 7493 O O . THR B 1 422 ? -24.672 34.625 7.531 1 88.12 422 THR B O 1
ATOM 7496 N N . ARG B 1 423 ? -24.766 33.219 5.887 1 84.62 423 ARG B N 1
ATOM 7497 C CA . ARG B 1 423 ? -25.062 34.281 4.926 1 84.62 423 ARG B CA 1
ATOM 7498 C C . ARG B 1 423 ? -26.438 34.875 5.207 1 84.62 423 ARG B C 1
ATOM 7500 O O . ARG B 1 423 ? -26.609 36.094 5.066 1 84.62 423 ARG B O 1
ATOM 7507 N N . ARG B 1 424 ? -27.328 34.094 5.621 1 84.75 424 ARG B N 1
ATOM 7508 C CA . ARG B 1 424 ? -28.688 34.562 5.84 1 84.75 424 ARG B CA 1
ATOM 7509 C C . ARG B 1 424 ? -28.812 35.219 7.211 1 84.75 424 ARG B C 1
ATOM 7511 O O . ARG B 1 424 ? -29.547 36.188 7.367 1 84.75 424 ARG B O 1
ATOM 7518 N N . GLY B 1 425 ? -28.125 34.688 8.164 1 83.62 425 GLY B N 1
ATOM 7519 C CA . GLY B 1 425 ? -28.391 35.094 9.531 1 83.62 425 GLY B CA 1
ATOM 7520 C C . GLY B 1 425 ? -27.391 36.094 10.078 1 83.62 425 GLY B C 1
ATOM 7521 O O . GLY B 1 425 ? -27.688 36.812 11.023 1 83.62 425 GLY B O 1
ATOM 7522 N N . SER B 1 426 ? -26.234 36.188 9.594 1 84.94 426 SER B N 1
ATOM 7523 C CA . SER B 1 426 ? -25.172 37 10.227 1 84.94 426 SER B CA 1
ATOM 7524 C C . SER B 1 426 ? -25.219 38.438 9.766 1 84.94 426 SER B C 1
ATOM 7526 O O . SER B 1 426 ? -25.188 38.719 8.562 1 84.94 426 SER B O 1
ATOM 7528 N N . ARG B 1 427 ? -25.312 39.281 10.695 1 83.75 427 ARG B N 1
ATOM 7529 C CA . ARG B 1 427 ? -25.266 40.719 10.43 1 83.75 427 ARG B CA 1
ATOM 7530 C C . ARG B 1 427 ? -23.875 41.156 10.008 1 83.75 427 ARG B C 1
ATOM 7532 O O . ARG B 1 427 ? -23.734 42 9.094 1 83.75 427 ARG B O 1
ATOM 7539 N N . MET B 1 428 ? -22.938 40.625 10.656 1 81.25 428 MET B N 1
ATOM 7540 C CA . MET B 1 428 ? -21.547 40.969 10.359 1 81.25 428 MET B CA 1
ATOM 7541 C C . MET B 1 428 ? -21.172 40.562 8.938 1 81.25 428 MET B C 1
ATOM 7543 O O . MET B 1 428 ? -20.453 41.281 8.25 1 81.25 428 MET B O 1
ATOM 7547 N N . TYR B 1 429 ? -21.625 39.469 8.562 1 80.94 429 TYR B N 1
ATOM 7548 C CA . TYR B 1 429 ? -21.344 38.969 7.215 1 80.94 429 TYR B CA 1
ATOM 7549 C C . TYR B 1 429 ? -22 39.875 6.172 1 80.94 429 TYR B C 1
ATOM 7551 O O . TYR B 1 429 ? -21.391 40.156 5.133 1 80.94 429 TYR B O 1
ATOM 7559 N N . ARG B 1 430 ? -23.141 40.312 6.434 1 78.88 430 ARG B N 1
ATOM 7560 C CA . ARG B 1 430 ? -23.875 41.156 5.508 1 78.88 430 ARG B CA 1
ATOM 7561 C C . ARG B 1 430 ? -23.234 42.531 5.414 1 78.88 430 ARG B C 1
ATOM 7563 O O . ARG B 1 430 ? -23.328 43.219 4.383 1 78.88 430 ARG B O 1
ATOM 7570 N N . SER B 1 431 ? -22.578 42.938 6.535 1 77.38 431 SER B N 1
ATOM 7571 C CA . SER B 1 431 ? -21.922 44.25 6.559 1 77.38 431 SER B CA 1
ATOM 7572 C C . SER B 1 431 ? -20.594 44.219 5.824 1 77.38 431 SER B C 1
ATOM 7574 O O . SER B 1 431 ? -20 45.281 5.551 1 77.38 431 SER B O 1
ATOM 7576 N N . GLY B 1 432 ? -20.188 43 5.422 1 72.31 432 GLY B N 1
ATOM 7577 C CA . GLY B 1 432 ? -18.969 42.906 4.625 1 72.31 432 GLY B CA 1
ATOM 7578 C C . GLY B 1 432 ? -17.75 42.594 5.453 1 72.31 432 GLY B C 1
ATOM 7579 O O . GLY B 1 432 ? -16.641 42.5 4.918 1 72.31 432 GLY B O 1
ATOM 7580 N N . ARG B 1 433 ? -17.875 42.469 6.723 1 74.25 433 ARG B N 1
ATOM 7581 C CA . ARG B 1 433 ? -16.734 42.156 7.559 1 74.25 433 ARG B CA 1
ATOM 7582 C C . ARG B 1 433 ? -16.375 40.688 7.473 1 74.25 433 ARG B C 1
ATOM 7584 O O . ARG B 1 433 ? -17.172 39.812 7.879 1 74.25 433 ARG B O 1
ATOM 7591 N N . ARG B 1 434 ? -15.359 40.406 6.777 1 77.06 434 ARG B N 1
ATOM 7592 C CA . ARG B 1 434 ? -14.945 39.031 6.605 1 77.06 434 ARG B CA 1
ATOM 7593 C C . ARG B 1 434 ? -13.82 38.688 7.578 1 77.06 434 ARG B C 1
ATOM 7595 O O . ARG B 1 434 ? -12.906 39.469 7.797 1 77.06 434 ARG B O 1
ATOM 7602 N N . PRO B 1 435 ? -14.07 37.469 8.164 1 79.62 435 PRO B N 1
ATOM 7603 C CA . PRO B 1 435 ? -13.023 37.031 9.094 1 79.62 435 PRO B CA 1
ATOM 7604 C C . PRO B 1 435 ? -11.758 36.562 8.383 1 79.62 435 PRO B C 1
ATOM 7606 O O . PRO B 1 435 ? -11.82 36.094 7.246 1 79.62 435 PRO B O 1
ATOM 7609 N N . GLY B 1 436 ? -10.641 36.969 8.742 1 82.5 436 GLY B N 1
ATOM 7610 C CA . GLY B 1 436 ? -9.312 36.562 8.305 1 82.5 436 GLY B CA 1
ATOM 7611 C C . GLY B 1 436 ? -8.336 36.375 9.445 1 82.5 436 GLY B C 1
ATOM 7612 O O . GLY B 1 436 ? -8.711 36.531 10.617 1 82.5 436 GLY B O 1
ATOM 7613 N N . LEU B 1 437 ? -7.223 35.938 9.086 1 85.62 437 LEU B N 1
ATOM 7614 C CA . LEU B 1 437 ? -6.215 35.719 10.109 1 85.62 437 LEU B CA 1
ATOM 7615 C C . LEU B 1 437 ? -5.898 37 10.875 1 85.62 437 LEU B C 1
ATOM 7617 O O . LEU B 1 437 ? -5.938 37 12.109 1 85.62 437 LEU B O 1
ATOM 7621 N N . LEU B 1 438 ? -5.691 38.125 10.195 1 87.69 438 LEU B N 1
ATOM 7622 C CA . LEU B 1 438 ? -5.293 39.375 10.82 1 87.69 438 LEU B CA 1
ATOM 7623 C C . LEU B 1 438 ? -6.449 39.969 11.617 1 87.69 438 LEU B C 1
ATOM 7625 O O . LEU B 1 438 ? -6.246 40.469 12.719 1 87.69 438 LEU B O 1
ATOM 7629 N N . ARG B 1 439 ? -7.547 39.875 11.055 1 88 439 ARG B N 1
ATOM 7630 C CA . ARG B 1 439 ? -8.711 40.406 11.758 1 88 439 ARG B CA 1
ATOM 7631 C C . ARG B 1 439 ? -9 39.625 13.023 1 88 439 ARG B C 1
ATOM 7633 O O . ARG B 1 439 ? -9.367 40.188 14.055 1 88 439 ARG B O 1
ATOM 7640 N N . SER B 1 440 ? -8.867 38.375 12.961 1 88.62 440 SER B N 1
ATOM 7641 C CA . SER B 1 440 ? -9.086 37.531 14.141 1 88.62 440 SER B CA 1
ATOM 7642 C C . SER B 1 440 ? -8.055 37.844 15.227 1 88.62 440 SER B C 1
ATOM 7644 O O . SER B 1 440 ? -8.367 37.781 16.422 1 88.62 440 SER B O 1
ATOM 7646 N N . ILE B 1 441 ? -6.871 38.094 14.766 1 88.88 441 ILE B N 1
ATOM 7647 C CA . ILE B 1 441 ? -5.82 38.438 15.727 1 88.88 441 ILE B CA 1
ATOM 7648 C C . ILE B 1 441 ? -6.164 39.719 16.438 1 88.88 441 ILE B C 1
ATOM 7650 O O . ILE B 1 441 ? -6.059 39.812 17.656 1 88.88 441 ILE B O 1
ATOM 7654 N N . MET B 1 442 ? -6.617 40.688 15.719 1 88.69 442 MET B N 1
ATOM 7655 C CA . MET B 1 442 ? -6.934 42 16.281 1 88.69 442 MET B CA 1
ATOM 7656 C C . MET B 1 442 ? -8.148 41.938 17.203 1 88.69 442 MET B C 1
ATOM 7658 O O . MET B 1 442 ? -8.148 42.531 18.281 1 88.69 442 MET B O 1
ATOM 7662 N N . ASP B 1 443 ? -9.102 41.219 16.75 1 87.56 443 ASP B N 1
ATOM 7663 C CA . ASP B 1 443 ? -10.312 41.094 17.547 1 87.56 443 ASP B CA 1
ATOM 7664 C C . ASP B 1 443 ? -10.047 40.312 18.828 1 87.56 443 ASP B C 1
ATOM 7666 O O . ASP B 1 443 ? -10.547 40.688 19.906 1 87.56 443 ASP B O 1
ATOM 7670 N N . TYR B 1 444 ? -9.32 39.281 18.719 1 88.75 444 TYR B N 1
ATOM 7671 C CA . TYR B 1 444 ? -9.008 38.469 19.875 1 88.75 444 TYR B CA 1
ATOM 7672 C C . TYR B 1 444 ? -8.156 39.219 20.875 1 88.75 444 TYR B C 1
ATOM 7674 O O . TYR B 1 444 ? -8.383 39.125 22.094 1 88.75 444 TYR B O 1
ATOM 7682 N N . SER B 1 445 ? -7.203 39.906 20.391 1 88.94 445 SER B N 1
ATOM 7683 C CA . SER B 1 445 ? -6.336 40.688 21.266 1 88.94 445 SER B CA 1
ATOM 7684 C C . SER B 1 445 ? -7.113 41.812 21.953 1 88.94 445 SER B C 1
ATOM 7686 O O . SER B 1 445 ? -6.867 42.094 23.125 1 88.94 445 SER B O 1
ATOM 7688 N N . ALA B 1 446 ? -7.984 42.469 21.234 1 86.81 446 ALA B N 1
ATOM 7689 C CA . ALA B 1 446 ? -8.805 43.531 21.812 1 86.81 446 ALA B CA 1
ATOM 7690 C C . ALA B 1 446 ? -9.672 42.969 22.938 1 86.81 446 ALA B C 1
ATOM 7692 O O . ALA B 1 446 ? -9.867 43.656 23.969 1 86.81 446 ALA B O 1
ATOM 7693 N N . ALA B 1 447 ? -10.148 41.812 22.719 1 86.69 447 ALA B N 1
ATOM 7694 C CA . ALA B 1 447 ? -10.992 41.188 23.734 1 86.69 447 ALA B CA 1
ATOM 7695 C C . ALA B 1 447 ? -10.172 40.844 24.984 1 86.69 447 ALA B C 1
ATOM 7697 O O . ALA B 1 447 ? -10.664 41 26.109 1 86.69 447 ALA B O 1
ATOM 7698 N N . ILE B 1 448 ? -9.031 40.375 24.797 1 87.5 448 ILE B N 1
ATOM 7699 C CA . ILE B 1 448 ? -8.172 40.031 25.922 1 87.5 448 ILE B CA 1
ATOM 7700 C C . ILE B 1 448 ? -7.785 41.281 26.688 1 87.5 448 ILE B C 1
ATOM 7702 O O . ILE B 1 448 ? -7.738 41.281 27.922 1 87.5 448 ILE B O 1
ATOM 7706 N N . ARG B 1 449 ? -7.508 42.344 25.984 1 86.94 449 ARG B N 1
ATOM 7707 C CA . ARG B 1 449 ? -7.137 43.594 26.625 1 86.94 449 ARG B CA 1
ATOM 7708 C C . ARG B 1 449 ? -8.297 44.188 27.422 1 86.94 449 ARG B C 1
ATOM 7710 O O . ARG B 1 449 ? -8.094 44.781 28.469 1 86.94 449 ARG B O 1
ATOM 7717 N N . GLN B 1 450 ? -9.414 44 26.891 1 84.88 450 GLN B N 1
ATOM 7718 C CA . GLN B 1 450 ? -10.594 44.438 27.609 1 84.88 450 GLN B CA 1
ATOM 7719 C C . GLN B 1 450 ? -10.812 43.625 28.875 1 84.88 450 GLN B C 1
ATOM 7721 O O . GLN B 1 450 ? -11.273 44.125 29.891 1 84.88 450 GLN B O 1
ATOM 7726 N N . GLU B 1 451 ? -10.445 42.438 28.844 1 84.5 451 GLU B N 1
ATOM 7727 C CA . GLU B 1 451 ? -10.672 41.5 29.969 1 84.5 451 GLU B CA 1
ATOM 7728 C C . GLU B 1 451 ? -9.594 41.688 31.031 1 84.5 451 GLU B C 1
ATOM 7730 O O . GLU B 1 451 ? -9.891 41.719 32.219 1 84.5 451 GLU B O 1
ATOM 7735 N N . LEU B 1 452 ? -8.359 41.688 30.609 1 87.12 452 LEU B N 1
ATOM 7736 C CA . LEU B 1 452 ? -7.246 41.656 31.547 1 87.12 452 LEU B CA 1
ATOM 7737 C C . LEU B 1 452 ? -6.66 43.062 31.75 1 87.12 452 LEU B C 1
ATOM 7739 O O . LEU B 1 452 ? -5.926 43.281 32.719 1 87.12 452 LEU B O 1
ATOM 7743 N N . GLY B 1 453 ? -6.996 43.969 30.938 1 81.44 453 GLY B N 1
ATOM 7744 C CA . GLY B 1 453 ? -6.484 45.344 31.047 1 81.44 453 GLY B CA 1
ATOM 7745 C C . GLY B 1 453 ? -5.043 45.469 30.609 1 81.44 453 GLY B C 1
ATOM 7746 O O . GLY B 1 453 ? -4.605 44.781 29.688 1 81.44 453 GLY B O 1
ATOM 7747 N N . THR B 1 454 ? -4.273 46.25 31.281 1 79.62 454 THR B N 1
ATOM 7748 C CA . THR B 1 454 ? -2.893 46.562 30.922 1 79.62 454 THR B CA 1
ATOM 7749 C C . THR B 1 454 ? -1.96 45.438 31.344 1 79.62 454 THR B C 1
ATOM 7751 O O . THR B 1 454 ? -0.847 45.312 30.828 1 79.62 454 THR B O 1
ATOM 7754 N N . GLU B 1 455 ? -2.461 44.562 32.094 1 81.62 455 GLU B N 1
ATOM 7755 C CA . GLU B 1 455 ? -1.647 43.469 32.562 1 81.62 455 GLU B CA 1
ATOM 7756 C C . GLU B 1 455 ? -1.387 42.469 31.453 1 81.62 455 GLU B C 1
ATOM 7758 O O . GLU B 1 455 ? -0.42 41.688 31.5 1 81.62 455 GLU B O 1
ATOM 7763 N N . ALA B 1 456 ? -2.25 42.469 30.484 1 83.94 456 ALA B N 1
ATOM 7764 C CA . ALA B 1 456 ? -2.152 41.5 29.391 1 83.94 456 ALA B CA 1
ATOM 7765 C C . ALA B 1 456 ? -0.849 41.688 28.609 1 83.94 456 ALA B C 1
ATOM 7767 O O . ALA B 1 456 ? -0.355 40.75 27.984 1 83.94 456 ALA B O 1
ATOM 7768 N N . GLU B 1 457 ? -0.275 42.812 28.688 1 79.06 457 GLU B N 1
ATOM 7769 C CA . GLU B 1 457 ? 0.917 43.125 27.891 1 79.06 457 GLU B CA 1
ATOM 7770 C C . GLU B 1 457 ? 2.17 42.531 28.547 1 79.06 457 GLU B C 1
ATOM 7772 O O . GLU B 1 457 ? 3.168 42.281 27.875 1 79.06 457 GLU B O 1
ATOM 7777 N N . TYR B 1 458 ? 2.039 42.25 29.812 1 77.56 458 TYR B N 1
ATOM 7778 C CA . TYR B 1 458 ? 3.248 41.844 30.531 1 77.56 458 TYR B CA 1
ATOM 7779 C C . TYR B 1 458 ? 3.203 40.375 30.906 1 77.56 458 TYR B C 1
ATOM 7781 O O . TYR B 1 458 ? 4.238 39.781 31.188 1 77.56 458 TYR B O 1
ATOM 7789 N N . LEU B 1 459 ? 2.1 39.781 30.828 1 82.19 459 LEU B N 1
ATOM 7790 C CA . LEU B 1 459 ? 1.966 38.406 31.281 1 82.19 459 LEU B CA 1
ATOM 7791 C C . LEU B 1 459 ? 2.537 37.438 30.234 1 82.19 459 LEU B C 1
ATOM 7793 O O . LEU B 1 459 ? 2.43 37.688 29.031 1 82.19 459 LEU B O 1
ATOM 7797 N N . GLU B 1 460 ? 3.16 36.469 30.797 1 86 460 GLU B N 1
ATOM 7798 C CA . GLU B 1 460 ? 3.666 35.406 29.938 1 86 460 GLU B CA 1
ATOM 7799 C C . GLU B 1 460 ? 2.539 34.5 29.5 1 86 460 GLU B C 1
ATOM 7801 O O . GLU B 1 460 ? 1.386 34.656 29.891 1 86 460 GLU B O 1
ATOM 7806 N N . GLU B 1 461 ? 2.867 33.625 28.594 1 85.94 461 GLU B N 1
ATOM 7807 C CA . GLU B 1 461 ? 1.875 32.719 28.016 1 85.94 461 GLU B CA 1
ATOM 7808 C C . GLU B 1 461 ? 1.098 31.969 29.109 1 85.94 461 GLU B C 1
ATOM 7810 O O . GLU B 1 461 ? -0.135 31.953 29.094 1 85.94 461 GLU B O 1
ATOM 7815 N N . ASP B 1 462 ? 1.792 31.359 30.047 1 84.44 462 ASP B N 1
ATOM 7816 C CA . ASP B 1 462 ? 1.134 30.578 31.094 1 84.44 462 ASP B CA 1
ATOM 7817 C C . ASP B 1 462 ? 0.281 31.469 31.984 1 84.44 462 ASP B C 1
ATOM 7819 O O . ASP B 1 462 ? -0.786 31.062 32.438 1 84.44 462 ASP B O 1
ATOM 7823 N N . GLY B 1 463 ? 0.757 32.625 32.25 1 85.19 463 GLY B N 1
ATOM 7824 C CA . GLY B 1 463 ? -0.01 33.594 33.031 1 85.19 463 GLY B CA 1
ATOM 7825 C C . GLY B 1 463 ? -1.28 34.062 32.312 1 85.19 463 GLY B C 1
ATOM 7826 O O . GLY B 1 463 ? -2.33 34.188 32.969 1 85.19 463 GLY B O 1
ATOM 7827 N N . LEU B 1 464 ? -1.15 34.25 31.031 1 87.06 464 LEU B N 1
ATOM 7828 C CA . LEU B 1 464 ? -2.312 34.656 30.25 1 87.06 464 LEU B CA 1
ATOM 7829 C C . LEU B 1 464 ? -3.369 33.562 30.234 1 87.06 464 LEU B C 1
ATOM 7831 O O . LEU B 1 464 ? -4.562 33.844 30.375 1 87.06 464 LEU B O 1
ATOM 7835 N N . ARG B 1 465 ? -2.91 32.375 30.109 1 87.19 465 ARG B N 1
ATOM 7836 C CA . ARG B 1 465 ? -3.826 31.25 30.062 1 87.19 465 ARG B CA 1
ATOM 7837 C C . ARG B 1 465 ? -4.551 31.062 31.391 1 87.19 465 ARG B C 1
ATOM 7839 O O . ARG B 1 465 ? -5.758 30.828 31.422 1 87.19 465 ARG B O 1
ATOM 7846 N N . LYS B 1 466 ? -3.809 31.156 32.344 1 86.75 466 LYS B N 1
ATOM 7847 C CA . LYS B 1 466 ? -4.379 30.984 33.688 1 86.75 466 LYS B CA 1
ATOM 7848 C C . LYS B 1 466 ? -5.387 32.094 34 1 86.75 466 LYS B C 1
ATOM 7850 O O . LYS B 1 466 ? -6.457 31.828 34.562 1 86.75 466 LYS B O 1
ATOM 7855 N N . ARG B 1 467 ? -5.035 33.281 33.656 1 86.19 467 ARG B N 1
ATOM 7856 C CA . ARG B 1 467 ? -5.914 34.406 33.969 1 86.19 467 ARG B CA 1
ATOM 7857 C C . ARG B 1 467 ? -7.188 34.344 33.125 1 86.19 467 ARG B C 1
ATOM 7859 O O . ARG B 1 467 ? -8.266 34.688 33.594 1 86.19 467 ARG B O 1
ATOM 7866 N N . LEU B 1 468 ? -7.023 33.938 31.922 1 85.69 468 LEU B N 1
ATOM 7867 C CA . LEU B 1 468 ? -8.195 33.812 31.062 1 85.69 468 LEU B CA 1
ATOM 7868 C C . LEU B 1 468 ? -9.094 32.688 31.531 1 85.69 468 LEU B C 1
ATOM 7870 O O . LEU B 1 468 ? -10.312 32.75 31.375 1 85.69 468 LEU B O 1
ATOM 7874 N N . ALA B 1 469 ? -8.453 31.641 32 1 83.94 469 ALA B N 1
ATOM 7875 C CA . ALA B 1 469 ? -9.219 30.5 32.531 1 83.94 469 ALA B CA 1
ATOM 7876 C C . ALA B 1 469 ? -9.992 30.891 33.781 1 83.94 469 ALA B C 1
ATOM 7878 O O . ALA B 1 469 ? -11.109 30.422 34 1 83.94 469 ALA B O 1
ATOM 7879 N N . GLN B 1 470 ? -9.406 31.766 34.531 1 80.19 470 GLN B N 1
ATOM 7880 C CA . GLN B 1 470 ? -10.016 32.188 35.781 1 80.19 470 GLN B CA 1
ATOM 7881 C C . GLN B 1 470 ? -11.109 33.219 35.531 1 80.19 470 GLN B C 1
ATOM 7883 O O . GLN B 1 470 ? -12.07 33.312 36.312 1 80.19 470 GLN B O 1
ATOM 7888 N N . SER B 1 471 ? -10.93 34.031 34.594 1 76.75 471 SER B N 1
ATOM 7889 C CA . SER B 1 471 ? -11.898 35.094 34.375 1 76.75 471 SER B CA 1
ATOM 7890 C C . SER B 1 471 ? -13.234 34.531 33.875 1 76.75 471 SER B C 1
ATOM 7892 O O . SER B 1 471 ? -14.281 35.156 34.062 1 76.75 471 SER B O 1
ATOM 7894 N N . GLY B 1 472 ? -13.25 33.375 33.344 1 68.5 472 GLY B N 1
ATOM 7895 C CA . GLY B 1 472 ? -14.469 32.719 32.875 1 68.5 472 GLY B CA 1
ATOM 7896 C C . GLY B 1 472 ? -15.234 33.531 31.859 1 68.5 472 GLY B C 1
ATOM 7897 O O . GLY B 1 472 ? -16.438 33.375 31.688 1 68.5 472 GLY B O 1
ATOM 7898 N N . SER B 1 473 ? -14.664 34.531 31.344 1 75.88 473 SER B N 1
ATOM 7899 C CA . SER B 1 473 ? -15.359 35.406 30.406 1 75.88 473 SER B CA 1
ATOM 7900 C C . SER B 1 473 ? -15.516 34.75 29.031 1 75.88 473 SER B C 1
ATOM 7902 O O . SER B 1 473 ? -14.867 33.75 28.75 1 75.88 473 SER B O 1
ATOM 7904 N N . ALA B 1 474 ? -16.578 35.219 28.359 1 80.75 474 ALA B N 1
ATOM 7905 C CA . ALA B 1 474 ? -16.875 34.688 27.016 1 80.75 474 ALA B CA 1
ATOM 7906 C C . ALA B 1 474 ? -16.922 35.812 25.984 1 80.75 474 ALA B C 1
ATOM 7908 O O . ALA B 1 474 ? -16.875 37 26.344 1 80.75 474 ALA B O 1
ATOM 7909 N N . LEU B 1 475 ? -16.781 35.438 24.812 1 85.44 475 LEU B N 1
ATOM 7910 C CA . LEU B 1 475 ? -16.781 36.375 23.703 1 85.44 475 LEU B CA 1
ATOM 7911 C C . LEU B 1 475 ? -18.141 36.438 23.031 1 85.44 475 LEU B C 1
ATOM 7913 O O . LEU B 1 475 ? -18.797 35.406 22.859 1 85.44 475 LEU B O 1
ATOM 7917 N N . VAL B 1 476 ? -18.609 37.656 22.781 1 80.5 476 VAL B N 1
ATOM 7918 C CA . VAL B 1 476 ? -19.891 37.812 22.109 1 80.5 476 VAL B CA 1
ATOM 7919 C C . VAL B 1 476 ? -19.844 39.031 21.172 1 80.5 476 VAL B C 1
ATOM 7921 O O . VAL B 1 476 ? -18.953 39.875 21.312 1 80.5 476 VAL B O 1
ATOM 7924 N N . VAL B 1 477 ? -20.656 39 20.188 1 80.69 477 VAL B N 1
ATOM 7925 C CA . VAL B 1 477 ? -20.875 40.188 19.359 1 80.69 477 VAL B CA 1
ATOM 7926 C C . VAL B 1 477 ? -22.156 40.875 19.797 1 80.69 477 VAL B C 1
ATOM 7928 O O . VAL B 1 477 ? -23.266 40.375 19.531 1 80.69 477 VAL B O 1
ATOM 7931 N N . PRO B 1 478 ? -21.938 42 20.391 1 77.81 478 PRO B N 1
ATOM 7932 C CA . PRO B 1 478 ? -23.141 42.688 20.844 1 77.81 478 PRO B CA 1
ATOM 7933 C C . PRO B 1 478 ? -24.047 43.125 19.703 1 77.81 478 PRO B C 1
ATOM 7935 O O . PRO B 1 478 ? -23.578 43.344 18.578 1 77.81 478 PRO B O 1
ATOM 7938 N N . SER B 1 479 ? -25.312 43.25 19.922 1 76.19 479 SER B N 1
ATOM 7939 C CA . SER B 1 479 ? -26.328 43.562 18.922 1 76.19 479 SER B CA 1
ATOM 7940 C C . SER B 1 479 ? -26.125 44.969 18.344 1 76.19 479 SER B C 1
ATOM 7942 O O . SER B 1 479 ? -26.469 45.219 17.188 1 76.19 479 SER B O 1
ATOM 7944 N N . ASP B 1 480 ? -25.453 45.75 19.109 1 72.31 480 ASP B N 1
ATOM 7945 C CA . ASP B 1 480 ? -25.359 47.156 18.688 1 72.31 480 ASP B CA 1
ATOM 7946 C C . ASP B 1 480 ? -24.016 47.438 18.031 1 72.31 480 ASP B C 1
ATOM 7948 O O . ASP B 1 480 ? -23.828 48.469 17.391 1 72.31 480 ASP B O 1
ATOM 7952 N N . GLU B 1 481 ? -23.141 46.438 18.188 1 74 481 GLU B N 1
ATOM 7953 C CA . GLU B 1 481 ? -21.797 46.688 17.641 1 74 481 GLU B CA 1
ATOM 7954 C C . GLU B 1 481 ? -21.375 45.594 16.688 1 74 481 GLU B C 1
ATOM 7956 O O . GLU B 1 481 ? -21.844 44.438 16.797 1 74 481 GLU B O 1
ATOM 7961 N N . LEU B 1 482 ? -20.656 46 15.68 1 75.12 482 LEU B N 1
ATOM 7962 C CA . LEU B 1 482 ? -20.125 45.031 14.711 1 75.12 482 LEU B CA 1
ATOM 7963 C C . LEU B 1 482 ? -18.688 44.656 15.07 1 75.12 482 LEU B C 1
ATOM 7965 O O . LEU B 1 482 ? -17.812 44.656 14.211 1 75.12 482 LEU B O 1
ATOM 7969 N N . ARG B 1 483 ? -18.484 44.469 16.453 1 77.38 483 ARG B N 1
ATOM 7970 C CA . ARG B 1 483 ? -17.156 44.062 16.906 1 77.38 483 ARG B CA 1
ATOM 7971 C C . ARG B 1 483 ? -17.266 43 18 1 77.38 483 ARG B C 1
ATOM 7973 O O . ARG B 1 483 ? -18.297 42.906 18.672 1 77.38 483 ARG B O 1
ATOM 7980 N N . ILE B 1 484 ? -16.297 42.25 18.078 1 79.69 484 ILE B N 1
ATOM 7981 C CA . ILE B 1 484 ? -16.266 41.219 19.109 1 79.69 484 ILE B CA 1
ATOM 7982 C C . ILE B 1 484 ? -15.938 41.844 20.469 1 79.69 484 ILE B C 1
ATOM 7984 O O . ILE B 1 484 ? -15.016 42.656 20.562 1 79.69 484 ILE B O 1
ATOM 7988 N N . SER B 1 485 ? -16.828 41.688 21.406 1 78.62 485 SER B N 1
ATOM 7989 C CA . SER B 1 485 ? -16.609 42.219 22.734 1 78.62 485 SER B CA 1
ATOM 7990 C C . SER B 1 485 ? -16.734 41.156 23.797 1 78.62 485 SER B C 1
ATOM 7992 O O . SER B 1 485 ? -17.203 40.031 23.516 1 78.62 485 SER B O 1
ATOM 7994 N N . ARG B 1 486 ? -16.25 41.438 24.969 1 80.38 486 ARG B N 1
ATOM 7995 C CA . ARG B 1 486 ? -16.281 40.5 26.078 1 80.38 486 ARG B CA 1
ATOM 7996 C C . ARG B 1 486 ? -17.531 40.656 26.922 1 80.38 486 ARG B C 1
ATOM 7998 O O . ARG B 1 486 ? -18.047 41.781 27.047 1 80.38 486 ARG B O 1
ATOM 8005 N N . VAL B 1 487 ? -18.109 39.594 27.281 1 72.62 487 VAL B N 1
ATOM 8006 C CA . VAL B 1 487 ? -19.188 39.656 28.266 1 72.62 487 VAL B CA 1
ATOM 8007 C C . VAL B 1 487 ? -18.859 38.781 29.469 1 72.62 487 VAL B C 1
ATOM 8009 O O . VAL B 1 487 ? -18.344 37.656 29.312 1 72.62 487 VAL B O 1
ATOM 8012 N N . GLY B 1 488 ? -18.766 39.375 30.688 1 66.25 488 GLY B N 1
ATOM 8013 C CA . GLY B 1 488 ? -18.516 38.594 31.906 1 66.25 488 GLY B CA 1
ATOM 8014 C C . GLY B 1 488 ? -19.609 37.594 32.219 1 66.25 488 GLY B C 1
ATOM 8015 O O . GLY B 1 488 ? -20.797 37.938 32.188 1 66.25 488 GLY B O 1
ATOM 8016 N N . THR B 1 489 ? -19.328 36.312 31.922 1 62.44 489 THR B N 1
ATOM 8017 C CA . THR B 1 489 ? -20.328 35.344 32.312 1 62.44 489 THR B CA 1
ATOM 8018 C C . THR B 1 489 ? -20.359 35.188 33.844 1 62.44 489 THR B C 1
ATOM 8020 O O . THR B 1 489 ? -19.312 35.062 34.469 1 62.44 489 THR B O 1
ATOM 8023 N N . GLY B 1 490 ? -20.766 36.125 34.625 1 49.97 490 GLY B N 1
ATOM 8024 C CA . GLY B 1 490 ? -20.922 36.031 36.062 1 49.97 490 GLY B CA 1
ATOM 8025 C C . GLY B 1 490 ? -20.703 34.625 36.625 1 49.97 490 GLY B C 1
ATOM 8026 O O . GLY B 1 490 ? -20.797 34.406 37.812 1 49.97 490 GLY B O 1
ATOM 8027 N N . GLU B 1 491 ? -20.859 33.688 36 1 48.12 491 GLU B N 1
ATOM 8028 C CA . GLU B 1 491 ? -20.859 32.344 36.562 1 48.12 491 GLU B CA 1
ATOM 8029 C C . GLU B 1 491 ? -19.453 31.875 36.844 1 48.12 491 GLU B C 1
ATOM 8031 O O . GLU B 1 491 ? -18.938 30.984 36.188 1 48.12 491 GLU B O 1
ATOM 8036 N N . GLY B 1 492 ? -18.516 32.594 36.875 1 44.97 492 GLY B N 1
ATOM 8037 C CA . GLY B 1 492 ? -17.188 32.188 37.312 1 44.97 492 GLY B CA 1
ATOM 8038 C C . GLY B 1 492 ? -17.234 31.141 38.406 1 44.97 492 GLY B C 1
ATOM 8039 O O . GLY B 1 492 ? -16.234 30.469 38.688 1 44.97 492 GLY B O 1
ATOM 8040 N N . GLN B 1 493 ? -17.938 31.453 39.5 1 41.53 493 GLN B N 1
ATOM 8041 C CA . GLN B 1 493 ? -17.719 30.922 40.844 1 41.53 493 GLN B CA 1
ATOM 8042 C C . GLN B 1 493 ? -18.234 29.484 40.969 1 41.53 493 GLN B C 1
ATOM 8044 O O . GLN B 1 493 ? -18.094 28.859 42.031 1 41.53 493 GLN B O 1
ATOM 8049 N N . LEU B 1 494 ? -19.203 29.062 40.25 1 40.44 494 LEU B N 1
ATOM 8050 C CA . LEU B 1 494 ? -19.656 27.828 40.875 1 40.44 494 LEU B CA 1
ATOM 8051 C C . LEU B 1 494 ? -18.75 26.672 40.531 1 40.44 494 LEU B C 1
ATOM 8053 O O . LEU B 1 494 ? -18.688 26.25 39.375 1 40.44 494 LEU B O 1
ATOM 8057 N N . LYS B 1 495 ? -17.641 26.516 41.094 1 44.38 495 LYS B N 1
ATOM 8058 C CA . LYS B 1 495 ? -16.719 25.391 41.281 1 44.38 495 LYS B CA 1
ATOM 8059 C C . LYS B 1 495 ? -17.484 24.078 41.406 1 44.38 495 LYS B C 1
ATOM 8061 O O . LYS B 1 495 ? -17.672 23.578 42.531 1 44.38 495 LYS B O 1
ATOM 8066 N N . GLU B 1 496 ? -18.562 23.75 40.875 1 46.06 496 GLU B N 1
ATOM 8067 C CA . GLU B 1 496 ? -18.984 22.422 41.281 1 46.06 496 GLU B CA 1
ATOM 8068 C C . GLU B 1 496 ? -18.078 21.344 40.688 1 46.06 496 GLU B C 1
ATOM 8070 O O . GLU B 1 496 ? -17.766 21.391 39.5 1 46.06 496 GLU B O 1
ATOM 8075 N N . LYS B 1 497 ? -17.266 20.578 41.469 1 47.34 497 LYS B N 1
ATOM 8076 C CA . LYS B 1 497 ? -16.203 19.562 41.531 1 47.34 497 LYS B CA 1
ATOM 8077 C C . LYS B 1 497 ? -16.578 18.344 40.688 1 47.34 497 LYS B C 1
ATOM 8079 O O . LYS B 1 497 ? -15.867 17.344 40.688 1 47.34 497 LYS B O 1
ATOM 8084 N N . GLY B 1 498 ? -17.656 18.031 40.125 1 44.66 498 GLY B N 1
ATOM 8085 C CA . GLY B 1 498 ? -17.797 16.656 39.625 1 44.66 498 GLY B CA 1
ATOM 8086 C C . GLY B 1 498 ? -17.219 16.453 38.25 1 44.66 498 GLY B C 1
ATOM 8087 O O . GLY B 1 498 ? -17.047 17.406 37.5 1 44.66 498 GLY B O 1
ATOM 8088 N N . TRP B 1 499 ? -16.562 15.289 38.062 1 51.06 499 TRP B N 1
ATOM 8089 C CA . TRP B 1 499 ? -15.914 14.891 36.812 1 51.06 499 TRP B CA 1
ATOM 8090 C C . TRP B 1 499 ? -16.828 15.164 35.625 1 51.06 499 TRP B C 1
ATOM 8092 O O . TRP B 1 499 ? -16.359 15.57 34.562 1 51.06 499 TRP B O 1
ATOM 8102 N N . ARG B 1 500 ? -18.078 14.93 35.781 1 50.16 500 ARG B N 1
ATOM 8103 C CA . ARG B 1 500 ? -19.078 15.133 34.719 1 50.16 500 ARG B CA 1
ATOM 8104 C C . ARG B 1 500 ? -19.234 16.625 34.406 1 50.16 500 ARG B C 1
ATOM 8106 O O . ARG B 1 500 ? -19.422 17 33.25 1 50.16 500 ARG B O 1
ATOM 8113 N N . ARG B 1 501 ? -19.156 17.328 35.281 1 52.81 501 ARG B N 1
ATOM 8114 C CA . ARG B 1 501 ? -19.359 18.75 35.062 1 52.81 501 ARG B CA 1
ATOM 8115 C C . ARG B 1 501 ? -18.141 19.391 34.406 1 52.81 501 ARG B C 1
ATOM 8117 O O . ARG B 1 501 ? -18.266 20.328 33.625 1 52.81 501 ARG B O 1
ATOM 8124 N N . ARG B 1 502 ? -17 18.812 34.719 1 55.09 502 ARG B N 1
ATOM 8125 C CA . ARG B 1 502 ? -15.773 19.281 34.062 1 55.09 502 ARG B CA 1
ATOM 8126 C C . ARG B 1 502 ? -15.805 19.016 32.562 1 55.09 502 ARG B C 1
ATOM 8128 O O . ARG B 1 502 ? -15.273 19.797 31.781 1 55.09 502 ARG B O 1
ATOM 8135 N N . MET B 1 503 ? -16.328 17.844 32.281 1 54.72 503 MET B N 1
ATOM 8136 C CA . MET B 1 503 ? -16.391 17.453 30.875 1 54.72 503 MET B CA 1
ATOM 8137 C C . MET B 1 503 ? -17.469 18.266 30.141 1 54.72 503 MET B C 1
ATOM 8139 O O . MET B 1 503 ? -17.453 18.359 28.906 1 54.72 503 MET B O 1
ATOM 8143 N N . THR B 1 504 ? -18.391 18.672 30.875 1 56.31 504 THR B N 1
ATOM 8144 C CA . THR B 1 504 ? -19.5 19.391 30.234 1 56.31 504 THR B CA 1
ATOM 8145 C C . THR B 1 504 ? -19.281 20.906 30.344 1 56.31 504 THR B C 1
ATOM 8147 O O . THR B 1 504 ? -20.141 21.688 29.906 1 56.31 504 THR B O 1
ATOM 8150 N N . LYS B 1 505 ? -18.062 21.203 30.953 1 60.88 505 LYS B N 1
ATOM 8151 C CA . LYS B 1 505 ? -17.812 22.641 30.984 1 60.88 505 LYS B CA 1
ATOM 8152 C C . LYS B 1 505 ? -17.109 23.109 29.719 1 60.88 505 LYS B C 1
ATOM 8154 O O . LYS B 1 505 ? -16.125 22.5 29.297 1 60.88 505 LYS B O 1
ATOM 8159 N N . GLY B 1 506 ? -17.797 23.672 28.906 1 63.44 506 GLY B N 1
ATOM 8160 C CA . GLY B 1 506 ? -17.25 24.281 27.703 1 63.44 506 GLY B CA 1
ATOM 8161 C C . GLY B 1 506 ? -15.742 24.344 27.703 1 63.44 506 GLY B C 1
ATOM 8162 O O . GLY B 1 506 ? -15.094 23.891 28.641 1 63.44 506 GLY B O 1
ATOM 8163 N N . SER B 1 507 ? -15.07 24.531 26.672 1 71.31 507 SER B N 1
ATOM 8164 C CA . SER B 1 507 ? -13.617 24.562 26.547 1 71.31 507 SER B CA 1
ATOM 8165 C C . SER B 1 507 ? -13.039 25.812 27.219 1 71.31 507 SER B C 1
ATOM 8167 O O . SER B 1 507 ? -13.594 26.906 27.094 1 71.31 507 SER B O 1
ATOM 8169 N N . THR B 1 508 ? -12.195 25.594 28.359 1 68.81 508 THR B N 1
ATOM 8170 C CA . THR B 1 508 ? -11.477 26.703 28.984 1 68.81 508 THR B CA 1
ATOM 8171 C C . THR B 1 508 ? -9.969 26.484 28.922 1 68.81 508 THR B C 1
ATOM 8173 O O . THR B 1 508 ? -9.516 25.359 28.703 1 68.81 508 THR B O 1
ATOM 8176 N N . PHE B 1 509 ? -9.25 27.578 28.875 1 71.69 509 PHE B N 1
ATOM 8177 C CA . PHE B 1 509 ? -7.801 27.438 28.875 1 71.69 509 PHE B CA 1
ATOM 8178 C C . PHE B 1 509 ? -7.332 26.75 30.156 1 71.69 509 PHE B C 1
ATOM 8180 O O . PHE B 1 509 ? -7.883 27 31.234 1 71.69 509 PHE B O 1
#

Sequence (1018 aa):
MRRSAHISVTSQDSSGEQTGHVQSMEMQRFDDGSQSALLHQKTRNRGGSFRMTWSSAPWRITLVILALPIALAIIVVLAAAAEMASQSYIRGRDCYPNGLWKESPGATWRIMDSSYFFTPNLSFGAFTFTQVKVIDIAWDLIIGRGGQLLLAWVNYRVFNEWLVYHMEMHLTSYKLYAAVAFQTTTMATLGVLAKEFLAFGKKSWSRLFRWLAILSMLLSTLYVLAFPTLMAAMTGYITTYELYIENYEHNLIDWSKIRRVTHVIHDADRLGHSGPLIITENDAALNDAVNIYVQQFPEKTDGELGMIQDGPGYWQLKNINMSSNWTVEDHEPIPLKAPSLNITTYQQRSGELIPPVEVRNQFAFALEERPTDTYSTFYLLDHGSCKPSETYQWGFSYIFLFMISIFNFIWACIMTGMWLDTRRGSRMYRSGRRPGLLRSIMDYSAAIRQELGTEAEYLEEDGLRKRLAQSGSALVVPSDELRISRVGTGEGQLKEKGWRRRMTKGSTFMRRSAHISVTSQDSSGEQTGHVQSMEMQRFDDGSQSALLHQKTRNRGGSFRMTWSSAPWRITLVILALPIALAIIVVLAAAAEMASQSYIRGRDCYPNGLWKESPGATWRIMDSSYFFTPNLSFGAFTFTQVKVIDIAWDLIIGRGGQLLLAWVNYRVFNEWLVYHMEMHLTSYKLYAAVAFQTTTMATLGVLAKEFLAFGKKSWSRLFRWLAILSMLLSTLYVLAFPTLMAAMTGYITTYELYIENYEHNLIDWSKIRRVTHVIHDADRLGHSGPLIITENDAALNDAVNIYVQQFPEKTDGELGMIQDGPGYWQLKNINMSSNWTVEDHEPIPLKAPSLNITTYQQRSGELIPPVEVRNQFAFALEERPTDTYSTFYLLDHGSCKPSETYQWGFSYIFLFMISIFNFIWACIMTGMWLDTRRGSRMYRSGRRPGLLRSIMDYSAAIRQELGTEAEYLEEDGLRKRLAQSGSALVVPSDELRISRVGTGEGQLKEKGWRRRMTKGSTF

Secondary structure (DSSP, 8-state):
---------------------------------------------STHHHHHHSSSTHHHHHHHHHHHHHHHHHHHHHHHHHHHHIIIIITT-SB-TTS-BTTSTT----TT-GGGSSS-SEEEEEE-HHHHHHHHHHHIIIIIIHHHHHHHHHHHHHHHHHHHHHHHHS-EEHHHHHHHHH-TTSHHHHHHHHHHHH---S--HHHHHHHHHHHHHHHHHHHHHHHHHHHHHHEEEEEEEEEEEE-TT--EEEGGG-EEEEEEETTGGGGT-SS-EEEETT-HHHHHHHHHHHTTSTT--SSEEEE-SSSS-SEEEE---S-EEE--TTS--EEE-SS---EEE-----SSSS--GGGGGG-EEE-SSS-S--EEHHHHHHHEEEEEEEEEEEEE-HHHHHHHHHHHHHHHHHHHHHHHHHHHH-HHHHHT----HHHHHHHHHHHHHHHHGGGGGT--HHHHHHHHHHH--EEE--TT-SS-EEE--STT------HHHHHSS----/-------------------------------------------------HHHHTTS-HHHHHHHHHHHHHHHHHHHHHHHHHHHHIIIIITT-SB-TTS-BTTSTT----TT-GGGSSS-SEEEEEE-HHHHHHHHHHHIIIIIIHHHHHHHHHHHHHHHHHHHHHHHHS-EEHHHHHHHHH-TTSHHHHHHHHHHHH---S--HHHHHHHHHHHHHHHHHHHHHHHHHHHHHHEEEEEEEEEEEE-TT--EEEGGG-EEEEEEETTGGGGT-SS-EEEETT-HHHHHHHHHHHTT--S--SSEEEE-SSSS-SEEEE---S-EEE--TTS--EEE-SS---EEE-----SSSS--GGGGGG-EEE-SSS-S--EEHHHHHHHEEEEEEEEEEEEE-HHHHHHHHHHHHHHHHHHHHHHHHHHHH-HHHHHT----HHHHHHHHHHHHHHHHGGGGGT--HHHHHHHHHHH--EEE--TT-SS-EEE--STT------HHHHHSS----

pLDDT: mean 78.56, std 21.27, range [16.41, 95.88]

Nearest PDB structures (foldseek):
  8y69-assembly1_D  TM=5.325E-01  e=2.803E+00  Homo sapiens
  8y69-assembly1_D  TM=5.318E-01  e=3.725E+00  Homo sapiens

Organism: Curvularia clavata (NCBI:txid95742)